Protein AF-0000000075700951 (afdb_homodimer)

Organism: Trichomonas vaginalis (strain ATCC PRA-98 / G3) (NCBI:txid412133)

Foldseek 3Di:
DDLVVLLLPCDDLVVNVVVLVVCVVPDDLVVSLVSVVVLLVQFQHDLVVLLVNCVVPNDPVSLVSNCLLQVLDPSSLVVCLVPDPCNQVSLVSNCVQHLQADPVSLVVNCVVPVVCNVVSVLVSVLHHHLPPDPPCPVPDPNPNDRDPLSVVVCVVSVVDVQDLLDVVSLLVCCVVPPDPNSLSVSCVNVVLDLSSLLSNCVVVVQDPSSLVSSCNSDLQALSSVLSVCVHPVPDDLVSNQSHADLVSLLSNLVSNCVVPVPCLVVSLVSNCPHPNLVPDCNVVSSLVSVLVSCVVVVPLVVNLVSLVVCCVVPVQDVVSLVVNLVSCVVVPPDVVVSVVSLVVSLVSHDPDCVVSLVVVVVSCVVVVDPVVVVVVSVVVVVVVVVVVVVVVVVVPDFQLQKKKKFWDQLVPDDQVLVCVVLCVLAAWPDWADDRGMIMTGHPDSNSLVSCQVVLQQDQRPNIGMHIGRPQVQPFQKKKKFADLVDDPVVVVVVLCVQLVQPDKDWAQPDPVPDDPPVPCSRSPRMTIITGRHPSSLVSSCVQAQPDDPNIGMHIGGDDDDDPPDPPPDDDDDDDDDDDDDDDPDDDDDPDDPPDDDDD/DDLVVLLLPCDDLVVNVVVLVVCVVPDDLVVSLVSVVVLLVQFQHDLVVLLVNCVVPNDPVSLVSNCLLQVLDPSSLVVCCVPDPCNQVSLVVNCVQHLQADPVSLVVNCVVPVVCNVVSVLVSVLHHHLPDDPPCVVPDPNPNDRDPLSVVVCVVSVVDVQDLLDVVSLLVVCVVRPDPNSLSVSCVNVVLDLSSLLSNCVVVVQDPSSLVSSCNSDLQALSSVLSVCVHPVPDDLVSNQSHADLVSLLSNLVSNCVVPVPCLVVSLVSNCPHPNLVPDCNVVSSLVSVLVSCVVVVPLVVNLVSLVVVCVVPVQDVVSLVVNLVSCVVVPPDVVVSVVSLVVSLVSHDPDCVVSLVVVVVSCVVVVDPVVVVVVSVVVVVVVVVVVVVVVVVVPDFQLQKKKKFWDQLVVDDQVLVCVVLCVLAAWPDWADDRGMIMTGHPDSNSLVSCQVVLQQDQRPNIGMHIGRPQVQPFQKKKKFADLVDDPVVVVVVLCVQLVQPDKDWAQPDPVPDDPPVPCSRSPRMTIITGRHPSSLVSSCVQAQPDDPNIGMHIGGDDDDDPDDPPPDDDDDDDPDPDDDDDDDDDDDPDDPDPDVPD

Solvent-accessible surface area (backbone atoms only — not comparable to full-atom values): 67232 Å² total; per-residue (Å²): 135,55,69,66,58,52,58,65,65,57,82,44,70,65,52,53,53,49,52,52,52,51,42,60,74,72,45,60,72,66,59,51,49,52,49,50,52,55,46,51,74,69,30,56,67,52,67,68,57,53,52,54,46,40,72,75,53,75,44,70,68,57,50,53,52,47,40,68,70,39,71,67,39,65,70,59,50,51,51,47,43,72,74,41,87,60,41,68,61,52,48,54,55,45,42,74,64,33,43,40,65,36,70,66,58,54,56,52,45,32,70,77,38,59,91,49,33,67,63,50,50,54,52,52,71,42,38,64,48,71,81,48,70,79,65,74,61,78,78,59,86,66,84,60,75,59,52,70,70,48,45,53,48,43,58,47,47,74,68,41,85,77,56,56,85,35,64,69,48,33,47,52,46,36,68,77,49,71,43,71,65,48,48,52,54,43,34,69,67,43,62,64,44,61,68,54,47,51,53,48,40,68,75,46,61,85,40,62,67,60,52,54,44,46,41,27,43,34,51,46,37,23,56,58,53,39,58,42,43,76,72,48,76,78,83,57,75,78,65,52,54,57,27,69,44,41,69,26,47,40,45,28,54,27,45,57,21,24,76,40,52,90,49,33,67,61,53,43,63,59,51,54,71,29,58,31,32,68,74,35,73,30,37,54,31,50,50,45,32,49,43,53,49,24,62,77,66,70,37,63,69,64,38,54,50,53,38,52,50,47,34,68,75,41,53,64,41,54,70,48,46,49,51,37,48,55,53,37,65,73,70,43,86,55,61,67,59,51,51,48,50,53,52,52,49,59,72,62,31,82,56,68,56,62,63,54,49,30,51,50,39,29,50,33,17,67,68,46,71,56,61,62,57,53,50,53,52,50,50,50,50,49,51,50,50,49,50,52,49,50,49,58,55,56,60,62,65,63,54,58,15,28,27,28,37,33,48,48,56,49,90,78,51,48,72,66,59,51,49,59,60,54,43,73,43,32,62,68,69,45,76,47,74,54,68,60,39,32,42,38,28,31,72,40,46,66,27,28,50,43,32,36,67,68,35,54,65,39,74,49,97,88,24,51,26,42,38,38,72,32,61,70,50,54,57,30,41,25,26,35,34,43,48,38,82,54,56,65,68,60,49,51,50,48,46,25,68,72,46,65,37,77,71,69,44,82,41,76,70,75,63,84,75,71,72,79,70,88,73,74,80,70,57,74,19,49,33,32,38,37,16,60,30,58,67,46,31,50,37,46,42,65,44,37,60,39,72,51,93,91,22,58,23,41,36,40,77,47,73,77,71,80,70,73,74,76,70,71,76,78,80,77,79,81,81,78,84,78,82,82,82,83,82,84,85,84,81,76,99,81,75,78,85,71,68,73,83,72,126,135,55,70,66,60,52,60,64,64,57,80,45,68,65,52,52,52,48,52,52,52,51,42,61,73,71,46,61,73,66,57,51,49,52,50,51,53,55,46,50,74,68,30,56,67,53,66,67,56,52,53,53,47,39,72,75,52,76,44,70,69,58,51,53,52,47,40,67,69,39,71,68,38,64,69,60,50,52,51,47,43,71,74,42,87,60,41,67,60,50,48,54,53,46,42,75,64,34,45,38,66,35,71,66,59,55,55,53,44,33,68,76,38,57,90,48,33,67,62,51,51,56,52,54,70,42,39,64,49,71,80,49,72,79,64,72,59,78,76,57,85,68,83,58,74,58,52,70,68,50,46,54,49,43,59,47,47,74,70,41,87,76,55,56,87,36,64,69,48,34,47,52,48,36,69,77,49,71,44,72,63,47,47,51,53,44,34,71,67,43,62,64,44,60,68,54,45,50,52,49,39,69,76,46,61,84,39,63,67,60,51,54,45,44,40,27,43,36,53,46,37,23,56,57,53,38,56,42,44,76,72,46,78,78,83,57,74,78,66,52,55,56,27,69,45,40,69,25,49,40,44,29,52,28,45,57,22,23,77,40,52,90,50,33,66,62,54,43,64,58,52,54,72,28,57,30,32,68,75,35,72,30,36,53,30,49,50,46,34,48,41,52,50,23,62,76,66,70,37,62,69,65,37,52,51,53,37,51,50,48,33,67,76,41,53,64,41,56,68,47,46,51,53,38,46,57,54,37,64,73,69,44,85,55,63,65,60,50,50,48,49,54,51,52,49,58,71,61,32,84,56,69,56,63,63,55,50,30,53,49,38,30,52,32,17,68,67,46,70,58,62,64,58,52,49,52,53,48,51,50,48,50,51,50,49,50,51,53,50,49,49,59,56,56,59,63,64,64,53,59,14,27,27,27,37,33,48,47,57,50,89,79,50,47,71,67,58,52,49,59,60,53,44,73,42,31,62,68,70,43,77,48,75,53,70,61,40,30,41,37,27,30,73,40,47,68,26,28,50,43,32,34,66,68,34,54,66,40,73,48,96,88,23,53,27,40,39,38,69,30,60,68,49,54,57,29,38,24,28,34,34,44,50,38,83,55,56,66,66,61,49,50,50,48,47,25,69,72,46,64,37,77,70,70,43,81,42,78,69,74,63,83,79,68,72,78,68,86,72,74,78,69,56,72,21,49,32,31,37,36,16,63,30,56,66,46,32,52,37,47,43,66,44,37,60,40,71,50,94,91,22,59,23,41,37,40,77,47,74,79,72,84,71,75,75,80,74,73,76,78,80,76,76,78,76,79,81,78,77,81,82,86,83,85,86,85,82,75,97,76,76,89,72,70,68,77,70,75,117

Secondary structure (DSSP, 8-state):
--HHHHHHT---HHHHHHHHHHHHHHS-HHHHHHHHHHHHHHSPPPHHHHHHHHHHS--HHHHHHHHHH-TT-HHHHHHHHHH-S-HHHHHHHHHHHHTTT-HHHHHHHHHH-GGGHHHHHHHHHHS--TTS----TTS--------HHHHHHHHHHHHS---TTSHHHHHHHHHHS--HHHHHHHHHH-TT-HHHHHHHHHHSTT-HHHHHHHHHHSTT-HHHHHHHTTT-----GGGGTT---HHHHHHHHHHHHHH-GGGHHHHHHHHTTSHHHHHSTHHHHHHHHHHHHHHHTT-HHHHHHHHHHHHHH-TT-HHHHHHHHHHHHHH---HHHHHHHHHHHHHH--S-HHHHHHHHHHHHHHH-S-HHHHHHHHHHHHHHHHHHHHHHHHHHHTGGGEEEEE---TTT--HHHHHHHHTTSS-EEEEEE-SSEEEEEESSHHHHHHHHHHSTTEEETTEEEEEEE------EEEEEE--TTS-HHHHHHHHHHHH----EEEEE---SSS---SS-----SEEEEEESSHHHHHHHHTTTT-EETTEE-EEEE------SS---------------------------TT-SS--/--HHHHHHT--SHHHHHHHHHHHHHHS-HHHHHHHHHHHHHHSPPPHHHHHHHHHHS--HHHHHHHHHH-TT-HHHHHHHHHH-S-HHHHHHHHHHHHTTT-HHHHHHHHHH-GGGHHHHHHHHHHS--TTS----TTS--------HHHHHHHHHHHHS---TTSHHHHHHHHHHS--HHHHHHHHHH-TT-HHHHHHHHHHSTT-HHHHHHHHHHSTT-HHHHHHHTTT-----GGGGTT---HHHHHHHHHHHHHH-GGGHHHHHHHHTTSHHHHHSTHHHHHHHHHHHHHHHTT-HHHHHHHHHHHHHH-TT-HHHHHHHHHHHHHH---HHHHHHHHHHHHHH--S-HHHHHHHHHHHHHHH-S-HHHHHHHHHHHHHHHHHHHHHHHHHHHTGGGEEEEE---TTT--HHHHHHHHTTSS-EEEEEE-SSEEEEEESSHHHHHHHHHHSTTEEETTEEEEEEE------EEEEEE--TTS-HHHHHHHHHHHH----EEEEE---SSS---SS-----SEEEEEESSHHHHHHHHTTTT-EETTEE-EEEE------SS--------------------------TTSTTS--

Structure (mmCIF, N/CA/C/O backbone):
data_AF-0000000075700951-model_v1
#
loop_
_entity.id
_entity.type
_entity.pdbx_description
1 polymer 'RRM domain-containing protein'
#
loop_
_atom_site.group_PDB
_atom_site.id
_atom_site.type_symbol
_atom_site.label_atom_id
_atom_site.label_alt_id
_atom_site.label_comp_id
_atom_site.label_asym_id
_atom_site.label_entity_id
_atom_site.label_seq_id
_atom_site.pdbx_PDB_ins_code
_atom_site.Cartn_x
_atom_site.Cartn_y
_atom_site.Cartn_z
_atom_site.occupancy
_atom_site.B_iso_or_equiv
_atom_site.auth_seq_id
_atom_site.auth_comp_id
_atom_site.auth_asym_id
_atom_site.auth_atom_id
_atom_site.pdbx_PDB_model_num
ATOM 1 N N . MET A 1 1 ? -10.148 -22.719 -36.938 1 57.81 1 MET A N 1
ATOM 2 C CA . MET A 1 1 ? -9.508 -22.484 -35.656 1 57.81 1 MET A CA 1
ATOM 3 C C . MET A 1 1 ? -8.109 -23.078 -35.625 1 57.81 1 MET A C 1
ATOM 5 O O . MET A 1 1 ? -7.902 -24.219 -36.031 1 57.81 1 MET A O 1
ATOM 9 N N . ASN A 1 2 ? -7.031 -22.281 -35.594 1 68.88 2 ASN A N 1
ATOM 10 C CA . ASN A 1 2 ? -5.641 -22.719 -35.531 1 68.88 2 ASN A CA 1
ATOM 11 C C . ASN A 1 2 ? -5.242 -23.203 -34.156 1 68.88 2 ASN A C 1
ATOM 13 O O . ASN A 1 2 ? -5.898 -22.859 -33.156 1 68.88 2 ASN A O 1
ATOM 17 N N . ILE A 1 3 ? -4.328 -24.156 -34.188 1 76.38 3 ILE A N 1
ATOM 18 C CA . ILE A 1 3 ? -3.91 -24.828 -32.938 1 76.38 3 ILE A CA 1
ATOM 19 C C . ILE A 1 3 ? -3.432 -23.812 -31.922 1 76.38 3 ILE A C 1
ATOM 21 O O . ILE A 1 3 ? -3.688 -23.938 -30.734 1 76.38 3 ILE A O 1
ATOM 25 N N . ASN A 1 4 ? -2.861 -22.797 -32.438 1 75.31 4 ASN A N 1
ATOM 26 C CA . ASN A 1 4 ? -2.324 -21.797 -31.531 1 75.31 4 ASN A CA 1
ATOM 27 C C . ASN A 1 4 ? -3.439 -21.016 -30.828 1 75.31 4 ASN A C 1
ATOM 29 O O . ASN A 1 4 ? -3.324 -20.703 -29.656 1 75.31 4 ASN A O 1
ATOM 33 N N . ASP A 1 5 ? -4.438 -20.797 -31.484 1 73.69 5 ASP A N 1
ATOM 34 C CA . ASP A 1 5 ? -5.59 -20.109 -30.906 1 73.69 5 ASP A CA 1
ATOM 35 C C . ASP A 1 5 ? -6.281 -20.984 -29.859 1 73.69 5 ASP A C 1
ATOM 37 O O . ASP A 1 5 ? -6.719 -20.484 -28.828 1 73.69 5 ASP A O 1
ATOM 41 N N . LEU A 1 6 ? -6.25 -22.203 -30.266 1 73.81 6 LEU A N 1
ATOM 42 C CA . LEU A 1 6 ? -6.883 -23.156 -29.344 1 73.81 6 LEU A CA 1
ATOM 43 C C . LEU A 1 6 ? -6.133 -23.219 -28.016 1 73.81 6 LEU A C 1
ATOM 45 O O . LEU A 1 6 ? -6.75 -23.172 -26.953 1 73.81 6 LEU A O 1
ATOM 49 N N . LEU A 1 7 ? -4.855 -23.219 -28.141 1 77.81 7 LEU A N 1
ATOM 50 C CA . LEU A 1 7 ? -4.02 -23.375 -26.953 1 77.81 7 LEU A CA 1
ATOM 51 C C . LEU A 1 7 ? -4.02 -22.094 -26.125 1 77.81 7 LEU A C 1
ATOM 53 O O . LEU A 1 7 ? -3.982 -22.156 -24.891 1 77.81 7 LEU A O 1
ATOM 57 N N . SER A 1 8 ? -4.109 -21.016 -26.781 1 75.06 8 SER A N 1
ATOM 58 C CA . SER A 1 8 ? -4.098 -19.75 -26.062 1 75.06 8 SER A CA 1
ATOM 59 C C . SER A 1 8 ? -5.379 -19.547 -25.266 1 75.06 8 SER A C 1
ATOM 61 O O . SER A 1 8 ? -5.359 -18.938 -24.188 1 75.06 8 SER A O 1
ATOM 63 N N . HIS A 1 9 ? -6.402 -20.094 -25.703 1 69.81 9 HIS A N 1
ATOM 64 C CA . HIS A 1 9 ? -7.688 -19.875 -25.062 1 69.81 9 HIS A CA 1
ATOM 65 C C . HIS A 1 9 ? -8.031 -21.031 -24.109 1 69.81 9 HIS A C 1
ATOM 67 O O . HIS A 1 9 ? -9.094 -21.031 -23.484 1 69.81 9 HIS A O 1
ATOM 73 N N . PHE A 1 10 ? -7.004 -21.859 -24.109 1 72.44 10 PHE A N 1
ATOM 74 C CA . PHE A 1 10 ? -7.234 -23.016 -23.266 1 72.44 10 PHE A CA 1
ATOM 75 C C . PHE A 1 10 ? -7.234 -22.609 -21.781 1 72.44 10 PHE A C 1
ATOM 77 O O . PHE A 1 10 ? -6.234 -22.094 -21.281 1 72.44 10 PHE A O 1
ATOM 84 N N . LYS A 1 11 ? -8.438 -22.625 -21.109 1 66.38 11 LYS A N 1
ATOM 85 C CA . LYS A 1 11 ? -8.516 -22.312 -19.688 1 66.38 11 LYS A CA 1
ATOM 86 C C . LYS A 1 11 ? -8.703 -23.562 -18.844 1 66.38 11 LYS A C 1
ATOM 88 O O . LYS A 1 11 ? -8.039 -23.734 -17.812 1 66.38 11 LYS A O 1
ATOM 93 N N . ASP A 1 12 ? -9.688 -24.344 -19.375 1 68.88 12 ASP A N 1
ATOM 94 C CA . ASP A 1 12 ? -9.969 -25.562 -18.625 1 68.88 12 ASP A CA 1
ATOM 95 C C . ASP A 1 12 ? -10.25 -26.734 -19.578 1 68.88 12 ASP A C 1
ATOM 97 O O . ASP A 1 12 ? -10.594 -26.516 -20.75 1 68.88 12 ASP A O 1
ATOM 101 N N . PRO A 1 13 ? -9.852 -27.938 -19.141 1 68.25 13 PRO A N 1
ATOM 102 C CA . PRO A 1 13 ? -10.039 -29.109 -19.984 1 68.25 13 PRO A CA 1
ATOM 103 C C . PRO A 1 13 ? -11.453 -29.219 -20.547 1 68.25 13 PRO A C 1
ATOM 105 O O . PRO A 1 13 ? -11.648 -29.688 -21.672 1 68.25 13 PRO A O 1
ATOM 108 N N . ASP A 1 14 ? -12.352 -28.688 -19.844 1 66.25 14 ASP A N 1
ATOM 109 C CA . ASP A 1 14 ? -13.734 -28.766 -20.297 1 66.25 14 ASP A CA 1
ATOM 110 C C . ASP A 1 14 ? -13.977 -27.828 -21.484 1 66.25 14 ASP A C 1
ATOM 112 O O . ASP A 1 14 ? -14.727 -28.172 -22.406 1 66.25 14 ASP A O 1
ATOM 116 N N . GLU A 1 15 ? -13.219 -26.844 -21.406 1 71.5 15 GLU A N 1
ATOM 117 C CA . GLU A 1 15 ? -13.359 -25.906 -22.516 1 71.5 15 GLU A CA 1
ATOM 118 C C . GLU A 1 15 ? -12.852 -26.5 -23.828 1 71.5 15 GLU A C 1
ATOM 120 O O . GLU A 1 15 ? -13.453 -26.297 -24.875 1 71.5 15 GLU A O 1
ATOM 125 N N . LEU A 1 16 ? -11.812 -27.234 -23.688 1 72.31 16 LEU A N 1
ATOM 126 C CA . LEU A 1 16 ? -11.281 -27.891 -24.875 1 72.31 16 LEU A CA 1
ATOM 127 C C . LEU A 1 16 ? -12.297 -28.891 -25.438 1 72.31 16 LEU A C 1
ATOM 129 O O . LEU A 1 16 ? -12.469 -28.969 -26.656 1 72.31 16 LEU A O 1
ATOM 133 N N . GLY A 1 17 ? -12.898 -29.531 -24.578 1 68.25 17 GLY A N 1
ATOM 134 C CA . GLY A 1 17 ? -13.938 -30.469 -25 1 68.25 17 GLY A CA 1
ATOM 135 C C . GLY A 1 17 ? -15.07 -29.781 -25.75 1 68.25 17 GLY A C 1
ATOM 136 O O . GLY A 1 17 ? -15.547 -30.297 -26.781 1 68.25 17 GLY A O 1
ATOM 137 N N . LYS A 1 18 ? -15.328 -28.625 -25.234 1 71.56 18 LYS A N 1
ATOM 138 C CA . LYS A 1 18 ? -16.422 -27.875 -25.859 1 71.56 18 LYS A CA 1
ATOM 139 C C . LYS A 1 18 ? -16.016 -27.406 -27.25 1 71.56 18 LYS A C 1
ATOM 141 O O . LYS A 1 18 ? -16.828 -27.453 -28.188 1 71.56 18 LYS A O 1
ATOM 146 N N . ILE A 1 19 ? -14.844 -26.984 -27.359 1 70.88 19 ILE A N 1
ATOM 147 C CA . ILE A 1 19 ? -14.367 -26.484 -28.641 1 70.88 19 ILE A CA 1
ATOM 148 C C . ILE A 1 19 ? -14.367 -27.625 -29.672 1 70.88 19 ILE A C 1
ATOM 150 O O . ILE A 1 19 ? -14.789 -27.438 -30.812 1 70.88 19 ILE A O 1
ATOM 154 N N . ILE A 1 20 ? -13.984 -28.812 -29.219 1 71.94 20 ILE A N 1
ATOM 155 C CA . ILE A 1 20 ? -13.914 -29.969 -30.109 1 71.94 20 ILE A CA 1
ATOM 156 C C . ILE A 1 20 ? -15.32 -30.391 -30.516 1 71.94 20 ILE A C 1
ATOM 158 O O . ILE A 1 20 ? -15.57 -30.734 -31.672 1 71.94 20 ILE A O 1
ATOM 162 N N . ASP A 1 21 ? -16.203 -30.203 -29.547 1 69.88 21 ASP A N 1
ATOM 163 C CA . ASP A 1 21 ? -17.594 -30.547 -29.844 1 69.88 21 ASP A CA 1
ATOM 164 C C . ASP A 1 21 ? -18.188 -29.578 -30.875 1 69.88 21 ASP A C 1
ATOM 166 O O . ASP A 1 21 ? -18.938 -30 -31.75 1 69.88 21 ASP A O 1
ATOM 170 N N . ASP A 1 22 ? -17.828 -28.422 -30.719 1 70.25 22 ASP A N 1
ATOM 171 C CA . ASP A 1 22 ? -18.312 -27.406 -31.641 1 70.25 22 ASP A CA 1
ATOM 172 C C . ASP A 1 22 ? -17.75 -27.625 -33.062 1 70.25 22 ASP A C 1
ATOM 174 O O . ASP A 1 22 ? -18.453 -27.453 -34.031 1 70.25 22 ASP A O 1
ATOM 178 N N . VAL A 1 23 ? -16.531 -27.969 -33.062 1 69.12 23 VAL A N 1
ATOM 179 C CA . VAL A 1 23 ? -15.891 -28.203 -34.375 1 69.12 23 VAL A CA 1
ATOM 180 C C . VAL A 1 23 ? -16.5 -29.438 -35.031 1 69.12 23 VAL A C 1
ATOM 182 O O . VAL A 1 23 ? -16.688 -29.484 -36.25 1 69.12 23 VAL A O 1
ATOM 185 N N . LYS A 1 24 ? -16.812 -30.438 -34.188 1 69.31 24 LYS A N 1
ATOM 186 C CA . LYS A 1 24 ? -17.453 -31.656 -34.688 1 69.31 24 LYS A CA 1
ATOM 187 C C . LYS A 1 24 ? -18.75 -31.328 -35.438 1 69.31 24 LYS A C 1
ATOM 189 O O . LYS A 1 24 ? -19.062 -31.953 -36.438 1 69.31 24 LYS A O 1
ATOM 194 N N . SER A 1 25 ? -19.438 -30.297 -34.906 1 65.62 25 SER A N 1
ATOM 195 C CA . SER A 1 25 ? -20.703 -29.938 -35.531 1 65.62 25 SER A CA 1
ATOM 196 C C . SER A 1 25 ? -20.5 -29.188 -36.844 1 65.62 25 SER A C 1
ATOM 198 O O . SER A 1 25 ? -21.359 -29.219 -37.719 1 65.62 25 SER A O 1
ATOM 200 N N . SER A 1 26 ? -19.406 -28.469 -36.906 1 61.69 26 SER A N 1
ATOM 201 C CA . SER A 1 26 ? -19.281 -27.562 -38.062 1 61.69 26 SER A CA 1
ATOM 202 C C . SER A 1 26 ? -18.438 -28.188 -39.156 1 61.69 26 SER A C 1
ATOM 204 O O . SER A 1 26 ? -18.562 -27.812 -40.344 1 61.69 26 SER A O 1
ATOM 206 N N . GLN A 1 27 ? -17.328 -28.797 -38.812 1 61.56 27 GLN A N 1
ATOM 207 C CA . GLN A 1 27 ? -16.312 -29.125 -39.812 1 61.56 27 GLN A CA 1
ATOM 208 C C . GLN A 1 27 ? -16.359 -30.609 -40.188 1 61.56 27 GLN A C 1
ATOM 210 O O . GLN A 1 27 ? -16.969 -31.406 -39.469 1 61.56 27 GLN A O 1
ATOM 215 N N . ASP A 1 28 ? -15.727 -30.828 -41.344 1 66.25 28 ASP A N 1
ATOM 216 C CA . ASP A 1 28 ? -15.445 -32.156 -41.906 1 66.25 28 ASP A CA 1
ATOM 217 C C . ASP A 1 28 ? -14.68 -33.031 -40.875 1 66.25 28 ASP A C 1
ATOM 219 O O . ASP A 1 28 ? -13.773 -32.531 -40.219 1 66.25 28 ASP A O 1
ATOM 223 N N . LYS A 1 29 ? -15.125 -34.219 -40.562 1 69.81 29 LYS A N 1
ATOM 224 C CA . LYS A 1 29 ? -14.617 -35.219 -39.625 1 69.81 29 LYS A CA 1
ATOM 225 C C . LYS A 1 29 ? -13.102 -35.375 -39.75 1 69.81 29 LYS A C 1
ATOM 227 O O . LYS A 1 29 ? -12.406 -35.5 -38.719 1 69.81 29 LYS A O 1
ATOM 232 N N . ASN A 1 30 ? -12.602 -35.156 -40.938 1 74.12 30 ASN A N 1
ATOM 233 C CA . ASN A 1 30 ? -11.172 -35.344 -41.125 1 74.12 30 ASN A CA 1
ATOM 234 C C . ASN A 1 30 ? -10.375 -34.156 -40.625 1 74.12 30 ASN A C 1
ATOM 236 O O . ASN A 1 30 ? -9.289 -34.312 -40.062 1 74.12 30 ASN A O 1
ATOM 240 N N . ASP A 1 31 ? -10.977 -33.062 -40.719 1 78 31 ASP A N 1
ATOM 241 C CA . ASP A 1 31 ? -10.312 -31.844 -40.25 1 78 31 ASP A CA 1
ATOM 242 C C . ASP A 1 31 ? -10.25 -31.812 -38.719 1 78 31 ASP A C 1
ATOM 244 O O . ASP A 1 31 ? -9.25 -31.406 -38.156 1 78 31 ASP A O 1
ATOM 248 N N . LEU A 1 32 ? -11.289 -32.375 -38.219 1 79.5 32 LEU A N 1
ATOM 249 C CA . LEU A 1 32 ? -11.336 -32.406 -36.75 1 79.5 32 LEU A CA 1
ATOM 250 C C . LEU A 1 32 ? -10.289 -33.375 -36.219 1 79.5 32 LEU A C 1
ATOM 252 O O . LEU A 1 32 ? -9.625 -33.094 -35.219 1 79.5 32 LEU A O 1
ATOM 256 N N . PHE A 1 33 ? -10.148 -34.5 -36.906 1 84.19 33 PHE A N 1
ATOM 257 C CA . PHE A 1 33 ? -9.156 -35.469 -36.469 1 84.19 33 PHE A CA 1
ATOM 258 C C . PHE A 1 33 ? -7.746 -34.875 -36.562 1 84.19 33 PHE A C 1
ATOM 260 O O . PHE A 1 33 ? -6.945 -35.062 -35.625 1 84.19 33 PHE A O 1
ATOM 267 N N . ASN A 1 34 ? -7.547 -34.219 -37.594 1 83.62 34 ASN A N 1
ATOM 268 C CA . ASN A 1 34 ? -6.227 -33.625 -37.781 1 83.62 34 ASN A CA 1
ATOM 269 C C . ASN A 1 34 ? -5.934 -32.594 -36.719 1 83.62 34 ASN A C 1
ATOM 271 O O . ASN A 1 34 ? -4.805 -32.469 -36.219 1 83.62 34 ASN A O 1
ATOM 275 N N . LEU A 1 35 ? -6.895 -31.891 -36.375 1 81.75 35 LEU A N 1
ATOM 276 C CA . LEU A 1 35 ? -6.734 -30.891 -35.312 1 81.75 35 LEU A CA 1
ATOM 277 C C . LEU A 1 35 ? -6.434 -31.531 -33.969 1 81.75 35 LEU A C 1
ATOM 279 O O . LEU A 1 35 ? -5.547 -31.094 -33.25 1 81.75 35 LEU A O 1
ATOM 283 N N . ILE A 1 36 ? -7.156 -32.531 -33.719 1 84.38 36 ILE A N 1
ATOM 284 C CA . ILE A 1 36 ? -6.98 -33.25 -32.469 1 84.38 36 ILE A CA 1
ATOM 285 C C . ILE A 1 36 ? -5.609 -33.906 -32.438 1 84.38 36 ILE A C 1
ATOM 287 O O . ILE A 1 36 ? -4.918 -33.875 -31.406 1 84.38 36 ILE A O 1
ATOM 291 N N . PHE A 1 37 ? -5.242 -34.438 -33.5 1 88.75 37 PHE A N 1
ATOM 292 C CA . PHE A 1 37 ? -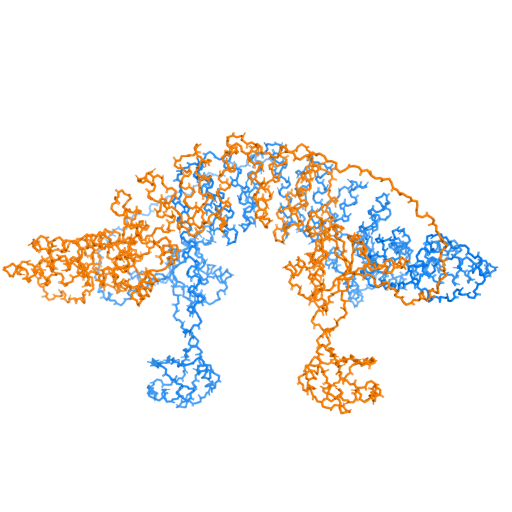3.947 -35.094 -33.594 1 88.75 37 PHE A CA 1
ATOM 293 C C . PHE A 1 37 ? -2.814 -34.094 -33.406 1 88.75 37 PHE A C 1
ATOM 295 O O . PHE A 1 37 ? -1.882 -34.344 -32.625 1 88.75 37 PHE A O 1
ATOM 302 N N . GLN A 1 38 ? -2.906 -32.969 -33.969 1 86.88 38 GLN A N 1
ATOM 303 C CA . GLN A 1 38 ? -1.897 -31.922 -33.812 1 86.88 38 GLN A CA 1
ATOM 304 C C . GLN A 1 38 ? -1.864 -31.406 -32.375 1 86.88 38 GLN A C 1
ATOM 306 O O . GLN A 1 38 ? -0.79 -31.172 -31.812 1 86.88 38 GLN A O 1
ATOM 311 N N . ALA A 1 39 ? -3.025 -31.203 -31.828 1 85.88 39 ALA A N 1
ATOM 312 C CA . ALA A 1 39 ? -3.107 -30.734 -30.438 1 85.88 39 ALA A CA 1
ATOM 313 C C . ALA A 1 39 ? -2.492 -31.766 -29.484 1 85.88 39 ALA A C 1
ATOM 315 O O . ALA A 1 39 ? -1.812 -31.391 -28.531 1 85.88 39 ALA A O 1
ATOM 316 N N . SER A 1 40 ? -2.719 -33.031 -29.797 1 90.19 40 SER A N 1
ATOM 317 C CA . SER A 1 40 ? -2.229 -34.094 -28.938 1 90.19 40 SER A CA 1
ATOM 318 C C . SER A 1 40 ? -0.707 -34.156 -28.953 1 90.19 40 SER A C 1
ATOM 320 O O . SER A 1 40 ? -0.09 -34.656 -28 1 90.19 40 SER A O 1
ATOM 322 N N . GLU A 1 41 ? -0.093 -33.688 -29.953 1 89.75 41 GLU A N 1
ATOM 323 C CA . GLU A 1 41 ? 1.364 -33.688 -30.047 1 89.75 41 GLU A CA 1
ATOM 324 C C . GLU A 1 41 ? 1.965 -32.562 -29.172 1 89.75 41 GLU A C 1
ATOM 326 O O . GLU A 1 41 ? 3.098 -32.688 -28.703 1 89.75 41 GLU A O 1
ATOM 331 N N . LYS A 1 42 ? 1.197 -31.641 -28.812 1 87.25 42 LYS A N 1
ATOM 332 C CA . LYS A 1 42 ? 1.722 -30.5 -28.078 1 87.25 42 LYS A CA 1
ATOM 333 C C . LYS A 1 42 ? 1.314 -30.562 -26.609 1 87.25 42 LYS A C 1
ATOM 335 O O . LYS A 1 42 ? 2.115 -30.25 -25.719 1 87.25 42 LYS A O 1
ATOM 340 N N . ILE A 1 43 ? 0.008 -30.953 -26.469 1 90.31 43 ILE A N 1
ATOM 341 C CA . ILE A 1 43 ? -0.482 -30.969 -25.094 1 90.31 43 ILE A CA 1
ATOM 342 C C . ILE A 1 43 ? -1.236 -32.25 -24.828 1 90.31 43 ILE A C 1
ATOM 344 O O . ILE A 1 43 ? -1.529 -33.031 -25.766 1 90.31 43 ILE A O 1
ATOM 348 N N . ALA A 1 44 ? -1.479 -32.5 -23.562 1 92.12 44 ALA A N 1
ATOM 349 C CA . ALA A 1 44 ? -2.32 -33.625 -23.188 1 92.12 44 ALA A CA 1
ATOM 350 C C . ALA A 1 44 ? -3.799 -33.25 -23.234 1 92.12 44 ALA A C 1
ATOM 352 O O . ALA A 1 44 ? -4.227 -32.312 -22.562 1 92.12 44 ALA A O 1
ATOM 353 N N . LEU A 1 45 ? -4.473 -34 -24.031 1 89.38 45 LEU A N 1
ATOM 354 C CA . LEU A 1 45 ? -5.902 -33.75 -24.156 1 89.38 45 LEU A CA 1
ATOM 355 C C . LEU A 1 45 ? -6.691 -34.531 -23.109 1 89.38 45 LEU A C 1
ATOM 357 O O . LEU A 1 45 ? -6.18 -35.469 -22.516 1 89.38 45 LEU A O 1
ATOM 361 N N . PRO A 1 46 ? -7.91 -34 -22.875 1 88.06 46 PRO A N 1
ATOM 362 C CA . PRO A 1 46 ? -8.75 -34.75 -21.953 1 88.06 46 PRO A CA 1
ATOM 363 C C . PRO A 1 46 ? -8.969 -36.188 -22.406 1 88.06 46 PRO A C 1
ATOM 365 O O . PRO A 1 46 ? -9.125 -36.438 -23.609 1 88.06 46 PRO A O 1
ATOM 368 N N . GLU A 1 47 ? -9.016 -37.031 -21.453 1 90 47 GLU A N 1
ATOM 369 C CA . GLU A 1 47 ? -9.133 -38.469 -21.734 1 90 47 GLU A CA 1
ATOM 370 C C . GLU A 1 47 ? -10.344 -38.75 -22.625 1 90 47 GLU A C 1
ATOM 372 O O . GLU A 1 47 ? -10.266 -39.562 -23.547 1 90 47 GLU A O 1
ATOM 377 N N . ARG A 1 48 ? -11.453 -38.094 -22.328 1 86.5 48 ARG A N 1
ATOM 378 C CA . ARG A 1 48 ? -12.695 -38.312 -23.062 1 86.5 48 ARG A CA 1
ATOM 379 C C . ARG A 1 48 ? -12.5 -38 -24.562 1 86.5 48 ARG A C 1
ATOM 381 O O . ARG A 1 48 ? -13.086 -38.688 -25.406 1 86.5 48 ARG A O 1
ATOM 388 N N . ILE A 1 49 ? -11.664 -37.062 -24.844 1 87.44 49 ILE A N 1
ATOM 389 C CA . ILE A 1 49 ? -11.445 -36.656 -26.234 1 87.44 49 ILE A CA 1
ATOM 390 C C . ILE A 1 49 ? -10.617 -37.719 -26.953 1 87.44 49 ILE A C 1
ATOM 392 O O . ILE A 1 49 ? -10.898 -38.062 -28.094 1 87.44 49 ILE A O 1
ATOM 396 N N . TYR A 1 50 ? -9.609 -38.219 -26.281 1 91.44 50 TYR A N 1
ATOM 397 C CA . TYR A 1 50 ? -8.828 -39.312 -26.828 1 91.44 50 TYR A CA 1
ATOM 398 C C . TYR A 1 50 ? -9.727 -40.531 -27.156 1 91.44 50 TYR A C 1
ATOM 400 O O . TYR A 1 50 ? -9.688 -41.031 -28.266 1 91.44 50 TYR A O 1
ATOM 408 N N . ILE A 1 51 ? -10.555 -40.906 -26.172 1 91 51 ILE A N 1
ATOM 409 C CA . ILE A 1 51 ? -11.383 -42.094 -26.281 1 91 51 ILE A CA 1
ATOM 410 C C . ILE A 1 51 ? -12.383 -41.906 -27.422 1 91 51 ILE A C 1
ATOM 412 O O . ILE A 1 51 ? -12.508 -42.781 -28.281 1 91 51 ILE A O 1
ATOM 416 N N . GLN A 1 52 ? -13.047 -40.781 -27.406 1 86.38 52 GLN A N 1
ATOM 417 C CA . GLN A 1 52 ? -14.047 -40.531 -28.438 1 86.38 52 GLN A CA 1
ATOM 418 C C . GLN A 1 52 ? -13.414 -40.5 -29.828 1 86.38 52 GLN A C 1
ATOM 420 O O . GLN A 1 52 ? -13.969 -41.062 -30.766 1 86.38 52 GLN A O 1
ATOM 425 N N . THR A 1 53 ? -12.289 -39.906 -30 1 88.12 53 THR A N 1
ATOM 426 C CA . THR A 1 53 ? -11.617 -39.812 -31.281 1 88.12 53 THR A CA 1
ATOM 427 C C . THR A 1 53 ? -11.141 -41.188 -31.766 1 88.12 53 THR A C 1
ATOM 429 O O . THR A 1 53 ? -11.281 -41.5 -32.938 1 88.12 53 THR A O 1
ATOM 432 N N . LEU A 1 54 ? -10.648 -42 -30.859 1 92.12 54 LEU A N 1
ATOM 433 C CA . LEU A 1 54 ? -10.125 -43.312 -31.203 1 92.12 54 LEU A CA 1
ATOM 434 C C . LEU A 1 54 ? -11.266 -44.281 -31.516 1 92.12 54 LEU A C 1
ATOM 436 O O . LEU A 1 54 ? -11.094 -45.188 -32.312 1 92.12 54 LEU A O 1
ATOM 440 N N . GLN A 1 55 ? -12.398 -44.062 -30.859 1 88.5 55 GLN A N 1
ATOM 441 C CA . GLN A 1 55 ? -13.57 -44.875 -31.172 1 88.5 55 GLN A CA 1
ATOM 442 C C . GLN A 1 55 ? -14.094 -44.562 -32.562 1 88.5 55 GLN A C 1
ATOM 444 O O . GLN A 1 55 ? -14.539 -45.469 -33.281 1 88.5 55 GLN A O 1
ATOM 449 N N . ASP A 1 56 ? -13.992 -43.344 -32.969 1 84 56 ASP A N 1
ATOM 450 C CA . ASP A 1 56 ? -14.469 -42.938 -34.281 1 84 56 ASP A CA 1
ATOM 451 C C . ASP A 1 56 ? -13.469 -43.312 -35.375 1 84 56 ASP A C 1
ATOM 453 O O . ASP A 1 56 ? -13.859 -43.75 -36.438 1 84 56 ASP A O 1
ATOM 457 N N . ASN A 1 57 ? -12.234 -43.062 -35.125 1 87.12 57 ASN A N 1
ATOM 458 C CA . ASN A 1 57 ? -11.148 -43.344 -36.062 1 87.12 57 ASN A CA 1
ATOM 459 C C . ASN A 1 57 ? -9.906 -43.844 -35.344 1 87.12 57 ASN A C 1
ATOM 461 O O . ASN A 1 57 ? -9.039 -43.062 -34.938 1 87.12 57 ASN A O 1
ATOM 465 N N . PHE A 1 58 ? -9.766 -45.156 -35.375 1 90.81 58 PHE A N 1
ATOM 466 C CA . PHE A 1 58 ? -8.656 -45.75 -34.656 1 90.81 58 PHE A CA 1
ATOM 467 C C . PHE A 1 58 ? -7.324 -45.406 -35.281 1 90.81 58 PHE A C 1
ATOM 469 O O . PHE A 1 58 ? -7.176 -45.5 -36.531 1 90.81 58 PHE A O 1
ATOM 476 N N . ASN A 1 59 ? -6.473 -44.906 -34.594 1 93.12 59 ASN A N 1
ATOM 477 C CA . ASN A 1 59 ? -5.113 -44.594 -35 1 93.12 59 ASN A CA 1
ATOM 478 C C . ASN A 1 59 ? -4.09 -45.031 -33.938 1 93.12 59 ASN A C 1
ATOM 480 O O . ASN A 1 59 ? -4.125 -44.562 -32.812 1 93.12 59 ASN A O 1
ATOM 484 N N . GLU A 1 60 ? -3.197 -45.844 -34.312 1 93.44 60 GLU A N 1
ATOM 485 C CA . GLU A 1 60 ? -2.252 -46.469 -33.375 1 93.44 60 GLU A CA 1
ATOM 486 C C . GLU A 1 60 ? -1.34 -45.406 -32.75 1 93.44 60 GLU A C 1
ATOM 488 O O . GLU A 1 60 ? -1.004 -45.5 -31.562 1 93.44 60 GLU A O 1
ATOM 493 N N . LYS A 1 61 ? -0.925 -44.469 -33.531 1 94.44 61 LYS A N 1
ATOM 494 C CA . LYS A 1 61 ? -0.048 -43.438 -33.031 1 94.44 61 LYS A CA 1
ATOM 495 C C . LYS A 1 61 ? -0.758 -42.594 -31.984 1 94.44 61 LYS A C 1
ATOM 497 O O . LYS A 1 61 ? -0.162 -42.219 -30.969 1 94.44 61 LYS A O 1
ATOM 502 N N . LEU A 1 62 ? -1.989 -42.281 -32.25 1 95.12 62 LEU A N 1
ATOM 503 C CA . LEU A 1 62 ? -2.771 -41.5 -31.312 1 95.12 62 LEU A CA 1
ATOM 504 C C . LEU A 1 62 ? -3.008 -42.281 -30.016 1 95.12 62 LEU A C 1
ATOM 506 O O . LEU A 1 62 ? -3.006 -41.719 -28.938 1 95.12 62 LEU A O 1
ATOM 510 N N . LEU A 1 63 ? -3.236 -43.594 -30.172 1 95.31 63 LEU A N 1
ATOM 511 C CA . LEU A 1 63 ? -3.426 -44.438 -29 1 95.31 63 LEU A CA 1
ATOM 512 C C . LEU A 1 63 ? -2.158 -44.469 -28.156 1 95.31 63 LEU A C 1
ATOM 514 O O . LEU A 1 63 ? -2.227 -44.406 -26.922 1 95.31 63 LEU A O 1
ATOM 518 N N . GLN A 1 64 ? -1.052 -44.625 -28.828 1 94.5 64 GLN A N 1
ATOM 519 C CA . GLN A 1 64 ? 0.218 -44.625 -28.109 1 94.5 64 GLN A CA 1
ATOM 520 C C . GLN A 1 64 ? 0.417 -43.312 -27.344 1 94.5 64 GLN A C 1
ATOM 522 O O . GLN A 1 64 ? 0.849 -43.344 -26.188 1 94.5 64 GLN A O 1
ATOM 527 N N . ARG A 1 65 ? 0.102 -42.219 -27.969 1 95.31 65 ARG A N 1
ATOM 528 C CA . ARG A 1 65 ? 0.206 -40.906 -27.328 1 95.31 65 ARG A CA 1
ATOM 529 C C . ARG A 1 65 ? -0.742 -40.781 -26.125 1 95.31 65 ARG A C 1
ATOM 531 O O . ARG A 1 65 ? -0.359 -40.312 -25.062 1 95.31 65 ARG A O 1
ATOM 538 N N . ALA A 1 66 ? -1.893 -41.219 -26.312 1 95.12 66 ALA A N 1
ATOM 539 C CA . ALA A 1 66 ? -2.895 -41.188 -25.25 1 95.12 66 ALA A CA 1
ATOM 540 C C . ALA A 1 66 ? -2.445 -42 -24.047 1 95.12 66 ALA A C 1
ATOM 542 O O . ALA A 1 66 ? -2.637 -41.594 -22.906 1 95.12 66 ALA A O 1
ATOM 543 N N . LEU A 1 67 ? -1.791 -43.125 -24.312 1 93.19 67 LEU A N 1
ATOM 544 C CA . LEU A 1 67 ? -1.359 -44.031 -23.234 1 93.19 67 LEU A CA 1
ATOM 545 C C . LEU A 1 67 ? -0.145 -43.469 -22.516 1 93.19 67 LEU A C 1
ATOM 547 O O . LEU A 1 67 ? 0.055 -43.719 -21.328 1 93.19 67 LEU A O 1
ATOM 551 N N . LEU A 1 68 ? 0.604 -42.688 -23.234 1 92.94 68 LEU A N 1
ATOM 552 C CA . LEU A 1 68 ? 1.713 -42 -22.594 1 92.94 68 LEU A CA 1
ATOM 553 C C . LEU A 1 68 ? 1.201 -40.906 -21.641 1 92.94 68 LEU A C 1
ATOM 555 O O . LEU A 1 68 ? 1.782 -40.688 -20.578 1 92.94 68 LEU A O 1
ATOM 559 N N . ASP A 1 69 ? 0.142 -40.25 -21.984 1 94.44 69 ASP A N 1
ATOM 560 C CA . ASP A 1 69 ? -0.454 -39.188 -21.156 1 94.44 69 ASP A CA 1
ATOM 561 C C . ASP A 1 69 ? -1.259 -39.812 -20.016 1 94.44 69 ASP A C 1
ATOM 563 O O . ASP A 1 69 ? -1.213 -39.312 -18.875 1 94.44 69 ASP A O 1
ATOM 567 N N . TYR A 1 70 ? -1.974 -40.844 -20.359 1 93.5 70 TYR A N 1
ATOM 568 C CA . TYR A 1 70 ? -2.811 -41.5 -19.375 1 93.5 70 TYR A CA 1
ATOM 569 C C . TYR A 1 70 ? -2.416 -42.969 -19.25 1 93.5 70 TYR A C 1
ATOM 571 O O . TYR A 1 70 ? -3.176 -43.875 -19.641 1 93.5 70 TYR A O 1
ATOM 579 N N . PRO A 1 71 ? -1.352 -43.219 -18.578 1 89.31 71 PRO A N 1
ATOM 580 C CA . PRO A 1 71 ? -0.892 -44.625 -18.484 1 89.31 71 PRO A CA 1
ATOM 581 C C . PRO A 1 71 ? -1.829 -45.5 -17.656 1 89.31 71 PRO A C 1
ATOM 583 O O . PRO A 1 71 ? -1.848 -46.719 -17.844 1 89.31 71 PRO A O 1
ATOM 586 N N . SER A 1 72 ? -2.611 -44.906 -16.812 1 85.25 72 SER A N 1
ATOM 587 C CA . SER A 1 72 ? -3.457 -45.688 -15.914 1 85.25 72 SER A CA 1
ATOM 588 C C . SER A 1 72 ? -4.918 -45.656 -16.344 1 85.25 72 SER A C 1
ATOM 590 O O . SER A 1 72 ? -5.816 -45.938 -15.555 1 85.25 72 SER A O 1
ATOM 592 N N . SER A 1 73 ? -5.117 -45.219 -17.547 1 89.06 73 SER A N 1
ATOM 593 C CA . SER A 1 73 ? -6.488 -45.188 -18.047 1 89.06 73 SER A CA 1
ATOM 594 C C . SER A 1 73 ? -6.965 -46.594 -18.438 1 89.06 73 SER A C 1
ATOM 596 O O . SER A 1 73 ? -6.422 -47.188 -19.359 1 89.06 73 SER A O 1
ATOM 598 N N . LEU A 1 74 ? -7.992 -47.094 -17.828 1 86.94 74 LEU A N 1
ATOM 599 C CA . LEU A 1 74 ? -8.539 -48.406 -18.109 1 86.94 74 LEU A CA 1
ATOM 600 C C . LEU A 1 74 ? -9.086 -48.5 -19.531 1 86.94 74 LEU A C 1
ATOM 602 O O . LEU A 1 74 ? -8.828 -49.469 -20.25 1 86.94 74 LEU A O 1
ATOM 606 N N . ASN A 1 75 ? -9.805 -47.5 -19.922 1 89.56 75 ASN A N 1
ATOM 607 C CA . ASN A 1 75 ? -10.43 -47.469 -21.25 1 89.56 75 ASN A CA 1
ATOM 608 C C . ASN A 1 75 ? -9.391 -47.562 -22.359 1 89.56 75 ASN A C 1
ATOM 610 O O . ASN A 1 75 ? -9.562 -48.281 -23.328 1 89.56 75 ASN A O 1
ATOM 614 N N . LEU A 1 76 ? -8.352 -46.844 -22.234 1 93.56 76 LEU A N 1
ATOM 615 C CA . LEU A 1 76 ? -7.316 -46.812 -23.266 1 93.56 76 LEU A CA 1
ATOM 616 C C . LEU A 1 76 ? -6.539 -48.125 -23.281 1 93.56 76 LEU A C 1
ATOM 618 O O . LEU A 1 76 ? -6.156 -48.594 -24.359 1 93.56 76 LEU A O 1
ATOM 622 N N . ILE A 1 77 ? -6.328 -48.688 -22.125 1 92.06 77 ILE A N 1
ATOM 623 C CA . ILE A 1 77 ? -5.637 -49.969 -22.031 1 92.06 77 ILE A CA 1
ATOM 624 C C . ILE A 1 77 ? -6.473 -51.031 -22.703 1 92.06 77 ILE A C 1
ATOM 626 O O . ILE A 1 77 ? -5.938 -51.875 -23.422 1 92.06 77 ILE A O 1
ATOM 630 N N . LEU A 1 78 ? -7.75 -50.969 -22.438 1 90.62 78 LEU A N 1
ATOM 631 C CA . LEU A 1 78 ? -8.641 -51.938 -23.047 1 90.62 78 LEU A CA 1
ATOM 632 C C . LEU A 1 78 ? -8.648 -51.812 -24.562 1 90.62 78 LEU A C 1
ATOM 634 O O . LEU A 1 78 ? -8.719 -52.812 -25.281 1 90.62 78 LEU A O 1
ATOM 638 N N . MET A 1 79 ? -8.555 -50.625 -25.047 1 93.25 79 MET A N 1
ATOM 639 C CA . MET A 1 79 ? -8.469 -50.406 -26.484 1 93.25 79 MET A CA 1
ATOM 640 C C . MET A 1 79 ? -7.176 -51 -27.062 1 93.25 79 MET A C 1
ATOM 642 O O . MET A 1 79 ? -7.176 -51.594 -28.141 1 93.25 79 MET A O 1
ATOM 646 N N . LYS A 1 80 ? -6.121 -50.781 -26.328 1 94 80 LYS A N 1
ATOM 647 C CA . LYS A 1 80 ? -4.852 -51.375 -26.75 1 94 80 LYS A CA 1
ATOM 648 C C . LYS A 1 80 ? -4.934 -52.906 -26.781 1 94 80 LYS A C 1
ATOM 650 O O . LYS A 1 80 ? -4.41 -53.531 -27.688 1 94 80 LYS A O 1
ATOM 655 N N . LEU A 1 81 ? -5.57 -53.438 -25.781 1 92.12 81 LEU A N 1
ATOM 656 C CA . LEU A 1 81 ? -5.738 -54.875 -25.672 1 92.12 81 LEU A CA 1
ATOM 657 C C . LEU A 1 81 ? -6.531 -55.438 -26.859 1 92.12 81 LEU A C 1
ATOM 659 O O . LEU A 1 81 ? -6.219 -56.5 -27.375 1 92.12 81 LEU A O 1
ATOM 663 N N . GLU A 1 82 ? -7.508 -54.688 -27.297 1 90.5 82 GLU A N 1
ATOM 664 C CA . GLU A 1 82 ? -8.375 -55.094 -28.391 1 90.5 82 GLU A CA 1
ATOM 665 C C . GLU A 1 82 ? -7.617 -55.125 -29.719 1 90.5 82 GLU A C 1
ATOM 667 O O . GLU A 1 82 ? -7.871 -55.969 -30.578 1 90.5 82 GLU A O 1
ATOM 672 N N . HIS A 1 83 ? -6.613 -54.25 -29.859 1 90.69 83 HIS A N 1
ATOM 673 C CA . HIS A 1 83 ? -5.977 -54.094 -31.156 1 90.69 83 HIS A CA 1
ATOM 674 C C . HIS A 1 83 ? -4.566 -54.688 -31.156 1 90.69 83 HIS A C 1
ATOM 676 O O . HIS A 1 83 ? -3.877 -54.656 -32.188 1 90.69 83 HIS A O 1
ATOM 682 N N . SER A 1 84 ? -4.184 -55.219 -30.016 1 91.12 84 SER A N 1
ATOM 683 C CA . SER A 1 84 ? -2.834 -55.781 -29.922 1 91.12 84 SER A CA 1
ATOM 684 C C . SER A 1 84 ? -2.816 -57.25 -30.297 1 91.12 84 SER A C 1
ATOM 686 O O . SER A 1 84 ? -3.791 -57.969 -30.078 1 91.12 84 SER A O 1
ATOM 688 N N . GLU A 1 85 ? -1.627 -57.594 -30.828 1 88.94 85 GLU A N 1
ATOM 689 C CA . GLU A 1 85 ? -1.423 -59 -31.141 1 88.94 85 GLU A CA 1
ATOM 690 C C . GLU A 1 85 ? -1.016 -59.781 -29.906 1 88.94 85 GLU A C 1
ATOM 692 O O . GLU A 1 85 ? -1.474 -60.906 -29.703 1 88.94 85 GLU A O 1
ATOM 697 N N . ASP A 1 86 ? -0.198 -59.219 -29.125 1 91.88 86 ASP A N 1
ATOM 698 C CA . ASP A 1 86 ? 0.259 -59.844 -27.891 1 91.88 86 ASP A CA 1
ATOM 699 C C . ASP A 1 86 ? -0.579 -59.375 -26.703 1 91.88 86 ASP A C 1
ATOM 701 O O . ASP A 1 86 ? -0.125 -58.562 -25.891 1 91.88 86 ASP A O 1
ATOM 705 N N . LYS A 1 87 ? -1.71 -59.969 -26.547 1 91.75 87 LYS A N 1
ATOM 706 C CA . LYS A 1 87 ? -2.672 -59.562 -25.531 1 91.75 87 LYS A CA 1
ATOM 707 C C . LYS A 1 87 ? -2.168 -59.906 -24.125 1 91.75 87 LYS A C 1
ATOM 709 O O . LYS A 1 87 ? -2.428 -59.156 -23.172 1 91.75 87 LYS A O 1
ATOM 714 N N . LEU A 1 88 ? -1.414 -60.938 -23.984 1 90.88 88 LEU A N 1
ATOM 715 C CA . LEU A 1 88 ? -0.922 -61.375 -22.672 1 90.88 88 LEU A CA 1
ATOM 716 C C . LEU A 1 88 ? 0.096 -60.375 -22.125 1 90.88 88 LEU A C 1
ATOM 718 O O . LEU A 1 88 ? 0.071 -60.062 -20.938 1 90.88 88 LEU A O 1
ATOM 722 N N . LYS A 1 89 ? 0.896 -59.969 -22.969 1 92.31 89 LYS A N 1
ATOM 723 C CA . LYS A 1 89 ? 1.885 -59 -22.531 1 92.31 89 LYS A CA 1
ATOM 724 C C . LYS A 1 89 ? 1.215 -57.688 -22.109 1 92.31 89 LYS A C 1
ATOM 726 O O . LYS A 1 89 ? 1.565 -57.125 -21.078 1 92.31 89 LYS A O 1
ATOM 731 N N . VAL A 1 90 ? 0.266 -57.219 -22.906 1 92.69 90 VAL A N 1
ATOM 732 C CA . VAL A 1 90 ? -0.423 -55.969 -22.641 1 92.69 90 VAL A CA 1
ATOM 733 C C . VAL A 1 90 ? -1.151 -56.062 -21.297 1 92.69 90 VAL A C 1
ATOM 735 O O . VAL A 1 90 ? -1.096 -55.094 -20.5 1 92.69 90 VAL A O 1
ATOM 738 N N . ILE A 1 91 ? -1.807 -57.156 -21.031 1 91.44 91 ILE A N 1
ATOM 739 C CA . ILE A 1 91 ? -2.621 -57.281 -19.828 1 91.44 91 ILE A CA 1
ATOM 740 C C . ILE A 1 91 ? -1.717 -57.406 -18.609 1 91.44 91 ILE A C 1
ATOM 742 O O . ILE A 1 91 ? -2.043 -56.875 -17.531 1 91.44 91 ILE A O 1
ATOM 746 N N . LYS A 1 92 ? -0.58 -58.031 -18.688 1 89.44 92 LYS A N 1
ATOM 747 C CA . LYS A 1 92 ? 0.354 -58.156 -17.578 1 89.44 92 LYS A CA 1
ATOM 748 C C . LYS A 1 92 ? 0.925 -56.781 -17.203 1 89.44 92 LYS A C 1
ATOM 750 O O . LYS A 1 92 ? 1.049 -56.469 -16.016 1 89.44 92 LYS A O 1
ATOM 755 N N . ASP A 1 93 ? 1.224 -56.062 -18.234 1 89.31 93 ASP A N 1
ATOM 756 C CA . ASP A 1 93 ? 1.7 -54.688 -18 1 89.31 93 ASP A CA 1
ATOM 757 C C . ASP A 1 93 ? 0.624 -53.844 -17.328 1 89.31 93 ASP A C 1
ATOM 759 O O . ASP A 1 93 ? 0.923 -53.062 -16.453 1 89.31 93 ASP A O 1
ATOM 763 N N . ALA A 1 94 ? -0.573 -54.031 -17.75 1 89.38 94 ALA A N 1
ATOM 764 C CA . ALA A 1 94 ? -1.696 -53.281 -17.219 1 89.38 94 ALA A CA 1
ATOM 765 C C . ALA A 1 94 ? -1.931 -53.594 -15.742 1 89.38 94 ALA A C 1
ATOM 767 O O . ALA A 1 94 ? -2.246 -52.688 -14.953 1 89.38 94 ALA A O 1
ATOM 768 N N . ILE A 1 95 ? -1.75 -54.812 -15.391 1 85.12 95 ILE A N 1
ATOM 769 C CA . ILE A 1 95 ? -1.965 -55.25 -14.008 1 85.12 95 ILE A CA 1
ATOM 770 C C . ILE A 1 95 ? -0.92 -54.625 -13.102 1 85.12 95 ILE A C 1
ATOM 772 O O . ILE A 1 95 ? -1.24 -54.156 -12 1 85.12 95 ILE A O 1
ATOM 776 N N . THR A 1 96 ? 0.234 -54.469 -13.555 1 80 96 THR A N 1
ATOM 777 C CA . THR A 1 96 ? 1.31 -53.844 -12.789 1 80 96 THR A CA 1
ATOM 778 C C . THR A 1 96 ? 1.032 -52.375 -12.57 1 80 96 THR A C 1
ATOM 780 O O . THR A 1 96 ? 1.382 -51.812 -11.531 1 80 96 THR A O 1
ATOM 783 N N . GLN A 1 97 ? 0.356 -51.812 -13.5 1 78.56 97 GLN A N 1
ATOM 784 C CA . GLN A 1 97 ? 0.152 -50.375 -13.477 1 78.56 97 GLN A CA 1
ATOM 785 C C . GLN A 1 97 ? -1.103 -50 -12.688 1 78.56 97 GLN A C 1
ATOM 787 O O . GLN A 1 97 ? -1.095 -49.062 -11.898 1 78.56 97 GLN A O 1
ATOM 792 N N . ILE A 1 98 ? -2.217 -50.719 -12.945 1 78.44 98 ILE A N 1
ATOM 793 C CA . ILE A 1 98 ? -3.48 -50.25 -12.383 1 78.44 98 ILE A CA 1
ATOM 794 C C . ILE A 1 98 ? -4.133 -51.375 -11.578 1 78.44 98 ILE A C 1
ATOM 796 O O . ILE A 1 98 ? -5.262 -51.219 -11.094 1 78.44 98 ILE A O 1
ATOM 800 N N . GLY A 1 99 ? -3.49 -52.469 -11.445 1 73.56 99 GLY A N 1
ATOM 801 C CA . GLY A 1 99 ? -4.078 -53.625 -10.805 1 73.56 99 GLY A CA 1
ATOM 802 C C . GLY A 1 99 ? -4.586 -53.344 -9.398 1 73.56 99 GLY A C 1
ATOM 803 O O . GLY A 1 99 ? -5.582 -53.906 -8.961 1 73.56 99 GLY A O 1
ATOM 804 N N . THR A 1 100 ? -4.02 -52.344 -8.812 1 69.31 100 THR A N 1
ATOM 805 C CA . THR A 1 100 ? -4.375 -52.031 -7.434 1 69.31 100 THR A CA 1
ATOM 806 C C . THR A 1 100 ? -5.68 -51.219 -7.387 1 69.31 100 THR A C 1
ATOM 808 O O . THR A 1 100 ? -6.375 -51.219 -6.363 1 69.31 100 THR A O 1
ATOM 811 N N . PHE A 1 101 ? -6.043 -50.656 -8.508 1 69.19 101 PHE A N 1
ATOM 812 C CA . PHE A 1 101 ? -7.137 -49.719 -8.414 1 69.19 101 PHE A CA 1
ATOM 813 C C . PHE A 1 101 ? -8.312 -50.125 -9.289 1 69.19 101 PHE A C 1
ATOM 815 O O . PHE A 1 101 ? -9.438 -49.656 -9.102 1 69.19 101 PHE A O 1
ATOM 822 N N . SER A 1 102 ? -8.016 -51.062 -10.18 1 72.62 102 SER A N 1
ATOM 823 C CA . SER A 1 102 ? -9.078 -51.406 -11.125 1 72.62 102 SER A CA 1
ATOM 824 C C . SER A 1 102 ? -9.406 -52.875 -11.078 1 72.62 102 SER A C 1
ATOM 826 O O . SER A 1 102 ? -8.664 -53.719 -11.625 1 72.62 102 SER A O 1
ATOM 828 N N . PRO A 1 103 ? -10.516 -53.25 -10.523 1 72.69 103 PRO A N 1
ATOM 829 C CA . PRO A 1 103 ? -10.914 -54.656 -10.531 1 72.69 103 PRO A CA 1
ATOM 830 C C . PRO A 1 103 ? -11.219 -55.156 -11.93 1 72.69 103 PRO A C 1
ATOM 832 O O . PRO A 1 103 ? -11.031 -56.344 -12.211 1 72.69 103 PRO A O 1
ATOM 835 N N . GLU A 1 104 ? -11.617 -54.344 -12.781 1 79.81 104 GLU A N 1
ATOM 836 C CA . GLU A 1 104 ? -12.031 -54.719 -14.125 1 79.81 104 GLU A CA 1
ATOM 837 C C . GLU A 1 104 ? -10.875 -55.312 -14.914 1 79.81 104 GLU A C 1
ATOM 839 O O . GLU A 1 104 ? -11.07 -56.188 -15.758 1 79.81 104 GLU A O 1
ATOM 844 N N . ILE A 1 105 ? -9.719 -54.906 -14.633 1 85.38 105 ILE A N 1
ATOM 845 C CA . ILE A 1 105 ? -8.562 -55.375 -15.383 1 85.38 105 ILE A CA 1
ATOM 846 C C . ILE A 1 105 ? -8.289 -56.844 -15.039 1 85.38 105 ILE A C 1
ATOM 848 O O . ILE A 1 105 ? -7.805 -57.594 -15.883 1 85.38 105 ILE A O 1
ATOM 852 N N . TRP A 1 106 ? -8.602 -57.188 -13.852 1 80.56 106 TRP A N 1
ATOM 853 C CA . TRP A 1 106 ? -8.398 -58.594 -13.438 1 80.56 106 TRP A CA 1
ATOM 854 C C . TRP A 1 106 ? -9.398 -59.5 -14.125 1 80.56 106 TRP A C 1
ATOM 856 O O . TRP A 1 106 ? -9.047 -60.625 -14.516 1 80.56 106 TRP A O 1
ATOM 866 N N . ASP A 1 107 ? -10.602 -58.969 -14.258 1 82.5 107 ASP A N 1
ATOM 867 C CA . ASP A 1 107 ? -11.609 -59.75 -15 1 82.5 107 ASP A CA 1
ATOM 868 C C . ASP A 1 107 ? -11.148 -60 -16.438 1 82.5 107 ASP A C 1
ATOM 870 O O . ASP A 1 107 ? -11.312 -61.125 -16.953 1 82.5 107 ASP A O 1
ATOM 874 N N . LYS A 1 108 ? -10.57 -59.031 -17 1 87.69 108 LYS A N 1
ATOM 875 C CA . LYS A 1 108 ? -10.094 -59.188 -18.375 1 87.69 108 LYS A CA 1
ATOM 876 C C . LYS A 1 108 ? -8.906 -60.125 -18.469 1 87.69 108 LYS A C 1
ATOM 878 O O . LYS A 1 108 ? -8.766 -60.875 -19.438 1 87.69 108 LYS A O 1
ATOM 883 N N . TYR A 1 109 ? -8.102 -60.156 -17.422 1 89.5 109 TYR A N 1
ATOM 884 C CA . TYR A 1 109 ? -6.965 -61.062 -17.375 1 89.5 109 TYR A CA 1
ATOM 885 C C . TYR A 1 109 ? -7.438 -62.5 -17.312 1 89.5 109 TYR A C 1
ATOM 887 O O . TYR A 1 109 ? -6.902 -63.375 -18.016 1 89.5 109 TYR A O 1
ATOM 895 N N . ARG A 1 110 ? -8.445 -62.75 -16.609 1 86.38 110 ARG A N 1
ATOM 896 C CA . ARG A 1 110 ? -9 -64.062 -16.484 1 86.38 110 ARG A CA 1
ATOM 897 C C . ARG A 1 110 ? -9.641 -64.562 -17.797 1 86.38 110 ARG A C 1
ATOM 899 O O . ARG A 1 110 ? -9.602 -65.688 -18.156 1 86.38 110 ARG A O 1
ATOM 906 N N . GLU A 1 111 ? -10.148 -63.594 -18.5 1 88 111 GLU A N 1
ATOM 907 C CA . GLU A 1 111 ? -10.75 -63.906 -19.797 1 88 111 GLU A CA 1
ATOM 908 C C . GLU A 1 111 ? -9.688 -64.312 -20.828 1 88 111 GLU A C 1
ATOM 910 O O . GLU A 1 111 ? -9.922 -65.188 -21.672 1 88 111 GLU A O 1
ATOM 915 N N . ILE A 1 112 ? -8.508 -63.719 -20.75 1 89.75 112 ILE A N 1
ATOM 916 C CA . ILE A 1 112 ? -7.43 -63.906 -21.719 1 89.75 112 ILE A CA 1
ATOM 917 C C . ILE A 1 112 ? -6.672 -65.188 -21.359 1 89.75 112 ILE A C 1
ATOM 919 O O . ILE A 1 112 ? -6.188 -65.875 -22.25 1 89.75 112 ILE A O 1
ATOM 923 N N . SER A 1 113 ? -6.59 -65.438 -20 1 88 113 SER A N 1
ATOM 924 C CA . SER A 1 113 ? -5.906 -66.625 -19.531 1 88 113 SER A CA 1
ATOM 925 C C . SER A 1 113 ? -6.789 -67.438 -18.594 1 88 113 SER A C 1
ATOM 927 O O . SER A 1 113 ? -6.488 -67.562 -17.406 1 88 113 SER A O 1
ATOM 929 N N . PRO A 1 114 ? -7.754 -68.062 -19.156 1 84 114 PRO A N 1
ATOM 930 C CA . PRO A 1 114 ? -8.703 -68.812 -18.312 1 84 114 PRO A CA 1
ATOM 931 C C . PRO A 1 114 ? -8.062 -69.938 -17.562 1 84 114 PRO A C 1
ATOM 933 O O . PRO A 1 114 ? -8.484 -70.312 -16.453 1 84 114 PRO A O 1
ATOM 936 N N . ASP A 1 115 ? -7.031 -70.562 -18.125 1 86.38 115 ASP A N 1
ATOM 937 C CA . ASP A 1 115 ? -6.379 -71.688 -17.516 1 86.38 115 ASP A CA 1
ATOM 938 C C . ASP A 1 115 ? -5.672 -71.312 -16.219 1 86.38 115 ASP A C 1
ATOM 940 O O . ASP A 1 115 ? -5.445 -72.125 -15.344 1 86.38 115 ASP A O 1
ATOM 944 N N . ASN A 1 116 ? -5.246 -70.125 -16.109 1 85.31 116 ASN A N 1
ATOM 945 C CA . ASN A 1 116 ? -4.527 -69.625 -14.93 1 85.31 116 ASN A CA 1
ATOM 946 C C . ASN A 1 116 ? -5.426 -68.812 -14.031 1 85.31 116 ASN A C 1
ATOM 948 O O . ASN A 1 116 ? -4.941 -68 -13.258 1 85.31 116 ASN A O 1
ATOM 952 N N . SER A 1 117 ? -6.719 -68.938 -14.188 1 80.31 117 SER A N 1
ATOM 953 C CA . SER A 1 117 ? -7.703 -68.062 -13.516 1 80.31 117 SER A CA 1
ATOM 954 C C . SER A 1 117 ? -7.543 -68.125 -12 1 80.31 117 SER A C 1
ATOM 956 O O . SER A 1 117 ? -7.637 -67.125 -11.32 1 80.31 117 SER A O 1
ATOM 958 N N . ASP A 1 118 ? -7.246 -69.25 -11.484 1 72.56 118 ASP A N 1
ATOM 959 C CA . ASP A 1 118 ? -7.109 -69.438 -10.039 1 72.56 118 ASP A CA 1
ATOM 960 C C . ASP A 1 118 ? -5.883 -68.688 -9.523 1 72.56 118 ASP A C 1
ATOM 962 O O . ASP A 1 118 ? -5.945 -68 -8.477 1 72.56 118 ASP A O 1
ATOM 966 N N . GLU A 1 119 ? -4.879 -68.875 -10.234 1 78.56 119 GLU A N 1
ATOM 967 C CA . GLU A 1 119 ? -3.654 -68.188 -9.859 1 78.56 119 GLU A CA 1
ATOM 968 C C . GLU A 1 119 ? -3.83 -66.625 -9.945 1 78.56 119 GLU A C 1
ATOM 970 O O . GLU A 1 119 ? -3.324 -65.938 -9.094 1 78.56 119 GLU A O 1
ATOM 975 N N . ILE A 1 120 ? -4.574 -66.188 -10.961 1 81.12 120 ILE A N 1
ATOM 976 C CA . ILE A 1 120 ? -4.824 -64.75 -11.164 1 81.12 120 ILE A CA 1
ATOM 977 C C . ILE A 1 120 ? -5.688 -64.188 -10.023 1 81.12 120 ILE A C 1
ATOM 979 O O . ILE A 1 120 ? -5.445 -63.125 -9.523 1 81.12 120 ILE A O 1
ATOM 983 N N . PHE A 1 121 ? -6.598 -65 -9.609 1 74.56 121 PHE A N 1
ATOM 984 C CA . PHE A 1 121 ? -7.477 -64.562 -8.516 1 74.56 121 PHE A CA 1
ATOM 985 C C . PHE A 1 121 ? -6.703 -64.5 -7.211 1 74.56 121 PHE A C 1
ATOM 987 O O . PHE A 1 121 ? -6.934 -63.562 -6.426 1 74.56 121 PHE A O 1
ATOM 994 N N . LYS A 1 122 ? -5.785 -65.312 -7.031 1 69.62 122 LYS A N 1
ATOM 995 C CA . LYS A 1 122 ? -4.93 -65.25 -5.852 1 69.62 122 LYS A CA 1
ATOM 996 C C . LYS A 1 122 ? -4.078 -64 -5.855 1 69.62 122 LYS A C 1
ATOM 998 O O . LYS A 1 122 ? -3.902 -63.375 -4.816 1 69.62 122 LYS A O 1
ATOM 1003 N N . GLN A 1 123 ? -3.668 -63.656 -6.992 1 75.81 123 GLN A N 1
ATOM 1004 C CA . GLN A 1 123 ? -2.871 -62.438 -7.137 1 75.81 123 GLN A CA 1
ATOM 1005 C C . GLN A 1 123 ? -3.709 -61.188 -6.863 1 75.81 123 GLN A C 1
ATOM 1007 O O . GLN A 1 123 ? -3.242 -60.25 -6.215 1 75.81 123 GLN A O 1
ATOM 1012 N N . GLU A 1 124 ? -4.906 -61.188 -7.375 1 73.69 124 GLU A N 1
ATOM 1013 C CA . GLU A 1 124 ? -5.82 -60.062 -7.195 1 73.69 124 GLU A CA 1
ATOM 1014 C C . GLU A 1 124 ? -6.105 -59.812 -5.715 1 73.69 124 GLU A C 1
ATOM 1016 O O . GLU A 1 124 ? -6.141 -58.656 -5.266 1 73.69 124 GLU A O 1
ATOM 1021 N N . LEU A 1 125 ? -6.273 -60.875 -5.02 1 62.5 125 LEU A N 1
ATOM 1022 C CA . LEU A 1 125 ? -6.594 -60.781 -3.598 1 62.5 125 LEU A CA 1
ATOM 1023 C C . LEU A 1 125 ? -5.406 -60.25 -2.803 1 62.5 125 LEU A C 1
ATOM 1025 O O . LEU A 1 125 ? -5.582 -59.656 -1.736 1 62.5 125 LEU A O 1
ATOM 1029 N N . SER A 1 126 ? -4.352 -60.375 -3.426 1 61.72 126 SER A N 1
ATOM 1030 C CA . SER A 1 126 ? -3.148 -59.938 -2.738 1 61.72 126 SER A CA 1
ATOM 1031 C C . SER A 1 126 ? -2.932 -58.438 -2.939 1 61.72 126 SER A C 1
ATOM 1033 O O . SER A 1 126 ? -2.184 -57.812 -2.191 1 61.72 126 SER A O 1
ATOM 1035 N N . CYS A 1 127 ? -3.666 -57.844 -3.932 1 61.19 127 CYS A N 1
ATOM 1036 C CA . CYS A 1 127 ? -3.527 -56.438 -4.238 1 61.19 127 CYS A CA 1
ATOM 1037 C C . CYS A 1 127 ? -4.578 -55.594 -3.5 1 61.19 127 CYS A C 1
ATOM 1039 O O . CYS A 1 127 ? -5.707 -56.062 -3.307 1 61.19 127 CYS A O 1
ATOM 1041 N N . LEU A 1 128 ? -4.316 -54.594 -2.717 1 53.72 128 LEU A N 1
ATOM 1042 C CA . LEU A 1 128 ? -5.262 -53.688 -2.072 1 53.72 128 LEU A CA 1
ATOM 1043 C C . LEU A 1 128 ? -6.043 -52.906 -3.109 1 53.72 128 LEU A C 1
ATOM 1045 O O . LEU A 1 128 ? -5.457 -52.156 -3.889 1 53.72 128 LEU A O 1
ATOM 1049 N N . ILE A 1 129 ? -7.27 -53.281 -3.377 1 54.38 129 ILE A N 1
ATOM 1050 C CA . ILE A 1 129 ? -8.078 -52.531 -4.336 1 54.38 129 ILE A CA 1
ATOM 1051 C C . ILE A 1 129 ? -8.844 -51.406 -3.611 1 54.38 129 ILE A C 1
ATOM 1053 O O . ILE A 1 129 ? -9.664 -51.688 -2.732 1 54.38 129 ILE A O 1
ATOM 1057 N N . ILE A 1 130 ? -8.453 -50.219 -3.566 1 52.09 130 ILE A N 1
ATOM 1058 C CA . ILE A 1 130 ? -8.969 -49.062 -2.85 1 52.09 130 ILE A CA 1
ATOM 1059 C C . ILE A 1 130 ? -10.477 -48.938 -3.096 1 52.09 130 ILE A C 1
ATOM 1061 O O . ILE A 1 130 ? -11.242 -48.688 -2.164 1 52.09 130 ILE A O 1
ATOM 1065 N N . ASP A 1 131 ? -11.047 -48.656 -4.176 1 47.31 131 ASP A N 1
ATOM 1066 C CA . ASP A 1 131 ? -12.445 -48.344 -4.426 1 47.31 131 ASP A CA 1
ATOM 1067 C C . ASP A 1 131 ? -13.312 -49.625 -4.344 1 47.31 131 ASP A C 1
ATOM 1069 O O . ASP A 1 131 ? -14.461 -49.625 -4.789 1 47.31 131 ASP A O 1
ATOM 1073 N N . ARG A 1 132 ? -12.711 -50.688 -4.082 1 41.88 132 ARG A N 1
ATOM 1074 C CA . ARG A 1 132 ? -13.633 -51.812 -3.947 1 41.88 132 ARG A CA 1
ATOM 1075 C C . ARG A 1 132 ? -14.367 -51.75 -2.611 1 41.88 132 ARG A C 1
ATOM 1077 O O . ARG A 1 132 ? -13.797 -51.344 -1.601 1 41.88 132 ARG A O 1
ATOM 1084 N N . ASP A 1 133 ? -15.641 -51.594 -2.561 1 37.5 133 ASP A N 1
ATOM 1085 C CA . ASP A 1 133 ? -16.406 -51.938 -1.362 1 37.5 133 ASP A CA 1
ATOM 1086 C C . ASP A 1 133 ? -15.625 -52.875 -0.451 1 37.5 133 ASP A C 1
ATOM 1088 O O . ASP A 1 133 ? -14.883 -53.719 -0.929 1 37.5 133 ASP A O 1
ATOM 1092 N N . VAL A 1 134 ? -15.219 -52.375 0.72 1 36.81 134 VAL A N 1
ATOM 1093 C CA . VAL A 1 134 ? -14.633 -53.219 1.75 1 36.81 134 VAL A CA 1
ATOM 1094 C C . VAL A 1 134 ? -15.008 -54.688 1.493 1 36.81 134 VAL A C 1
ATOM 1096 O O . VAL A 1 134 ? -16.188 -55.062 1.603 1 36.81 134 VAL A O 1
ATOM 1099 N N . ILE A 1 135 ? -14.734 -55.219 0.504 1 35.34 135 ILE A N 1
ATOM 1100 C CA . ILE A 1 135 ? -14.969 -56.656 0.531 1 35.34 135 ILE A CA 1
ATOM 1101 C C . ILE A 1 135 ? -14.656 -57.219 1.922 1 35.34 135 ILE A C 1
ATOM 1103 O O . ILE A 1 135 ? -13.602 -56.938 2.486 1 35.34 135 ILE A O 1
ATOM 1107 N N . GLU A 1 136 ? -15.633 -57.438 2.693 1 35.62 136 GLU A N 1
ATOM 1108 C CA . GLU A 1 136 ? -15.633 -58.219 3.918 1 35.62 136 GLU A CA 1
ATOM 1109 C C . GLU A 1 136 ? -14.469 -59.219 3.924 1 35.62 136 GLU A C 1
ATOM 1111 O O . GLU A 1 136 ? -14.523 -60.25 3.234 1 35.62 136 GLU A O 1
ATOM 1116 N N . MET A 1 137 ? -13.312 -58.812 3.789 1 35.31 137 MET A N 1
ATOM 1117 C CA . MET A 1 137 ? -12.188 -59.688 4.031 1 35.31 137 MET A CA 1
ATOM 1118 C C . MET A 1 137 ? -12.445 -60.562 5.258 1 35.31 137 MET A C 1
ATOM 1120 O O . MET A 1 137 ? -11.547 -61.281 5.707 1 35.31 137 MET A O 1
ATOM 1124 N N . GLU A 1 138 ? -13.391 -60.25 6.027 1 35.69 138 GLU A N 1
ATOM 1125 C CA . GLU A 1 138 ? -13.523 -61.156 7.18 1 35.69 138 GLU A CA 1
ATOM 1126 C C . GLU A 1 138 ? -13.297 -62.594 6.789 1 35.69 138 GLU A C 1
ATOM 1128 O O . GLU A 1 138 ? -12.68 -63.375 7.539 1 35.69 138 GLU A O 1
ATOM 1133 N N . ASN A 1 139 ? -14.156 -63.156 5.855 1 34.22 139 ASN A N 1
ATOM 1134 C CA . ASN A 1 139 ? -14.305 -64.625 5.762 1 34.22 139 ASN A CA 1
ATOM 1135 C C . ASN A 1 139 ? -13.195 -65.25 4.906 1 34.22 139 ASN A C 1
ATOM 1137 O O . ASN A 1 139 ? -13.25 -66.438 4.57 1 34.22 139 ASN A O 1
ATOM 1141 N N . MET A 1 140 ? -12.477 -64.438 4.086 1 34.41 140 MET A N 1
ATOM 1142 C CA . MET A 1 140 ? -11.633 -65.312 3.271 1 34.41 140 MET A CA 1
ATOM 1143 C C . MET A 1 140 ? -10.336 -65.625 4.008 1 34.41 140 MET A C 1
ATOM 1145 O O . MET A 1 140 ? -9.688 -64.75 4.566 1 34.41 140 MET A O 1
ATOM 1149 N N . ASP A 1 141 ? -10.117 -66.688 4.551 1 36.44 141 ASP A N 1
ATOM 1150 C CA . ASP A 1 141 ? -8.953 -67.438 5.035 1 36.44 141 ASP A CA 1
ATOM 1151 C C . ASP A 1 141 ? -7.707 -67.125 4.215 1 36.44 141 ASP A C 1
ATOM 1153 O O . ASP A 1 141 ? -6.93 -68 3.869 1 36.44 141 ASP A O 1
ATOM 1157 N N . LEU A 1 142 ? -7.68 -66.062 3.354 1 37.78 142 LEU A N 1
ATOM 1158 C CA . LEU A 1 142 ? -6.531 -66 2.457 1 37.78 142 LEU A CA 1
ATOM 1159 C C . LEU A 1 142 ? -5.293 -65.5 3.205 1 37.78 142 LEU A C 1
ATOM 1161 O O . LEU A 1 142 ? -5.355 -64.5 3.932 1 37.78 142 LEU A O 1
ATOM 1165 N N . ASP A 1 143 ? -4.336 -66.312 3.482 1 39.81 143 ASP A N 1
ATOM 1166 C CA . ASP A 1 143 ? -2.949 -66.125 3.918 1 39.81 143 ASP A CA 1
ATOM 1167 C C . ASP A 1 143 ? -2.209 -65.125 3.084 1 39.81 143 ASP A C 1
ATOM 1169 O O . ASP A 1 143 ? -1.057 -65.312 2.699 1 39.81 143 ASP A O 1
ATOM 1173 N N . VAL A 1 144 ? -2.914 -64.375 2.312 1 41.88 144 VAL A N 1
ATOM 1174 C CA . VAL A 1 144 ? -2.064 -63.5 1.47 1 41.88 144 VAL A CA 1
ATOM 1175 C C . VAL A 1 144 ? -1.492 -62.344 2.295 1 41.88 144 VAL A C 1
ATOM 1177 O O . VAL A 1 144 ? -2.23 -61.656 3.002 1 41.88 144 VAL A O 1
ATOM 1180 N N . GLU A 1 145 ? -0.256 -62.375 2.656 1 44 145 GLU A N 1
ATOM 1181 C CA . GLU A 1 145 ? 0.562 -61.344 3.285 1 44 145 GLU A CA 1
ATOM 1182 C C . GLU A 1 145 ? 0.491 -60.031 2.508 1 44 145 GLU A C 1
ATOM 1184 O O . GLU A 1 145 ? 0.796 -60 1.314 1 44 145 GLU A O 1
ATOM 1189 N N . LEU A 1 146 ? -0.32 -59.156 2.869 1 46.94 146 LEU A N 1
ATOM 1190 C CA . LEU A 1 146 ? -0.399 -57.844 2.277 1 46.94 146 LEU A CA 1
ATOM 1191 C C . LEU A 1 146 ? 0.925 -57.094 2.43 1 46.94 146 LEU A C 1
ATOM 1193 O O . LEU A 1 146 ? 1.626 -57.281 3.43 1 46.94 146 LEU A O 1
ATOM 1197 N N . ASN A 1 147 ? 1.459 -56.688 1.383 1 46.12 147 ASN A N 1
ATOM 1198 C CA . ASN A 1 147 ? 2.65 -55.844 1.471 1 46.12 147 ASN A CA 1
ATOM 1199 C C . ASN A 1 147 ? 2.449 -54.688 2.438 1 46.12 147 ASN A C 1
ATOM 1201 O O . ASN A 1 147 ? 1.32 -54.25 2.656 1 46.12 147 ASN A O 1
ATOM 1205 N N . GLU A 1 148 ? 3.436 -54.312 3.203 1 48.69 148 GLU A N 1
ATOM 1206 C CA . GLU A 1 148 ? 3.443 -53.344 4.285 1 48.69 148 GLU A CA 1
ATOM 1207 C C . GLU A 1 148 ? 2.779 -52.031 3.854 1 48.69 148 GLU A C 1
ATOM 1209 O O . GLU A 1 148 ? 2.008 -51.438 4.613 1 48.69 148 GLU A O 1
ATOM 1214 N N . ASP A 1 149 ? 3.092 -51.656 2.75 1 49.91 149 ASP A N 1
ATOM 1215 C CA . ASP A 1 149 ? 2.584 -50.344 2.342 1 49.91 149 ASP A CA 1
ATOM 1216 C C . ASP A 1 149 ? 1.073 -50.375 2.123 1 49.91 149 ASP A C 1
ATOM 1218 O O . ASP A 1 149 ? 0.362 -49.438 2.48 1 49.91 149 ASP A O 1
ATOM 1222 N N . SER A 1 150 ? 0.617 -51.5 1.622 1 48.09 150 SER A N 1
ATOM 1223 C CA . SER A 1 150 ? -0.805 -51.688 1.371 1 48.09 150 SER A CA 1
ATOM 1224 C C . SER A 1 150 ? -1.595 -51.75 2.674 1 48.09 150 SER A C 1
ATOM 1226 O O . SER A 1 150 ? -2.699 -51.219 2.758 1 48.09 150 SER A O 1
ATOM 1228 N N . GLN A 1 151 ? -0.886 -52.312 3.605 1 49.19 151 GLN A N 1
ATOM 1229 C CA . GLN A 1 151 ? -1.604 -52.406 4.871 1 49.19 151 GLN A CA 1
ATOM 1230 C C . GLN A 1 151 ? -1.871 -51.031 5.457 1 49.19 151 GLN A C 1
ATOM 1232 O O . GLN A 1 151 ? -2.959 -50.781 5.973 1 49.19 151 GLN A O 1
ATOM 1237 N N . LYS A 1 152 ? -0.88 -50.25 5.281 1 52.88 152 LYS A N 1
ATOM 1238 C CA . LYS A 1 152 ? -1.037 -48.906 5.84 1 52.88 152 LYS A CA 1
ATOM 1239 C C . LYS A 1 152 ? -2.166 -48.156 5.148 1 52.88 152 LYS A C 1
ATOM 1241 O O . LYS A 1 152 ? -2.957 -47.469 5.801 1 52.88 152 LYS A O 1
ATOM 1246 N N . ILE A 1 153 ? -2.242 -48.281 3.898 1 52.53 153 ILE A N 1
ATOM 1247 C CA . ILE A 1 153 ? -3.256 -47.594 3.123 1 52.53 153 ILE A CA 1
ATOM 1248 C C . ILE A 1 153 ? -4.637 -48.156 3.428 1 52.53 153 ILE A C 1
ATOM 1250 O O . ILE A 1 153 ? -5.609 -47.438 3.574 1 52.53 153 ILE A O 1
ATOM 1254 N N . ILE A 1 154 ? -4.617 -49.469 3.617 1 50.53 154 ILE A N 1
ATOM 1255 C CA . ILE A 1 154 ? -5.867 -50.156 3.939 1 50.53 154 ILE A CA 1
ATOM 1256 C C . ILE A 1 154 ? -6.402 -49.656 5.277 1 50.53 154 ILE A C 1
ATOM 1258 O O . ILE A 1 154 ? -7.594 -49.375 5.406 1 50.53 154 ILE A O 1
ATOM 1262 N N . ASP A 1 155 ? -5.402 -49.656 6.09 1 48.53 155 ASP A N 1
ATOM 1263 C CA . ASP A 1 155 ? -5.828 -49.219 7.41 1 48.53 155 ASP A CA 1
ATOM 1264 C C . ASP A 1 155 ? -6.395 -47.812 7.348 1 48.53 155 ASP A C 1
ATOM 1266 O O . ASP A 1 155 ? -7.379 -47.5 8.023 1 48.53 155 ASP A O 1
ATOM 1270 N N . LEU A 1 156 ? -5.836 -47.062 6.488 1 51 156 LEU A N 1
ATOM 1271 C CA . LEU A 1 156 ? -6.246 -45.656 6.359 1 51 156 LEU A CA 1
ATOM 1272 C C . LEU A 1 156 ? -7.562 -45.562 5.594 1 51 156 LEU A C 1
ATOM 1274 O O . LEU A 1 156 ? -8.43 -44.75 5.957 1 51 156 LEU A O 1
ATOM 1278 N N . LEU A 1 157 ? -7.637 -46.344 4.48 1 51.12 157 LEU A N 1
ATOM 1279 C CA . LEU A 1 157 ? -8.82 -46.25 3.633 1 51.12 157 LEU A CA 1
ATOM 1280 C C . LEU A 1 157 ? -10.023 -46.906 4.32 1 51.12 157 LEU A C 1
ATOM 1282 O O . LEU A 1 157 ? -11.164 -46.531 4.051 1 51.12 157 LEU A O 1
ATOM 1286 N N . GLN A 1 158 ? -9.711 -47.969 4.961 1 44.28 158 GLN A N 1
ATOM 1287 C CA . GLN A 1 158 ? -10.797 -48.594 5.727 1 44.28 158 GLN A CA 1
ATOM 1288 C C . GLN A 1 158 ? -11.422 -47.594 6.688 1 44.28 158 GLN A C 1
ATOM 1290 O O . GLN A 1 158 ? -12.625 -47.625 6.961 1 44.28 158 GLN A O 1
ATOM 1295 N N . ILE A 1 159 ? -10.5 -46.719 7.098 1 41.75 159 ILE A N 1
ATOM 1296 C CA . ILE A 1 159 ? -10.984 -45.781 8.117 1 41.75 159 ILE A CA 1
ATOM 1297 C C . ILE A 1 159 ? -11.617 -44.562 7.453 1 41.75 159 ILE A C 1
ATOM 1299 O O . ILE A 1 159 ? -12.641 -44.062 7.918 1 41.75 159 ILE A O 1
ATOM 1303 N N . HIS A 1 160 ? -10.984 -44.125 6.332 1 44.19 160 HIS A N 1
ATOM 1304 C CA . HIS A 1 160 ? -11.453 -42.844 5.824 1 44.19 160 HIS A CA 1
ATOM 1305 C C . HIS A 1 160 ? -11.945 -42.969 4.383 1 44.19 160 HIS A C 1
ATOM 1307 O O . HIS A 1 160 ? -11.281 -43.594 3.549 1 44.19 160 HIS A O 1
ATOM 1313 N N . HIS A 1 161 ? -13.203 -42.969 4.109 1 50.69 161 HIS A N 1
ATOM 1314 C CA . HIS A 1 161 ? -13.75 -42.875 2.764 1 50.69 161 HIS A CA 1
ATOM 1315 C C . HIS A 1 161 ? -13.141 -41.688 2.025 1 50.69 161 HIS A C 1
ATOM 1317 O O . HIS A 1 161 ? -13.32 -40.531 2.436 1 50.69 161 HIS A O 1
ATOM 1323 N N . PHE A 1 162 ? -12.141 -42.062 1.145 1 58.41 162 PHE A N 1
ATOM 1324 C CA . PHE A 1 162 ? -11.539 -40.969 0.367 1 58.41 162 PHE A CA 1
ATOM 1325 C C . PHE A 1 162 ? -12.336 -40.719 -0.906 1 58.41 162 PHE A C 1
ATOM 1327 O O . PHE A 1 162 ? -12.586 -41.656 -1.684 1 58.41 162 PHE A O 1
ATOM 1334 N N . ASP A 1 163 ? -12.93 -39.656 -1.004 1 70.12 163 ASP A N 1
ATOM 1335 C CA . ASP A 1 163 ? -13.555 -39.219 -2.246 1 70.12 163 ASP A CA 1
ATOM 1336 C C . ASP A 1 163 ? -12.547 -38.5 -3.135 1 70.12 163 ASP A C 1
ATOM 1338 O O . ASP A 1 163 ? -12.367 -37.281 -3.014 1 70.12 163 ASP A O 1
ATOM 1342 N N . PHE A 1 164 ? -11.961 -39.281 -4.043 1 76.62 164 PHE A N 1
ATOM 1343 C CA . PHE A 1 164 ? -10.875 -38.75 -4.855 1 76.62 164 PHE A CA 1
ATOM 1344 C C . PHE A 1 164 ? -11.414 -37.844 -5.957 1 76.62 164 PHE A C 1
ATOM 1346 O O . PHE A 1 164 ? -10.641 -37.219 -6.695 1 76.62 164 PHE A O 1
ATOM 1353 N N . THR A 1 165 ? -12.688 -37.781 -6.023 1 79 165 THR A N 1
ATOM 1354 C CA . THR A 1 165 ? -13.266 -36.812 -6.949 1 79 165 THR A CA 1
ATOM 1355 C C . THR A 1 165 ? -13.055 -35.375 -6.445 1 79 165 THR A C 1
ATOM 1357 O O . THR A 1 165 ? -13.117 -34.438 -7.223 1 79 165 THR A O 1
ATOM 1360 N N . LYS A 1 166 ? -12.828 -35.406 -5.223 1 77.38 166 LYS A N 1
ATOM 1361 C CA . LYS A 1 166 ? -12.508 -34.125 -4.617 1 77.38 166 LYS A CA 1
ATOM 1362 C C . LYS A 1 166 ? -11.008 -33.844 -4.695 1 77.38 166 LYS A C 1
ATOM 1364 O O . LYS A 1 166 ? -10.195 -34.625 -4.219 1 77.38 166 LYS A O 1
ATOM 1369 N N . ILE A 1 167 ? -10.703 -32.75 -5.227 1 82.56 167 ILE A N 1
ATOM 1370 C CA . ILE A 1 167 ? -9.312 -32.375 -5.453 1 82.56 167 ILE A CA 1
ATOM 1371 C C . ILE A 1 167 ? -8.578 -32.281 -4.117 1 82.56 167 ILE A C 1
ATOM 1373 O O . ILE A 1 167 ? -7.426 -32.719 -4.004 1 82.56 167 ILE A O 1
ATOM 1377 N N . SER A 1 168 ? -9.266 -31.75 -3.105 1 76.19 168 SER A N 1
ATOM 1378 C CA . SER A 1 168 ? -8.625 -31.578 -1.803 1 76.19 168 SER A CA 1
ATOM 1379 C C . SER A 1 168 ? -8.203 -32.906 -1.204 1 76.19 168 SER A C 1
ATOM 1381 O O . SER A 1 168 ? -7.129 -33.031 -0.615 1 76.19 168 SER A O 1
ATOM 1383 N N . THR A 1 169 ? -9.031 -33.844 -1.42 1 74.5 169 THR A N 1
ATOM 1384 C CA . THR A 1 169 ? -8.742 -35.188 -0.905 1 74.5 169 THR A CA 1
ATOM 1385 C C . THR A 1 169 ? -7.559 -35.812 -1.643 1 74.5 169 THR A C 1
ATOM 1387 O O . THR A 1 169 ? -6.688 -36.406 -1.024 1 74.5 169 THR A O 1
ATOM 1390 N N . ALA A 1 170 ? -7.527 -35.656 -2.898 1 82.06 170 ALA A N 1
ATOM 1391 C CA . ALA A 1 170 ? -6.445 -36.188 -3.715 1 82.06 170 ALA A CA 1
ATOM 1392 C C . ALA A 1 170 ? -5.105 -35.562 -3.328 1 82.06 170 ALA A C 1
ATOM 1394 O O . ALA A 1 170 ? -4.105 -36.281 -3.18 1 82.06 170 ALA A O 1
ATOM 1395 N N . ILE A 1 171 ? -5.148 -34.281 -3.125 1 84.25 171 ILE A N 1
ATOM 1396 C CA . ILE A 1 171 ? -3.93 -33.594 -2.764 1 84.25 171 ILE A CA 1
ATOM 1397 C C . ILE A 1 171 ? -3.436 -34.062 -1.401 1 84.25 171 ILE A C 1
ATOM 1399 O O . ILE A 1 171 ? -2.248 -34.344 -1.233 1 84.25 171 ILE A O 1
ATOM 1403 N N . ALA A 1 172 ? -4.344 -34.188 -0.489 1 74.5 172 ALA A N 1
ATOM 1404 C CA . ALA A 1 172 ? -3.982 -34.625 0.854 1 74.5 172 ALA A CA 1
ATOM 1405 C C . ALA A 1 172 ? -3.447 -36.062 0.83 1 74.5 172 ALA A C 1
ATOM 1407 O O . ALA A 1 172 ? -2.494 -36.375 1.541 1 74.5 172 ALA A O 1
ATOM 1408 N N . PHE A 1 173 ? -4.051 -36.875 0.032 1 77.81 173 PHE A N 1
ATOM 1409 C CA . PHE A 1 173 ? -3.691 -38.281 -0.064 1 77.81 173 PHE A CA 1
ATOM 1410 C C . PHE A 1 173 ? -2.26 -38.438 -0.563 1 77.81 173 PHE A C 1
ATOM 1412 O O . PHE A 1 173 ? -1.475 -39.188 0.02 1 77.81 173 PHE A O 1
ATOM 1419 N N . VAL A 1 174 ? -1.85 -37.719 -1.543 1 84.81 174 VAL A N 1
ATOM 1420 C CA . VAL A 1 174 ? -0.519 -37.875 -2.119 1 84.81 174 VAL A CA 1
ATOM 1421 C C . VAL A 1 174 ? 0.514 -37.156 -1.236 1 84.81 174 VAL A C 1
ATOM 1423 O O . VAL A 1 174 ? 1.689 -37.531 -1.233 1 84.81 174 VAL A O 1
ATOM 1426 N N . ARG A 1 175 ? 0.048 -36.188 -0.6 1 80.5 175 ARG A N 1
ATOM 1427 C CA . ARG A 1 175 ? 0.944 -35.531 0.353 1 80.5 175 ARG A CA 1
ATOM 1428 C C . ARG A 1 175 ? 1.352 -36.5 1.462 1 80.5 175 ARG A C 1
ATOM 1430 O O . ARG A 1 175 ? 2.529 -36.562 1.816 1 80.5 175 ARG A O 1
ATOM 1437 N N . ASP A 1 176 ? 0.45 -37.219 1.974 1 73.12 176 ASP A N 1
ATOM 1438 C CA . ASP A 1 176 ? 0.67 -38.094 3.127 1 73.12 176 ASP A CA 1
ATOM 1439 C C . ASP A 1 176 ? 1.245 -39.438 2.699 1 73.12 176 ASP A C 1
ATOM 1441 O O . ASP A 1 176 ? 1.985 -40.062 3.453 1 73.12 176 ASP A O 1
ATOM 1445 N N . PHE A 1 177 ? 0.86 -39.844 1.506 1 76.94 177 PHE A N 1
ATOM 1446 C CA . PHE A 1 177 ? 1.295 -41.156 1.021 1 76.94 177 PHE A CA 1
ATOM 1447 C C . PHE A 1 177 ? 1.861 -41.031 -0.389 1 76.94 177 PHE A C 1
ATOM 1449 O O . PHE A 1 177 ? 1.307 -41.625 -1.332 1 76.94 177 PHE A O 1
ATOM 1456 N N . PRO A 1 178 ? 3.027 -40.469 -0.435 1 85.75 178 PRO A N 1
ATOM 1457 C CA . PRO A 1 178 ? 3.588 -40.25 -1.772 1 85.75 178 PRO A CA 1
ATOM 1458 C C . PRO A 1 178 ? 4.18 -41.531 -2.369 1 85.75 178 PRO A C 1
ATOM 1460 O O . PRO A 1 178 ? 5.031 -42.156 -1.747 1 85.75 178 PRO A O 1
ATOM 1463 N N . SER A 1 179 ? 3.684 -42 -3.418 1 83 179 SER A N 1
ATOM 1464 C CA . SER A 1 179 ? 4.191 -43.094 -4.25 1 83 179 SER A CA 1
ATOM 1465 C C . SER A 1 179 ? 3.801 -42.906 -5.711 1 83 179 SER A C 1
ATOM 1467 O O . SER A 1 179 ? 2.869 -42.156 -6.016 1 83 179 SER A O 1
ATOM 1469 N N . ILE A 1 180 ? 4.508 -43.5 -6.598 1 86.31 180 ILE A N 1
ATOM 1470 C CA . ILE A 1 180 ? 4.219 -43.375 -8.023 1 86.31 180 ILE A CA 1
ATOM 1471 C C . ILE A 1 180 ? 2.791 -43.844 -8.305 1 86.31 180 ILE A C 1
ATOM 1473 O O . ILE A 1 180 ? 2.033 -43.156 -9 1 86.31 180 ILE A O 1
ATOM 1477 N N . THR A 1 181 ? 2.439 -44.906 -7.727 1 80.44 181 THR A N 1
ATOM 1478 C CA . THR A 1 181 ? 1.118 -45.5 -7.922 1 80.44 181 THR A CA 1
ATOM 1479 C C . THR A 1 181 ? 0.027 -44.562 -7.438 1 80.44 181 THR A C 1
ATOM 1481 O O . THR A 1 181 ? -0.988 -44.375 -8.117 1 80.44 181 THR A O 1
ATOM 1484 N N . ASN A 1 182 ? 0.266 -44 -6.301 1 82 182 ASN A N 1
ATOM 1485 C CA . ASN A 1 182 ? -0.74 -43.125 -5.723 1 82 182 ASN A CA 1
ATOM 1486 C C . ASN A 1 182 ? -0.861 -41.812 -6.508 1 82 182 ASN A C 1
ATOM 1488 O O . ASN A 1 182 ? -1.96 -41.281 -6.664 1 82 182 ASN A O 1
ATOM 1492 N N . PHE A 1 183 ? 0.247 -41.281 -6.961 1 90.19 183 PHE A N 1
ATOM 1493 C CA . PHE A 1 183 ? 0.196 -40.094 -7.801 1 90.19 183 PHE A CA 1
ATOM 1494 C C . PHE A 1 183 ? -0.588 -40.375 -9.078 1 90.19 183 PHE A C 1
ATOM 1496 O O . PHE A 1 183 ? -1.454 -39.594 -9.461 1 90.19 183 PHE A O 1
ATOM 1503 N N . GLU A 1 184 ? -0.305 -41.5 -9.68 1 88.62 184 GLU A N 1
ATOM 1504 C CA . GLU A 1 184 ? -0.98 -41.844 -10.93 1 88.62 184 GLU A CA 1
ATOM 1505 C C . GLU A 1 184 ? -2.479 -42.031 -10.703 1 88.62 184 GLU A C 1
ATOM 1507 O O . GLU A 1 184 ? -3.289 -41.656 -11.562 1 88.62 184 GLU A O 1
ATOM 1512 N N . TRP A 1 185 ? -2.732 -42.562 -9.664 1 81.69 185 TRP A N 1
ATOM 1513 C CA . TRP A 1 185 ? -4.137 -42.75 -9.328 1 81.69 185 TRP A CA 1
ATOM 1514 C C . TRP A 1 185 ? -4.859 -41.406 -9.188 1 81.69 185 TRP A C 1
ATOM 1516 O O . TRP A 1 185 ? -5.938 -41.219 -9.758 1 81.69 185 TRP A O 1
ATOM 1526 N N . CYS A 1 186 ? -4.305 -40.594 -8.438 1 86.88 186 CYS A N 1
ATOM 1527 C CA . CYS A 1 186 ? -4.926 -39.281 -8.219 1 86.88 186 CYS A CA 1
ATOM 1528 C C . CYS A 1 186 ? -4.996 -38.5 -9.516 1 86.88 186 CYS A C 1
ATOM 1530 O O . CYS A 1 186 ? -5.969 -37.781 -9.75 1 86.88 186 CYS A O 1
ATOM 1532 N N . LEU A 1 187 ? -4.008 -38.656 -10.367 1 92.44 187 LEU A N 1
ATOM 1533 C CA . LEU A 1 187 ? -3.957 -37.906 -11.617 1 92.44 187 LEU A CA 1
ATOM 1534 C C . LEU A 1 187 ? -4.961 -38.469 -12.617 1 92.44 187 LEU A C 1
ATOM 1536 O O . LEU A 1 187 ? -5.312 -37.781 -13.594 1 92.44 187 LEU A O 1
ATOM 1540 N N . ASN A 1 188 ? -5.398 -39.625 -12.359 1 84.81 188 ASN A N 1
ATOM 1541 C CA . ASN A 1 188 ? -6.484 -40.125 -13.188 1 84.81 188 ASN A CA 1
ATOM 1542 C C . ASN A 1 188 ? -7.777 -39.344 -12.969 1 84.81 188 ASN A C 1
ATOM 1544 O O . ASN A 1 188 ? -8.586 -39.219 -13.891 1 84.81 188 ASN A O 1
ATOM 1548 N N . TYR A 1 189 ? -7.875 -38.844 -11.789 1 83.75 189 TYR A N 1
ATOM 1549 C CA . TYR A 1 189 ? -9.062 -38.062 -11.461 1 83.75 189 TYR A CA 1
ATOM 1550 C C . TYR A 1 189 ? -8.859 -36.594 -11.82 1 83.75 189 TYR A C 1
ATOM 1552 O O . TYR A 1 189 ? -9.789 -35.938 -12.281 1 83.75 189 TYR A O 1
ATOM 1560 N N . HIS A 1 190 ? -7.613 -36.188 -11.57 1 89.38 190 HIS A N 1
ATOM 1561 C CA . HIS A 1 190 ? -7.324 -34.781 -11.766 1 89.38 190 HIS A CA 1
ATOM 1562 C C . HIS A 1 190 ? -6.047 -34.562 -12.562 1 89.38 190 HIS A C 1
ATOM 1564 O O . HIS A 1 190 ? -5.059 -34.031 -12.047 1 89.38 190 HIS A O 1
ATOM 1570 N N . PRO A 1 191 ? -6.098 -34.844 -13.797 1 91.88 191 PRO A N 1
ATOM 1571 C CA . PRO A 1 191 ? -4.871 -34.812 -14.594 1 91.88 191 PRO A CA 1
ATOM 1572 C C . PRO A 1 191 ? -4.301 -33.406 -14.789 1 91.88 191 PRO A C 1
ATOM 1574 O O . PRO A 1 191 ? -3.102 -33.25 -15.023 1 91.88 191 PRO A O 1
ATOM 1577 N N . TYR A 1 192 ? -5.086 -32.406 -14.633 1 90.56 192 TYR A N 1
ATOM 1578 C CA . TYR A 1 192 ? -4.637 -31.062 -14.953 1 90.56 192 TYR A CA 1
ATOM 1579 C C . TYR A 1 192 ? -4.32 -30.281 -13.688 1 90.56 192 TYR A C 1
ATOM 1581 O O . TYR A 1 192 ? -4.066 -29.078 -13.742 1 90.56 192 TYR A O 1
ATOM 1589 N N . ASN A 1 193 ? -4.34 -30.953 -12.555 1 88.88 193 ASN A N 1
ATOM 1590 C CA . ASN A 1 193 ? -4.082 -30.234 -11.312 1 88.88 193 ASN A CA 1
ATOM 1591 C C . ASN A 1 193 ? -2.592 -29.969 -11.117 1 88.88 193 ASN A C 1
ATOM 1593 O O . ASN A 1 193 ? -1.799 -30.906 -11.008 1 88.88 193 ASN A O 1
ATOM 1597 N N . GLN A 1 194 ? -2.316 -28.812 -10.977 1 87.44 194 GLN A N 1
ATOM 1598 C CA . GLN A 1 194 ? -0.921 -28.391 -10.914 1 87.44 194 GLN A CA 1
ATOM 1599 C C . GLN A 1 194 ? -0.286 -28.781 -9.586 1 87.44 194 GLN A C 1
ATOM 1601 O O . GLN A 1 194 ? 0.897 -29.125 -9.531 1 87.44 194 GLN A O 1
ATOM 1606 N N . THR A 1 195 ? -1.057 -28.766 -8.531 1 84.06 195 THR A N 1
ATOM 1607 C CA . THR A 1 195 ? -0.526 -29.031 -7.203 1 84.06 195 THR A CA 1
ATOM 1608 C C . THR A 1 195 ? -0.062 -30.484 -7.098 1 84.06 195 THR A C 1
ATOM 1610 O O . THR A 1 195 ? 0.987 -30.766 -6.516 1 84.06 195 THR A O 1
ATOM 1613 N N . ILE A 1 196 ? -0.802 -31.297 -7.652 1 90.12 196 ILE A N 1
ATOM 1614 C CA . ILE A 1 196 ? -0.46 -32.719 -7.617 1 90.12 196 ILE A CA 1
ATOM 1615 C C . ILE A 1 196 ? 0.797 -32.969 -8.453 1 90.12 196 ILE A C 1
ATOM 1617 O O . ILE A 1 196 ? 1.708 -33.656 -8.016 1 90.12 196 ILE A O 1
ATOM 1621 N N . TRP A 1 197 ? 0.864 -32.375 -9.578 1 92.12 197 TRP A N 1
ATOM 1622 C CA . TRP A 1 197 ? 2.037 -32.531 -10.43 1 92.12 197 TRP A CA 1
ATOM 1623 C C . TRP A 1 197 ? 3.281 -31.969 -9.75 1 92.12 197 TRP A C 1
ATOM 1625 O O . TRP A 1 197 ? 4.359 -32.562 -9.828 1 92.12 197 TRP A O 1
ATOM 1635 N N . GLN A 1 198 ? 3.139 -30.859 -9.156 1 87.38 198 GLN A N 1
ATOM 1636 C CA . GLN A 1 198 ? 4.266 -30.266 -8.445 1 87.38 198 GLN A CA 1
ATOM 1637 C C . GLN A 1 198 ? 4.789 -31.188 -7.359 1 87.38 198 GLN A C 1
ATOM 1639 O O . GLN A 1 198 ? 6 -31.375 -7.215 1 87.38 198 GLN A O 1
ATOM 1644 N N . SER A 1 199 ? 3.867 -31.734 -6.598 1 86.81 199 SER A N 1
ATOM 1645 C CA . SER A 1 199 ? 4.254 -32.688 -5.559 1 86.81 199 SER A CA 1
ATOM 1646 C C . SER A 1 199 ? 4.938 -33.906 -6.16 1 86.81 199 SER A C 1
ATOM 1648 O O . SER A 1 199 ? 5.926 -34.406 -5.613 1 86.81 199 SER A O 1
ATOM 1650 N N . TYR A 1 200 ? 4.383 -34.312 -7.219 1 91.94 200 TYR A N 1
ATOM 1651 C CA . TYR A 1 200 ? 4.926 -35.469 -7.938 1 91.94 200 TYR A CA 1
ATOM 1652 C C . TYR A 1 200 ? 6.363 -35.188 -8.375 1 91.94 200 TYR A C 1
ATOM 1654 O O . TYR A 1 200 ? 7.25 -36.031 -8.125 1 91.94 200 TYR A O 1
ATOM 1662 N N . LEU A 1 201 ? 6.633 -34.062 -8.883 1 89.44 201 LEU A N 1
ATOM 1663 C CA . LEU A 1 201 ? 7.945 -33.688 -9.398 1 89.44 201 LEU A CA 1
ATOM 1664 C C . LEU A 1 201 ? 8.93 -33.438 -8.266 1 89.44 201 LEU A C 1
ATOM 1666 O O . LEU A 1 201 ? 10.133 -33.656 -8.414 1 89.44 201 LEU A O 1
ATOM 1670 N N . THR A 1 202 ? 8.352 -33 -7.172 1 84.69 202 THR A N 1
ATOM 1671 C CA . THR A 1 202 ? 9.203 -32.75 -6.016 1 84.69 202 THR A CA 1
ATOM 1672 C C . THR A 1 202 ? 9.766 -34.031 -5.457 1 84.69 202 THR A C 1
ATOM 1674 O O . THR A 1 202 ? 10.922 -34.094 -5.051 1 84.69 202 THR A O 1
ATOM 1677 N N . ILE A 1 203 ? 8.969 -35.062 -5.5 1 87.19 203 ILE A N 1
ATOM 1678 C CA . ILE A 1 203 ? 9.352 -36.344 -4.922 1 87.19 203 ILE A CA 1
ATOM 1679 C C . ILE A 1 203 ? 10.195 -37.125 -5.93 1 87.19 203 ILE A C 1
ATOM 1681 O O . ILE A 1 203 ? 11.148 -37.812 -5.551 1 87.19 203 ILE A O 1
ATOM 1685 N N . TYR A 1 204 ? 9.836 -36.969 -7.172 1 88.12 204 TYR A N 1
ATOM 1686 C CA . TYR A 1 204 ? 10.562 -37.656 -8.234 1 88.12 204 TYR A CA 1
ATOM 1687 C C . TYR A 1 204 ? 11.094 -36.656 -9.266 1 88.12 204 TYR A C 1
ATOM 1689 O O . TYR A 1 204 ? 10.656 -36.656 -10.414 1 88.12 204 TYR A O 1
ATOM 1697 N N . PRO A 1 205 ? 12.148 -35.906 -8.922 1 80.88 205 PRO A N 1
ATOM 1698 C CA . PRO A 1 205 ? 12.609 -34.812 -9.766 1 80.88 205 PRO A CA 1
ATOM 1699 C C . PRO A 1 205 ? 13.375 -35.281 -11 1 80.88 205 PRO A C 1
ATOM 1701 O O . PRO A 1 205 ? 13.445 -34.562 -12 1 80.88 205 PRO A O 1
ATOM 1704 N N . ASN A 1 206 ? 13.922 -36.469 -11.031 1 81.44 206 ASN A N 1
ATOM 1705 C CA . ASN A 1 206 ? 14.82 -36.875 -12.102 1 81.44 206 ASN A CA 1
ATOM 1706 C C . ASN A 1 206 ? 14.141 -37.844 -13.062 1 81.44 206 ASN A C 1
ATOM 1708 O O . ASN A 1 206 ? 14.805 -38.5 -13.875 1 81.44 206 ASN A O 1
ATOM 1712 N N . ASP A 1 207 ? 12.844 -37.875 -12.984 1 86.06 207 ASP A N 1
ATOM 1713 C CA . ASP A 1 207 ? 12.133 -38.75 -13.922 1 86.06 207 ASP A CA 1
ATOM 1714 C C . ASP A 1 207 ? 11.664 -37.969 -15.148 1 86.06 207 ASP A C 1
ATOM 1716 O O . ASP A 1 207 ? 10.766 -37.156 -15.055 1 86.06 207 ASP A O 1
ATOM 1720 N N . LYS A 1 208 ? 12.242 -38.25 -16.234 1 86.81 208 LYS A N 1
ATOM 1721 C CA . LYS A 1 208 ? 11.977 -37.531 -17.469 1 86.81 208 LYS A CA 1
ATOM 1722 C C . LYS A 1 208 ? 10.531 -37.719 -17.922 1 86.81 208 LYS A C 1
ATOM 1724 O O . LYS A 1 208 ? 9.891 -36.781 -18.406 1 86.81 208 LYS A O 1
ATOM 1729 N N . ASN A 1 209 ? 10.102 -38.875 -17.812 1 87.88 209 ASN A N 1
ATOM 1730 C CA . ASN A 1 209 ? 8.742 -39.188 -18.25 1 87.88 209 ASN A CA 1
ATOM 1731 C C . ASN A 1 209 ? 7.711 -38.406 -17.469 1 87.88 209 ASN A C 1
ATOM 1733 O O . ASN A 1 209 ? 6.766 -37.844 -18.031 1 87.88 209 ASN A O 1
ATOM 1737 N N . ILE A 1 210 ? 7.941 -38.344 -16.188 1 91.81 210 ILE A N 1
ATOM 1738 C CA . ILE A 1 210 ? 7.02 -37.625 -15.32 1 91.81 210 ILE A CA 1
ATOM 1739 C C . ILE A 1 210 ? 7.09 -36.125 -15.633 1 91.81 210 ILE A C 1
ATOM 1741 O O . ILE A 1 210 ? 6.062 -35.469 -15.727 1 91.81 210 ILE A O 1
ATOM 1745 N N . SER A 1 211 ? 8.25 -35.688 -15.836 1 91.06 211 SER A N 1
ATOM 1746 C CA . SER A 1 211 ? 8.453 -34.281 -16.156 1 91.06 211 SER A CA 1
ATOM 1747 C C . SER A 1 211 ? 7.816 -33.906 -17.484 1 91.06 211 SER A C 1
ATOM 1749 O O . SER A 1 211 ? 7.137 -32.875 -17.594 1 91.06 211 SER A O 1
ATOM 1751 N N . ASP A 1 212 ? 8.008 -34.75 -18.453 1 91.75 212 ASP A N 1
ATOM 1752 C CA . ASP A 1 212 ? 7.43 -34.5 -19.766 1 91.75 212 ASP A CA 1
ATOM 1753 C C . ASP A 1 212 ? 5.906 -34.5 -19.719 1 91.75 212 ASP A C 1
ATOM 1755 O O . ASP A 1 212 ? 5.266 -33.625 -20.312 1 91.75 212 ASP A O 1
ATOM 1759 N N . ARG A 1 213 ? 5.434 -35.344 -19.031 1 94 213 ARG A N 1
ATOM 1760 C CA . ARG A 1 213 ? 3.982 -35.438 -18.906 1 94 213 ARG A CA 1
ATOM 1761 C C . ARG A 1 213 ? 3.416 -34.219 -18.172 1 94 213 ARG A C 1
ATOM 1763 O O . ARG A 1 213 ? 2.361 -33.719 -18.547 1 94 213 ARG A O 1
ATOM 1770 N N . SER A 1 214 ? 4.113 -33.875 -17.125 1 94.44 214 SER A N 1
ATOM 1771 C CA . SER A 1 214 ? 3.637 -32.719 -16.344 1 94.44 214 SER A CA 1
ATOM 1772 C C . SER A 1 214 ? 3.52 -31.484 -17.203 1 94.44 214 SER A C 1
ATOM 1774 O O . SER A 1 214 ? 2.564 -30.719 -17.062 1 94.44 214 SER A O 1
ATOM 1776 N N . ILE A 1 215 ? 4.406 -31.25 -18.109 1 93.38 215 ILE A N 1
ATOM 1777 C CA . ILE A 1 215 ? 4.402 -30.078 -18.984 1 93.38 215 ILE A CA 1
ATOM 1778 C C . ILE A 1 215 ? 3.238 -30.172 -19.969 1 93.38 215 ILE A C 1
ATOM 1780 O O . ILE A 1 215 ? 2.598 -29.172 -20.281 1 93.38 215 ILE A O 1
ATOM 1784 N N . ARG A 1 216 ? 2.975 -31.328 -20.391 1 93.25 216 ARG A N 1
ATOM 1785 C CA . ARG A 1 216 ? 1.903 -31.5 -21.375 1 93.25 216 ARG A CA 1
ATOM 1786 C C . ARG A 1 216 ? 0.544 -31.188 -20.75 1 93.25 216 ARG A C 1
ATOM 1788 O O . ARG A 1 216 ? -0.331 -30.625 -21.422 1 93.25 216 ARG A O 1
ATOM 1795 N N . PHE A 1 217 ? 0.403 -31.531 -19.516 1 93.5 217 PHE A N 1
ATOM 1796 C CA . PHE A 1 217 ? -0.867 -31.281 -18.844 1 93.5 217 PHE A CA 1
ATOM 1797 C C . PHE A 1 217 ? -0.94 -29.844 -18.344 1 93.5 217 PHE A C 1
ATOM 1799 O O . PHE A 1 217 ? -2.014 -29.234 -18.328 1 93.5 217 PHE A O 1
ATOM 1806 N N . CYS A 1 218 ? 0.22 -29.359 -17.891 1 92.19 218 CYS A N 1
ATOM 1807 C CA . CYS A 1 218 ? 0.264 -28.047 -17.266 1 92.19 218 CYS A CA 1
ATOM 1808 C C . CYS A 1 218 ? 1.186 -27.109 -18.031 1 92.19 218 CYS A C 1
ATOM 1810 O O . CYS A 1 218 ? 2.062 -26.469 -17.453 1 92.19 218 CYS A O 1
ATOM 1812 N N . PHE A 1 219 ? 1.006 -27 -19.344 1 90.69 219 PHE A N 1
ATOM 1813 C CA . PHE A 1 219 ? 1.919 -26.266 -20.203 1 90.69 219 PHE A CA 1
ATOM 1814 C C . PHE A 1 219 ? 1.83 -24.766 -19.953 1 90.69 219 PHE A C 1
ATOM 1816 O O . PHE A 1 219 ? 2.715 -24 -20.359 1 90.69 219 PHE A O 1
ATOM 1823 N N . LYS A 1 220 ? 0.849 -24.344 -19.219 1 90.25 220 LYS A N 1
ATOM 1824 C CA . LYS A 1 220 ? 0.689 -22.922 -18.922 1 90.25 220 LYS A CA 1
ATOM 1825 C C . LYS A 1 220 ? 1.28 -22.578 -17.547 1 90.25 220 LYS A C 1
ATOM 1827 O O . LYS A 1 220 ? 1.249 -21.422 -17.125 1 90.25 220 LYS A O 1
ATOM 1832 N N . SER A 1 221 ? 1.821 -23.562 -16.891 1 90.19 221 SER A N 1
ATOM 1833 C CA . SER A 1 221 ? 2.336 -23.344 -15.547 1 90.19 221 SER A CA 1
ATOM 1834 C C . SER A 1 221 ? 3.816 -22.984 -15.57 1 90.19 221 SER A C 1
ATOM 1836 O O . SER A 1 221 ? 4.66 -23.812 -15.914 1 90.19 221 SER A O 1
ATOM 1838 N N . GLY A 1 222 ? 4.082 -21.797 -15.188 1 89.88 222 GLY A N 1
ATOM 1839 C CA . GLY A 1 222 ? 5.473 -21.391 -15.062 1 89.88 222 GLY A CA 1
ATOM 1840 C C . GLY A 1 222 ? 6.227 -22.141 -13.984 1 89.88 222 GLY A C 1
ATOM 1841 O O . GLY A 1 222 ? 7.438 -22.344 -14.094 1 89.88 222 GLY A O 1
ATOM 1842 N N . ARG A 1 223 ? 5.527 -22.609 -13.008 1 86.38 223 ARG A N 1
ATOM 1843 C CA . ARG A 1 223 ? 6.125 -23.375 -11.922 1 86.38 223 ARG A CA 1
ATOM 1844 C C . ARG A 1 223 ? 6.648 -24.719 -12.414 1 86.38 223 ARG A C 1
ATOM 1846 O O . ARG A 1 223 ? 7.758 -25.125 -12.062 1 86.38 223 ARG A O 1
ATOM 1853 N N . ILE A 1 224 ? 5.82 -25.359 -13.18 1 91.12 224 ILE A N 1
ATOM 1854 C CA . ILE A 1 224 ? 6.203 -26.656 -13.703 1 91.12 224 ILE A CA 1
ATOM 1855 C C . ILE A 1 224 ? 7.379 -26.5 -14.664 1 91.12 224 ILE A C 1
ATOM 1857 O O . ILE A 1 224 ? 8.312 -27.312 -14.648 1 91.12 224 ILE A O 1
ATOM 1861 N N . TRP A 1 225 ? 7.383 -25.484 -15.445 1 91.31 225 TRP A N 1
ATOM 1862 C CA . TRP A 1 225 ? 8.5 -25.219 -16.344 1 91.31 225 TRP A CA 1
ATOM 1863 C C . TRP A 1 225 ? 9.781 -24.953 -15.562 1 91.31 225 TRP A C 1
ATOM 1865 O O . TRP A 1 225 ? 10.859 -25.406 -15.953 1 91.31 225 TRP A O 1
ATOM 1875 N N . ALA A 1 226 ? 9.617 -24.203 -14.508 1 88 226 ALA A N 1
ATOM 1876 C CA . ALA A 1 226 ? 10.773 -23.906 -13.664 1 88 226 ALA A CA 1
ATOM 1877 C C . ALA A 1 226 ? 11.359 -25.188 -13.078 1 88 226 ALA A C 1
ATOM 1879 O O . ALA A 1 226 ? 12.578 -25.344 -12.984 1 88 226 ALA A O 1
ATOM 1880 N N . MET A 1 227 ? 10.508 -26.078 -12.68 1 86.44 227 MET A N 1
ATOM 1881 C CA . MET A 1 227 ? 10.969 -27.359 -12.125 1 86.44 227 MET A CA 1
ATOM 1882 C C . MET A 1 227 ? 11.648 -28.203 -13.203 1 86.44 227 MET A C 1
ATOM 1884 O O . MET A 1 227 ? 12.625 -28.906 -12.914 1 86.44 227 MET A O 1
ATOM 1888 N N . ARG A 1 228 ? 11.125 -28.094 -14.422 1 87.75 228 ARG A N 1
ATOM 1889 C CA . ARG A 1 228 ? 11.727 -28.828 -15.547 1 87.75 228 ARG A CA 1
ATOM 1890 C C . ARG A 1 228 ? 13.156 -28.359 -15.797 1 87.75 228 ARG A C 1
ATOM 1892 O O . ARG A 1 228 ? 14.008 -29.156 -16.188 1 87.75 228 ARG A O 1
ATOM 1899 N N . LEU A 1 229 ? 13.43 -27.141 -15.516 1 85.5 229 LEU A N 1
ATOM 1900 C CA . LEU A 1 229 ? 14.742 -26.547 -15.773 1 85.5 229 LEU A CA 1
ATOM 1901 C C . LEU A 1 229 ? 15.797 -27.125 -14.836 1 85.5 229 LEU A C 1
ATOM 1903 O O . LEU A 1 229 ? 16.984 -27.062 -15.125 1 85.5 229 LEU A O 1
ATOM 1907 N N . LEU A 1 230 ? 15.383 -27.703 -13.781 1 76.62 230 LEU A N 1
ATOM 1908 C CA . LEU A 1 230 ? 16.328 -28.328 -12.859 1 76.62 230 LEU A CA 1
ATOM 1909 C C . LEU A 1 230 ? 16.922 -29.578 -13.477 1 76.62 230 LEU A C 1
ATOM 1911 O O . LEU A 1 230 ? 18.062 -29.938 -13.164 1 76.62 230 LEU A O 1
ATOM 1915 N N . PHE A 1 231 ? 16.203 -30.219 -14.352 1 77.38 231 PHE A N 1
ATOM 1916 C CA . PHE A 1 231 ? 16.594 -31.469 -14.969 1 77.38 231 PHE A CA 1
ATOM 1917 C C . PHE A 1 231 ? 17.125 -31.25 -16.375 1 77.38 231 PHE A C 1
ATOM 1919 O O . PHE A 1 231 ? 18.125 -31.844 -16.766 1 77.38 231 PHE A O 1
ATOM 1926 N N . ASP A 1 232 ? 16.344 -30.453 -17.094 1 81.81 232 ASP A N 1
ATOM 1927 C CA . ASP A 1 232 ? 16.641 -30.188 -18.5 1 81.81 232 ASP A CA 1
ATOM 1928 C C . ASP A 1 232 ? 16.766 -28.688 -18.75 1 81.81 232 ASP A C 1
ATOM 1930 O O . ASP A 1 232 ? 15.766 -27.969 -18.797 1 81.81 232 ASP A O 1
ATOM 1934 N N . GLN A 1 233 ? 18 -28.25 -19 1 82.12 233 GLN A N 1
ATOM 1935 C CA . GLN A 1 233 ? 18.266 -26.828 -19.125 1 82.12 233 GLN A CA 1
ATOM 1936 C C . GLN A 1 233 ? 18.188 -26.375 -20.578 1 82.12 233 GLN A C 1
ATOM 1938 O O . GLN A 1 233 ? 18.844 -25.406 -20.969 1 82.12 233 GLN A O 1
ATOM 1943 N N . ASN A 1 234 ? 17.422 -27.234 -21.344 1 84.56 234 ASN A N 1
ATOM 1944 C CA . ASN A 1 234 ? 17.156 -26.797 -22.703 1 84.56 234 ASN A CA 1
ATOM 1945 C C . ASN A 1 234 ? 16.062 -25.719 -22.734 1 84.56 234 ASN A C 1
ATOM 1947 O O . ASN A 1 234 ? 14.883 -26.031 -22.625 1 84.56 234 ASN A O 1
ATOM 1951 N N . ILE A 1 235 ? 16.594 -24.516 -22.953 1 90.12 235 ILE A N 1
ATOM 1952 C CA . ILE A 1 235 ? 15.688 -23.375 -22.828 1 90.12 235 ILE A CA 1
ATOM 1953 C C . ILE A 1 235 ? 15.203 -22.953 -24.219 1 90.12 235 ILE A C 1
ATOM 1955 O O . ILE A 1 235 ? 16.016 -22.656 -25.094 1 90.12 235 ILE A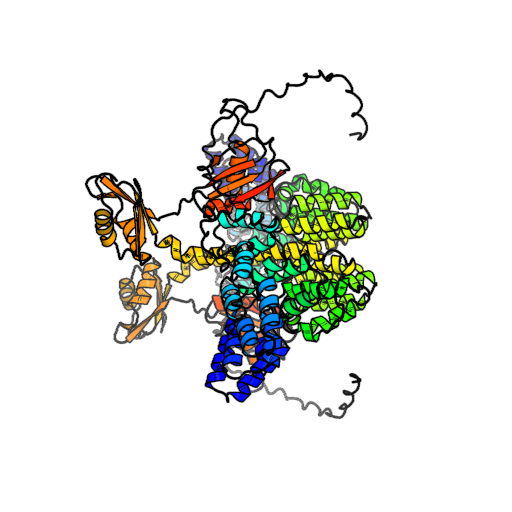 O 1
ATOM 1959 N N . ASP A 1 236 ? 13.93 -23.062 -24.422 1 91.31 236 ASP A N 1
ATOM 1960 C CA . ASP A 1 236 ? 13.219 -22.516 -25.578 1 91.31 236 ASP A CA 1
ATOM 1961 C C . ASP A 1 236 ? 12.094 -21.578 -25.125 1 91.31 236 ASP A C 1
ATOM 1963 O O . ASP A 1 236 ? 11.07 -22.047 -24.609 1 91.31 236 ASP A O 1
ATOM 1967 N N . PHE A 1 237 ? 12.242 -20.328 -25.422 1 93.62 237 PHE A N 1
ATOM 1968 C CA . PHE A 1 237 ? 11.32 -19.312 -24.906 1 93.62 237 PHE A CA 1
ATOM 1969 C C . PHE A 1 237 ? 9.945 -19.453 -25.562 1 93.62 237 PHE A C 1
ATOM 1971 O O . PHE A 1 237 ? 8.953 -18.969 -25.031 1 93.62 237 PHE A O 1
ATOM 1978 N N . ASN A 1 238 ? 9.836 -20.109 -26.672 1 89.56 238 ASN A N 1
ATOM 1979 C CA . ASN A 1 238 ? 8.555 -20.344 -27.344 1 89.56 238 ASN A CA 1
ATOM 1980 C C . ASN A 1 238 ? 7.656 -21.266 -26.531 1 89.56 238 ASN A C 1
ATOM 1982 O O . ASN A 1 238 ? 6.434 -21.234 -26.688 1 89.56 238 ASN A O 1
ATOM 1986 N N . ASN A 1 239 ? 8.289 -21.984 -25.75 1 89.5 239 ASN A N 1
ATOM 1987 C CA . ASN A 1 239 ? 7.539 -22.922 -24.922 1 89.5 239 ASN A CA 1
ATOM 1988 C C . ASN A 1 239 ? 6.777 -22.188 -23.812 1 89.5 239 ASN A C 1
ATOM 1990 O O . ASN A 1 239 ? 5.836 -22.734 -23.234 1 89.5 239 ASN A O 1
ATOM 1994 N N . TYR A 1 240 ? 7.184 -20.922 -23.578 1 93.19 240 TYR A N 1
ATOM 1995 C CA . TYR A 1 240 ? 6.641 -20.219 -22.422 1 93.19 240 TYR A CA 1
ATOM 1996 C C . TYR A 1 240 ? 5.551 -19.234 -22.844 1 93.19 240 TYR A C 1
ATOM 1998 O O . TYR A 1 240 ? 5.02 -18.484 -22.016 1 93.19 240 TYR A O 1
ATOM 2006 N N . LYS A 1 241 ? 5.152 -19.188 -24.062 1 91 241 LYS A N 1
ATOM 2007 C CA . LYS A 1 241 ? 4.281 -18.172 -24.625 1 91 241 LYS A CA 1
ATOM 2008 C C . LYS A 1 241 ? 2.861 -18.281 -24.078 1 91 241 LYS A C 1
ATOM 2010 O O . LYS A 1 241 ? 2.09 -17.328 -24.125 1 91 241 LYS A O 1
ATOM 2015 N N . TYR A 1 242 ? 2.58 -19.391 -23.516 1 89.69 242 TYR A N 1
ATOM 2016 C CA . TYR A 1 242 ? 1.195 -19.609 -23.109 1 89.69 242 TYR A CA 1
ATOM 2017 C C . TYR A 1 242 ? 1.007 -19.328 -21.625 1 89.69 242 TYR A C 1
ATOM 2019 O O . TYR A 1 242 ? -0.115 -19.391 -21.109 1 89.69 242 TYR A O 1
ATOM 2027 N N . ILE A 1 243 ? 2.053 -19.031 -20.953 1 91.5 243 ILE A N 1
ATOM 2028 C CA . ILE A 1 243 ? 1.947 -18.703 -19.531 1 91.5 243 ILE A CA 1
ATOM 2029 C C . ILE A 1 243 ? 1.148 -17.406 -19.375 1 91.5 243 ILE A C 1
ATOM 2031 O O . ILE A 1 243 ? 1.436 -16.406 -20.031 1 91.5 243 ILE A O 1
ATOM 2035 N N . ASP A 1 244 ? 0.116 -17.422 -18.531 1 87.19 244 ASP A N 1
ATOM 2036 C CA . ASP A 1 244 ? -0.746 -16.25 -18.469 1 87.19 244 ASP A CA 1
ATOM 2037 C C . ASP A 1 244 ? -0.935 -15.789 -17.016 1 87.19 244 ASP A C 1
ATOM 2039 O O . ASP A 1 244 ? -1.679 -14.844 -16.766 1 87.19 244 ASP A O 1
ATOM 2043 N N . ASN A 1 245 ? -0.342 -16.484 -16.109 1 87.12 245 ASN A N 1
ATOM 2044 C CA . ASN A 1 245 ? -0.406 -16.125 -14.703 1 87.12 245 ASN A CA 1
ATOM 2045 C C . ASN A 1 245 ? 0.847 -15.375 -14.258 1 87.12 245 ASN A C 1
ATOM 2047 O O . ASN A 1 245 ? 1.967 -15.797 -14.547 1 87.12 245 ASN A O 1
ATOM 2051 N N . ALA A 1 246 ? 0.653 -14.266 -13.578 1 88.25 246 ALA A N 1
ATOM 2052 C CA . ALA A 1 246 ? 1.767 -13.414 -13.156 1 88.25 246 ALA A CA 1
ATOM 2053 C C . ALA A 1 246 ? 2.699 -14.164 -12.211 1 88.25 246 ALA A C 1
ATOM 2055 O O . ALA A 1 246 ? 3.922 -14.016 -12.289 1 88.25 246 ALA A O 1
ATOM 2056 N N . LEU A 1 247 ? 2.053 -14.883 -11.352 1 84.19 247 LEU A N 1
ATOM 2057 C CA . LEU A 1 247 ? 2.857 -15.625 -10.383 1 84.19 247 LEU A CA 1
ATOM 2058 C C . LEU A 1 247 ? 3.764 -16.625 -11.086 1 84.19 247 LEU A C 1
ATOM 2060 O O . LEU A 1 247 ? 4.934 -16.766 -10.727 1 84.19 247 LEU A O 1
ATOM 2064 N N . ASP A 1 248 ? 3.238 -17.266 -12.047 1 88.69 248 ASP A N 1
ATOM 2065 C CA . ASP A 1 248 ? 4.004 -18.234 -12.828 1 88.69 248 ASP A CA 1
ATOM 2066 C C . ASP A 1 248 ? 5.117 -17.547 -13.617 1 88.69 248 ASP A C 1
ATOM 2068 O O . ASP A 1 248 ? 6.219 -18.078 -13.742 1 88.69 248 ASP A O 1
ATOM 2072 N N . GLY A 1 249 ? 4.793 -16.422 -14.078 1 91.06 249 GLY A N 1
ATOM 2073 C CA . GLY A 1 249 ? 5.812 -15.656 -14.781 1 91.06 249 GLY A CA 1
ATOM 2074 C C . GLY A 1 249 ? 6.98 -15.266 -13.891 1 91.06 249 GLY A C 1
ATOM 2075 O O . GLY A 1 249 ? 8.141 -15.375 -14.297 1 91.06 249 GLY A O 1
ATOM 2076 N N . ARG A 1 250 ? 6.691 -14.898 -12.719 1 90 250 ARG A N 1
ATOM 2077 C CA . ARG A 1 250 ? 7.711 -14.5 -11.75 1 90 250 ARG A CA 1
ATOM 2078 C C . ARG A 1 250 ? 8.641 -15.664 -11.422 1 90 250 ARG A C 1
ATOM 2080 O O . ARG A 1 250 ? 9.859 -15.5 -11.398 1 90 250 ARG A O 1
ATOM 2087 N N . ILE A 1 251 ? 8.016 -16.75 -11.258 1 86.69 251 ILE A N 1
ATOM 2088 C CA . ILE A 1 251 ? 8.781 -17.922 -10.875 1 86.69 251 ILE A CA 1
ATOM 2089 C C . ILE A 1 251 ? 9.68 -18.359 -12.031 1 86.69 251 ILE A C 1
ATOM 2091 O O . ILE A 1 251 ? 10.852 -18.688 -11.828 1 86.69 251 ILE A O 1
ATOM 2095 N N . LEU A 1 252 ? 9.164 -18.297 -13.148 1 91.19 252 LEU A N 1
ATOM 2096 C CA . LEU A 1 252 ? 9.914 -18.734 -14.32 1 91.19 252 LEU A CA 1
ATOM 2097 C C . LEU A 1 252 ? 11.141 -17.844 -14.531 1 91.19 252 LEU A C 1
ATOM 2099 O O . LEU A 1 252 ? 12.258 -18.359 -14.688 1 91.19 252 LEU A O 1
ATOM 2103 N N . ILE A 1 253 ? 10.984 -16.547 -14.492 1 93.19 253 ILE A N 1
ATOM 2104 C CA . ILE A 1 253 ? 12.102 -15.656 -14.75 1 93.19 253 ILE A CA 1
ATOM 2105 C C . ILE A 1 253 ? 13.125 -15.766 -13.625 1 93.19 253 ILE A C 1
ATOM 2107 O O . ILE A 1 253 ? 14.336 -15.711 -13.867 1 93.19 253 ILE A O 1
ATOM 2111 N N . GLY A 1 254 ? 12.578 -15.859 -12.438 1 89.81 254 GLY A N 1
ATOM 2112 C CA . GLY A 1 254 ? 13.508 -16.062 -11.336 1 89.81 254 GLY A CA 1
ATOM 2113 C C . GLY A 1 254 ? 14.383 -17.281 -11.508 1 89.81 254 GLY A C 1
ATOM 2114 O O . GLY A 1 254 ? 15.602 -17.219 -11.297 1 89.81 254 GLY A O 1
ATOM 2115 N N . LYS A 1 255 ? 13.812 -18.344 -11.906 1 88.75 255 LYS A N 1
ATOM 2116 C CA . LYS A 1 255 ? 14.547 -19.594 -12.07 1 88.75 255 LYS A CA 1
ATOM 2117 C C . LYS A 1 255 ? 15.523 -19.516 -13.234 1 88.75 255 LYS A C 1
ATOM 2119 O O . LYS A 1 255 ? 16.656 -19.969 -13.133 1 88.75 255 LYS A O 1
ATOM 2124 N N . LEU A 1 256 ? 15.094 -18.953 -14.289 1 90.75 256 LEU A N 1
ATOM 2125 C CA . LEU A 1 256 ? 15.953 -18.812 -15.461 1 90.75 256 LEU A CA 1
ATOM 2126 C C . LEU A 1 256 ? 17.219 -18.031 -15.109 1 90.75 256 LEU A C 1
ATOM 2128 O O . LEU A 1 256 ? 18.328 -18.453 -15.453 1 90.75 256 LEU A O 1
ATOM 2132 N N . CYS A 1 257 ? 17.078 -16.969 -14.383 1 91.38 257 CYS A N 1
ATOM 2133 C CA . CYS A 1 257 ? 18.203 -16.125 -14.047 1 91.38 257 CYS A CA 1
ATOM 2134 C C . CYS A 1 257 ? 19.094 -16.781 -13 1 91.38 257 CYS A C 1
ATOM 2136 O O . CYS A 1 257 ? 20.312 -16.562 -12.984 1 91.38 257 CYS A O 1
ATOM 2138 N N . SER A 1 258 ? 18.469 -17.594 -12.188 1 87.56 258 SER A N 1
ATOM 2139 C CA . SER A 1 258 ? 19.25 -18.281 -11.172 1 87.56 258 SER A CA 1
ATOM 2140 C C . SER A 1 258 ? 20.172 -19.328 -11.789 1 87.56 258 SER A C 1
ATOM 2142 O O . SER A 1 258 ? 21.219 -19.641 -11.227 1 87.56 258 SER A O 1
ATOM 2144 N N . LEU A 1 259 ? 19.828 -19.875 -12.891 1 85.44 259 LEU A N 1
ATOM 2145 C CA . LEU A 1 259 ? 20.609 -20.906 -13.57 1 85.44 259 LEU A CA 1
ATOM 2146 C C . LEU A 1 259 ? 21.891 -20.312 -14.156 1 85.44 259 LEU A C 1
ATOM 2148 O O . LEU A 1 259 ? 22.938 -20.969 -14.164 1 85.44 259 LEU A O 1
ATOM 2152 N N . ASP A 1 260 ? 21.797 -19.125 -14.625 1 88.38 260 ASP A N 1
ATOM 2153 C CA . ASP A 1 260 ? 22.938 -18.422 -15.211 1 88.38 260 ASP A CA 1
ATOM 2154 C C . ASP A 1 260 ? 22.875 -16.938 -14.891 1 88.38 260 ASP A C 1
ATOM 2156 O O . ASP A 1 260 ? 22.516 -16.125 -15.758 1 88.38 260 ASP A O 1
ATOM 2160 N N . PRO A 1 261 ? 23.328 -16.578 -13.711 1 87.88 261 PRO A N 1
ATOM 2161 C CA . PRO A 1 261 ? 23.234 -15.188 -13.266 1 87.88 261 PRO A CA 1
ATOM 2162 C C . PRO A 1 261 ? 24.031 -14.227 -14.141 1 87.88 261 PRO A C 1
ATOM 2164 O O . PRO A 1 261 ? 23.719 -13.031 -14.203 1 87.88 261 PRO A O 1
ATOM 2167 N N . GLU A 1 262 ? 25.047 -14.664 -14.789 1 89.94 262 GLU A N 1
ATOM 2168 C CA . GLU A 1 262 ? 25.891 -13.805 -15.617 1 89.94 262 GLU A CA 1
ATOM 2169 C C . GLU A 1 262 ? 25.172 -13.383 -16.891 1 89.94 262 GLU A C 1
ATOM 2171 O O . GLU A 1 262 ? 25.516 -12.367 -17.5 1 89.94 262 GLU A O 1
ATOM 2176 N N . ASN A 1 263 ? 24.188 -14.188 -17.297 1 92.44 263 ASN A N 1
ATOM 2177 C CA . ASN A 1 263 ? 23.453 -13.891 -18.531 1 92.44 263 ASN A CA 1
ATOM 2178 C C . ASN A 1 263 ? 22.031 -13.414 -18.234 1 92.44 263 ASN A C 1
ATOM 2180 O O . ASN A 1 263 ? 21.109 -13.742 -18.969 1 92.44 263 ASN A O 1
ATOM 2184 N N . THR A 1 264 ? 21.859 -12.727 -17.141 1 94.19 264 THR A N 1
ATOM 2185 C CA . THR A 1 264 ? 20.562 -12.242 -16.688 1 94.19 264 THR A CA 1
ATOM 2186 C C . THR A 1 264 ? 19.922 -11.336 -17.734 1 94.19 264 THR A C 1
ATOM 2188 O O . THR A 1 264 ? 18.719 -11.43 -18 1 94.19 264 THR A O 1
ATOM 2191 N N . GLU A 1 265 ? 20.688 -10.484 -18.375 1 95.12 265 GLU A N 1
ATOM 2192 C CA . GLU A 1 265 ? 20.172 -9.555 -19.375 1 95.12 265 GLU A CA 1
ATOM 2193 C C . GLU A 1 265 ? 19.531 -10.289 -20.547 1 95.12 265 GLU A C 1
ATOM 2195 O O . GLU A 1 265 ? 18.469 -9.883 -21.047 1 95.12 265 GLU A O 1
ATOM 2200 N N . PHE A 1 266 ? 20.203 -11.352 -20.953 1 95.75 266 PHE A N 1
ATOM 2201 C CA . PHE A 1 266 ? 19.703 -12.164 -22.062 1 95.75 266 PHE A CA 1
ATOM 2202 C C . PHE A 1 266 ? 18.344 -12.766 -21.719 1 95.75 266 PHE A C 1
ATOM 2204 O O . PHE A 1 266 ? 17.406 -12.672 -22.516 1 95.75 266 PHE A O 1
ATOM 2211 N N . TYR A 1 267 ? 18.188 -13.336 -20.562 1 94.38 267 TYR A N 1
ATOM 2212 C CA . TYR A 1 267 ? 16.953 -14 -20.156 1 94.38 267 TYR A CA 1
ATOM 2213 C C . TYR A 1 267 ? 15.812 -12.992 -20.016 1 94.38 267 TYR A C 1
ATOM 2215 O O . TYR A 1 267 ? 14.703 -13.219 -20.5 1 94.38 267 TYR A O 1
ATOM 2223 N N . VAL A 1 268 ? 16.109 -11.883 -19.328 1 95.81 268 VAL A N 1
ATOM 2224 C CA . VAL A 1 268 ? 15.086 -10.875 -19.062 1 95.81 268 VAL A CA 1
ATOM 2225 C C . VAL A 1 268 ? 14.609 -10.266 -20.391 1 95.81 268 VAL A C 1
ATOM 2227 O O . VAL A 1 268 ? 13.406 -10.109 -20.609 1 95.81 268 VAL A O 1
ATOM 2230 N N . ASN A 1 269 ? 15.5 -9.977 -21.297 1 95.06 269 ASN A N 1
ATOM 2231 C CA . ASN A 1 269 ? 15.141 -9.367 -22.578 1 95.06 269 ASN A CA 1
ATOM 2232 C C . ASN A 1 269 ? 14.258 -10.289 -23.406 1 95.06 269 ASN A C 1
ATOM 2234 O O . ASN A 1 269 ? 13.359 -9.828 -24.109 1 95.06 269 ASN A O 1
ATOM 2238 N N . ASN A 1 270 ? 14.5 -11.547 -23.312 1 95.31 270 ASN A N 1
ATOM 2239 C CA . ASN A 1 270 ? 13.711 -12.508 -24.078 1 95.31 270 ASN A CA 1
ATOM 2240 C C . ASN A 1 270 ? 12.359 -12.781 -23.422 1 95.31 270 ASN A C 1
ATOM 2242 O O . ASN A 1 270 ? 11.352 -12.938 -24.109 1 95.31 270 ASN A O 1
ATOM 2246 N N . ILE A 1 271 ? 12.312 -12.828 -22.125 1 95 271 ILE A N 1
ATOM 2247 C CA . ILE A 1 271 ? 11.086 -13.195 -21.438 1 95 271 ILE A CA 1
ATOM 2248 C C . ILE A 1 271 ? 10.102 -12.023 -21.484 1 95 271 ILE A C 1
ATOM 2250 O O . ILE A 1 271 ? 8.883 -12.219 -21.469 1 95 271 ILE A O 1
ATOM 2254 N N . LEU A 1 272 ? 10.625 -10.781 -21.5 1 94.62 272 LEU A N 1
ATOM 2255 C CA . LEU A 1 272 ? 9.781 -9.586 -21.484 1 94.62 272 LEU A CA 1
ATOM 2256 C C . LEU A 1 272 ? 8.922 -9.523 -22.75 1 94.62 272 LEU A C 1
ATOM 2258 O O . LEU A 1 272 ? 7.938 -8.789 -22.781 1 94.62 272 LEU A O 1
ATOM 2262 N N . LYS A 1 273 ? 9.242 -10.32 -23.781 1 93.44 273 LYS A N 1
ATOM 2263 C CA . LYS A 1 273 ? 8.484 -10.344 -25.031 1 93.44 273 LYS A CA 1
ATOM 2264 C C . LYS A 1 273 ? 7.23 -11.203 -24.891 1 93.44 273 LYS A C 1
ATOM 2266 O O . LYS A 1 273 ? 6.324 -11.125 -25.719 1 93.44 273 LYS A O 1
ATOM 2271 N N . LEU A 1 274 ? 7.168 -11.93 -23.875 1 94.31 274 LEU A N 1
ATOM 2272 C CA . LEU A 1 274 ? 6.031 -12.82 -23.672 1 94.31 274 LEU A CA 1
ATOM 2273 C C . LEU A 1 274 ? 4.809 -12.039 -23.203 1 94.31 274 LEU A C 1
ATOM 2275 O O . LEU A 1 274 ? 4.934 -11.039 -22.5 1 94.31 274 LEU A O 1
ATOM 2279 N N . LYS A 1 275 ? 3.676 -12.555 -23.516 1 90.94 275 LYS A N 1
ATOM 2280 C CA . LYS A 1 275 ? 2.406 -11.883 -23.266 1 90.94 275 LYS A CA 1
ATOM 2281 C C . LYS A 1 275 ? 2.188 -11.664 -21.781 1 90.94 275 LYS A C 1
ATOM 2283 O O . LYS A 1 275 ? 1.729 -10.594 -21.359 1 90.94 275 LYS A O 1
ATOM 2288 N N . VAL A 1 276 ? 2.51 -12.586 -20.969 1 93.12 276 VAL A N 1
ATOM 2289 C CA . VAL A 1 276 ? 2.246 -12.516 -19.531 1 93.12 276 VAL A CA 1
ATOM 2290 C C . VAL A 1 276 ? 3.012 -11.336 -18.938 1 93.12 276 VAL A C 1
ATOM 2292 O O . VAL A 1 276 ? 2.506 -10.656 -18.047 1 93.12 276 VAL A O 1
ATOM 2295 N N . PHE A 1 277 ? 4.16 -10.992 -19.422 1 94 277 PHE A N 1
ATOM 2296 C CA . PHE A 1 277 ? 4.992 -9.922 -18.875 1 94 277 PHE A CA 1
ATOM 2297 C C . PHE A 1 277 ? 4.574 -8.57 -19.438 1 94 277 PHE A C 1
ATOM 2299 O O . PHE A 1 277 ? 4.871 -7.527 -18.859 1 94 277 PHE A O 1
ATOM 2306 N N . GLN A 1 278 ? 3.875 -8.656 -20.484 1 90.88 278 GLN A N 1
ATOM 2307 C CA . GLN A 1 278 ? 3.385 -7.422 -21.094 1 90.88 278 GLN A CA 1
ATOM 2308 C C . GLN A 1 278 ? 2.066 -6.984 -20.453 1 90.88 278 GLN A C 1
ATOM 2310 O O . GLN A 1 278 ? 1.764 -5.789 -20.406 1 90.88 278 GLN A O 1
ATOM 2315 N N . GLU A 1 279 ? 1.411 -7.988 -19.984 1 90.62 279 GLU A N 1
ATOM 2316 C CA . GLU A 1 279 ? 0.041 -7.695 -19.578 1 90.62 279 GLU A CA 1
ATOM 2317 C C . GLU A 1 279 ? -0.092 -7.707 -18.047 1 90.62 279 GLU A C 1
ATOM 2319 O O . GLU A 1 279 ? -1.104 -7.258 -17.516 1 90.62 279 GLU A O 1
ATOM 2324 N N . THR A 1 280 ? 0.896 -8.203 -17.406 1 90.44 280 THR A N 1
ATOM 2325 C CA . THR A 1 280 ? 0.768 -8.328 -15.953 1 90.44 280 THR A CA 1
ATOM 2326 C C . THR A 1 280 ? 1.928 -7.633 -15.25 1 90.44 280 THR A C 1
ATOM 2328 O O . THR A 1 280 ? 2.844 -7.125 -15.898 1 90.44 280 THR A O 1
ATOM 2331 N N . ASP A 1 281 ? 1.873 -7.641 -13.898 1 89.12 281 ASP A N 1
ATOM 2332 C CA . ASP A 1 281 ? 2.846 -6.895 -13.109 1 89.12 281 ASP A CA 1
ATOM 2333 C C . ASP A 1 281 ? 4.121 -7.707 -12.898 1 89.12 281 ASP A C 1
ATOM 2335 O O . ASP A 1 281 ? 5.082 -7.223 -12.297 1 89.12 281 ASP A O 1
ATOM 2339 N N . CYS A 1 282 ? 4.094 -8.906 -13.461 1 93.31 282 CYS A N 1
ATOM 2340 C CA . CYS A 1 282 ? 5.348 -9.641 -13.352 1 93.31 282 CYS A CA 1
ATOM 2341 C C . CYS A 1 282 ? 6.445 -8.977 -14.18 1 93.31 282 CYS A C 1
ATOM 2343 O O . CYS A 1 282 ? 7.625 -9.312 -14.031 1 93.31 282 CYS A O 1
ATOM 2345 N N . PHE A 1 283 ? 6 -8.062 -14.992 1 95.06 283 PHE A N 1
ATOM 2346 C CA . PHE A 1 283 ? 6.941 -7.188 -15.68 1 95.06 283 PHE A CA 1
ATOM 2347 C C . PHE A 1 283 ? 7.895 -6.531 -14.688 1 95.06 283 PHE A C 1
ATOM 2349 O O . PHE A 1 283 ? 9.094 -6.422 -14.945 1 95.06 283 PHE A O 1
ATOM 2356 N N . VAL A 1 284 ? 7.414 -6.133 -13.594 1 95.19 284 VAL A N 1
ATOM 2357 C CA . VAL A 1 284 ? 8.172 -5.43 -12.57 1 95.19 284 VAL A CA 1
ATOM 2358 C C . VAL A 1 284 ? 9.242 -6.352 -11.992 1 95.19 284 VAL A C 1
ATOM 2360 O O . VAL A 1 284 ? 10.391 -5.941 -11.797 1 95.19 284 VAL A O 1
ATOM 2363 N N . THR A 1 285 ? 8.898 -7.59 -11.766 1 93.94 285 THR A N 1
ATOM 2364 C CA . THR A 1 285 ? 9.844 -8.555 -11.219 1 93.94 285 THR A CA 1
ATOM 2365 C C . THR A 1 285 ? 11.047 -8.719 -12.141 1 93.94 285 THR A C 1
ATOM 2367 O O . THR A 1 285 ? 12.188 -8.719 -11.68 1 93.94 285 THR A O 1
ATOM 2370 N N . ALA A 1 286 ? 10.781 -8.883 -13.383 1 96 286 ALA A N 1
ATOM 2371 C CA . ALA A 1 286 ? 11.859 -9.039 -14.359 1 96 286 ALA A CA 1
ATOM 2372 C C . ALA A 1 286 ? 12.781 -7.824 -14.359 1 96 286 ALA A C 1
ATOM 2374 O O . ALA A 1 286 ? 14.008 -7.969 -14.391 1 96 286 ALA A O 1
ATOM 2375 N N . CYS A 1 287 ? 12.211 -6.652 -14.25 1 95.94 287 CYS A N 1
ATOM 2376 C CA . CYS A 1 287 ? 12.992 -5.422 -14.281 1 95.94 287 CYS A CA 1
ATOM 2377 C C . CYS A 1 287 ? 13.789 -5.242 -12.992 1 95.94 287 CYS A C 1
ATOM 2379 O O . CYS A 1 287 ? 14.898 -4.711 -13.008 1 95.94 287 CYS A O 1
ATOM 2381 N N . ILE A 1 288 ? 13.18 -5.652 -11.875 1 95.5 288 ILE A N 1
ATOM 2382 C CA . ILE A 1 288 ? 13.891 -5.551 -10.609 1 95.5 288 ILE A CA 1
ATOM 2383 C C . ILE A 1 288 ? 15.102 -6.484 -10.609 1 95.5 288 ILE A C 1
ATOM 2385 O O . ILE A 1 288 ? 16.172 -6.129 -10.117 1 95.5 288 ILE A O 1
ATOM 2389 N N . ILE A 1 289 ? 14.961 -7.676 -11.148 1 95.12 289 ILE A N 1
ATOM 2390 C CA . ILE A 1 289 ? 16.078 -8.609 -11.289 1 95.12 289 ILE A CA 1
ATOM 2391 C C . ILE A 1 289 ? 17.172 -7.984 -12.141 1 95.12 289 ILE A C 1
ATOM 2393 O O . ILE A 1 289 ? 18.359 -8.047 -11.789 1 95.12 289 ILE A O 1
ATOM 2397 N N . LEU A 1 290 ? 16.734 -7.414 -13.195 1 95.94 290 LEU A N 1
ATOM 2398 C CA . LEU A 1 290 ? 17.688 -6.758 -14.094 1 95.94 290 LEU A CA 1
ATOM 2399 C C . LEU A 1 290 ? 18.375 -5.59 -13.398 1 95.94 290 LEU A C 1
ATOM 2401 O O . LEU A 1 290 ? 19.578 -5.375 -13.586 1 95.94 290 LEU A O 1
ATOM 2405 N N . ASP A 1 291 ? 17.641 -4.789 -12.648 1 95.69 291 ASP A N 1
ATOM 2406 C CA . ASP A 1 291 ? 18.188 -3.668 -11.891 1 95.69 291 ASP A CA 1
ATOM 2407 C C . ASP A 1 291 ? 19.281 -4.137 -10.938 1 95.69 291 ASP A C 1
ATOM 2409 O O . ASP A 1 291 ? 20.344 -3.516 -10.844 1 95.69 291 ASP A O 1
ATOM 2413 N N . GLU A 1 292 ? 18.969 -5.199 -10.211 1 92.81 292 GLU A N 1
ATOM 2414 C CA . GLU A 1 292 ? 19.953 -5.746 -9.289 1 92.81 292 GLU A CA 1
ATOM 2415 C C . GLU A 1 292 ? 21.203 -6.211 -10.039 1 92.81 292 GLU A C 1
ATOM 2417 O O . GLU A 1 292 ? 22.328 -6.039 -9.547 1 92.81 292 GLU A O 1
ATOM 2422 N N . TYR A 1 293 ? 20.984 -6.82 -11.164 1 94.75 293 TYR A N 1
ATOM 2423 C CA . TYR A 1 293 ? 22.094 -7.23 -12.008 1 94.75 293 TYR A CA 1
ATOM 2424 C C . TYR A 1 293 ? 22.953 -6.027 -12.406 1 94.75 293 TYR A C 1
ATOM 2426 O O . TYR A 1 293 ? 24.188 -6.098 -12.391 1 94.75 293 TYR A O 1
ATOM 2434 N N . TYR A 1 294 ? 22.328 -4.93 -12.734 1 95.31 294 TYR A N 1
ATOM 2435 C CA . TYR A 1 294 ? 23.031 -3.721 -13.133 1 95.31 294 TYR A CA 1
ATOM 2436 C C . TYR A 1 294 ? 23.797 -3.115 -11.961 1 95.31 294 TYR A C 1
ATOM 2438 O O . TYR A 1 294 ? 24.875 -2.543 -12.133 1 95.31 294 TYR A O 1
ATOM 2446 N N . ILE A 1 295 ? 23.203 -3.148 -10.758 1 92.81 295 ILE A N 1
ATOM 2447 C CA . ILE A 1 295 ? 23.891 -2.674 -9.562 1 92.81 295 ILE A CA 1
ATOM 2448 C C . ILE A 1 295 ? 25.172 -3.475 -9.359 1 92.81 295 ILE A C 1
ATOM 2450 O O . ILE A 1 295 ? 26.25 -2.9 -9.164 1 92.81 295 ILE A O 1
ATOM 2454 N N . ALA A 1 296 ? 25.062 -4.797 -9.508 1 89.94 296 ALA A N 1
ATOM 2455 C CA . ALA A 1 296 ? 26.188 -5.691 -9.273 1 89.94 296 ALA A CA 1
ATOM 2456 C C . ALA A 1 296 ? 27.281 -5.48 -10.32 1 89.94 296 ALA A C 1
ATOM 2458 O O . ALA A 1 296 ? 28.469 -5.641 -10.031 1 89.94 296 ALA A O 1
ATOM 2459 N N . ASN A 1 297 ? 26.922 -5.078 -11.516 1 93.88 297 ASN A N 1
ATOM 2460 C CA . ASN A 1 297 ? 27.875 -4.934 -12.602 1 93.88 297 ASN A CA 1
ATOM 2461 C C . ASN A 1 297 ? 28.188 -3.469 -12.883 1 93.88 297 ASN A C 1
ATOM 2463 O O . ASN A 1 297 ? 28.812 -3.148 -13.898 1 93.88 297 ASN A O 1
ATOM 2467 N N . ASN A 1 298 ? 27.734 -2.533 -12.047 1 93.81 298 ASN A N 1
ATOM 2468 C CA . ASN A 1 298 ? 28 -1.101 -12.086 1 93.81 298 ASN A CA 1
ATOM 2469 C C . ASN A 1 298 ? 27.625 -0.499 -13.438 1 93.81 298 ASN A C 1
ATOM 2471 O O . ASN A 1 298 ? 28.422 0.208 -14.055 1 93.81 298 ASN A O 1
ATOM 2475 N N . LYS A 1 299 ? 26.5 -0.959 -13.969 1 95.44 299 LYS A N 1
ATOM 2476 C CA . LYS A 1 299 ? 25.938 -0.408 -15.203 1 95.44 299 LYS A CA 1
ATOM 2477 C C . LYS A 1 299 ? 24.953 0.721 -14.906 1 95.44 299 LYS A C 1
ATOM 2479 O O . LYS A 1 299 ? 23.75 0.5 -14.867 1 95.44 299 LYS A O 1
ATOM 2484 N N . LYS A 1 300 ? 25.344 1.978 -14.93 1 95.38 300 LYS A N 1
ATOM 2485 C CA . LYS A 1 300 ? 24.578 3.119 -14.438 1 95.38 300 LYS A CA 1
ATOM 2486 C C . LYS A 1 300 ? 23.578 3.611 -15.492 1 95.38 300 LYS A C 1
ATOM 2488 O O . LYS A 1 300 ? 22.438 3.912 -15.18 1 95.38 300 LYS A O 1
ATOM 2493 N N . SER A 1 301 ? 24.016 3.686 -16.688 1 95.69 301 SER A N 1
ATOM 2494 C CA . SER A 1 301 ? 23.156 4.195 -17.75 1 95.69 301 SER A CA 1
ATOM 2495 C C . SER A 1 301 ? 21.953 3.281 -17.984 1 95.69 301 SER A C 1
ATOM 2497 O O . SER A 1 301 ? 20.828 3.754 -18.125 1 95.69 301 SER A O 1
ATOM 2499 N N . GLU A 1 302 ? 22.234 1.992 -18.078 1 95.62 302 GLU A N 1
ATOM 2500 C CA . GLU A 1 302 ? 21.156 1.017 -18.266 1 95.62 302 GLU A CA 1
ATOM 2501 C C . GLU A 1 302 ? 20.203 1.023 -17.078 1 95.62 302 GLU A C 1
ATOM 2503 O O . GLU A 1 302 ? 18.984 0.926 -17.266 1 95.62 302 GLU A O 1
ATOM 2508 N N . ARG A 1 303 ? 20.766 1.182 -15.906 1 96.06 303 ARG A N 1
ATOM 2509 C CA . ARG A 1 303 ? 19.953 1.231 -14.695 1 96.06 303 ARG A CA 1
ATOM 2510 C C . ARG A 1 303 ? 19.016 2.434 -14.719 1 96.06 303 ARG A C 1
ATOM 2512 O O . ARG A 1 303 ? 17.828 2.312 -14.391 1 96.06 303 ARG A O 1
ATOM 2519 N N . ARG A 1 304 ? 19.547 3.598 -15.086 1 95.75 304 ARG A N 1
ATOM 2520 C CA . ARG A 1 304 ? 18.734 4.805 -15.18 1 95.75 304 ARG A CA 1
ATOM 2521 C C . ARG A 1 304 ? 17.562 4.594 -16.125 1 95.75 304 ARG A C 1
ATOM 2523 O O . ARG A 1 304 ? 16.422 4.988 -15.828 1 95.75 304 ARG A O 1
ATOM 2530 N N . ASN A 1 305 ? 17.844 3.953 -17.188 1 95.75 305 ASN A N 1
ATOM 2531 C CA . ASN A 1 305 ? 16.812 3.729 -18.203 1 95.75 305 ASN A CA 1
ATOM 2532 C C . ASN A 1 305 ? 15.719 2.797 -17.703 1 95.75 305 ASN A C 1
ATOM 2534 O O . ASN A 1 305 ? 14.531 3.055 -17.906 1 95.75 305 ASN A O 1
ATOM 2538 N N . ILE A 1 306 ? 16.078 1.764 -17.062 1 96.19 306 ILE A N 1
ATOM 2539 C CA . ILE A 1 306 ? 15.094 0.79 -16.609 1 96.19 306 ILE A CA 1
ATOM 2540 C C . ILE A 1 306 ? 14.234 1.401 -15.516 1 96.19 306 ILE A C 1
ATOM 2542 O O . ILE A 1 306 ? 13.023 1.157 -15.453 1 96.19 306 ILE A O 1
ATOM 2546 N N . LEU A 1 307 ? 14.836 2.164 -14.609 1 96.69 307 LEU A N 1
ATOM 2547 C CA . LEU A 1 307 ? 14.094 2.785 -13.516 1 96.69 307 LEU A CA 1
ATOM 2548 C C . LEU A 1 307 ? 13.133 3.842 -14.039 1 96.69 307 LEU A C 1
ATOM 2550 O O . LEU A 1 307 ? 12.008 3.967 -13.547 1 96.69 307 LEU A O 1
ATOM 2554 N N . PHE A 1 308 ? 13.586 4.531 -15.047 1 96.19 308 PHE A N 1
ATOM 2555 C CA . PHE A 1 308 ? 12.719 5.516 -15.68 1 96.19 308 PHE A CA 1
ATOM 2556 C C . PHE A 1 308 ? 11.516 4.84 -16.328 1 96.19 308 PHE A C 1
ATOM 2558 O O . PHE A 1 308 ? 10.375 5.262 -16.125 1 96.19 308 PHE A O 1
ATOM 2565 N N . ASN A 1 309 ? 11.773 3.793 -17.031 1 93.75 309 ASN A N 1
ATOM 2566 C CA . ASN A 1 309 ? 10.711 3.061 -17.703 1 93.75 309 ASN A CA 1
ATOM 2567 C C . ASN A 1 309 ? 9.727 2.457 -16.719 1 93.75 309 ASN A C 1
ATOM 2569 O O . ASN A 1 309 ? 8.516 2.426 -16.969 1 93.75 309 ASN A O 1
ATOM 2573 N N . LEU A 1 310 ? 10.219 2.006 -15.625 1 95.38 310 LEU A N 1
ATOM 2574 C CA . LEU A 1 310 ? 9.375 1.395 -14.602 1 95.38 310 LEU A CA 1
ATOM 2575 C C . LEU A 1 310 ? 8.406 2.414 -14.016 1 95.38 310 LEU A C 1
ATOM 2577 O O . LEU A 1 310 ? 7.227 2.113 -13.812 1 95.38 310 LEU A O 1
ATOM 2581 N N . THR A 1 311 ? 8.906 3.621 -13.719 1 95.38 311 THR A N 1
ATOM 2582 C CA . THR A 1 311 ? 8.055 4.648 -13.125 1 95.38 311 THR A CA 1
ATOM 2583 C C . THR A 1 311 ? 7.031 5.156 -14.133 1 95.38 311 THR A C 1
ATOM 2585 O O . THR A 1 311 ? 5.938 5.578 -13.758 1 95.38 311 THR A O 1
ATOM 2588 N N . GLU A 1 312 ? 7.332 5.047 -15.391 1 93 312 GLU A N 1
ATOM 2589 C CA . GLU A 1 312 ? 6.398 5.449 -16.438 1 93 312 GLU A CA 1
ATOM 2590 C C . GLU A 1 312 ? 5.293 4.414 -16.625 1 93 312 GLU A C 1
ATOM 2592 O O . GLU A 1 312 ? 4.125 4.766 -16.797 1 93 312 GLU A O 1
ATOM 2597 N N . LYS A 1 313 ? 5.668 3.201 -16.594 1 92.19 313 LYS A N 1
ATOM 2598 C CA . LYS A 1 313 ? 4.711 2.125 -16.844 1 92.19 313 LYS A CA 1
ATOM 2599 C C . LYS A 1 313 ? 3.826 1.885 -15.625 1 92.19 313 LYS A C 1
ATOM 2601 O O . LYS A 1 313 ? 2.65 1.542 -15.766 1 92.19 313 LYS A O 1
ATOM 2606 N N . PHE A 1 314 ? 4.441 2.033 -14.508 1 93 314 PHE A N 1
ATOM 2607 C CA . PHE A 1 314 ? 3.701 1.806 -13.273 1 93 314 PHE A CA 1
ATOM 2608 C C . PHE A 1 314 ? 3.803 3.014 -12.344 1 93 314 PHE A C 1
ATOM 2610 O O . PHE A 1 314 ? 4.352 2.916 -11.25 1 93 314 PHE A O 1
ATOM 2617 N N . PRO A 1 315 ? 3.178 4.066 -12.617 1 92.44 315 PRO A N 1
ATOM 2618 C CA . PRO A 1 315 ? 3.354 5.324 -11.891 1 92.44 315 PRO A CA 1
ATOM 2619 C C . PRO A 1 315 ? 2.709 5.301 -10.508 1 92.44 315 PRO A C 1
ATOM 2621 O O . PRO A 1 315 ? 3.033 6.137 -9.656 1 92.44 315 PRO A O 1
ATOM 2624 N N . GLN A 1 316 ? 1.845 4.367 -10.227 1 91.31 316 GLN A N 1
ATOM 2625 C CA . GLN A 1 316 ? 1.14 4.355 -8.945 1 91.31 316 GLN A CA 1
ATOM 2626 C C . GLN A 1 316 ? 1.912 3.562 -7.898 1 91.31 316 GLN A C 1
ATOM 2628 O O . GLN A 1 316 ? 1.505 3.498 -6.734 1 91.31 316 GLN A O 1
ATOM 2633 N N . ARG A 1 317 ? 3.025 3.041 -8.336 1 90.94 317 ARG A N 1
ATOM 2634 C CA . ARG A 1 317 ? 3.842 2.258 -7.414 1 90.94 317 ARG A CA 1
ATOM 2635 C C . ARG A 1 317 ? 4.91 3.125 -6.758 1 90.94 317 ARG A C 1
ATOM 2637 O O . ARG A 1 317 ? 5.891 3.508 -7.406 1 90.94 317 ARG A O 1
ATOM 2644 N N . SER A 1 318 ? 4.73 3.35 -5.484 1 91.88 318 SER A N 1
ATOM 2645 C CA . SER A 1 318 ? 5.621 4.262 -4.773 1 91.88 318 SER A CA 1
ATOM 2646 C C . SER A 1 318 ? 7.016 3.664 -4.617 1 91.88 318 SER A C 1
ATOM 2648 O O . SER A 1 318 ? 8.008 4.395 -4.59 1 91.88 318 SER A O 1
ATOM 2650 N N . ASP A 1 319 ? 7.121 2.307 -4.523 1 90.56 319 ASP A N 1
ATOM 2651 C CA . ASP A 1 319 ? 8.414 1.65 -4.34 1 90.56 319 ASP A CA 1
ATOM 2652 C C . ASP A 1 319 ? 9.312 1.867 -5.551 1 90.56 319 ASP A C 1
ATOM 2654 O O . ASP A 1 319 ? 10.531 1.993 -5.41 1 90.56 319 ASP A O 1
ATOM 2658 N N . LEU A 1 320 ? 8.734 1.928 -6.715 1 94.19 320 LEU A N 1
ATOM 2659 C CA . LEU A 1 320 ? 9.516 2.129 -7.934 1 94.19 320 LEU A CA 1
ATOM 2660 C C . LEU A 1 320 ? 10.039 3.559 -8.016 1 94.19 320 LEU A C 1
ATOM 2662 O O . LEU A 1 320 ? 11.172 3.783 -8.445 1 94.19 320 LEU A O 1
ATOM 2666 N N . TRP A 1 321 ? 9.234 4.52 -7.594 1 94.88 321 TRP A N 1
ATOM 2667 C CA . TRP A 1 321 ? 9.68 5.906 -7.508 1 94.88 321 TRP A CA 1
ATOM 2668 C C . TRP A 1 321 ? 10.852 6.039 -6.535 1 94.88 321 TRP A C 1
ATOM 2670 O O . TRP A 1 321 ? 11.844 6.711 -6.836 1 94.88 321 TRP A O 1
ATOM 2680 N N . LEU A 1 322 ? 10.656 5.406 -5.43 1 94.25 322 LEU A N 1
ATOM 2681 C CA . LEU A 1 322 ? 11.68 5.508 -4.398 1 94.25 322 LEU A CA 1
ATOM 2682 C C . LEU A 1 322 ? 12.992 4.891 -4.875 1 94.25 322 LEU A C 1
ATOM 2684 O O . LEU A 1 322 ? 14.07 5.398 -4.562 1 94.25 322 LEU A O 1
ATOM 2688 N N . ARG A 1 323 ? 12.922 3.832 -5.625 1 94.19 323 ARG A N 1
ATOM 2689 C CA . ARG A 1 323 ? 14.117 3.225 -6.203 1 94.19 323 ARG A CA 1
ATOM 2690 C C . ARG A 1 323 ? 14.797 4.176 -7.18 1 94.19 323 ARG A C 1
ATOM 2692 O O . ARG A 1 323 ? 16.031 4.301 -7.184 1 94.19 323 ARG A O 1
ATOM 2699 N N . ARG A 1 324 ? 14 4.758 -8.016 1 96.38 324 ARG A N 1
ATOM 2700 C CA . ARG A 1 324 ? 14.539 5.723 -8.969 1 96.38 324 ARG A CA 1
ATOM 2701 C C . ARG A 1 324 ? 15.18 6.906 -8.258 1 96.38 324 ARG A C 1
ATOM 2703 O O . ARG A 1 324 ? 16.281 7.332 -8.617 1 96.38 324 ARG A O 1
ATOM 2710 N N . ILE A 1 325 ? 14.531 7.445 -7.219 1 95.75 325 ILE A N 1
ATOM 2711 C CA . ILE A 1 325 ? 15.016 8.594 -6.457 1 95.75 325 ILE A CA 1
ATOM 2712 C C . ILE A 1 325 ? 16.328 8.234 -5.773 1 95.75 325 ILE A C 1
ATOM 2714 O O . ILE A 1 325 ? 17.281 9.031 -5.766 1 95.75 325 ILE A O 1
ATOM 2718 N N . GLU A 1 326 ? 16.359 7.043 -5.223 1 92.19 326 GLU A N 1
ATOM 2719 C CA . GLU A 1 326 ? 17.594 6.594 -4.582 1 92.19 326 GLU A CA 1
ATOM 2720 C C . GLU A 1 326 ? 18.75 6.578 -5.566 1 92.19 326 GLU A C 1
ATOM 2722 O O . GLU A 1 326 ? 19.875 6.977 -5.223 1 92.19 326 GLU A O 1
ATOM 2727 N N . PHE A 1 327 ? 18.547 6.113 -6.805 1 95.38 327 PHE A N 1
ATOM 2728 C CA . PHE A 1 327 ? 19.578 6.109 -7.84 1 95.38 327 PHE A CA 1
ATOM 2729 C C . PHE A 1 327 ? 20 7.531 -8.18 1 95.38 327 PHE A C 1
ATOM 2731 O O . PHE A 1 327 ? 21.203 7.832 -8.219 1 95.38 327 PHE A O 1
ATOM 2738 N N . GLU A 1 328 ? 18.984 8.398 -8.367 1 93.69 328 GLU A N 1
ATOM 2739 C CA . GLU A 1 328 ? 19.281 9.766 -8.797 1 93.69 328 GLU A CA 1
ATOM 2740 C C . GLU A 1 328 ? 19.953 10.555 -7.684 1 93.69 328 GLU A C 1
ATOM 2742 O O . GLU A 1 328 ? 20.797 11.422 -7.953 1 93.69 328 GLU A O 1
ATOM 2747 N N . ARG A 1 329 ? 19.578 10.32 -6.496 1 91.69 329 ARG A N 1
ATOM 2748 C CA . ARG A 1 329 ? 20.203 10.984 -5.355 1 91.69 329 ARG A CA 1
ATOM 2749 C C . ARG A 1 329 ? 21.703 10.727 -5.32 1 91.69 329 ARG A C 1
ATOM 2751 O O . ARG A 1 329 ? 22.469 11.594 -4.906 1 91.69 329 ARG A O 1
ATOM 2758 N N . ASN A 1 330 ? 22.062 9.562 -5.758 1 89 330 ASN A N 1
ATOM 2759 C CA . ASN A 1 330 ? 23.453 9.156 -5.672 1 89 330 ASN A CA 1
ATOM 2760 C C . ASN A 1 330 ? 24.25 9.602 -6.895 1 89 330 ASN A C 1
ATOM 2762 O O . ASN A 1 330 ? 25.453 9.852 -6.805 1 89 330 ASN A O 1
ATOM 2766 N N . PHE A 1 331 ? 23.594 9.766 -8.016 1 91.12 331 PHE A N 1
ATOM 2767 C CA . PHE A 1 331 ? 24.375 9.945 -9.227 1 91.12 331 PHE A CA 1
ATOM 2768 C C . PHE A 1 331 ? 23.984 11.234 -9.945 1 91.12 331 PHE A C 1
ATOM 2770 O O . PHE A 1 331 ? 24.641 11.648 -10.898 1 91.12 331 PHE A O 1
ATOM 2777 N N . GLU A 1 332 ? 22.859 11.805 -9.523 1 85.62 332 GLU A N 1
ATOM 2778 C CA . GLU A 1 332 ? 22.469 13.094 -10.078 1 85.62 332 GLU A CA 1
ATOM 2779 C C . GLU A 1 332 ? 23.125 14.25 -9.328 1 85.62 332 GLU A C 1
ATOM 2781 O O . GLU A 1 332 ? 22.859 14.453 -8.148 1 85.62 332 GLU A O 1
ATOM 2786 N N . PRO A 1 333 ? 23.938 14.969 -10.008 1 83 333 PRO A N 1
ATOM 2787 C CA . PRO A 1 333 ? 24.641 16.062 -9.336 1 83 333 PRO A CA 1
ATOM 2788 C C . PRO A 1 333 ? 23.719 17.234 -8.984 1 83 333 PRO A C 1
ATOM 2790 O O . PRO A 1 333 ? 23.969 17.938 -7.996 1 83 333 PRO A O 1
ATOM 2793 N N . ASN A 1 334 ? 22.719 17.5 -9.812 1 90.25 334 ASN A N 1
ATOM 2794 C CA . ASN A 1 334 ? 21.797 18.609 -9.57 1 90.25 334 ASN A CA 1
ATOM 2795 C C . ASN A 1 334 ? 20.688 18.219 -8.594 1 90.25 334 ASN A C 1
ATOM 2797 O O . ASN A 1 334 ? 19.75 17.516 -8.977 1 90.25 334 ASN A O 1
ATOM 2801 N N . ILE A 1 335 ? 20.703 18.781 -7.453 1 88.81 335 ILE A N 1
ATOM 2802 C CA . ILE A 1 335 ? 19.781 18.453 -6.371 1 88.81 335 ILE A CA 1
ATOM 2803 C C . ILE A 1 335 ? 18.359 18.875 -6.766 1 88.81 335 ILE A C 1
ATOM 2805 O O . ILE A 1 335 ? 17.391 18.219 -6.383 1 88.81 335 ILE A O 1
ATOM 2809 N N . GLU A 1 336 ? 18.297 19.875 -7.531 1 90.31 336 GLU A N 1
ATOM 2810 C CA . GLU A 1 336 ? 16.984 20.375 -7.945 1 90.31 336 GLU A CA 1
ATOM 2811 C C . GLU A 1 336 ? 16.266 19.344 -8.812 1 90.31 336 GLU A C 1
ATOM 2813 O O . GLU A 1 336 ? 15.039 19.25 -8.773 1 90.31 336 GLU A O 1
ATOM 2818 N N . ASN A 1 337 ? 17.016 18.656 -9.594 1 92.44 337 ASN A N 1
ATOM 2819 C CA . ASN A 1 337 ? 16.406 17.609 -10.414 1 92.44 337 ASN A CA 1
ATOM 2820 C C . ASN A 1 337 ? 15.805 16.5 -9.562 1 92.44 337 ASN A C 1
ATOM 2822 O O . ASN A 1 337 ? 14.758 15.953 -9.898 1 92.44 337 ASN A O 1
ATOM 2826 N N . VAL A 1 338 ? 16.453 16.172 -8.469 1 93.06 338 VAL A N 1
ATOM 2827 C CA . VAL A 1 338 ? 15.961 15.148 -7.562 1 93.06 338 VAL A CA 1
ATOM 2828 C C . VAL A 1 338 ? 14.68 15.625 -6.887 1 93.06 338 VAL A C 1
ATOM 2830 O O . VAL A 1 338 ? 13.711 14.867 -6.766 1 93.06 338 VAL A O 1
ATOM 2833 N N . ARG A 1 339 ? 14.672 16.906 -6.508 1 91.75 339 ARG A N 1
ATOM 2834 C CA . ARG A 1 339 ? 13.492 17.5 -5.895 1 91.75 339 ARG A CA 1
ATOM 2835 C C . ARG A 1 339 ? 12.297 17.453 -6.844 1 91.75 339 ARG A C 1
ATOM 2837 O O . ARG A 1 339 ? 11.172 17.188 -6.426 1 91.75 339 ARG A O 1
ATOM 2844 N N . LYS A 1 340 ? 12.641 17.688 -8.047 1 91.5 340 LYS A N 1
ATOM 2845 C CA . LYS A 1 340 ? 11.586 17.656 -9.055 1 91.5 340 LYS A CA 1
ATOM 2846 C C . LYS A 1 340 ? 10.992 16.25 -9.18 1 91.5 340 LYS A C 1
ATOM 2848 O O . LYS A 1 340 ? 9.789 16.094 -9.406 1 91.5 340 LYS A O 1
ATOM 2853 N N . ILE A 1 341 ? 11.812 15.25 -9.078 1 95 341 ILE A N 1
ATOM 2854 C CA . ILE A 1 341 ? 11.328 13.875 -9.156 1 95 341 ILE A CA 1
ATOM 2855 C C . ILE A 1 341 ? 10.422 13.586 -7.965 1 95 341 ILE A C 1
ATOM 2857 O O . ILE A 1 341 ? 9.367 12.961 -8.125 1 95 341 ILE A O 1
ATOM 2861 N N . TYR A 1 342 ? 10.805 14.031 -6.754 1 93.31 342 TYR A N 1
ATOM 2862 C CA . TYR A 1 342 ? 9.961 13.883 -5.578 1 93.31 342 TYR A CA 1
ATOM 2863 C C . TYR A 1 342 ? 8.602 14.539 -5.797 1 93.31 342 TYR A C 1
ATOM 2865 O O . TYR A 1 342 ? 7.562 13.938 -5.512 1 93.31 342 TYR A O 1
ATOM 2873 N N . GLU A 1 343 ? 8.688 15.711 -6.293 1 90.5 343 GLU A N 1
ATOM 2874 C CA . GLU A 1 343 ? 7.465 16.484 -6.508 1 90.5 343 GLU A CA 1
ATOM 2875 C C . GLU A 1 343 ? 6.562 15.797 -7.531 1 90.5 343 GLU A C 1
ATOM 2877 O O . GLU A 1 343 ? 5.348 15.711 -7.336 1 90.5 343 GLU A O 1
ATOM 2882 N N . ASN A 1 344 ? 7.176 15.367 -8.578 1 91.81 344 ASN A N 1
ATOM 2883 C CA . ASN A 1 344 ? 6.43 14.656 -9.609 1 91.81 344 ASN A CA 1
ATOM 2884 C C . ASN A 1 344 ? 5.773 13.391 -9.055 1 91.81 344 ASN A C 1
ATOM 2886 O O . ASN A 1 344 ? 4.605 13.125 -9.328 1 91.81 344 ASN A O 1
ATOM 2890 N N . ALA A 1 345 ? 6.547 12.617 -8.336 1 94.31 345 ALA A N 1
ATOM 2891 C CA . ALA A 1 345 ? 6.023 11.391 -7.73 1 94.31 345 ALA A CA 1
ATOM 2892 C C . ALA A 1 345 ? 4.848 11.695 -6.801 1 94.31 345 ALA A C 1
ATOM 2894 O O . ALA A 1 345 ? 3.842 10.984 -6.812 1 94.31 345 ALA A O 1
ATOM 2895 N N . PHE A 1 346 ? 4.945 12.75 -6.012 1 92.19 346 PHE A N 1
ATOM 2896 C CA . PHE A 1 346 ? 3.908 13.141 -5.062 1 92.19 346 PHE A CA 1
ATOM 2897 C C . PHE A 1 346 ? 2.607 13.461 -5.785 1 92.19 346 PHE A C 1
ATOM 2899 O O . PHE A 1 346 ? 1.523 13.102 -5.32 1 92.19 346 PHE A O 1
ATOM 2906 N N . ARG A 1 347 ? 2.746 14.109 -6.809 1 85.69 347 ARG A N 1
ATOM 2907 C CA . ARG A 1 347 ? 1.573 14.555 -7.555 1 85.69 347 ARG A CA 1
ATOM 2908 C C . ARG A 1 347 ? 0.899 13.383 -8.258 1 85.69 347 ARG A C 1
ATOM 2910 O O . ARG A 1 347 ? -0.325 13.352 -8.398 1 85.69 347 ARG A O 1
ATOM 2917 N N . ILE A 1 348 ? 1.67 12.414 -8.688 1 89.69 348 ILE A N 1
ATOM 2918 C CA . ILE A 1 348 ? 1.156 11.305 -9.484 1 89.69 348 ILE A CA 1
ATOM 2919 C C . ILE A 1 348 ? 0.561 10.242 -8.57 1 89.69 348 ILE A C 1
ATOM 2921 O O . ILE A 1 348 ? -0.491 9.672 -8.867 1 89.69 348 ILE A O 1
ATOM 2925 N N . LEU A 1 349 ? 1.21 10.031 -7.461 1 90.5 349 LEU A N 1
ATOM 2926 C CA . LEU A 1 349 ? 0.792 8.969 -6.559 1 90.5 349 LEU A CA 1
ATOM 2927 C C . LEU A 1 349 ? -0.555 9.297 -5.922 1 90.5 349 LEU A C 1
ATOM 2929 O O . LEU A 1 349 ? -0.76 10.406 -5.422 1 90.5 349 LEU A O 1
ATOM 2933 N N . GLN A 1 350 ? -1.403 8.375 -5.992 1 80.38 350 GLN A N 1
ATOM 2934 C CA . GLN A 1 350 ? -2.725 8.555 -5.402 1 80.38 350 GLN A CA 1
ATOM 2935 C C . GLN A 1 350 ? -2.775 7.977 -3.988 1 80.38 350 GLN A C 1
ATOM 2937 O O . GLN A 1 350 ? -3.354 8.586 -3.086 1 80.38 350 GLN A O 1
ATOM 2942 N N . ASN A 1 351 ? -2.127 6.809 -3.996 1 77.25 351 ASN A N 1
ATOM 2943 C CA . ASN A 1 351 ? -2.109 6.125 -2.707 1 77.25 351 ASN A CA 1
ATOM 2944 C C . ASN A 1 351 ? -0.686 5.945 -2.186 1 77.25 351 ASN A C 1
ATOM 2946 O O . ASN A 1 351 ? 0.279 6.246 -2.891 1 77.25 351 ASN A O 1
ATOM 2950 N N . ASP A 1 352 ? -0.422 5.734 -0.99 1 78.5 352 ASP A N 1
ATOM 2951 C CA . ASP A 1 352 ? 0.853 5.375 -0.376 1 78.5 352 ASP A CA 1
ATOM 2952 C C . ASP A 1 352 ? 1.832 6.547 -0.417 1 78.5 352 ASP A C 1
ATOM 2954 O O . ASP A 1 352 ? 3.004 6.371 -0.752 1 78.5 352 ASP A O 1
ATOM 2958 N N . LYS A 1 353 ? 1.388 7.73 -0.23 1 86.81 353 LYS A N 1
ATOM 2959 C CA . LYS A 1 353 ? 2.23 8.922 -0.27 1 86.81 353 LYS A CA 1
ATOM 2960 C C . LYS A 1 353 ? 3.123 9.008 0.964 1 86.81 353 LYS A C 1
ATOM 2962 O O . LYS A 1 353 ? 4.133 9.711 0.959 1 86.81 353 LYS A O 1
ATOM 2967 N N . SER A 1 354 ? 2.705 8.266 1.932 1 83.38 354 SER A N 1
ATOM 2968 C CA . SER A 1 354 ? 3.404 8.367 3.207 1 83.38 354 SER A CA 1
ATOM 2969 C C . SER A 1 354 ? 4.867 7.961 3.07 1 83.38 354 SER A C 1
ATOM 2971 O O . SER A 1 354 ? 5.754 8.625 3.615 1 83.38 354 SER A O 1
ATOM 2973 N N . ARG A 1 355 ? 5.152 6.98 2.299 1 88.69 355 ARG A N 1
ATOM 2974 C CA . ARG A 1 355 ? 6.512 6.488 2.098 1 88.69 355 ARG A CA 1
ATOM 2975 C C . ARG A 1 355 ? 7.363 7.52 1.371 1 88.69 355 ARG A C 1
ATOM 2977 O O . ARG A 1 355 ? 8.531 7.719 1.712 1 88.69 355 ARG A O 1
ATOM 2984 N N . LEU A 1 356 ? 6.723 8.078 0.433 1 91.69 356 LEU A N 1
ATOM 2985 C CA . LEU A 1 356 ? 7.41 9.102 -0.344 1 91.69 356 LEU A CA 1
ATOM 2986 C C . LEU A 1 356 ? 7.746 10.312 0.527 1 91.69 356 LEU A C 1
ATOM 2988 O O . LEU A 1 356 ? 8.844 10.867 0.426 1 91.69 356 LEU A O 1
ATOM 2992 N N . ILE A 1 357 ? 6.82 10.695 1.354 1 88.88 357 ILE A N 1
ATOM 2993 C CA . ILE A 1 357 ? 6.984 11.859 2.223 1 88.88 357 ILE A CA 1
ATOM 2994 C C . ILE A 1 357 ? 8.117 11.602 3.217 1 88.88 357 ILE A C 1
ATOM 2996 O O . ILE A 1 357 ? 8.953 12.477 3.455 1 88.88 357 ILE A O 1
ATOM 3000 N N . ASP A 1 358 ? 8.172 10.43 3.74 1 89.69 358 ASP A N 1
ATOM 3001 C CA . ASP A 1 358 ? 9.242 10.078 4.676 1 89.69 358 ASP A CA 1
ATOM 3002 C C . ASP A 1 358 ? 10.609 10.203 4.02 1 89.69 358 ASP A C 1
ATOM 3004 O O . ASP A 1 358 ? 11.531 10.781 4.602 1 89.69 358 ASP A O 1
ATOM 3008 N N . SER A 1 359 ? 10.672 9.68 2.854 1 91.81 359 SER A N 1
ATOM 3009 C CA . SER A 1 359 ? 11.93 9.742 2.119 1 91.81 359 SER A CA 1
ATOM 3010 C C . SER A 1 359 ? 12.297 11.18 1.759 1 91.81 359 SER A C 1
ATOM 3012 O O . SER A 1 359 ? 13.461 11.57 1.842 1 91.81 359 SER A O 1
ATOM 3014 N N . TRP A 1 360 ? 11.32 11.883 1.325 1 90.94 360 TRP A N 1
ATOM 3015 C CA . TRP A 1 360 ? 11.516 13.273 0.93 1 90.94 360 TRP A CA 1
ATOM 3016 C C . TRP A 1 360 ? 11.992 14.117 2.111 1 90.94 360 TRP A C 1
ATOM 3018 O O . TRP A 1 360 ? 12.922 14.914 1.978 1 90.94 360 TRP A O 1
ATOM 3028 N N . MET A 1 361 ? 11.398 13.898 3.221 1 89.56 361 MET A N 1
ATOM 3029 C CA . MET A 1 361 ? 11.789 14.609 4.434 1 89.56 361 MET A CA 1
ATOM 3030 C C . MET A 1 361 ? 13.234 14.297 4.805 1 89.56 361 MET A C 1
ATOM 3032 O O . MET A 1 361 ? 13.992 15.195 5.188 1 89.56 361 MET A O 1
ATOM 3036 N N . ALA A 1 362 ? 13.555 13.086 4.699 1 89.88 362 ALA A N 1
ATOM 3037 C CA . ALA A 1 362 ? 14.922 12.68 5.012 1 89.88 362 ALA A CA 1
ATOM 3038 C C . ALA A 1 362 ? 15.914 13.312 4.047 1 89.88 362 ALA A C 1
ATOM 3040 O O . ALA A 1 362 ? 17.016 13.719 4.449 1 89.88 362 ALA A O 1
ATOM 3041 N N . PHE A 1 363 ? 15.586 13.414 2.846 1 91.44 363 PHE A N 1
ATOM 3042 C CA . PHE A 1 363 ? 16.422 14.023 1.824 1 91.44 363 PHE A CA 1
ATOM 3043 C C . PHE A 1 363 ? 16.688 15.492 2.139 1 91.44 363 PHE A C 1
ATOM 3045 O O . PHE A 1 363 ? 17.828 15.953 2.074 1 91.44 363 PHE A O 1
ATOM 3052 N N . GLU A 1 364 ? 15.617 16.156 2.445 1 88.38 364 GLU A N 1
ATOM 3053 C CA . GLU A 1 364 ? 15.734 17.578 2.742 1 88.38 364 GLU A CA 1
ATOM 3054 C C . GLU A 1 364 ? 16.438 17.812 4.074 1 88.38 364 GLU A C 1
ATOM 3056 O O . GLU A 1 364 ? 17.125 18.812 4.254 1 88.38 364 GLU A O 1
ATOM 3061 N N . ALA A 1 365 ? 16.172 16.922 5.027 1 86.38 365 ALA A N 1
ATOM 3062 C CA . ALA A 1 365 ? 16.828 17.031 6.324 1 86.38 365 ALA A CA 1
ATOM 3063 C C . ALA A 1 365 ? 18.344 16.969 6.164 1 86.38 365 ALA A C 1
ATOM 3065 O O . ALA A 1 365 ? 19.078 17.625 6.902 1 86.38 365 ALA A O 1
ATOM 3066 N N . GLU A 1 366 ? 18.719 16.25 5.242 1 82.81 366 GLU A N 1
ATOM 3067 C CA . GLU A 1 366 ? 20.156 16.094 4.984 1 82.81 366 GLU A CA 1
ATOM 3068 C C . GLU A 1 366 ? 20.703 17.266 4.18 1 82.81 366 GLU A C 1
ATOM 3070 O O . GLU A 1 366 ? 21.828 17.719 4.422 1 82.81 366 GLU A O 1
ATOM 3075 N N . ARG A 1 367 ? 19.875 17.719 3.297 1 77.81 367 ARG A N 1
ATOM 3076 C CA . ARG A 1 367 ? 20.406 18.672 2.34 1 77.81 367 ARG A CA 1
ATOM 3077 C C . ARG A 1 367 ? 19.953 20.094 2.662 1 77.81 367 ARG A C 1
ATOM 3079 O O . ARG A 1 367 ? 20.516 21.062 2.164 1 77.81 367 ARG A O 1
ATOM 3086 N N . GLY A 1 368 ? 19.047 20.422 3.773 1 63.97 368 GLY A N 1
ATOM 3087 C CA . GLY A 1 368 ? 18.766 21.656 4.504 1 63.97 368 GLY A CA 1
ATOM 3088 C C . GLY A 1 368 ? 17.859 22.609 3.75 1 63.97 368 GLY A C 1
ATOM 3089 O O . GLY A 1 368 ? 17.844 23.812 4.031 1 63.97 368 GLY A O 1
ATOM 3090 N N . ASN A 1 369 ? 17.141 22.312 2.463 1 63.91 369 ASN A N 1
ATOM 3091 C CA . ASN A 1 369 ? 16.891 23.641 1.898 1 63.91 369 ASN A CA 1
ATOM 3092 C C . ASN A 1 369 ? 15.43 23.828 1.534 1 63.91 369 ASN A C 1
ATOM 3094 O O . ASN A 1 369 ? 14.922 24.953 1.543 1 63.91 369 ASN A O 1
ATOM 3098 N N . ASP A 1 370 ? 14.773 22.75 1.305 1 68.56 370 ASP A N 1
ATOM 3099 C CA . ASP A 1 370 ? 13.539 23.156 0.626 1 68.56 370 ASP A CA 1
ATOM 3100 C C . ASP A 1 370 ? 12.328 22.453 1.241 1 68.56 370 ASP A C 1
ATOM 3102 O O . ASP A 1 370 ? 11.57 21.781 0.541 1 68.56 370 ASP A O 1
ATOM 3106 N N . PHE A 1 371 ? 12.188 22.719 2.547 1 73.06 371 PHE A N 1
ATOM 3107 C CA . PHE A 1 371 ? 11.023 22.125 3.207 1 73.06 371 PHE A CA 1
ATOM 3108 C C . PHE A 1 371 ? 9.75 22.844 2.803 1 73.06 371 PHE A C 1
ATOM 3110 O O . PHE A 1 371 ? 8.656 22.281 2.904 1 73.06 371 PHE A O 1
ATOM 3117 N N . ASP A 1 372 ? 9.953 24.016 2.314 1 70.75 372 ASP A N 1
ATOM 3118 C CA . ASP A 1 372 ? 8.797 24.797 1.886 1 70.75 372 ASP A CA 1
ATOM 3119 C C . ASP A 1 372 ? 8.047 24.094 0.76 1 70.75 372 ASP A C 1
ATOM 3121 O O . ASP A 1 372 ? 6.812 24.141 0.708 1 70.75 372 ASP A O 1
ATOM 3125 N N . ARG A 1 373 ? 8.828 23.531 0.052 1 75.88 373 ARG A N 1
ATOM 3126 C CA . ARG A 1 373 ? 8.219 22.812 -1.062 1 75.88 373 ARG A CA 1
ATOM 3127 C C . ARG A 1 373 ? 7.336 21.672 -0.56 1 75.88 373 ARG A C 1
ATOM 3129 O O . ARG A 1 373 ? 6.238 21.469 -1.071 1 75.88 373 ARG A O 1
ATOM 3136 N N . ILE A 1 374 ? 7.789 20.969 0.389 1 79.94 374 ILE A N 1
ATOM 3137 C CA . ILE A 1 374 ? 7.047 19.844 0.955 1 79.94 374 ILE A CA 1
ATOM 3138 C C . ILE A 1 374 ? 5.785 20.359 1.648 1 79.94 374 ILE A C 1
ATOM 3140 O O . ILE A 1 374 ? 4.711 19.781 1.512 1 79.94 374 ILE A O 1
ATOM 3144 N N . LEU A 1 375 ? 6.031 21.469 2.318 1 72.31 375 LEU A N 1
ATOM 3145 C CA . LEU A 1 375 ? 4.914 22.078 3.035 1 72.31 375 LEU A CA 1
ATOM 3146 C C . LEU A 1 375 ? 3.801 22.484 2.072 1 72.31 375 LEU A C 1
ATOM 3148 O O . LEU A 1 375 ? 2.621 22.281 2.365 1 72.31 375 LEU A O 1
ATOM 3152 N N . LEU A 1 376 ? 4.23 23 1.074 1 70.62 376 LEU A N 1
ATOM 3153 C CA . LEU A 1 376 ? 3.252 23.406 0.07 1 70.62 376 LEU A CA 1
ATOM 3154 C C . LEU A 1 376 ? 2.475 22.203 -0.45 1 70.62 376 LEU A C 1
ATOM 3156 O O . LEU A 1 376 ? 1.249 22.25 -0.576 1 70.62 376 LEU A O 1
ATOM 3160 N N . CYS A 1 377 ? 3.203 21.156 -0.685 1 74.94 377 CYS A N 1
ATOM 3161 C CA . CYS A 1 377 ? 2.574 19.938 -1.202 1 74.94 377 CYS A CA 1
ATOM 3162 C C . CYS A 1 377 ? 1.62 19.344 -0.176 1 74.94 377 CYS A C 1
ATOM 3164 O O . CYS A 1 377 ? 0.527 18.891 -0.525 1 74.94 377 CYS A O 1
ATOM 3166 N N . LEU A 1 378 ? 2.023 19.391 1.014 1 73.31 378 LEU A N 1
ATOM 3167 C CA . LEU A 1 378 ? 1.216 18.797 2.078 1 73.31 378 LEU A CA 1
ATOM 3168 C C . LEU A 1 378 ? -0.034 19.641 2.334 1 73.31 378 LEU A C 1
ATOM 3170 O O . LEU A 1 378 ? -1.102 19.094 2.623 1 73.31 378 LEU A O 1
ATOM 3174 N N . THR A 1 379 ? 0.111 20.891 2.291 1 65.62 379 THR A N 1
ATOM 3175 C CA . THR A 1 379 ? -1.034 21.781 2.455 1 65.62 379 THR A CA 1
ATOM 3176 C C . THR A 1 379 ? -2.062 21.547 1.353 1 65.62 379 THR A C 1
ATOM 3178 O O . THR A 1 379 ? -3.268 21.562 1.607 1 65.62 379 THR A O 1
ATOM 3181 N N . GLU A 1 380 ? -1.51 21.312 0.256 1 64.38 380 GLU A N 1
ATOM 3182 C CA . GLU A 1 380 ? -2.385 21 -0.871 1 64.38 380 GLU A CA 1
ATOM 3183 C C . GLU A 1 380 ? -3.145 19.703 -0.644 1 64.38 380 GLU A C 1
ATOM 3185 O O . GLU A 1 380 ? -4.328 19.594 -0.971 1 64.38 380 GLU A O 1
ATOM 3190 N N . LEU A 1 381 ? -2.445 18.844 -0.087 1 67.94 381 LEU A N 1
ATOM 3191 C CA . LEU A 1 381 ? -3.045 17.531 0.191 1 67.94 381 LEU A CA 1
ATOM 3192 C C . LEU A 1 381 ? -4.148 17.656 1.237 1 67.94 381 LEU A C 1
ATOM 3194 O O . LEU A 1 381 ? -5.199 17.031 1.112 1 67.94 381 LEU A O 1
ATOM 3198 N N . GLU A 1 382 ? -3.871 18.391 2.279 1 64.25 382 GLU A N 1
ATOM 3199 C CA . GLU A 1 382 ? -4.859 18.609 3.334 1 64.25 382 GLU A CA 1
ATOM 3200 C C . GLU A 1 382 ? -6.086 19.344 2.801 1 64.25 382 GLU A C 1
ATOM 3202 O O . GLU A 1 382 ? -7.219 19 3.152 1 64.25 382 GLU A O 1
ATOM 3207 N N . ALA A 1 383 ? -5.793 20.281 2.084 1 55.84 383 ALA A N 1
ATOM 3208 C CA . ALA A 1 383 ? -6.891 21.047 1.495 1 55.84 383 ALA A CA 1
ATOM 3209 C C . ALA A 1 383 ? -7.781 20.141 0.638 1 55.84 383 ALA A C 1
ATOM 3211 O O . ALA A 1 383 ? -9.008 20.25 0.678 1 55.84 383 ALA A O 1
ATOM 3212 N N . GLU A 1 384 ? -7.121 19.234 -0.062 1 57.91 384 GLU A N 1
ATOM 3213 C CA . GLU A 1 384 ? -7.84 18.297 -0.919 1 57.91 384 GLU A CA 1
ATOM 3214 C C . GLU A 1 384 ? -8.695 17.344 -0.095 1 57.91 384 GLU A C 1
ATOM 3216 O O . GLU A 1 384 ? -9.828 17.031 -0.469 1 57.91 384 GLU A O 1
ATOM 3221 N N . LYS A 1 385 ? -8.125 16.953 0.984 1 61.5 385 LYS A N 1
ATOM 3222 C CA . LYS A 1 385 ? -8.844 16.031 1.86 1 61.5 385 LYS A CA 1
ATOM 3223 C C . LYS A 1 385 ? -10.062 16.703 2.486 1 61.5 385 LYS A C 1
ATOM 3225 O O . LYS A 1 385 ? -11.125 16.094 2.613 1 61.5 385 LYS A O 1
ATOM 3230 N N . GLU A 1 386 ? -9.852 17.953 2.982 1 56.22 386 GLU A N 1
ATOM 3231 C CA . GLU A 1 386 ? -10.945 18.719 3.574 1 56.22 386 GLU A CA 1
ATOM 3232 C C . GLU A 1 386 ? -12.062 18.969 2.564 1 56.22 386 GLU A C 1
ATOM 3234 O O . GLU A 1 386 ? -13.242 18.859 2.902 1 56.22 386 GLU A O 1
ATOM 3239 N N . LEU A 1 387 ? -11.578 19.281 1.489 1 47.72 387 LEU A N 1
ATOM 3240 C CA . LEU A 1 387 ? -12.547 19.531 0.424 1 47.72 387 LEU A CA 1
ATOM 3241 C C . LEU A 1 387 ? -13.32 18.25 0.093 1 47.72 387 LEU A C 1
ATOM 3243 O O . LEU A 1 387 ? -14.539 18.297 -0.115 1 47.72 387 LEU A O 1
ATOM 3247 N N . ASN A 1 388 ? -12.609 17.203 0.111 1 52.88 388 ASN A N 1
ATOM 3248 C CA . ASN A 1 388 ? -13.25 15.914 -0.171 1 52.88 388 ASN A CA 1
ATOM 3249 C C . ASN A 1 388 ? -14.18 15.492 0.966 1 52.88 388 ASN A C 1
ATOM 3251 O O . ASN A 1 388 ? -15.234 14.914 0.725 1 52.88 388 ASN A O 1
ATOM 3255 N N . SER A 1 389 ? -13.773 15.789 2.191 1 51.88 389 SER A N 1
ATOM 3256 C CA . SER A 1 389 ? -14.594 15.492 3.357 1 51.88 389 SER A CA 1
ATOM 3257 C C . SER A 1 389 ? -15.859 16.344 3.371 1 51.88 389 SER A C 1
ATOM 3259 O O . SER A 1 389 ? -16.938 15.867 3.715 1 51.88 389 SER A O 1
ATOM 3261 N N . LYS A 1 390 ? -15.695 17.656 3.297 1 45.16 390 LYS A N 1
ATOM 3262 C CA . LYS A 1 390 ? -16.875 18.516 3.242 1 45.16 390 LYS A CA 1
ATOM 3263 C C . LYS A 1 390 ? -17.812 18.094 2.111 1 45.16 390 LYS A C 1
ATOM 3265 O O . LYS A 1 390 ? -19.031 18.141 2.258 1 45.16 390 LYS A O 1
ATOM 3270 N N . LYS A 1 391 ? -17.25 17.703 1.135 1 44.47 391 LYS A N 1
ATOM 3271 C CA . LYS A 1 391 ? -18.031 17.234 -0.007 1 44.47 391 LYS A CA 1
ATOM 3272 C C . LYS A 1 391 ? -18.891 16.031 0.369 1 44.47 391 LYS A C 1
ATOM 3274 O O . LYS A 1 391 ? -20.047 15.938 -0.055 1 44.47 391 LYS A O 1
ATOM 3279 N N . ASN A 1 392 ? -18.406 15.297 1.217 1 44.25 392 ASN A N 1
ATOM 3280 C CA . ASN A 1 392 ? -19.172 14.148 1.697 1 44.25 392 ASN A CA 1
ATOM 3281 C C . ASN A 1 392 ? -20.25 14.57 2.682 1 44.25 392 ASN A C 1
ATOM 3283 O O . ASN A 1 392 ? -21.328 13.953 2.74 1 44.25 392 ASN A O 1
ATOM 3287 N N . GLU A 1 393 ? -20.047 15.539 3.475 1 40.44 393 GLU A N 1
ATOM 3288 C CA . GLU A 1 393 ? -21.062 16.047 4.391 1 40.44 393 GLU A CA 1
ATOM 3289 C C . GLU A 1 393 ? -22.156 16.797 3.637 1 40.44 393 GLU A C 1
ATOM 3291 O O . GLU A 1 393 ? -23.344 16.672 3.949 1 40.44 393 GLU A O 1
ATOM 3296 N N . ILE A 1 394 ? -21.812 17.844 2.926 1 37.41 394 ILE A N 1
ATOM 3297 C CA . ILE A 1 394 ? -22.797 18.641 2.205 1 37.41 394 ILE A CA 1
ATOM 3298 C C . ILE A 1 394 ? -23.609 17.75 1.276 1 37.41 394 ILE A C 1
ATOM 3300 O O . ILE A 1 394 ? -24.812 17.953 1.102 1 37.41 394 ILE A O 1
ATOM 3304 N N . SER A 1 395 ? -23.047 16.875 0.667 1 37.03 395 SER A N 1
ATOM 3305 C CA . SER A 1 395 ? -23.828 16.078 -0.278 1 37.03 395 SER A CA 1
ATOM 3306 C C . SER A 1 395 ? -24.969 15.344 0.425 1 37.03 395 SER A C 1
ATOM 3308 O O . SER A 1 395 ? -26 15.062 -0.186 1 37.03 395 SER A O 1
ATOM 3310 N N . GLU A 1 396 ? -24.891 15.07 1.676 1 35.44 396 GLU A N 1
ATOM 3311 C CA . GLU A 1 396 ? -26.016 14.297 2.188 1 35.44 396 GLU A CA 1
ATOM 3312 C C . GLU A 1 396 ? -27.25 15.18 2.363 1 35.44 396 GLU A C 1
ATOM 3314 O O . GLU A 1 396 ? -28.375 14.734 2.105 1 35.44 396 GLU A O 1
ATOM 3319 N N . ASP A 1 397 ? -27.172 16.391 2.98 1 36 397 ASP A N 1
ATOM 3320 C CA . ASP A 1 397 ? -28.406 16.969 3.471 1 36 397 ASP A CA 1
ATOM 3321 C C . ASP A 1 397 ? -29.188 17.641 2.338 1 36 397 ASP A C 1
ATOM 3323 O O . ASP A 1 397 ? -30.406 17.531 2.268 1 36 397 ASP A O 1
ATOM 3327 N N . HIS A 1 398 ? -28.688 18.719 1.686 1 40.09 398 HIS A N 1
ATOM 3328 C CA . HIS A 1 398 ? -29.516 19.688 0.964 1 40.09 398 HIS A CA 1
ATOM 3329 C C . HIS A 1 398 ? -30.047 19.109 -0.332 1 40.09 398 HIS A C 1
ATOM 3331 O O . HIS A 1 398 ? -31.203 19.344 -0.698 1 40.09 398 HIS A O 1
ATOM 3337 N N . ASP A 1 399 ? -29.297 18.422 -1.029 1 45.38 399 ASP A N 1
ATOM 3338 C CA . ASP A 1 399 ? -29.672 18.109 -2.408 1 45.38 399 ASP A CA 1
ATOM 3339 C C . ASP A 1 399 ? -30.844 17.141 -2.457 1 45.38 399 ASP A C 1
ATOM 3341 O O . ASP A 1 399 ? -31.719 17.266 -3.316 1 45.38 399 ASP A O 1
ATOM 3345 N N . ASN A 1 400 ? -31.125 16.469 -1.467 1 52.25 400 ASN A N 1
ATOM 3346 C CA . ASN A 1 400 ? -32.125 15.438 -1.654 1 52.25 400 ASN A CA 1
ATOM 3347 C C . ASN A 1 400 ? -33.531 15.93 -1.245 1 52.25 400 ASN A C 1
ATOM 3349 O O . ASN A 1 400 ? -34.5 15.211 -1.394 1 52.25 400 ASN A O 1
ATOM 3353 N N . LYS A 1 401 ? -33.656 17.312 -0.91 1 63.03 401 LYS A N 1
ATOM 3354 C CA . LYS A 1 401 ? -34.969 17.781 -0.467 1 63.03 401 LYS A CA 1
ATOM 3355 C C . LYS A 1 401 ? -35.625 18.703 -1.507 1 63.03 401 LYS A C 1
ATOM 3357 O O . LYS A 1 401 ? -36.781 19.062 -1.386 1 63.03 401 LYS A O 1
ATOM 3362 N N . THR A 1 402 ? -34.812 19.078 -2.512 1 66.12 402 THR A N 1
ATOM 3363 C CA . THR A 1 402 ? -35.312 20.016 -3.5 1 66.12 402 THR A CA 1
ATOM 3364 C C . THR A 1 402 ? -35.688 19.297 -4.797 1 66.12 402 THR A C 1
ATOM 3366 O O . THR A 1 402 ? -34.938 18.453 -5.277 1 66.12 402 THR A O 1
ATOM 3369 N N . VAL A 1 403 ? -36.906 19.594 -5.297 1 74 403 VAL A N 1
ATOM 3370 C CA . VAL A 1 403 ? -37.406 18.969 -6.527 1 74 403 VAL A CA 1
ATOM 3371 C C . VAL A 1 403 ? -37.562 20.047 -7.605 1 74 403 VAL A C 1
ATOM 3373 O O . VAL A 1 403 ? -37.844 21.203 -7.297 1 74 403 VAL A O 1
ATOM 3376 N N . PHE A 1 404 ? -37.188 19.688 -8.797 1 74 404 PHE A N 1
ATOM 3377 C CA . PHE A 1 404 ? -37.312 20.453 -10.016 1 74 404 PHE A CA 1
ATOM 3378 C C . PHE A 1 404 ? -38.656 20.156 -10.695 1 74 404 PHE A C 1
ATOM 3380 O O . PHE A 1 404 ? -38.969 19 -11 1 74 404 PHE A O 1
ATOM 3387 N N . VAL A 1 405 ? -39.406 21.234 -10.867 1 78.12 405 VAL A N 1
ATOM 3388 C CA . VAL A 1 405 ? -40.75 21.078 -11.406 1 78.12 405 VAL A CA 1
ATOM 3389 C C . VAL A 1 405 ? -40.844 21.766 -12.766 1 78.12 405 VAL A C 1
ATOM 3391 O O . VAL A 1 405 ? -40.5 22.938 -12.906 1 78.12 405 VAL A O 1
ATOM 3394 N N . THR A 1 406 ? -41.094 20.922 -13.844 1 76.38 406 THR A N 1
ATOM 3395 C CA . THR A 1 406 ? -41.219 21.453 -15.195 1 76.38 406 THR A CA 1
ATOM 3396 C C . THR A 1 406 ? -42.531 21 -15.82 1 76.38 406 THR A C 1
ATOM 3398 O O . THR A 1 406 ? -43.219 20.125 -15.281 1 76.38 406 THR A O 1
ATOM 3401 N N . GLY A 1 407 ? -42.906 21.703 -16.891 1 74.38 407 GLY A N 1
ATOM 3402 C CA . GLY A 1 407 ? -44 21.25 -17.719 1 74.38 407 GLY A CA 1
ATOM 3403 C C . GLY A 1 407 ? -45.281 22.047 -17.5 1 74.38 407 GLY A C 1
ATOM 3404 O O . GLY A 1 407 ? -46.281 21.828 -18.188 1 74.38 407 GLY A O 1
ATOM 3405 N N . TYR A 1 408 ? -45.188 22.953 -16.594 1 73.94 408 TYR A N 1
ATOM 3406 C CA . TYR A 1 408 ? -46.406 23.734 -16.375 1 73.94 408 TYR A CA 1
ATOM 3407 C C . TYR A 1 408 ? -46.406 25 -17.219 1 73.94 408 TYR A C 1
ATOM 3409 O O . TYR A 1 408 ? -45.344 25.453 -17.672 1 73.94 408 TYR A O 1
ATOM 3417 N N . ASP A 1 409 ? -47.531 25.406 -17.672 1 70.81 409 ASP A N 1
ATOM 3418 C CA . ASP A 1 409 ? -47.656 26.641 -18.438 1 70.81 409 ASP A CA 1
ATOM 3419 C C . ASP A 1 409 ? -47.562 27.875 -17.547 1 70.81 409 ASP A C 1
ATOM 3421 O O . ASP A 1 409 ? -48.406 28.109 -16.703 1 70.81 409 ASP A O 1
ATOM 3425 N N . SER A 1 410 ? -46.344 28.578 -17.625 1 66.31 410 SER A N 1
ATOM 3426 C CA . SER A 1 410 ? -46 29.719 -16.781 1 66.31 410 SER A CA 1
ATOM 3427 C C . SER A 1 410 ? -47 30.844 -16.938 1 66.31 410 SER A C 1
ATOM 3429 O O . SER A 1 410 ? -47.156 31.688 -16.047 1 66.31 410 SER A O 1
ATOM 3431 N N . ASN A 1 411 ? -47.75 30.891 -18.031 1 72.75 411 ASN A N 1
ATOM 3432 C CA . ASN A 1 411 ? -48.719 31.953 -18.281 1 72.75 411 ASN A CA 1
ATOM 3433 C C . ASN A 1 411 ? -50.031 31.734 -17.5 1 72.75 411 ASN A C 1
ATOM 3435 O O . ASN A 1 411 ? -50.75 32.688 -17.172 1 72.75 411 ASN A O 1
ATOM 3439 N N . THR A 1 412 ? -50.281 30.484 -17.203 1 75.25 412 THR A N 1
ATOM 3440 C CA . THR A 1 412 ? -51.562 30.188 -16.578 1 75.25 412 THR A CA 1
ATOM 3441 C C . THR A 1 412 ? -51.406 29.75 -15.133 1 75.25 412 THR A C 1
ATOM 3443 O O . THR A 1 412 ? -52.375 29.703 -14.367 1 75.25 412 THR A O 1
ATOM 3446 N N . THR A 1 413 ? -50.156 29.375 -14.805 1 74.44 413 THR A N 1
ATOM 3447 C CA . THR A 1 413 ? -49.938 28.844 -13.461 1 74.44 413 THR A CA 1
ATOM 3448 C C . THR A 1 413 ? -49.344 29.906 -12.547 1 74.44 413 THR A C 1
ATOM 3450 O O . THR A 1 413 ? -48.344 30.531 -12.891 1 74.44 413 THR A O 1
ATOM 3453 N N . THR A 1 414 ? -50 30.219 -11.531 1 78.44 414 THR A N 1
ATOM 3454 C CA . THR A 1 414 ? -49.531 31.156 -10.531 1 78.44 414 THR A CA 1
ATOM 3455 C C . THR A 1 414 ? -48.719 30.438 -9.453 1 78.44 414 THR A C 1
ATOM 3457 O O . THR A 1 414 ? -48.844 29.219 -9.297 1 78.44 414 THR A O 1
ATOM 3460 N N . ARG A 1 415 ? -47.812 31.172 -8.734 1 78.25 415 ARG A N 1
ATOM 3461 C CA . ARG A 1 415 ? -47 30.625 -7.641 1 78.25 415 ARG A CA 1
ATOM 3462 C C . ARG A 1 415 ? -47.875 29.938 -6.605 1 78.25 415 ARG A C 1
ATOM 3464 O O . ARG A 1 415 ? -47.531 28.875 -6.086 1 78.25 415 ARG A O 1
ATOM 3471 N N . ASP A 1 416 ? -49 30.516 -6.324 1 81.5 416 ASP A N 1
ATOM 3472 C CA . ASP A 1 416 ? -49.906 29.953 -5.332 1 81.5 416 ASP A CA 1
ATOM 3473 C C . ASP A 1 416 ? -50.531 28.641 -5.82 1 81.5 416 ASP A C 1
ATOM 3475 O O . ASP A 1 416 ? -50.688 27.703 -5.035 1 81.5 416 ASP A O 1
ATOM 3479 N N . ASP A 1 417 ? -50.844 28.531 -7.141 1 80.31 417 ASP A N 1
ATOM 3480 C CA . ASP A 1 417 ? -51.375 27.297 -7.719 1 80.31 417 ASP A CA 1
ATOM 3481 C C . ASP A 1 417 ? -50.375 26.156 -7.613 1 80.31 417 ASP A C 1
ATOM 3483 O O . ASP A 1 417 ? -50.719 25.031 -7.266 1 80.31 417 ASP A O 1
ATOM 3487 N N . LEU A 1 418 ? -49.188 26.547 -7.852 1 78.44 418 LEU A N 1
ATOM 3488 C CA . LEU A 1 418 ? -48.125 25.562 -7.812 1 78.44 418 LEU A CA 1
ATOM 3489 C C . LEU A 1 418 ? -47.812 25.141 -6.375 1 78.44 418 LEU A C 1
ATOM 3491 O O . LEU A 1 418 ? -47.594 23.969 -6.098 1 78.44 418 LEU A O 1
ATOM 3495 N N . PHE A 1 419 ? -47.812 26.109 -5.535 1 80.5 419 PHE A N 1
ATOM 3496 C CA . PHE A 1 419 ? -47.594 25.844 -4.117 1 80.5 419 PHE A CA 1
ATOM 3497 C C . PHE A 1 419 ? -48.656 24.891 -3.586 1 80.5 419 PHE A C 1
ATOM 3499 O O . PHE A 1 419 ? -48.344 23.938 -2.867 1 80.5 419 PHE A O 1
ATOM 3506 N N . ASN A 1 420 ? -49.906 25.109 -3.924 1 82.88 420 ASN A N 1
ATOM 3507 C CA . ASN A 1 420 ? -51.031 24.266 -3.475 1 82.88 420 ASN A CA 1
ATOM 3508 C C . ASN A 1 420 ? -50.938 22.859 -4.039 1 82.88 420 ASN A C 1
ATOM 3510 O O . ASN A 1 420 ? -51.219 21.875 -3.34 1 82.88 420 ASN A O 1
ATOM 3514 N N . PHE A 1 421 ? -50.438 22.75 -5.301 1 81.94 421 PHE A N 1
ATOM 3515 C CA . PHE A 1 421 ? -50.281 21.453 -5.953 1 81.94 421 PHE A CA 1
ATOM 3516 C C . PHE A 1 421 ? -49.156 20.656 -5.297 1 81.94 421 PHE A C 1
ATOM 3518 O O . PHE A 1 421 ? -49.344 19.469 -4.984 1 81.94 421 PHE A O 1
ATOM 3525 N N . LEU A 1 422 ? -48.156 21.312 -4.973 1 80.25 422 LEU A N 1
ATOM 3526 C CA . LEU A 1 422 ? -46.969 20.625 -4.473 1 80.25 422 LEU A CA 1
ATOM 3527 C C . LEU A 1 422 ? -47.094 20.359 -2.973 1 80.25 422 LEU A C 1
ATOM 3529 O O . LEU A 1 422 ? -46.438 19.469 -2.439 1 80.25 422 LEU A O 1
ATOM 3533 N N . SER A 1 423 ? -47.844 21.188 -2.336 1 81.88 423 SER A N 1
ATOM 3534 C CA . SER A 1 423 ? -48.062 21.016 -0.903 1 81.88 423 SER A CA 1
ATOM 3535 C C . SER A 1 423 ? -48.812 19.719 -0.608 1 81.88 423 SER A C 1
ATOM 3537 O O . SER A 1 423 ? -48.875 19.281 0.542 1 81.88 423 SER A O 1
ATOM 3539 N N . GLU A 1 424 ? -49.438 19.141 -1.613 1 83.75 424 GLU A N 1
ATOM 3540 C CA . GLU A 1 424 ? -50.125 17.859 -1.47 1 83.75 424 GLU A CA 1
ATOM 3541 C C . GLU A 1 424 ? -49.156 16.734 -1.159 1 83.75 424 GLU A C 1
ATOM 3543 O O . GLU A 1 424 ? -49.531 15.711 -0.582 1 83.75 424 GLU A O 1
ATOM 3548 N N . PHE A 1 425 ? -47.969 16.953 -1.513 1 80.62 425 PHE A N 1
ATOM 3549 C CA . PHE A 1 425 ? -47 15.859 -1.376 1 80.62 425 PHE A CA 1
ATOM 3550 C C . PHE A 1 425 ? -46.188 16.016 -0.103 1 80.62 425 PHE A C 1
ATOM 3552 O O . PHE A 1 425 ? -45.438 15.109 0.28 1 80.62 425 PHE A O 1
ATOM 3559 N N . GLY A 1 426 ? -46.281 17.219 0.476 1 79.94 426 GLY A N 1
ATOM 3560 C CA . GLY A 1 426 ? -45.562 17.438 1.714 1 79.94 426 GLY A CA 1
ATOM 3561 C C . GLY A 1 426 ? -45.438 18.906 2.09 1 79.94 426 GLY A C 1
ATOM 3562 O O . GLY A 1 426 ? -45.969 19.781 1.38 1 79.94 426 GLY A O 1
ATOM 3563 N N . GLU A 1 427 ? -44.844 19.094 3.24 1 81.69 427 GLU A N 1
ATOM 3564 C CA . GLU A 1 427 ? -44.656 20.469 3.719 1 81.69 427 GLU A CA 1
ATOM 3565 C C . GLU A 1 427 ? -43.531 21.172 2.939 1 81.69 427 GLU A C 1
ATOM 3567 O O . GLU A 1 427 ? -42.406 20.672 2.871 1 81.69 427 GLU A O 1
ATOM 3572 N N . ILE A 1 428 ? -43.781 22.297 2.195 1 77.94 428 ILE A N 1
ATOM 3573 C CA . ILE A 1 428 ? -42.875 23.062 1.354 1 77.94 428 ILE A CA 1
ATOM 3574 C C . ILE A 1 428 ? -42.156 24.109 2.201 1 77.94 428 ILE A C 1
ATOM 3576 O O . ILE A 1 428 ? -42.781 24.875 2.934 1 77.94 428 ILE A O 1
ATOM 3580 N N . LYS A 1 429 ? -40.781 24.047 2.188 1 77.19 429 LYS A N 1
ATOM 3581 C CA . LYS A 1 429 ? -39.969 25.047 2.877 1 77.19 429 LYS A CA 1
ATOM 3582 C C . LYS A 1 429 ? -39.781 26.281 2.018 1 77.19 429 LYS A C 1
ATOM 3584 O O . LYS A 1 429 ? -39.875 27.406 2.518 1 77.19 429 LYS A O 1
ATOM 3589 N N . ARG A 1 430 ? -39.469 26.047 0.718 1 75.12 430 ARG A N 1
ATOM 3590 C CA . ARG A 1 430 ? -39.25 27.141 -0.217 1 75.12 430 ARG A CA 1
ATOM 3591 C C . ARG A 1 430 ? -39.688 26.75 -1.628 1 75.12 430 ARG A C 1
ATOM 3593 O O . ARG A 1 430 ? -39.438 25.641 -2.082 1 75.12 430 ARG A O 1
ATOM 3600 N N . LEU A 1 431 ? -40.438 27.656 -2.219 1 77.75 431 LEU A N 1
ATOM 3601 C CA . LEU A 1 431 ? -40.844 27.516 -3.609 1 77.75 431 LEU A CA 1
ATOM 3602 C C . LEU A 1 431 ? -40.375 28.719 -4.438 1 77.75 431 LEU A C 1
ATOM 3604 O O . LEU A 1 431 ? -40.688 29.859 -4.105 1 77.75 431 LEU A O 1
ATOM 3608 N N . THR A 1 432 ? -39.469 28.406 -5.34 1 72.44 432 THR A N 1
ATOM 3609 C CA . THR A 1 432 ? -39 29.422 -6.281 1 72.44 432 THR A CA 1
ATOM 3610 C C . THR A 1 432 ? -39.531 29.141 -7.684 1 72.44 432 THR A C 1
ATOM 3612 O O . THR A 1 432 ? -39.219 28.109 -8.273 1 72.44 432 THR A O 1
ATOM 3615 N N . MET A 1 433 ? -40.344 30 -8.117 1 74 433 MET A N 1
ATOM 3616 C CA . MET A 1 433 ? -40.969 29.859 -9.438 1 74 433 MET A CA 1
ATOM 3617 C C . MET A 1 433 ? -40.281 30.75 -10.453 1 74 433 MET A C 1
ATOM 3619 O O . MET A 1 433 ? -40.094 31.953 -10.203 1 74 433 MET A O 1
ATOM 3623 N N . LYS A 1 434 ? -39.812 30.094 -11.508 1 66.56 434 LYS A N 1
ATOM 3624 C CA . LYS A 1 434 ? -39.312 30.797 -12.688 1 66.56 434 LYS A CA 1
ATOM 3625 C C . LYS A 1 434 ? -40.25 30.625 -13.867 1 66.56 434 LYS A C 1
ATOM 3627 O O . LYS A 1 434 ? -41.312 29.984 -13.75 1 66.56 434 LYS A O 1
ATOM 3632 N N . ASN A 1 435 ? -40 31.125 -15.023 1 66.12 435 ASN A N 1
ATOM 3633 C CA . ASN A 1 435 ? -40.938 31.203 -16.125 1 66.12 435 ASN A CA 1
ATOM 3634 C C . ASN A 1 435 ? -41.375 29.812 -16.578 1 66.12 435 ASN A C 1
ATOM 3636 O O . ASN A 1 435 ? -42.594 29.562 -16.75 1 66.12 435 ASN A O 1
ATOM 3640 N N . LYS A 1 436 ? -40.438 28.891 -16.781 1 69.62 436 LYS A N 1
ATOM 3641 C CA . LYS A 1 436 ? -40.844 27.609 -17.328 1 69.62 436 LYS A CA 1
ATOM 3642 C C . LYS A 1 436 ? -40.5 26.469 -16.359 1 69.62 436 LYS A C 1
ATOM 3644 O O . LYS A 1 436 ? -40.844 25.312 -16.625 1 69.62 436 LYS A O 1
ATOM 3649 N N . PHE A 1 437 ? -39.844 26.875 -15.266 1 75.19 437 PHE A N 1
ATOM 3650 C CA . PHE A 1 437 ? -39.531 25.828 -14.305 1 75.19 437 PHE A CA 1
ATOM 3651 C C . PHE A 1 437 ? -39.562 26.359 -12.883 1 75.19 437 PHE A C 1
ATOM 3653 O O . PHE A 1 437 ? -39.531 27.578 -12.68 1 75.19 437 PHE A O 1
ATOM 3660 N N . SER A 1 438 ? -39.75 25.484 -11.898 1 76.88 438 SER A N 1
ATOM 3661 C CA . SER A 1 438 ? -39.812 25.875 -10.492 1 76.88 438 SER A CA 1
ATOM 3662 C C . SER A 1 438 ? -39 24.906 -9.633 1 76.88 438 SER A C 1
ATOM 3664 O O . SER A 1 438 ? -38.812 23.75 -9.992 1 76.88 438 SER A O 1
ATOM 3666 N N . PHE A 1 439 ? -38.406 25.531 -8.594 1 76.31 439 PHE A N 1
ATOM 3667 C CA . PHE A 1 439 ? -37.719 24.766 -7.559 1 76.31 439 PHE A CA 1
ATOM 3668 C C . PHE A 1 439 ? -38.531 24.75 -6.266 1 76.31 439 PHE A C 1
ATOM 3670 O O . PHE A 1 439 ? -39 25.797 -5.805 1 76.31 439 PHE A O 1
ATOM 3677 N N . CYS A 1 440 ? -38.75 23.484 -5.859 1 79.75 440 CYS A N 1
ATOM 3678 C CA . CYS A 1 440 ? -39.469 23.328 -4.613 1 79.75 440 CYS A CA 1
ATOM 3679 C C . CYS A 1 440 ? -38.656 22.547 -3.59 1 79.75 440 CYS A C 1
ATOM 3681 O O . CYS A 1 440 ? -38.25 21.406 -3.844 1 79.75 440 CYS A O 1
ATOM 3683 N N . GLU A 1 441 ? -38.406 23.188 -2.547 1 75 441 GLU A N 1
ATOM 3684 C CA . GLU A 1 441 ? -37.688 22.594 -1.413 1 75 441 GLU A CA 1
ATOM 3685 C C . GLU A 1 441 ? -38.688 22.141 -0.34 1 75 441 GLU A C 1
ATOM 3687 O O . GLU A 1 441 ? -39.406 22.969 0.228 1 75 441 GLU A O 1
ATOM 3692 N N . TYR A 1 442 ? -38.719 20.859 -0.09 1 79.38 442 TYR A N 1
ATOM 3693 C CA . TYR A 1 442 ? -39.594 20.297 0.923 1 79.38 442 TYR A CA 1
ATOM 3694 C C . TYR A 1 442 ? -38.906 20.25 2.281 1 79.38 442 TYR A C 1
ATOM 3696 O O . TYR A 1 442 ? -37.688 20.266 2.361 1 79.38 442 TYR A O 1
ATOM 3704 N N . ALA A 1 443 ? -39.656 20.266 3.352 1 75.5 443 ALA A N 1
ATOM 3705 C CA . ALA A 1 443 ? -39.156 20.234 4.719 1 75.5 443 ALA A CA 1
ATOM 3706 C C . ALA A 1 443 ? -38.531 18.875 5.039 1 75.5 443 ALA A C 1
ATOM 3708 O O . ALA A 1 443 ? -37.594 18.781 5.844 1 75.5 443 ALA A O 1
ATOM 3709 N N . LYS A 1 444 ? -38.938 17.859 4.375 1 74.5 444 LYS A N 1
ATOM 3710 C CA . LYS A 1 444 ? -38.469 16.5 4.617 1 74.5 444 LYS A CA 1
ATOM 3711 C C . LYS A 1 444 ? -38.094 15.805 3.312 1 74.5 444 LYS A C 1
ATOM 3713 O O . LYS A 1 444 ? -38.75 16.031 2.279 1 74.5 444 LYS A O 1
ATOM 3718 N N . ILE A 1 445 ? -37.125 14.992 3.279 1 68.94 445 ILE A N 1
ATOM 3719 C CA . ILE A 1 445 ? -36.625 14.258 2.123 1 68.94 445 ILE A CA 1
ATOM 3720 C C . ILE A 1 445 ? -37.688 13.297 1.612 1 68.94 445 ILE A C 1
ATOM 3722 O O . ILE A 1 445 ? -37.844 13.117 0.402 1 68.94 445 ILE A O 1
ATOM 3726 N N . GLU A 1 446 ? -38.375 12.789 2.486 1 74.56 446 GLU A N 1
ATOM 3727 C CA . GLU A 1 446 ? -39.438 11.828 2.129 1 74.56 446 GLU A CA 1
ATOM 3728 C C . GLU A 1 446 ? -40.531 12.484 1.286 1 74.56 446 GLU A C 1
ATOM 3730 O O . GLU A 1 446 ? -41.062 11.859 0.378 1 74.56 446 GLU A O 1
ATOM 3735 N N . ASP A 1 447 ? -40.75 13.727 1.558 1 78.06 447 ASP A N 1
ATOM 3736 C CA . ASP A 1 447 ? -41.781 14.453 0.834 1 78.06 447 ASP A CA 1
ATOM 3737 C C . ASP A 1 447 ? -41.344 14.734 -0.604 1 78.06 447 ASP A C 1
ATOM 3739 O O . ASP A 1 447 ? -42.156 14.688 -1.523 1 78.06 447 ASP A O 1
ATOM 3743 N N . ALA A 1 448 ? -40.031 14.953 -0.78 1 73.19 448 ALA A N 1
ATOM 3744 C CA . ALA A 1 448 ? -39.5 15.18 -2.119 1 73.19 448 ALA A CA 1
ATOM 3745 C C . ALA A 1 448 ? -39.562 13.898 -2.951 1 73.19 448 ALA A C 1
ATOM 3747 O O . ALA A 1 448 ? -39.938 13.93 -4.121 1 73.19 448 ALA A O 1
ATOM 3748 N N . ASP A 1 449 ? -39.188 12.906 -2.307 1 71.75 449 ASP A N 1
ATOM 3749 C CA . ASP A 1 449 ? -39.281 11.617 -2.982 1 71.75 449 ASP A CA 1
ATOM 3750 C C . ASP A 1 449 ? -40.719 11.273 -3.348 1 71.75 449 ASP A C 1
ATOM 3752 O O . ASP A 1 449 ? -40.969 10.75 -4.43 1 71.75 449 ASP A O 1
ATOM 3756 N N . ASN A 1 450 ? -41.531 11.555 -2.428 1 78 450 ASN A N 1
ATOM 3757 C CA . ASN A 1 450 ? -42.969 11.328 -2.662 1 78 450 ASN A CA 1
ATOM 3758 C C . ASN A 1 450 ? -43.469 12.164 -3.826 1 78 450 ASN A C 1
ATOM 3760 O O . ASN A 1 450 ? -44.281 11.695 -4.633 1 78 450 ASN A O 1
ATOM 3764 N N . ALA A 1 451 ? -43.031 13.344 -3.93 1 77.44 451 ALA A N 1
ATOM 3765 C CA . ALA A 1 451 ? -43.406 14.227 -5.023 1 77.44 451 ALA A CA 1
ATOM 3766 C C . ALA A 1 451 ? -42.906 13.703 -6.363 1 77.44 451 ALA A C 1
ATOM 3768 O O . ALA A 1 451 ? -43.625 13.734 -7.363 1 77.44 451 ALA A O 1
ATOM 3769 N N . ILE A 1 452 ? -41.719 13.211 -6.359 1 72.88 452 ILE A N 1
ATOM 3770 C CA . ILE A 1 452 ? -41.094 12.703 -7.578 1 72.88 452 ILE A CA 1
ATOM 3771 C C . ILE A 1 452 ? -41.812 11.438 -8.039 1 72.88 452 ILE A C 1
ATOM 3773 O O . ILE A 1 452 ? -42.062 11.266 -9.234 1 72.88 452 ILE A O 1
ATOM 3777 N N . LYS A 1 453 ? -42.125 10.656 -7.117 1 73.38 453 LYS A N 1
ATOM 3778 C CA . LYS A 1 453 ? -42.719 9.367 -7.453 1 73.38 453 LYS A CA 1
ATOM 3779 C C . LYS A 1 453 ? -44.188 9.523 -7.84 1 73.38 453 LYS A C 1
ATOM 3781 O O . LYS A 1 453 ? -44.656 8.891 -8.781 1 73.38 453 LYS A O 1
ATOM 3786 N N . ASN A 1 454 ? -44.875 10.367 -7.086 1 73.56 454 ASN A N 1
ATOM 3787 C CA . ASN A 1 454 ? -46.344 10.352 -7.238 1 73.56 454 ASN A CA 1
ATOM 3788 C C . ASN A 1 454 ? -46.812 11.461 -8.172 1 73.56 454 ASN A C 1
ATOM 3790 O O . ASN A 1 454 ? -47.969 11.484 -8.586 1 73.56 454 ASN A O 1
ATOM 3794 N N . CYS A 1 455 ? -45.969 12.422 -8.422 1 65.44 455 CYS A N 1
ATOM 3795 C CA . CYS A 1 455 ? -46.406 13.523 -9.273 1 65.44 455 CYS A CA 1
ATOM 3796 C C . CYS A 1 455 ? -46.031 13.273 -10.727 1 65.44 455 CYS A C 1
ATOM 3798 O O . CYS A 1 455 ? -46.438 14.031 -11.617 1 65.44 455 CYS A O 1
ATOM 3800 N N . GLN A 1 456 ? -45.406 12.188 -10.93 1 60.28 456 GLN A N 1
ATOM 3801 C CA . GLN A 1 456 ? -45 11.945 -12.305 1 60.28 456 GLN A CA 1
ATOM 3802 C C . GLN A 1 456 ? -46.188 11.82 -13.234 1 60.28 456 GLN A C 1
ATOM 3804 O O . GLN A 1 456 ? -47.062 10.992 -13.008 1 60.28 456 GLN A O 1
ATOM 3809 N N . ASN A 1 457 ? -46.312 12.805 -14.164 1 62.78 457 ASN A N 1
ATOM 3810 C CA . ASN A 1 457 ? -47.281 12.859 -15.25 1 62.78 457 ASN A CA 1
ATOM 3811 C C . ASN A 1 457 ? -48.656 13.234 -14.742 1 62.78 457 ASN A C 1
ATOM 3813 O O . ASN A 1 457 ? -49.656 12.977 -15.414 1 62.78 457 ASN A O 1
ATOM 3817 N N . LYS A 1 458 ? -48.812 13.703 -13.578 1 68.38 458 LYS A N 1
ATOM 3818 C CA . LYS A 1 458 ? -50.125 14.172 -13.18 1 68.38 458 LYS A CA 1
ATOM 3819 C C . LYS A 1 458 ? -50.5 15.477 -13.898 1 68.38 458 LYS A C 1
ATOM 3821 O O . LYS A 1 458 ? -49.594 16.266 -14.227 1 68.38 458 LYS A O 1
ATOM 3826 N N . LEU A 1 459 ? -51.688 15.539 -14.352 1 69 459 LEU A N 1
ATOM 3827 C CA . LEU A 1 459 ? -52.25 16.688 -15.07 1 69 459 LEU A CA 1
ATOM 3828 C C . LEU A 1 459 ? -52.469 17.859 -14.125 1 69 459 LEU A C 1
ATOM 3830 O O . LEU A 1 459 ? -53.062 17.703 -13.062 1 69 459 LEU A O 1
ATOM 3834 N N . PHE A 1 460 ? -51.656 18.922 -14.195 1 69.88 460 PHE A N 1
ATOM 3835 C CA . PHE A 1 460 ? -51.844 20.188 -13.5 1 69.88 460 PHE A CA 1
ATOM 3836 C C . PHE A 1 460 ? -52.25 21.297 -14.469 1 69.88 460 PHE A C 1
ATOM 3838 O O . PHE A 1 460 ? -51.5 21.641 -15.391 1 69.88 460 PHE A O 1
ATOM 3845 N N . ASN A 1 461 ? -53.344 21.922 -14.328 1 69.31 461 ASN A N 1
ATOM 3846 C CA . ASN A 1 461 ? -54 22.906 -15.18 1 69.31 461 ASN A CA 1
ATOM 3847 C C . ASN A 1 461 ? -53.906 22.516 -16.656 1 69.31 461 ASN A C 1
ATOM 3849 O O . ASN A 1 461 ? -53.469 23.328 -17.484 1 69.31 461 ASN A O 1
ATOM 3853 N N . ASP A 1 462 ? -54.062 21.172 -17.047 1 68.81 462 ASP A N 1
ATOM 3854 C CA . ASP A 1 462 ? -54.188 20.594 -18.391 1 68.81 462 ASP A CA 1
ATOM 3855 C C . ASP A 1 462 ? -52.812 20.359 -19 1 68.81 462 ASP A C 1
ATOM 3857 O O . ASP A 1 462 ? -52.688 20.078 -20.188 1 68.81 462 ASP A O 1
ATOM 3861 N N . ALA A 1 463 ? -51.781 20.672 -18.297 1 70.75 463 ALA A N 1
ATOM 3862 C CA . ALA A 1 463 ? -50.438 20.391 -18.766 1 70.75 463 ALA A CA 1
ATOM 3863 C C . ALA A 1 463 ? -49.75 19.328 -17.891 1 70.75 463 ALA A C 1
ATOM 3865 O O . ALA A 1 463 ? -50.094 19.188 -16.703 1 70.75 463 ALA A O 1
ATOM 3866 N N . LYS A 1 464 ? -48.969 18.531 -18.484 1 72.5 464 LYS A N 1
ATOM 3867 C CA . LYS A 1 464 ? -48.25 17.484 -17.766 1 72.5 464 LYS A CA 1
ATOM 3868 C C . LYS A 1 464 ? -47.062 18.047 -17.016 1 72.5 464 LYS A C 1
ATOM 3870 O O . LYS A 1 464 ? -46.156 18.625 -17.609 1 72.5 464 LYS A O 1
ATOM 3875 N N . VAL A 1 465 ? -47.156 17.953 -15.656 1 70.88 465 VAL A N 1
ATOM 3876 C CA . VAL A 1 465 ? -46.094 18.453 -14.797 1 70.88 465 VAL A CA 1
ATOM 3877 C C . VAL A 1 465 ? -45.125 17.328 -14.484 1 70.88 465 VAL A C 1
ATOM 3879 O O . VAL A 1 465 ? -45.531 16.203 -14.188 1 70.88 465 VAL A O 1
ATOM 3882 N N . SER A 1 466 ? -43.875 17.578 -14.758 1 76.56 466 SER A N 1
ATOM 3883 C CA . SER A 1 466 ? -42.812 16.625 -14.461 1 76.56 466 SER A CA 1
ATOM 3884 C C . SER A 1 466 ? -41.969 17.078 -13.273 1 76.56 466 SER A C 1
ATOM 3886 O O . SER A 1 466 ? -41.594 18.25 -13.203 1 76.56 466 SER A O 1
ATOM 3888 N N . ILE A 1 467 ? -42 16.203 -12.297 1 72.38 467 ILE A N 1
ATOM 3889 C CA . ILE A 1 467 ? -41.219 16.484 -11.102 1 72.38 467 ILE A CA 1
ATOM 3890 C C . ILE A 1 467 ? -39.969 15.594 -11.094 1 72.38 467 ILE A C 1
ATOM 3892 O O . ILE A 1 467 ? -40.062 14.375 -11.242 1 72.38 467 ILE A O 1
ATOM 3896 N N . SER A 1 468 ? -38.844 16.234 -11.172 1 69.69 468 SER A N 1
ATOM 3897 C CA . SER A 1 468 ? -37.594 15.531 -11.102 1 69.69 468 SER A CA 1
ATOM 3898 C C . SER A 1 468 ? -36.75 16.016 -9.922 1 69.69 468 SER A C 1
ATOM 3900 O O . SER A 1 468 ? -36.969 17.125 -9.414 1 69.69 468 SER A O 1
ATOM 3902 N N . PRO A 1 469 ? -36.062 15.211 -9.281 1 63.78 469 PRO A N 1
ATOM 3903 C CA . PRO A 1 469 ? -35.188 15.711 -8.227 1 63.78 469 PRO A CA 1
ATOM 3904 C C . PRO A 1 469 ? -34.375 16.938 -8.664 1 63.78 469 PRO A C 1
ATOM 3906 O O . PRO A 1 469 ? -33.969 17.031 -9.828 1 63.78 469 PRO A O 1
ATOM 3909 N N . HIS A 1 470 ? -34.594 18.094 -7.98 1 56.06 470 HIS A N 1
ATOM 3910 C CA . HIS A 1 470 ? -33.75 19.234 -8.289 1 56.06 470 HIS A CA 1
ATOM 3911 C C . HIS A 1 470 ? -32.281 18.844 -8.273 1 56.06 470 HIS A C 1
ATOM 3913 O O . HIS A 1 470 ? -31.766 18.375 -7.258 1 56.06 470 HIS A O 1
ATOM 3919 N N . VAL A 1 471 ? -31.828 18.578 -9.383 1 45.88 471 VAL A N 1
ATOM 3920 C CA . VAL A 1 471 ? -30.375 18.5 -9.539 1 45.88 471 VAL A CA 1
ATOM 3921 C C . VAL A 1 471 ? -29.812 19.906 -9.75 1 45.88 471 VAL A C 1
ATOM 3923 O O . VAL A 1 471 ? -30.25 20.641 -10.641 1 45.88 471 VAL A O 1
ATOM 3926 N N . ASN A 1 472 ? -29.578 20.719 -8.898 1 40.16 472 ASN A N 1
ATOM 3927 C CA . ASN A 1 472 ? -28.922 21.969 -9.227 1 40.16 472 ASN A CA 1
ATOM 3928 C C . ASN A 1 472 ? -28.062 21.844 -10.477 1 40.16 472 ASN A C 1
ATOM 3930 O O . ASN A 1 472 ? -27.047 21.156 -10.469 1 40.16 472 ASN A O 1
ATOM 3934 N N . LYS A 1 473 ? -28.672 21.938 -11.68 1 40.16 473 LYS A N 1
ATOM 3935 C CA . LYS A 1 473 ? -27.953 22.078 -12.945 1 40.16 473 LYS A CA 1
ATOM 3936 C C . LYS A 1 473 ? -27 23.25 -12.914 1 40.16 473 LYS A C 1
ATOM 3938 O O . LYS A 1 473 ? -27.125 24.188 -13.711 1 40.16 473 LYS A O 1
ATOM 3943 N N . GLU A 1 474 ? -26.812 23.984 -11.977 1 41.06 474 GLU A N 1
ATOM 3944 C CA . GLU A 1 474 ? -25.75 24.953 -12.156 1 41.06 474 GLU A CA 1
ATOM 3945 C C . GLU A 1 474 ? -24.625 24.375 -13.008 1 41.06 474 GLU A C 1
ATOM 3947 O O . GLU A 1 474 ? -24.078 23.328 -12.688 1 41.06 474 GLU A O 1
ATOM 3952 N N . LYS A 1 475 ? -24.953 24.703 -14.273 1 47.66 475 LYS A N 1
ATOM 3953 C CA . LYS A 1 475 ? -23.797 24.438 -15.117 1 47.66 475 LYS A CA 1
ATOM 3954 C C . LYS A 1 475 ? -22.5 24.797 -14.383 1 47.66 475 LYS A C 1
ATOM 3956 O O . LYS A 1 475 ? -22.391 25.875 -13.789 1 47.66 475 LYS A O 1
ATOM 3961 N N . HIS A 1 476 ? -21.953 23.844 -13.953 1 57.81 476 HIS A N 1
ATOM 3962 C CA . HIS A 1 476 ? -20.594 24.047 -13.422 1 57.81 476 HIS A CA 1
ATOM 3963 C C . HIS A 1 476 ? -19.594 24.25 -14.539 1 57.81 476 HIS A C 1
ATOM 3965 O O . HIS A 1 476 ? -19.406 23.375 -15.391 1 57.81 476 HIS A O 1
ATOM 3971 N N . THR A 1 477 ? -19.422 25.578 -14.695 1 62.38 477 THR A N 1
ATOM 3972 C CA . THR A 1 477 ? -18.469 25.969 -15.727 1 62.38 477 THR A CA 1
ATOM 3973 C C . THR A 1 477 ? -17.047 25.938 -15.188 1 62.38 477 THR A C 1
ATOM 3975 O O . THR A 1 477 ? -16.766 26.516 -14.133 1 62.38 477 THR A O 1
ATOM 3978 N N . LEU A 1 478 ? -16.328 25.188 -15.867 1 71.25 478 LEU A N 1
ATOM 3979 C CA . LEU A 1 478 ? -14.906 25.094 -15.547 1 71.25 478 LEU A CA 1
ATOM 3980 C C . LEU A 1 478 ? -14.062 25.766 -16.625 1 71.25 478 LEU A C 1
ATOM 3982 O O . LEU A 1 478 ? -14.453 25.797 -17.781 1 71.25 478 LEU A O 1
ATOM 3986 N N . TYR A 1 479 ? -13.188 26.5 -16.078 1 72.56 479 TYR A N 1
ATOM 3987 C CA . TYR A 1 479 ? -12.133 27.016 -16.953 1 72.56 479 TYR A CA 1
ATOM 3988 C C . TYR A 1 479 ? -11.125 25.922 -17.281 1 72.56 479 TYR A C 1
ATOM 3990 O O . TYR A 1 479 ? -10.734 25.141 -16.391 1 72.56 479 TYR A O 1
ATOM 3998 N N . ILE A 1 480 ? -10.867 25.797 -18.594 1 74.75 480 ILE A N 1
ATOM 3999 C CA . ILE A 1 480 ? -9.852 24.812 -18.969 1 74.75 480 ILE A CA 1
ATOM 4000 C C . ILE A 1 480 ? -8.82 25.469 -19.875 1 74.75 480 ILE A C 1
ATOM 4002 O O . ILE A 1 480 ? -9.172 26.234 -20.781 1 74.75 480 ILE A O 1
ATOM 4006 N N . ARG A 1 481 ? -7.57 25.359 -19.5 1 74.75 481 ARG A N 1
ATOM 4007 C CA . ARG A 1 481 ? -6.441 25.703 -20.344 1 74.75 481 ARG A CA 1
ATOM 4008 C C . ARG A 1 481 ? -5.754 24.469 -20.891 1 74.75 481 ARG A C 1
ATOM 4010 O O . ARG A 1 481 ? -5.5 23.516 -20.156 1 74.75 481 ARG A O 1
ATOM 4017 N N . TYR A 1 482 ? -5.562 24.375 -22.172 1 71.94 482 TYR A N 1
ATOM 4018 C CA . TYR A 1 482 ? -4.973 23.25 -22.875 1 71.94 482 TYR A CA 1
ATOM 4019 C C . TYR A 1 482 ? -4.047 23.719 -23.984 1 71.94 482 TYR A C 1
ATOM 4021 O O . TYR A 1 482 ? -3.93 24.922 -24.234 1 71.94 482 TYR A O 1
ATOM 4029 N N . ASP A 1 483 ? -3.244 22.828 -24.516 1 73.25 483 ASP A N 1
ATOM 4030 C CA . ASP A 1 483 ? -2.391 23.141 -25.656 1 73.25 483 ASP A CA 1
ATOM 4031 C C . ASP A 1 483 ? -3.207 23.734 -26.812 1 73.25 483 ASP A C 1
ATOM 4033 O O . ASP A 1 483 ? -4.137 23.094 -27.312 1 73.25 483 ASP A O 1
ATOM 4037 N N . PRO A 1 484 ? -3.012 25.094 -27.125 1 67.38 484 PRO A N 1
ATOM 4038 C CA . PRO A 1 484 ? -3.779 25.766 -28.172 1 67.38 484 PRO A CA 1
ATOM 4039 C C . PRO A 1 484 ? -3.779 24.984 -29.484 1 67.38 484 PRO A C 1
ATOM 4041 O O . PRO A 1 484 ? -4.637 25.219 -30.344 1 67.38 484 PRO A O 1
ATOM 4044 N N . LYS A 1 485 ? -2.902 23.984 -29.594 1 70.62 485 LYS A N 1
ATOM 4045 C CA . LYS A 1 485 ? -2.826 23.219 -30.844 1 70.62 485 LYS A CA 1
ATOM 4046 C C . LYS A 1 485 ? -3.779 22.031 -30.812 1 70.62 485 LYS A C 1
ATOM 4048 O O . LYS A 1 485 ? -4.008 21.391 -31.828 1 70.62 485 LYS A O 1
ATOM 4053 N N . SER A 1 486 ? -4.332 21.797 -29.734 1 72.19 486 SER A N 1
ATOM 4054 C CA . SER A 1 486 ? -5.137 20.594 -29.562 1 72.19 486 SER A CA 1
ATOM 4055 C C . SER A 1 486 ? -6.555 20.797 -30.094 1 72.19 486 SER A C 1
ATOM 4057 O O . SER A 1 486 ? -7.094 21.906 -30.031 1 72.19 486 SER A O 1
ATOM 4059 N N . ASP A 1 487 ? -7.012 19.719 -30.766 1 76.31 487 ASP A N 1
ATOM 4060 C CA . ASP A 1 487 ? -8.391 19.719 -31.25 1 76.31 487 ASP A CA 1
ATOM 4061 C C . ASP A 1 487 ? -9.383 19.625 -30.078 1 76.31 487 ASP A C 1
ATOM 4063 O O . ASP A 1 487 ? -9.188 18.828 -29.172 1 76.31 487 ASP A O 1
ATOM 4067 N N . ILE A 1 488 ? -10.422 20.5 -30.125 1 73.5 488 ILE A N 1
ATOM 4068 C CA . ILE A 1 488 ? -11.383 20.609 -29.031 1 73.5 488 ILE A CA 1
ATOM 4069 C C . ILE A 1 488 ? -12.156 19.297 -28.906 1 73.5 488 ILE A C 1
ATOM 4071 O O . ILE A 1 488 ? -12.438 18.859 -27.781 1 73.5 488 ILE A O 1
ATOM 4075 N N . GLN A 1 489 ? -12.531 18.734 -30 1 76.5 489 GLN A N 1
ATOM 4076 C CA . GLN A 1 489 ? -13.281 17.484 -29.938 1 76.5 489 GLN A CA 1
ATOM 4077 C C . GLN A 1 489 ? -12.445 16.375 -29.297 1 76.5 489 GLN A C 1
ATOM 4079 O O . GLN A 1 489 ? -12.945 15.586 -28.5 1 76.5 489 GLN A O 1
ATOM 4084 N N . THR A 1 490 ? -11.172 16.266 -29.656 1 79.5 490 THR A N 1
ATOM 4085 C CA . THR A 1 490 ? -10.273 15.297 -29.047 1 79.5 490 THR A CA 1
ATOM 4086 C C . THR A 1 490 ? -10.109 15.57 -27.562 1 79.5 490 THR A C 1
ATOM 4088 O O . THR A 1 490 ? -10.039 14.641 -26.75 1 79.5 490 THR A O 1
ATOM 4091 N N . LEU A 1 491 ? -10.031 16.812 -27.172 1 78.88 491 LEU A N 1
ATOM 4092 C CA . LEU A 1 491 ? -9.953 17.188 -25.766 1 78.88 491 LEU A CA 1
ATOM 4093 C C . LEU A 1 491 ? -11.203 16.75 -25.016 1 78.88 491 LEU A C 1
ATOM 4095 O O . LEU A 1 491 ? -11.102 16.141 -23.953 1 78.88 491 LEU A O 1
ATOM 4099 N N . VAL A 1 492 ? -12.336 17.062 -25.578 1 78.94 492 VAL A N 1
ATOM 4100 C CA . VAL A 1 492 ? -13.594 16.734 -24.938 1 78.94 492 VAL A CA 1
ATOM 4101 C C . VAL A 1 492 ? -13.734 15.211 -24.844 1 78.94 492 VAL A C 1
ATOM 4103 O O . VAL A 1 492 ? -14.172 14.688 -23.812 1 78.94 492 VAL A O 1
ATOM 4106 N N . ASN A 1 493 ? -13.375 14.516 -25.875 1 77.75 493 ASN A N 1
ATOM 4107 C CA . ASN A 1 493 ? -13.406 13.062 -25.828 1 77.75 493 ASN A CA 1
ATOM 4108 C C . ASN A 1 493 ? -12.453 12.516 -24.781 1 77.75 493 ASN A C 1
ATOM 4110 O O . ASN A 1 493 ? -12.781 11.555 -24.078 1 77.75 493 ASN A O 1
ATOM 4114 N N . PHE A 1 494 ? -11.305 13.055 -24.656 1 77.94 494 PHE A N 1
ATOM 4115 C CA . PHE A 1 494 ? -10.336 12.703 -23.625 1 77.94 494 PHE A CA 1
ATOM 4116 C C . PHE A 1 494 ? -10.922 12.922 -22.234 1 77.94 494 PHE A C 1
ATOM 4118 O O . PHE A 1 494 ? -10.82 12.062 -21.359 1 77.94 494 PHE A O 1
ATOM 4125 N N . LEU A 1 495 ? -11.523 13.992 -22.047 1 78 495 LEU A N 1
ATOM 4126 C CA . LEU A 1 495 ? -12.125 14.336 -20.766 1 78 495 LEU A CA 1
ATOM 4127 C C . LEU A 1 495 ? -13.273 13.398 -20.438 1 78 495 LEU A C 1
ATOM 4129 O O . LEU A 1 495 ? -13.43 12.977 -19.281 1 78 495 LEU A O 1
ATOM 4133 N N . LYS A 1 496 ? -14.047 13.164 -21.422 1 77.5 496 LYS A N 1
ATOM 4134 C CA . LYS A 1 496 ? -15.148 12.219 -21.234 1 77.5 496 LYS A CA 1
ATOM 4135 C C . LYS A 1 496 ? -14.633 10.844 -20.828 1 77.5 496 LYS A C 1
ATOM 4137 O O . LYS A 1 496 ? -15.164 10.227 -19.906 1 77.5 496 LYS A O 1
ATOM 4142 N N . GLN A 1 497 ? -13.594 10.398 -21.516 1 74.25 497 GLN A N 1
ATOM 4143 C CA . GLN A 1 497 ? -13.039 9.07 -21.281 1 74.25 497 GLN A CA 1
ATOM 4144 C C . GLN A 1 497 ? -12.359 9 -19.906 1 74.25 497 GLN A C 1
ATOM 4146 O O . GLN A 1 497 ? -12.531 8.023 -19.188 1 74.25 497 GLN A O 1
ATOM 4151 N N . LYS A 1 498 ? -11.664 10.023 -19.562 1 72.62 498 LYS A N 1
ATOM 4152 C CA . LYS A 1 498 ? -10.828 9.977 -18.375 1 72.62 498 LYS A CA 1
ATOM 4153 C C . LYS A 1 498 ? -11.625 10.352 -17.125 1 72.62 498 LYS A C 1
ATOM 4155 O O . LYS A 1 498 ? -11.398 9.797 -16.047 1 72.62 498 LYS A O 1
ATOM 4160 N N . SER A 1 499 ? -12.562 11.18 -17.188 1 71.81 499 SER A N 1
ATOM 4161 C CA . SER A 1 499 ? -13.328 11.656 -16.047 1 71.81 499 SER A CA 1
ATOM 4162 C C . SER A 1 499 ? -14.594 10.828 -15.836 1 71.81 499 SER A C 1
ATOM 4164 O O . SER A 1 499 ? -15.164 10.812 -14.75 1 71.81 499 SER A O 1
ATOM 4166 N N . GLY A 1 500 ? -15.062 10.234 -16.953 1 70.56 500 GLY A N 1
ATOM 4167 C CA . GLY A 1 500 ? -16.328 9.508 -16.969 1 70.56 500 GLY A CA 1
ATOM 4168 C C . GLY A 1 500 ? -17.531 10.422 -17.141 1 70.56 500 GLY A C 1
ATOM 4169 O O . GLY A 1 500 ? -18.672 9.969 -17.031 1 70.56 500 GLY A O 1
ATOM 4170 N N . VAL A 1 501 ? -17.266 11.617 -17.359 1 74.94 501 VAL A N 1
ATOM 4171 C CA . VAL A 1 501 ? -18.359 12.555 -17.562 1 74.94 501 VAL A CA 1
ATOM 4172 C C . VAL A 1 501 ? -18.766 12.562 -19.047 1 74.94 501 VAL A C 1
ATOM 4174 O O . VAL A 1 501 ? -17.953 12.914 -19.906 1 74.94 501 VAL A O 1
ATOM 4177 N N . ASN A 1 502 ? -19.844 12.227 -19.297 1 74.19 502 ASN A N 1
ATOM 4178 C CA . ASN A 1 502 ? -20.25 12.047 -20.688 1 74.19 502 ASN A CA 1
ATOM 4179 C C . ASN A 1 502 ? -20.828 13.336 -21.266 1 74.19 502 ASN A C 1
ATOM 4181 O O . ASN A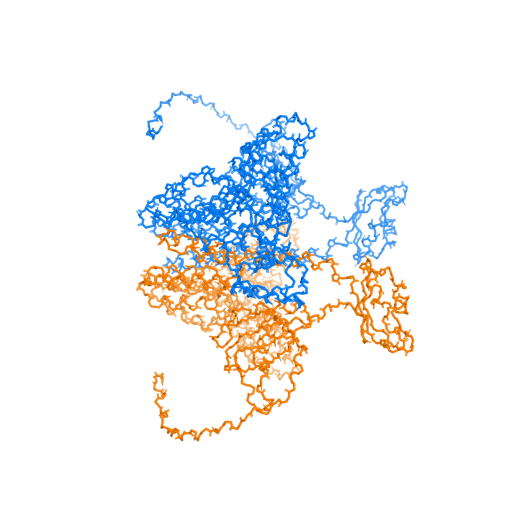 1 502 ? -20.672 13.602 -22.469 1 74.19 502 ASN A O 1
ATOM 4185 N N . ASN A 1 503 ? -21.469 14.039 -20.531 1 71.44 503 ASN A N 1
ATOM 4186 C CA . ASN A 1 503 ? -22.094 15.242 -21.062 1 71.44 503 ASN A CA 1
ATOM 4187 C C . ASN A 1 503 ? -21.266 16.484 -20.781 1 71.44 503 ASN A C 1
ATOM 4189 O O . ASN A 1 503 ? -21.5 17.188 -19.797 1 71.44 503 ASN A O 1
ATOM 4193 N N . ILE A 1 504 ? -20.203 16.75 -21.531 1 76.56 504 ILE A N 1
ATOM 4194 C CA . ILE A 1 504 ? -19.328 17.922 -21.469 1 76.56 504 ILE A CA 1
ATOM 4195 C C . ILE A 1 504 ? -19.578 18.828 -22.656 1 76.56 504 ILE A C 1
ATOM 4197 O O . ILE A 1 504 ? -19.531 18.375 -23.812 1 76.56 504 ILE A O 1
ATOM 4201 N N . THR A 1 505 ? -19.891 20.078 -22.375 1 74.81 505 THR A N 1
ATOM 4202 C CA . THR A 1 505 ? -20 21.078 -23.438 1 74.81 505 THR A CA 1
ATOM 4203 C C . THR A 1 505 ? -18.859 22.078 -23.359 1 74.81 505 THR A C 1
ATOM 4205 O O . THR A 1 505 ? -18.656 22.734 -22.328 1 74.81 505 THR A O 1
ATOM 4208 N N . TYR A 1 506 ? -18 22.094 -24.359 1 76.81 506 TYR A N 1
ATOM 4209 C CA . TYR A 1 506 ? -16.922 23.078 -24.453 1 76.81 506 TYR A CA 1
ATOM 4210 C C . TYR A 1 506 ? -17.422 24.375 -25.062 1 76.81 506 TYR A C 1
ATOM 4212 O O . TYR A 1 506 ? -18.078 24.375 -26.094 1 76.81 506 TYR A O 1
ATOM 4220 N N . ARG A 1 507 ? -17.125 25.594 -24.328 1 68.75 507 ARG A N 1
ATOM 4221 C CA . ARG A 1 507 ? -17.453 26.922 -24.812 1 68.75 507 ARG A CA 1
ATOM 4222 C C . ARG A 1 507 ? -16.188 27.75 -25.047 1 68.75 507 ARG A C 1
ATOM 4224 O O . ARG A 1 507 ? -15.305 27.797 -24.188 1 68.75 507 ARG A O 1
ATOM 4231 N N . PHE A 1 508 ? -15.984 28.359 -26.156 1 63.19 508 PHE A N 1
ATOM 4232 C CA . PHE A 1 508 ? -14.859 29.203 -26.516 1 63.19 508 PHE A CA 1
ATOM 4233 C C . PHE A 1 508 ? -14.914 30.531 -25.781 1 63.19 508 PHE A C 1
ATOM 4235 O O . PHE A 1 508 ? -15.992 31.047 -25.484 1 63.19 508 PHE A O 1
ATOM 4242 N N . ALA A 1 509 ? -13.742 31.109 -25.25 1 52.31 509 ALA A N 1
ATOM 4243 C CA . ALA A 1 509 ? -13.664 32.438 -24.641 1 52.31 509 ALA A CA 1
ATOM 4244 C C . ALA A 1 509 ? -14 33.531 -25.656 1 52.31 509 ALA A C 1
ATOM 4246 O O . ALA A 1 509 ? -13.445 33.562 -26.75 1 52.31 509 ALA A O 1
ATOM 4247 N N . LYS A 1 510 ? -15.18 34.031 -25.609 1 46.88 510 LYS A N 1
ATOM 4248 C CA . LYS A 1 510 ? -15.547 35.125 -26.516 1 46.88 510 LYS A CA 1
ATOM 4249 C C . LYS A 1 510 ? -14.75 36.375 -26.188 1 46.88 510 LYS A C 1
ATOM 4251 O O . LYS A 1 510 ? -14.656 36.781 -25.031 1 46.88 510 LYS A O 1
ATOM 4256 N N . ASN A 1 511 ? -13.664 36.781 -26.953 1 39.25 511 ASN A N 1
ATOM 4257 C CA . ASN A 1 511 ? -13.203 38.156 -26.922 1 39.25 511 ASN A CA 1
ATOM 4258 C C . ASN A 1 511 ? -14.336 39.125 -27.266 1 39.25 511 ASN A C 1
ATOM 4260 O O . ASN A 1 511 ? -15.133 38.844 -28.172 1 39.25 511 ASN A O 1
ATOM 4264 N N . ASN A 1 512 ? -14.789 39.969 -26.391 1 35.25 512 ASN A N 1
ATOM 4265 C CA . ASN A 1 512 ? -15.758 40.969 -26.797 1 35.25 512 ASN A CA 1
ATOM 4266 C C . ASN A 1 512 ? -15.492 41.5 -28.203 1 35.25 512 ASN A C 1
ATOM 4268 O O . ASN A 1 512 ? -16.328 42.188 -28.781 1 35.25 512 ASN A O 1
ATOM 4272 N N . LYS A 1 513 ? -14.211 42.062 -28.516 1 34.44 513 LYS A N 1
ATOM 4273 C CA . LYS A 1 513 ? -14.195 42.969 -29.672 1 34.44 513 LYS A CA 1
ATOM 4274 C C . LYS A 1 513 ? -14.5 42.188 -30.953 1 34.44 513 LYS A C 1
ATOM 4276 O O . LYS A 1 513 ? -14.875 42.781 -31.969 1 34.44 513 LYS A O 1
ATOM 4281 N N . ASP A 1 514 ? -13.555 41.25 -31.328 1 33.22 514 ASP A N 1
ATOM 4282 C CA . ASP A 1 514 ? -13.586 40.906 -32.75 1 33.22 514 ASP A CA 1
ATOM 4283 C C . ASP A 1 514 ? -14.867 40.188 -33.125 1 33.22 514 ASP A C 1
ATOM 4285 O O . ASP A 1 514 ? -15.43 39.438 -32.312 1 33.22 514 ASP A O 1
ATOM 4289 N N . GLU A 1 515 ? -15.641 40.75 -34.031 1 32.34 515 GLU A N 1
ATOM 4290 C CA . GLU A 1 515 ? -16.625 40.25 -34.969 1 32.34 515 GLU A CA 1
ATOM 4291 C C . GLU A 1 515 ? -16.5 38.719 -35.156 1 32.34 515 GLU A C 1
ATOM 4293 O O . GLU A 1 515 ? -15.391 38.188 -35.156 1 32.34 515 GLU A O 1
ATOM 4298 N N . ILE A 1 516 ? -17.562 37.938 -34.938 1 34.75 516 ILE A N 1
ATOM 4299 C CA . ILE A 1 516 ? -17.938 36.562 -35.188 1 34.75 516 ILE A CA 1
ATOM 4300 C C . ILE A 1 516 ? -17.312 36.062 -36.5 1 34.75 516 ILE A C 1
ATOM 4302 O O . ILE A 1 516 ? -17.906 35.312 -37.25 1 34.75 516 ILE A O 1
ATOM 4306 N N . ASN A 1 517 ? -16.328 36.875 -37.156 1 31.84 517 ASN A N 1
ATOM 4307 C CA . ASN A 1 517 ? -16.141 36.156 -38.438 1 31.84 517 ASN A CA 1
ATOM 4308 C C . ASN A 1 517 ? -15.906 34.656 -38.219 1 31.84 517 ASN A C 1
ATOM 4310 O O . ASN A 1 517 ? -15.328 34.25 -37.188 1 31.84 517 ASN A O 1
ATOM 4314 N N . ASP A 1 518 ? -16.797 33.719 -38.812 1 33.94 518 ASP A N 1
ATOM 4315 C CA . ASP A 1 518 ? -17 32.281 -38.969 1 33.94 518 ASP A CA 1
ATOM 4316 C C . ASP A 1 518 ? -15.711 31.516 -38.719 1 33.94 518 ASP A C 1
ATOM 4318 O O . ASP A 1 518 ? -15.734 30.297 -38.5 1 33.94 518 ASP A O 1
ATOM 4322 N N . SER A 1 519 ? -14.594 32.062 -39.312 1 34.91 519 SER A N 1
ATOM 4323 C CA . SER A 1 519 ? -13.422 31.266 -39.656 1 34.91 519 SER A CA 1
ATOM 4324 C C . SER A 1 519 ? -12.688 30.828 -38.375 1 34.91 519 SER A C 1
ATOM 4326 O O . SER A 1 519 ? -12.398 29.641 -38.219 1 34.91 519 SER A O 1
ATOM 4328 N N . GLY A 1 520 ? -11.578 31.562 -37.938 1 34.75 520 GLY A N 1
ATOM 4329 C CA . GLY A 1 520 ? -10.461 31 -37.219 1 34.75 520 GLY A CA 1
ATOM 4330 C C . GLY A 1 520 ? -10.656 31.047 -35.688 1 34.75 520 GLY A C 1
ATOM 4331 O O . GLY A 1 520 ? -10.422 32.062 -35.062 1 34.75 520 GLY A O 1
ATOM 4332 N N . LEU A 1 521 ? -11.758 30.734 -35.094 1 39.44 521 LEU A N 1
ATOM 4333 C CA . LEU A 1 521 ? -11.906 30.422 -33.688 1 39.44 521 LEU A CA 1
ATOM 4334 C C . LEU A 1 521 ? -10.57 30 -33.062 1 39.44 521 LEU A C 1
ATOM 4336 O O . LEU A 1 521 ? -10.039 28.938 -33.438 1 39.44 521 LEU A O 1
ATOM 4340 N N . GLU A 1 522 ? -9.711 31 -33.031 1 42 522 GLU A N 1
ATOM 4341 C CA . GLU A 1 522 ? -8.328 30.719 -32.656 1 42 522 GLU A CA 1
ATOM 4342 C C . GLU A 1 522 ? -8.242 29.969 -31.328 1 42 522 GLU A C 1
ATOM 4344 O O . GLU A 1 522 ? -8.867 30.375 -30.344 1 42 522 GLU A O 1
ATOM 4349 N N . LYS A 1 523 ? -7.965 28.688 -31.25 1 51.25 523 LYS A N 1
ATOM 4350 C CA . LYS A 1 523 ? -7.484 27.766 -30.234 1 51.25 523 LYS A CA 1
ATOM 4351 C C . LYS A 1 523 ? -6.477 28.438 -29.297 1 51.25 523 LYS A C 1
ATOM 4353 O O . LYS A 1 523 ? -5.328 28.656 -29.688 1 51.25 523 LYS A O 1
ATOM 4358 N N . ARG A 1 524 ? -6.988 29.344 -28.484 1 57.16 524 ARG A N 1
ATOM 4359 C CA . ARG A 1 524 ? -6.074 30.062 -27.609 1 57.16 524 ARG A CA 1
ATOM 4360 C C . ARG A 1 524 ? -5.582 29.172 -26.469 1 57.16 524 ARG A C 1
ATOM 4362 O O . ARG A 1 524 ? -4.977 29.656 -25.516 1 57.16 524 ARG A O 1
ATOM 4369 N N . GLY A 1 525 ? -5.836 27.984 -26.453 1 65.19 525 GLY A N 1
ATOM 4370 C CA . GLY A 1 525 ? -5.355 27.031 -25.469 1 65.19 525 GLY A CA 1
ATOM 4371 C C . GLY A 1 525 ? -6.129 27.078 -24.172 1 65.19 525 GLY A C 1
ATOM 4372 O O . GLY A 1 525 ? -5.668 26.562 -23.141 1 65.19 525 GLY A O 1
ATOM 4373 N N . TRP A 1 526 ? -7.273 28.047 -24.203 1 72.06 526 TRP A N 1
ATOM 4374 C CA . TRP A 1 526 ? -8.094 28 -23 1 72.06 526 TRP A CA 1
ATOM 4375 C C . TRP A 1 526 ? -9.57 28.141 -23.344 1 72.06 526 TRP A C 1
ATOM 4377 O O . TRP A 1 526 ? -9.922 28.594 -24.438 1 72.06 526 TRP A O 1
ATOM 4387 N N . GLY A 1 527 ? -10.531 27.625 -22.594 1 72.81 527 GLY A N 1
ATOM 4388 C CA . GLY A 1 527 ? -11.977 27.688 -22.766 1 72.81 527 GLY A CA 1
ATOM 4389 C C . GLY A 1 527 ? -12.742 27.328 -21.5 1 72.81 527 GLY A C 1
ATOM 4390 O O . GLY A 1 527 ? -12.172 27.297 -20.406 1 72.81 527 GLY A O 1
ATOM 4391 N N . PHE A 1 528 ? -14.07 27.109 -21.781 1 72.19 528 PHE A N 1
ATOM 4392 C CA . PHE A 1 528 ? -14.93 26.781 -20.656 1 72.19 528 PHE A CA 1
ATOM 4393 C C . PHE A 1 528 ? -15.625 25.438 -20.875 1 72.19 528 PHE A C 1
ATOM 4395 O O . PHE A 1 528 ? -15.984 25.109 -22 1 72.19 528 PHE A O 1
ATOM 4402 N N . LEU A 1 529 ? -15.633 24.625 -19.875 1 76.38 529 LEU A N 1
ATOM 4403 C CA . LEU A 1 529 ? -16.344 23.344 -19.859 1 76.38 529 LEU A CA 1
ATOM 4404 C C . LEU A 1 529 ? -17.641 23.453 -19.078 1 76.38 529 LEU A C 1
ATOM 4406 O O . LEU A 1 529 ? -17.625 23.828 -17.891 1 76.38 529 LEU A O 1
ATOM 4410 N N . ASP A 1 530 ? -18.688 23.312 -19.688 1 72.12 530 ASP A N 1
ATOM 4411 C CA . ASP A 1 530 ? -19.984 23.344 -19.047 1 72.12 530 ASP A CA 1
ATOM 4412 C C . ASP A 1 530 ? -20.5 21.922 -18.781 1 72.12 530 ASP A C 1
ATOM 4414 O O . ASP A 1 530 ? -20.484 21.078 -19.672 1 72.12 530 ASP A O 1
ATOM 4418 N N . VAL A 1 531 ? -20.688 21.641 -17.516 1 70.62 531 VAL A N 1
ATOM 4419 C CA . VAL A 1 531 ? -21.219 20.328 -17.141 1 70.62 531 VAL A CA 1
ATOM 4420 C C . VAL A 1 531 ? -22.516 20.516 -16.344 1 70.62 531 VAL A C 1
ATOM 4422 O O . VAL A 1 531 ? -22.75 21.562 -15.75 1 70.62 531 VAL A O 1
ATOM 4425 N N . ASN A 1 532 ? -23.406 19.625 -16.422 1 61.53 532 ASN A N 1
ATOM 4426 C CA . ASN A 1 532 ? -24.766 19.766 -15.938 1 61.53 532 ASN A CA 1
ATOM 4427 C C . ASN A 1 532 ? -24.906 19.297 -14.492 1 61.53 532 ASN A C 1
ATOM 4429 O O . ASN A 1 532 ? -26 19.297 -13.938 1 61.53 532 ASN A O 1
ATOM 4433 N N . SER A 1 533 ? -23.875 18.797 -13.977 1 63.12 533 SER A N 1
ATOM 4434 C CA . SER A 1 533 ? -23.953 18.328 -12.594 1 63.12 533 SER A CA 1
ATOM 4435 C C . SER A 1 533 ? -22.703 18.719 -11.812 1 63.12 533 SER A C 1
ATOM 4437 O O . SER A 1 533 ? -21.609 18.828 -12.383 1 63.12 533 SER A O 1
ATOM 4439 N N . GLU A 1 534 ? -22.828 19.031 -10.602 1 60.38 534 GLU A N 1
ATOM 4440 C CA . GLU A 1 534 ? -21.688 19.344 -9.75 1 60.38 534 GLU A CA 1
ATOM 4441 C C . GLU A 1 534 ? -20.75 18.141 -9.625 1 60.38 534 GLU A C 1
ATOM 4443 O O . GLU A 1 534 ? -19.531 18.297 -9.57 1 60.38 534 GLU A O 1
ATOM 4448 N N . THR A 1 535 ? -21.297 17.062 -9.648 1 64.56 535 THR A N 1
ATOM 4449 C CA . THR A 1 535 ? -20.5 15.836 -9.625 1 64.56 535 THR A CA 1
ATOM 4450 C C . THR A 1 535 ? -19.656 15.727 -10.883 1 64.56 535 THR A C 1
ATOM 4452 O O . THR A 1 535 ? -18.469 15.383 -10.812 1 64.56 535 THR A O 1
ATOM 4455 N N . ASP A 1 536 ? -20.266 15.977 -11.93 1 70.31 536 ASP A N 1
ATOM 4456 C CA . ASP A 1 536 ? -19.531 15.945 -13.195 1 70.31 536 ASP A CA 1
ATOM 4457 C C . ASP A 1 536 ? -18.469 17.047 -13.242 1 70.31 536 ASP A C 1
ATOM 4459 O O . ASP A 1 536 ? -17.359 16.844 -13.742 1 70.31 536 ASP A O 1
ATOM 4463 N N . ALA A 1 537 ? -18.781 18.188 -12.664 1 68.56 537 ALA A N 1
ATOM 4464 C CA . ALA A 1 537 ? -17.812 19.266 -12.594 1 68.56 537 ALA A CA 1
ATOM 4465 C C . ALA A 1 537 ? -16.609 18.891 -11.734 1 68.56 537 ALA A C 1
ATOM 4467 O O . ALA A 1 537 ? -15.469 19.156 -12.094 1 68.56 537 ALA A O 1
ATOM 4468 N N . ASN A 1 538 ? -16.953 18.281 -10.742 1 67.25 538 ASN A N 1
ATOM 4469 C CA . ASN A 1 538 ? -15.898 17.844 -9.852 1 67.25 538 ASN A CA 1
ATOM 4470 C C . ASN A 1 538 ? -15.031 16.766 -10.5 1 67.25 538 ASN A C 1
ATOM 4472 O O . ASN A 1 538 ? -13.812 16.766 -10.344 1 67.25 538 ASN A O 1
ATOM 4476 N N . LYS A 1 539 ? -15.625 15.883 -11.211 1 73.25 539 LYS A N 1
ATOM 4477 C CA . LYS A 1 539 ? -14.867 14.883 -11.953 1 73.25 539 LYS A CA 1
ATOM 4478 C C . LYS A 1 539 ? -13.938 15.547 -12.977 1 73.25 539 LYS A C 1
ATOM 4480 O O . LYS A 1 539 ? -12.797 15.117 -13.148 1 73.25 539 LYS A O 1
ATOM 4485 N N . LEU A 1 540 ? -14.375 16.594 -13.5 1 75.94 540 LEU A N 1
ATOM 4486 C CA . LEU A 1 540 ? -13.586 17.297 -14.508 1 75.94 540 LEU A CA 1
ATOM 4487 C C . LEU A 1 540 ? -12.5 18.141 -13.852 1 75.94 540 LEU A C 1
ATOM 4489 O O . LEU A 1 540 ? -11.43 18.359 -14.43 1 75.94 540 LEU A O 1
ATOM 4493 N N . LEU A 1 541 ? -12.852 18.656 -12.711 1 72.38 541 LEU A N 1
ATOM 4494 C CA . LEU A 1 541 ? -11.844 19.422 -11.984 1 72.38 541 LEU A CA 1
ATOM 4495 C C . LEU A 1 541 ? -10.656 18.547 -11.602 1 72.38 541 LEU A C 1
ATOM 4497 O O . LEU A 1 541 ? -9.523 19.031 -11.523 1 72.38 541 LEU A O 1
ATOM 4501 N N . LEU A 1 542 ? -10.898 17.25 -11.547 1 69.19 542 LEU A N 1
ATOM 4502 C CA . LEU A 1 542 ? -9.852 16.281 -11.266 1 69.19 542 LEU A CA 1
ATOM 4503 C C . LEU A 1 542 ? -8.93 16.109 -12.469 1 69.19 542 LEU A C 1
ATOM 4505 O O . LEU A 1 542 ? -7.844 15.547 -12.344 1 69.19 542 LEU A O 1
ATOM 4509 N N . MET A 1 543 ? -9.312 16.625 -13.523 1 73.19 543 MET A N 1
ATOM 4510 C CA . MET A 1 543 ? -8.508 16.547 -14.742 1 73.19 543 MET A CA 1
ATOM 4511 C C . MET A 1 543 ? -7.445 17.641 -14.758 1 73.19 543 MET A C 1
ATOM 4513 O O . MET A 1 543 ? -6.609 17.672 -15.664 1 73.19 543 MET A O 1
ATOM 4517 N N . ASN A 1 544 ? -7.543 18.453 -13.688 1 72.25 544 ASN A N 1
ATOM 4518 C CA . ASN A 1 544 ? -6.543 19.516 -13.602 1 72.25 544 ASN A CA 1
ATOM 4519 C C . ASN A 1 544 ? -5.145 18.938 -13.375 1 72.25 544 ASN A C 1
ATOM 4521 O O . ASN A 1 544 ? -4.945 18.109 -12.492 1 72.25 544 ASN A O 1
ATOM 4525 N N . GLY A 1 545 ? -4.234 19.391 -14.18 1 67.94 545 GLY A N 1
ATOM 4526 C CA . GLY A 1 545 ? -2.857 18.922 -14.125 1 67.94 545 GLY A CA 1
ATOM 4527 C C . GLY A 1 545 ? -2.611 17.672 -14.945 1 67.94 545 GLY A C 1
ATOM 4528 O O . GLY A 1 545 ? -1.465 17.266 -15.133 1 67.94 545 GLY A O 1
ATOM 4529 N N . LYS A 1 546 ? -3.594 17.016 -15.492 1 70 546 LYS A N 1
ATOM 4530 C CA . LYS A 1 546 ? -3.416 15.844 -16.328 1 70 546 LYS A CA 1
ATOM 4531 C C . LYS A 1 546 ? -2.875 16.234 -17.703 1 70 546 LYS A C 1
ATOM 4533 O O . LYS A 1 546 ? -3.217 17.281 -18.234 1 70 546 LYS A O 1
ATOM 4538 N N . LEU A 1 547 ? -1.977 15.383 -18.062 1 68.56 547 LEU A N 1
ATOM 4539 C CA . LEU A 1 547 ? -1.35 15.68 -19.344 1 68.56 547 LEU A CA 1
ATOM 4540 C C . LEU A 1 547 ? -2.26 15.273 -20.5 1 68.56 547 LEU A C 1
ATOM 4542 O O . LEU A 1 547 ? -2.803 14.164 -20.516 1 68.56 547 LEU A O 1
ATOM 4546 N N . PHE A 1 548 ? -2.537 16.266 -21.344 1 74.69 548 PHE A N 1
ATOM 4547 C CA . PHE A 1 548 ? -3.199 16.094 -22.641 1 74.69 548 PHE A CA 1
ATOM 4548 C C . PHE A 1 548 ? -2.357 16.688 -23.766 1 74.69 548 PHE A C 1
ATOM 4550 O O . PHE A 1 548 ? -2.125 17.906 -23.797 1 74.69 548 PHE A O 1
ATOM 4557 N N . ASN A 1 549 ? -1.815 15.766 -24.641 1 66.38 549 ASN A N 1
ATOM 4558 C CA . ASN A 1 549 ? -0.911 16.156 -25.719 1 66.38 549 ASN A CA 1
ATOM 4559 C C . ASN A 1 549 ? 0.303 16.906 -25.188 1 66.38 549 ASN A C 1
ATOM 4561 O O . ASN A 1 549 ? 0.649 17.969 -25.719 1 66.38 549 ASN A O 1
ATOM 4565 N N . ASN A 1 550 ? 0.952 16.391 -24.094 1 61.34 550 ASN A N 1
ATOM 4566 C CA . ASN A 1 550 ? 2.182 16.859 -23.469 1 61.34 550 ASN A CA 1
ATOM 4567 C C . ASN A 1 550 ? 1.991 18.219 -22.812 1 61.34 550 ASN A C 1
ATOM 4569 O O . ASN A 1 550 ? 2.963 18.938 -22.578 1 61.34 550 ASN A O 1
ATOM 4573 N N . PHE A 1 551 ? 0.721 18.594 -22.625 1 68.81 551 PHE A N 1
ATOM 4574 C CA . PHE A 1 551 ? 0.367 19.844 -21.953 1 68.81 551 PHE A CA 1
ATOM 4575 C C . PHE A 1 551 ? -0.485 19.562 -20.719 1 68.81 551 PHE A C 1
ATOM 4577 O O . PHE A 1 551 ? -1.446 18.797 -20.781 1 68.81 551 PHE A O 1
ATOM 4584 N N . ALA A 1 552 ? -0.041 20.047 -19.703 1 71.62 552 ALA A N 1
ATOM 4585 C CA . ALA A 1 552 ? -0.808 19.891 -18.469 1 71.62 552 ALA A CA 1
ATOM 4586 C C . ALA A 1 552 ? -2.098 20.703 -18.516 1 71.62 552 ALA A C 1
ATOM 4588 O O . ALA A 1 552 ? -2.061 21.922 -18.641 1 71.62 552 ALA A O 1
ATOM 4589 N N . LEU A 1 553 ? -3.145 20.016 -18.312 1 75.62 553 LEU A N 1
ATOM 4590 C CA . LEU A 1 553 ? -4.434 20.703 -18.312 1 75.62 553 LEU A CA 1
ATOM 4591 C C . LEU A 1 553 ? -4.613 21.531 -17.047 1 75.62 553 LEU A C 1
ATOM 4593 O O . LEU A 1 553 ? -4.168 21.125 -15.969 1 75.62 553 LEU A O 1
ATOM 4597 N N . ARG A 1 554 ? -5.156 22.688 -17.344 1 75.56 554 ARG A N 1
ATOM 4598 C CA . ARG A 1 554 ? -5.609 23.5 -16.219 1 75.56 554 ARG A CA 1
ATOM 4599 C C . ARG A 1 554 ? -7.133 23.594 -16.203 1 75.56 554 ARG A C 1
ATOM 4601 O O . ARG A 1 554 ? -7.746 24.109 -17.125 1 75.56 554 ARG A O 1
ATOM 4608 N N . VAL A 1 555 ? -7.676 22.922 -15.242 1 74.62 555 VAL A N 1
ATOM 4609 C CA . VAL A 1 555 ? -9.125 22.953 -15.109 1 74.62 555 VAL A CA 1
ATOM 4610 C C . VAL A 1 555 ? -9.508 23.594 -13.773 1 74.62 555 VAL A C 1
ATOM 4612 O O . VAL A 1 555 ? -9.086 23.125 -12.719 1 74.62 555 VAL A O 1
ATOM 4615 N N . GLU A 1 556 ? -10.203 24.75 -13.953 1 72.56 556 GLU A N 1
ATOM 4616 C CA . GLU A 1 556 ? -10.617 25.531 -12.789 1 72.56 556 GLU A CA 1
ATOM 4617 C C . GLU A 1 556 ? -12.094 25.906 -12.867 1 72.56 556 GLU A C 1
ATOM 4619 O O . GLU A 1 556 ? -12.711 25.812 -13.93 1 72.56 556 GLU A O 1
ATOM 4624 N N . ILE A 1 557 ? -12.656 26.234 -11.758 1 69 557 ILE A N 1
ATOM 4625 C CA . ILE A 1 557 ? -14.016 26.766 -11.781 1 69 557 ILE A CA 1
ATOM 4626 C C . ILE A 1 557 ? -14.023 28.141 -12.469 1 69 557 ILE A C 1
ATOM 4628 O O . ILE A 1 557 ? -13.227 29.016 -12.117 1 69 557 ILE A O 1
ATOM 4632 N N . ALA A 1 558 ? -14.734 28.281 -13.547 1 62.19 558 ALA A N 1
ATOM 4633 C CA . ALA A 1 558 ? -14.82 29.531 -14.305 1 62.19 558 ALA A CA 1
ATOM 4634 C C . ALA A 1 558 ? -15.398 30.656 -13.445 1 62.19 558 ALA A C 1
ATOM 4636 O O . ALA A 1 558 ? -16.422 30.469 -12.781 1 62.19 558 ALA A O 1
ATOM 4637 N N . LYS A 1 559 ? -14.688 31.797 -13.25 1 47.47 559 LYS A N 1
ATOM 4638 C CA . LYS A 1 559 ? -15.219 33 -12.633 1 47.47 559 LYS A CA 1
ATOM 4639 C C . LYS A 1 559 ? -16.281 33.656 -13.523 1 47.47 559 LYS A C 1
ATOM 4641 O O . LYS A 1 559 ? -16.109 33.719 -14.742 1 47.47 559 LYS A O 1
ATOM 4646 N N . HIS A 1 560 ? -17.312 33.656 -13.156 1 41.06 560 HIS A N 1
ATOM 4647 C CA . HIS A 1 560 ? -18.375 34.344 -13.875 1 41.06 560 HIS A CA 1
ATOM 4648 C C . HIS A 1 560 ? -17.922 35.719 -14.359 1 41.06 560 HIS A C 1
ATOM 4650 O O . HIS A 1 560 ? -17.469 36.562 -13.562 1 41.06 560 HIS A O 1
ATOM 4656 N N . ASN A 1 561 ? -17.375 35.906 -15.414 1 32.81 561 ASN A N 1
ATOM 4657 C CA . ASN A 1 561 ? -17.484 37.25 -15.977 1 32.81 561 ASN A CA 1
ATOM 4658 C C . ASN A 1 561 ? -18.906 37.812 -15.812 1 32.81 561 ASN A C 1
ATOM 4660 O O . ASN A 1 561 ? -19.875 37.062 -15.852 1 32.81 561 ASN A O 1
ATOM 4664 N N . LYS A 1 562 ? -18.906 39.188 -15.461 1 30.27 562 LYS A N 1
ATOM 4665 C CA . LYS A 1 562 ? -19.828 40.25 -15.828 1 30.27 562 LYS A CA 1
ATOM 4666 C C . LYS A 1 562 ? -20.266 40.156 -17.281 1 30.27 562 LYS A C 1
ATOM 4668 O O . LYS A 1 562 ? -19.5 40.469 -18.188 1 30.27 562 LYS A O 1
ATOM 4673 N N . LYS A 1 563 ? -21.016 39.375 -17.734 1 30.55 563 LYS A N 1
ATOM 4674 C CA . LYS A 1 563 ? -21.609 39.812 -19 1 30.55 563 LYS A CA 1
ATOM 4675 C C . LYS A 1 563 ? -21.969 41.281 -18.953 1 30.55 563 LYS A C 1
ATOM 4677 O O . LYS A 1 563 ? -21.75 42 -19.922 1 30.55 563 LYS A O 1
ATOM 4682 N N . GLU A 1 564 ? -22.969 41.719 -18.297 1 26.81 564 GLU A N 1
ATOM 4683 C CA . GLU A 1 564 ? -23.891 42.688 -18.859 1 26.81 564 GLU A CA 1
ATOM 4684 C C . GLU A 1 564 ? -23.312 44.094 -18.766 1 26.81 564 GLU A C 1
ATOM 4686 O O . GLU A 1 564 ? -23.844 45.031 -19.359 1 26.81 564 GLU A O 1
ATOM 4691 N N . ALA A 1 565 ? -22.438 44.531 -17.875 1 25.06 565 ALA A N 1
ATOM 4692 C CA . ALA A 1 565 ? -22.562 46 -17.812 1 25.06 565 ALA A CA 1
ATOM 4693 C C . ALA A 1 565 ? -21.906 46.656 -19.031 1 25.06 565 ALA A C 1
ATOM 4695 O O . ALA A 1 565 ? -22.141 47.844 -19.297 1 25.06 565 ALA A O 1
ATOM 4696 N N . PHE A 1 566 ? -20.797 46.156 -19.562 1 23.81 566 PHE A N 1
ATOM 4697 C CA . PHE A 1 566 ? -20.203 47.156 -20.453 1 23.81 566 PHE A CA 1
ATOM 4698 C C . PHE A 1 566 ? -20.938 47.156 -21.797 1 23.81 566 PHE A C 1
ATOM 4700 O O . PHE A 1 566 ? -20.781 46.25 -22.609 1 23.81 566 PHE A O 1
ATOM 4707 N N . ASP A 1 567 ? -22.234 47.531 -21.75 1 24.42 567 ASP A N 1
ATOM 4708 C CA . ASP A 1 567 ? -22.797 48.094 -22.969 1 24.42 567 ASP A CA 1
ATOM 4709 C C . ASP A 1 567 ? -21.875 49.188 -23.531 1 24.42 567 ASP A C 1
ATOM 4711 O O . ASP A 1 567 ? -22.281 50.344 -23.641 1 24.42 567 ASP A O 1
ATOM 4715 N N . ILE A 1 568 ? -20.531 49.281 -23.031 1 22.7 568 ILE A N 1
ATOM 4716 C CA . ILE A 1 568 ? -20.016 50.5 -23.688 1 22.7 568 ILE A CA 1
ATOM 4717 C C . ILE A 1 568 ? -20.094 50.312 -25.203 1 22.7 568 ILE A C 1
ATOM 4719 O O . ILE A 1 568 ? -19.781 49.25 -25.734 1 22.7 568 ILE A O 1
ATOM 4723 N N . LYS A 1 569 ? -20.594 51.375 -25.781 1 23.84 569 LYS A N 1
ATOM 4724 C CA . LYS A 1 569 ? -20.625 51.844 -27.172 1 23.84 569 LYS A CA 1
ATOM 4725 C C . LYS A 1 569 ? -19.281 51.594 -27.859 1 23.84 569 LYS A C 1
ATOM 4727 O O . LYS A 1 569 ? -18.234 51.625 -27.219 1 23.84 569 LYS A O 1
ATOM 4732 N N . LYS A 1 570 ? -19.266 51.344 -29.219 1 25.45 570 LYS A N 1
ATOM 4733 C CA . LYS A 1 570 ? -18.469 51.156 -30.422 1 25.45 570 LYS A CA 1
ATOM 4734 C C . LYS A 1 570 ? -17.312 52.125 -30.5 1 25.45 570 LYS A C 1
ATOM 4736 O O . LYS A 1 570 ? -16.688 52.281 -31.547 1 25.45 570 LYS A O 1
ATOM 4741 N N . SER A 1 571 ? -16.828 52.969 -29.578 1 20.45 571 SER A N 1
ATOM 4742 C CA . SER A 1 571 ? -16.078 53.969 -30.359 1 20.45 571 SER A CA 1
ATOM 4743 C C . SER A 1 571 ? -14.859 53.312 -31.016 1 20.45 571 SER A C 1
ATOM 4745 O O . SER A 1 571 ? -14.289 52.375 -30.484 1 20.45 571 SER A O 1
ATOM 4747 N N . LYS A 1 572 ? -14.484 53.688 -32.281 1 23.98 572 LYS A N 1
ATOM 4748 C CA . LYS A 1 572 ? -13.656 53.344 -33.438 1 23.98 572 LYS A CA 1
ATOM 4749 C C . LYS A 1 572 ? -12.18 53.281 -33.062 1 23.98 572 LYS A C 1
ATOM 4751 O O . LYS A 1 572 ? -11.594 54.312 -32.688 1 23.98 572 LYS A O 1
ATOM 4756 N N . PRO A 1 573 ? -11.562 52.438 -32.281 1 23.05 573 PRO A N 1
ATOM 4757 C CA . PRO A 1 573 ? -10.156 52.844 -32.156 1 23.05 573 PRO A CA 1
ATOM 4758 C C . PRO A 1 573 ? -9.43 52.875 -33.5 1 23.05 573 PRO A C 1
ATOM 4760 O O . PRO A 1 573 ? -9.797 52.125 -34.406 1 23.05 573 PRO A O 1
ATOM 4763 N N . PRO A 1 574 ? -8.617 53.844 -33.938 1 21.06 574 PRO A N 1
ATOM 4764 C CA . PRO A 1 574 ? -8.008 54.156 -35.25 1 21.06 574 PRO A CA 1
ATOM 4765 C C . PRO A 1 574 ? -7.094 53.031 -35.75 1 21.06 574 PRO A C 1
ATOM 4767 O O . PRO A 1 574 ? -6.637 52.188 -34.938 1 21.06 574 PRO A O 1
ATOM 4770 N N . LYS A 1 575 ? -6.691 52.938 -36.969 1 21.5 575 LYS A N 1
ATOM 4771 C CA . LYS A 1 575 ? -6.121 52.156 -38.062 1 21.5 575 LYS A CA 1
ATOM 4772 C C . LYS A 1 575 ? -4.676 51.781 -37.75 1 21.5 575 LYS A C 1
ATOM 4774 O O . LYS A 1 575 ? -3.781 52.625 -37.812 1 21.5 575 LYS A O 1
ATOM 4779 N N . ILE A 1 576 ? -4.211 51.25 -36.594 1 22.81 576 ILE A N 1
ATOM 4780 C CA . ILE A 1 576 ? -2.754 51.281 -36.625 1 22.81 576 ILE A CA 1
ATOM 4781 C C . ILE A 1 576 ? -2.26 50.438 -37.812 1 22.81 576 ILE A C 1
ATOM 4783 O O . ILE A 1 576 ? -2.766 49.344 -38.062 1 22.81 576 ILE A O 1
ATOM 4787 N N . PRO A 1 577 ? -1.294 50.812 -38.688 1 20.16 577 PRO A N 1
ATOM 4788 C CA . PRO A 1 577 ? -0.79 50.375 -40 1 20.16 577 PRO A CA 1
ATOM 4789 C C . PRO A 1 577 ? -0.086 49.031 -39.938 1 20.16 577 PRO A C 1
ATOM 4791 O O . PRO A 1 577 ? 0.538 48.688 -38.906 1 20.16 577 PRO A O 1
ATOM 4794 N N . GLN A 1 578 ? -0.525 47.969 -40.625 1 19.89 578 GLN A N 1
ATOM 4795 C CA . GLN A 1 578 ? -0.314 46.531 -40.844 1 19.89 578 GLN A CA 1
ATOM 4796 C C . GLN A 1 578 ? 1.114 46.25 -41.312 1 19.89 578 GLN A C 1
ATOM 4798 O O . GLN A 1 578 ? 1.501 46.625 -42.406 1 19.89 578 GLN A O 1
ATOM 4803 N N . PRO A 1 579 ? 2.279 46.438 -40.406 1 21.52 579 PRO A N 1
ATOM 4804 C CA . PRO A 1 579 ? 3.459 46.375 -41.281 1 21.52 579 PRO A CA 1
ATOM 4805 C C . PRO A 1 579 ? 3.549 45.062 -42.062 1 21.52 579 PRO A C 1
ATOM 4807 O O . PRO A 1 579 ? 2.932 44.062 -41.656 1 21.52 579 PRO A O 1
ATOM 4810 N N . ALA A 1 580 ? 4.473 44.906 -43.094 1 20.48 580 ALA A N 1
ATOM 4811 C CA . ALA A 1 580 ? 4.668 44.156 -44.344 1 20.48 580 ALA A CA 1
ATOM 4812 C C . ALA A 1 580 ? 5.129 42.75 -44.062 1 20.48 580 ALA A C 1
ATOM 4814 O O . ALA A 1 580 ? 5.797 42.469 -43.062 1 20.48 580 ALA A O 1
ATOM 4815 N N . PRO A 1 581 ? 4.738 41.688 -44.781 1 19.84 581 PRO A N 1
ATOM 4816 C CA . PRO A 1 581 ? 4.656 40.219 -44.875 1 19.84 581 PRO A CA 1
ATOM 4817 C C . PRO A 1 581 ? 6.027 39.562 -45 1 19.84 581 PRO A C 1
ATOM 4819 O O . PRO A 1 581 ? 6.113 38.312 -45.062 1 19.84 581 PRO A O 1
ATOM 4822 N N . LYS A 1 582 ? 7.246 39.875 -44.281 1 20.89 582 LYS A N 1
ATOM 4823 C CA . LYS A 1 582 ? 8.406 39.438 -45.062 1 20.89 582 LYS A CA 1
ATOM 4824 C C . LYS A 1 582 ? 8.406 37.938 -45.25 1 20.89 582 LYS A C 1
ATOM 4826 O O . LYS A 1 582 ? 7.941 37.188 -44.406 1 20.89 582 LYS A O 1
ATOM 4831 N N . VAL A 1 583 ? 8.875 37.25 -46.406 1 19.12 583 VAL A N 1
ATOM 4832 C CA . VAL A 1 583 ? 8.953 36.125 -47.344 1 19.12 583 VAL A CA 1
ATOM 4833 C C . VAL A 1 583 ? 9.938 35.062 -46.812 1 19.12 583 VAL A C 1
ATOM 4835 O O . VAL A 1 583 ? 11.133 35.156 -47.062 1 19.12 583 VAL A O 1
ATOM 4838 N N . TYR A 1 584 ? 10.055 34.75 -45.469 1 18.72 584 TYR A N 1
ATOM 4839 C CA . TYR A 1 584 ? 11.289 34.031 -45.188 1 18.72 584 TYR A CA 1
ATOM 4840 C C . TYR A 1 584 ? 11.305 32.656 -45.875 1 18.72 584 TYR A C 1
ATOM 4842 O O . TYR A 1 584 ? 10.289 31.969 -45.938 1 18.72 584 TYR A O 1
ATOM 4850 N N . ASN A 1 585 ? 12.383 32.219 -46.719 1 18 585 ASN A N 1
ATOM 4851 C CA . ASN A 1 585 ? 12.836 31.234 -47.688 1 18 585 ASN A CA 1
ATOM 4852 C C . ASN A 1 585 ? 13 29.859 -47.062 1 18 585 ASN A C 1
ATOM 4854 O O . ASN A 1 585 ? 13.438 29.75 -45.906 1 18 585 ASN A O 1
ATOM 4858 N N . LYS A 1 586 ? 12.375 28.641 -47.594 1 19.27 586 LYS A N 1
ATOM 4859 C CA . LYS A 1 586 ? 12 27.219 -47.531 1 19.27 586 LYS A CA 1
ATOM 4860 C C . LYS A 1 586 ? 13.234 26.328 -47.438 1 19.27 586 LYS A C 1
ATOM 4862 O O . LYS A 1 586 ? 13.117 25.109 -47.344 1 19.27 586 LYS A O 1
ATOM 4867 N N . GLU A 1 587 ? 14.5 26.719 -47.812 1 17.44 587 GLU A N 1
ATOM 4868 C CA . GLU A 1 587 ? 15.227 25.734 -48.625 1 17.44 587 GLU A CA 1
ATOM 4869 C C . GLU A 1 587 ? 15.562 24.484 -47.781 1 17.44 587 GLU A C 1
ATOM 4871 O O . GLU A 1 587 ? 15.242 23.359 -48.188 1 17.44 587 GLU A O 1
ATOM 4876 N N . LYS A 1 588 ? 17 24.062 -47.594 1 18.91 588 LYS A N 1
ATOM 4877 C CA . LYS A 1 588 ? 17.859 23.016 -48.125 1 18.91 588 LYS A CA 1
ATOM 4878 C C . LYS A 1 588 ? 17.953 21.844 -47.156 1 18.91 588 LYS A C 1
ATOM 4880 O O . LYS A 1 588 ? 17.891 20.672 -47.562 1 18.91 588 LYS A O 1
ATOM 4885 N N . ASN A 1 589 ? 18.562 21.922 -45.844 1 18.48 589 ASN A N 1
ATOM 4886 C CA . ASN A 1 589 ? 19.688 21.016 -45.594 1 18.48 589 ASN A CA 1
ATOM 4887 C C . ASN A 1 589 ? 19.203 19.656 -45.094 1 18.48 589 ASN A C 1
ATOM 4889 O O . ASN A 1 589 ? 18.578 19.562 -44.031 1 18.48 589 ASN A O 1
ATOM 4893 N N . ASP A 1 590 ? 18.969 18.562 -46 1 18.8 590 ASP A N 1
ATOM 4894 C CA . ASP A 1 590 ? 18.516 17.188 -46.125 1 18.8 590 ASP A CA 1
ATOM 4895 C C . ASP A 1 590 ? 19.25 16.25 -45.188 1 18.8 590 ASP A C 1
ATOM 4897 O O . ASP A 1 590 ? 18.641 15.359 -44.562 1 18.8 590 ASP A O 1
ATOM 4901 N N . GLU A 1 591 ? 20.672 16.141 -45.281 1 18.56 591 GLU A N 1
ATOM 4902 C CA . GLU A 1 591 ? 21.422 14.898 -45.469 1 18.56 591 GLU A CA 1
ATOM 4903 C C . GLU A 1 591 ? 21.5 14.094 -44.188 1 18.56 591 GLU A C 1
ATOM 4905 O O . GLU A 1 591 ? 21.312 12.875 -44.219 1 18.56 591 GLU A O 1
ATOM 4910 N N . GLU A 1 592 ? 22.328 14.539 -43.188 1 18.27 592 GLU A N 1
ATOM 4911 C CA . GLU A 1 592 ? 23.391 13.766 -42.531 1 18.27 592 GLU A CA 1
ATOM 4912 C C . GLU A 1 592 ? 22.812 12.812 -41.5 1 18.27 592 GLU A C 1
ATOM 4914 O O . GLU A 1 592 ? 23.562 12.07 -40.844 1 18.27 592 GLU A O 1
ATOM 4919 N N . ALA A 1 593 ? 21.516 12.797 -41.281 1 17.44 593 ALA A N 1
ATOM 4920 C CA . ALA A 1 593 ? 21.234 12.203 -40 1 17.44 593 ALA A CA 1
ATOM 4921 C C . ALA A 1 593 ? 21.406 10.688 -40.031 1 17.44 593 ALA A C 1
ATOM 4923 O O . ALA A 1 593 ? 20.859 9.969 -39.188 1 17.44 593 ALA A O 1
ATOM 4924 N N . LYS A 1 594 ? 22.109 10.133 -41.094 1 18.72 594 LYS A N 1
ATOM 4925 C CA . LYS A 1 594 ? 22.156 8.695 -41.344 1 18.72 594 LYS A CA 1
ATOM 4926 C C . LYS A 1 594 ? 22.766 7.945 -40.156 1 18.72 594 LYS A C 1
ATOM 4928 O O . LYS A 1 594 ? 22.266 6.879 -39.781 1 18.72 594 LYS A O 1
ATOM 4933 N N . LYS A 1 595 ? 24.109 8.109 -39.875 1 18 595 LYS A N 1
ATOM 4934 C CA . LYS A 1 595 ? 25.141 7.09 -39.688 1 18 595 LYS A CA 1
ATOM 4935 C C . LYS A 1 595 ? 24.906 6.32 -38.375 1 18 595 LYS A C 1
ATOM 4937 O O . LYS A 1 595 ? 25.234 5.133 -38.312 1 18 595 LYS A O 1
ATOM 4942 N N . LEU A 1 596 ? 24.828 6.977 -37.25 1 17.28 596 LEU A N 1
ATOM 4943 C CA . LEU A 1 596 ? 25.609 6.281 -36.25 1 17.28 596 LEU A CA 1
ATOM 4944 C C . LEU A 1 596 ? 24.984 4.922 -35.906 1 17.28 596 LEU A C 1
ATOM 4946 O O . LEU A 1 596 ? 25.703 3.926 -35.781 1 17.28 596 LEU A O 1
ATOM 4950 N N . PHE A 1 597 ? 23.844 4.859 -35.25 1 19.08 597 PHE A N 1
ATOM 4951 C CA . PHE A 1 597 ? 23.766 3.527 -34.656 1 19.08 597 PHE A CA 1
ATOM 4952 C C . PHE A 1 597 ? 23.438 2.482 -35.719 1 19.08 597 PHE A C 1
ATOM 4954 O O . PHE A 1 597 ? 22.672 2.75 -36.656 1 19.08 597 PHE A O 1
ATOM 4961 N N . GLY A 1 598 ? 24.422 1.602 -36.219 1 18.69 598 GLY A N 1
ATOM 4962 C CA . GLY A 1 598 ? 24.75 0.45 -37.031 1 18.69 598 GLY A CA 1
ATOM 4963 C C . GLY A 1 598 ? 23.641 -0.57 -37.125 1 18.69 598 GLY A C 1
ATOM 4964 O O . GLY A 1 598 ? 23.703 -1.519 -37.906 1 18.69 598 GLY A O 1
ATOM 4965 N N . PHE A 1 599 ? 22.578 -0.799 -36.312 1 18.3 599 PHE A N 1
ATOM 4966 C CA . PHE A 1 599 ? 21.938 -1.906 -37 1 18.3 599 PHE A CA 1
ATOM 4967 C C . PHE A 1 599 ? 21.25 -1.419 -38.281 1 18.3 599 PHE A C 1
ATOM 4969 O O . PHE A 1 599 ? 20.891 -0.244 -38.375 1 18.3 599 PHE A O 1
ATOM 4976 N N . MET B 1 1 ? -8.719 21.375 37.469 1 57.31 1 MET B N 1
ATOM 4977 C CA . MET B 1 1 ? -8.211 21.203 36.094 1 57.31 1 MET B CA 1
ATOM 4978 C C . MET B 1 1 ? -6.91 21.969 35.906 1 57.31 1 MET B C 1
ATOM 4980 O O . MET B 1 1 ? -6.809 23.141 36.281 1 57.31 1 MET B O 1
ATOM 4984 N N . ASN B 1 2 ? -5.762 21.312 35.75 1 68.75 2 ASN B N 1
ATOM 4985 C CA . ASN B 1 2 ? -4.449 21.922 35.531 1 68.75 2 ASN B CA 1
ATOM 4986 C C . ASN B 1 2 ? -4.277 22.438 34.125 1 68.75 2 ASN B C 1
ATOM 4988 O O . ASN B 1 2 ? -5.004 22.031 33.219 1 68.75 2 ASN B O 1
ATOM 4992 N N . ILE B 1 3 ? -3.506 23.516 34.031 1 76.25 3 ILE B N 1
ATOM 4993 C CA . ILE B 1 3 ? -3.32 24.234 32.781 1 76.25 3 ILE B CA 1
ATOM 4994 C C . ILE B 1 3 ? -2.834 23.266 31.703 1 76.25 3 ILE B C 1
ATOM 4996 O O . ILE B 1 3 ? -3.238 23.359 30.547 1 76.25 3 ILE B O 1
ATOM 5000 N N . ASN B 1 4 ? -2.084 22.359 32.156 1 75.12 4 ASN B N 1
ATOM 5001 C CA . ASN B 1 4 ? -1.532 21.422 31.188 1 75.12 4 ASN B CA 1
ATOM 5002 C C . ASN B 1 4 ? -2.613 20.516 30.609 1 75.12 4 ASN B C 1
ATOM 5004 O O . ASN B 1 4 ? -2.592 20.188 29.422 1 75.12 4 ASN B O 1
ATOM 5008 N N . ASP B 1 5 ? -3.498 20.156 31.359 1 73.62 5 ASP B N 1
ATOM 5009 C CA . ASP B 1 5 ? -4.613 19.328 30.906 1 73.62 5 ASP B CA 1
ATOM 5010 C C . ASP B 1 5 ? -5.52 20.109 29.953 1 73.62 5 ASP B C 1
ATOM 5012 O O . ASP B 1 5 ? -6.016 19.547 28.969 1 73.62 5 ASP B O 1
ATOM 5016 N N . LEU B 1 6 ? -5.602 21.328 30.344 1 73.75 6 LEU B N 1
ATOM 5017 C CA . LEU B 1 6 ? -6.445 22.172 29.516 1 73.75 6 LEU B CA 1
ATOM 5018 C C . LEU B 1 6 ? -5.863 22.328 28.125 1 73.75 6 LEU B C 1
ATOM 5020 O O . LEU B 1 6 ? -6.586 22.219 27.125 1 73.75 6 LEU B O 1
ATOM 5024 N N . LEU B 1 7 ? -4.582 22.484 28.109 1 77.69 7 LEU B N 1
ATOM 5025 C CA . LEU B 1 7 ? -3.91 22.734 26.828 1 77.69 7 LEU B CA 1
ATOM 5026 C C . LEU B 1 7 ? -3.846 21.469 26 1 77.69 7 LEU B C 1
ATOM 5028 O O . LEU B 1 7 ? -3.953 21.516 24.766 1 77.69 7 LEU B O 1
ATOM 5032 N N . SER B 1 8 ? -3.732 20.391 26.641 1 75.06 8 SER B N 1
ATOM 5033 C CA . SER B 1 8 ? -3.645 19.125 25.922 1 75.06 8 SER B CA 1
ATOM 5034 C C . SER B 1 8 ? -4.977 18.766 25.281 1 75.06 8 SER B C 1
ATOM 5036 O O . SER B 1 8 ? -5.004 18.156 24.203 1 75.06 8 SER B O 1
ATOM 5038 N N . HIS B 1 9 ? -5.992 19.188 25.844 1 70.12 9 HIS B N 1
ATOM 5039 C CA . HIS B 1 9 ? -7.305 18.812 25.344 1 70.12 9 HIS B CA 1
ATOM 5040 C C . HIS B 1 9 ? -7.887 19.906 24.453 1 70.12 9 HIS B C 1
ATOM 5042 O O . HIS B 1 9 ? -9.008 19.766 23.953 1 70.12 9 HIS B O 1
ATOM 5048 N N . PHE B 1 10 ? -6.988 20.844 24.344 1 72.69 10 PHE B N 1
ATOM 5049 C CA . PHE B 1 10 ? -7.457 21.953 23.516 1 72.69 10 PHE B CA 1
ATOM 5050 C C . PHE B 1 10 ? -7.586 21.547 22.062 1 72.69 10 PHE B C 1
ATOM 5052 O O . PHE B 1 10 ? -6.605 21.125 21.438 1 72.69 10 PHE B O 1
ATOM 5059 N N . LYS B 1 11 ? -8.836 21.406 21.531 1 66.44 11 LYS B N 1
ATOM 5060 C CA . LYS B 1 11 ? -9.047 21.062 20.125 1 66.44 11 LYS B CA 1
ATOM 5061 C C . LYS B 1 11 ? -9.484 22.281 19.312 1 66.44 11 LYS B C 1
ATOM 5063 O O . LYS B 1 11 ? -8.977 22.516 18.219 1 66.44 11 LYS B O 1
ATOM 5068 N N . ASP B 1 12 ? -10.492 22.938 19.938 1 68.75 12 ASP B N 1
ATOM 5069 C CA . ASP B 1 12 ? -11.008 24.125 19.25 1 68.75 12 ASP B CA 1
ATOM 5070 C C . ASP B 1 12 ? -11.328 25.25 20.234 1 68.75 12 ASP B C 1
ATOM 5072 O O . ASP B 1 12 ? -11.5 24.984 21.438 1 68.75 12 ASP B O 1
ATOM 5076 N N . PRO B 1 13 ? -11.125 26.469 19.781 1 68 13 PRO B N 1
ATOM 5077 C CA . PRO B 1 13 ? -11.375 27.625 20.656 1 68 13 PRO B CA 1
ATOM 5078 C C . PRO B 1 13 ? -12.719 27.531 21.375 1 68 13 PRO B C 1
ATOM 5080 O O . PRO B 1 13 ? -12.836 28 22.516 1 68 13 PRO B O 1
ATOM 5083 N N . ASP B 1 14 ? -13.602 26.891 20.766 1 66.62 14 ASP B N 1
ATOM 5084 C CA . ASP B 1 14 ? -14.914 26.797 21.391 1 66.62 14 ASP B CA 1
ATOM 5085 C C . ASP B 1 14 ? -14.898 25.844 22.594 1 66.62 14 ASP B C 1
ATOM 5087 O O . ASP B 1 14 ? -15.578 26.078 23.594 1 66.62 14 ASP B O 1
ATOM 5091 N N . GLU B 1 15 ? -14.023 24.984 22.422 1 71.38 15 GLU B N 1
ATOM 5092 C CA . GLU B 1 15 ? -13.922 24.031 23.531 1 71.38 15 GLU B CA 1
ATOM 5093 C C . GLU B 1 15 ? -13.352 24.703 24.781 1 71.38 15 GLU B C 1
ATOM 5095 O O . GLU B 1 15 ? -13.797 24.422 25.891 1 71.38 15 GLU B O 1
ATOM 5100 N N . LEU B 1 16 ? -12.445 25.578 24.516 1 71.88 16 LEU B N 1
ATOM 5101 C CA . LEU B 1 16 ? -11.883 26.312 25.641 1 71.88 16 LEU B CA 1
ATOM 5102 C C . LEU B 1 16 ? -12.945 27.141 26.344 1 71.88 16 LEU B C 1
ATOM 5104 O O . LEU B 1 16 ? -12.992 27.203 27.562 1 71.88 16 LEU B O 1
ATOM 5108 N N . GLY B 1 17 ? -13.742 27.703 25.547 1 68.19 17 GLY B N 1
ATOM 5109 C CA . GLY B 1 17 ? -14.844 28.469 26.094 1 68.19 17 GLY B CA 1
ATOM 5110 C C . GLY B 1 17 ? -15.781 27.656 26.953 1 68.19 17 GLY B C 1
ATOM 5111 O O . GLY B 1 17 ? -16.203 28.094 28.031 1 68.19 17 GLY B O 1
ATOM 5112 N N . LYS B 1 18 ? -15.922 26.469 26.469 1 71.62 18 LYS B N 1
ATOM 5113 C CA . LYS B 1 18 ? -16.812 25.578 27.203 1 71.62 18 LYS B CA 1
ATOM 5114 C C . LYS B 1 18 ? -16.203 25.172 28.547 1 71.62 18 LYS B C 1
ATOM 5116 O O . LYS B 1 18 ? -16.891 25.109 29.562 1 71.62 18 LYS B O 1
ATOM 5121 N N . ILE B 1 19 ? -14.969 24.938 28.5 1 70.75 19 ILE B N 1
ATOM 5122 C CA . ILE B 1 19 ? -14.289 24.516 29.703 1 70.75 19 ILE B CA 1
ATOM 5123 C C . ILE B 1 19 ? -14.328 25.641 30.734 1 70.75 19 ILE B C 1
ATOM 5125 O O . ILE B 1 19 ? -14.586 25.406 31.922 1 70.75 19 ILE B O 1
ATOM 5129 N N . ILE B 1 20 ? -14.164 26.875 30.266 1 71.56 20 ILE B N 1
ATOM 5130 C CA . ILE B 1 20 ? -14.156 28.031 31.156 1 71.56 20 ILE B CA 1
ATOM 5131 C C . ILE B 1 20 ? -15.562 28.266 31.719 1 71.56 20 ILE B C 1
ATOM 5133 O O . ILE B 1 20 ? -15.719 28.578 32.906 1 71.56 20 ILE B O 1
ATOM 5137 N N . ASP B 1 21 ? -16.516 27.938 30.844 1 69.75 21 ASP B N 1
ATOM 5138 C CA . ASP B 1 21 ? -17.891 28.078 31.297 1 69.75 21 ASP B CA 1
ATOM 5139 C C . ASP B 1 21 ? -18.219 27.047 32.375 1 69.75 21 ASP B C 1
ATOM 5141 O O . ASP B 1 21 ? -18.938 27.359 33.344 1 69.75 21 ASP B O 1
ATOM 5145 N N . ASP B 1 22 ? -17.719 25.953 32.188 1 70.25 22 ASP B N 1
ATOM 5146 C CA . ASP B 1 22 ? -17.953 24.875 33.156 1 70.25 22 ASP B CA 1
ATOM 5147 C C . ASP B 1 22 ? -17.281 25.188 34.469 1 70.25 22 ASP B C 1
ATOM 5149 O O . ASP B 1 22 ? -17.844 24.906 35.531 1 70.25 22 ASP B O 1
ATOM 5153 N N . VAL B 1 23 ? -16.125 25.688 34.375 1 68.94 23 VAL B N 1
ATOM 5154 C CA . VAL B 1 23 ? -15.398 26.016 35.594 1 68.94 23 VAL B CA 1
ATOM 5155 C C . VAL B 1 23 ? -16.094 27.156 36.312 1 68.94 23 VAL B C 1
ATOM 5157 O O . VAL B 1 23 ? -16.141 27.188 37.562 1 68.94 23 VAL B O 1
ATOM 5160 N N . LYS B 1 24 ? -16.625 28.109 35.531 1 69.19 24 LYS B N 1
ATOM 5161 C CA . LYS B 1 24 ? -17.359 29.234 36.125 1 69.19 24 LYS B CA 1
ATOM 5162 C C . LYS B 1 24 ? -18.516 28.734 37 1 69.19 24 LYS B C 1
ATOM 5164 O O . LYS B 1 24 ? -18.797 29.312 38.062 1 69.19 24 LYS B O 1
ATOM 5169 N N . SER B 1 25 ? -19.094 27.625 36.531 1 65.19 25 SER B N 1
ATOM 5170 C CA . SER B 1 25 ? -20.234 27.094 37.312 1 65.19 25 SER B CA 1
ATOM 5171 C C . SER B 1 25 ? -19.766 26.391 38.562 1 65.19 25 SER B C 1
ATOM 5173 O O . SER B 1 25 ? -20.516 26.312 39.562 1 65.19 25 SER B O 1
ATOM 5175 N N . SER B 1 26 ? -18.609 25.828 38.531 1 61.62 26 SER B N 1
ATOM 5176 C CA . SER B 1 26 ? -18.234 24.969 39.656 1 61.62 26 SER B CA 1
ATOM 5177 C C . SER B 1 26 ? -17.359 25.703 40.656 1 61.62 26 SER B C 1
ATOM 5179 O O . SER B 1 26 ? -17.266 25.312 41.812 1 61.62 26 SER B O 1
ATOM 5181 N N . GLN B 1 27 ? -16.406 26.469 40.156 1 61.41 27 GLN B N 1
ATOM 5182 C CA . GLN B 1 27 ? -15.328 26.938 41.031 1 61.41 27 GLN B CA 1
ATOM 5183 C C . GLN B 1 27 ? -15.531 28.391 41.438 1 61.41 27 GLN B C 1
ATOM 5185 O O . GLN B 1 27 ? -16.312 29.109 40.781 1 61.41 27 GLN B O 1
ATOM 5190 N N . ASP B 1 28 ? -14.789 28.703 42.5 1 66.31 28 ASP B N 1
ATOM 5191 C CA . ASP B 1 28 ? -14.633 30.062 43.031 1 66.31 28 ASP B CA 1
ATOM 5192 C C . ASP B 1 28 ? -14.094 31 41.969 1 66.31 28 ASP B C 1
ATOM 5194 O O . ASP B 1 28 ? -13.211 30.641 41.188 1 66.31 28 ASP B O 1
ATOM 5198 N N . LYS B 1 29 ? -14.742 32.125 41.719 1 69.88 29 LYS B N 1
ATOM 5199 C CA . LYS B 1 29 ? -14.477 33.188 40.719 1 69.88 29 LYS B CA 1
ATOM 5200 C C . LYS B 1 29 ? -12.984 33.531 40.688 1 69.88 29 LYS B C 1
ATOM 5202 O O . LYS B 1 29 ? -12.43 33.75 39.594 1 69.88 29 LYS B O 1
ATOM 5207 N N . ASN B 1 30 ? -12.344 33.406 41.781 1 74.56 30 ASN B N 1
ATOM 5208 C CA . ASN B 1 30 ? -10.93 33.75 41.844 1 74.56 30 ASN B CA 1
ATOM 5209 C C . ASN B 1 30 ? -10.055 32.688 41.219 1 74.56 30 ASN B C 1
ATOM 5211 O O . ASN B 1 30 ? -9.062 32.969 40.562 1 74.56 30 ASN B O 1
ATOM 5215 N N . ASP B 1 31 ? -10.477 31.531 41.375 1 77.94 31 ASP B N 1
ATOM 5216 C CA . ASP B 1 31 ? -9.727 30.406 40.812 1 77.94 31 ASP B CA 1
ATOM 5217 C C . ASP B 1 31 ? -9.836 30.391 39.312 1 77.94 31 ASP B C 1
ATOM 5219 O O . ASP B 1 31 ? -8.859 30.094 38.625 1 77.94 31 ASP B O 1
ATOM 5223 N N . LEU B 1 32 ? -10.984 30.797 38.938 1 79.5 32 LEU B N 1
ATOM 5224 C CA . LEU B 1 32 ? -11.203 30.828 37.5 1 79.5 32 LEU B CA 1
ATOM 5225 C C . LEU B 1 32 ? -10.352 31.922 36.844 1 79.5 32 LEU B C 1
ATOM 5227 O O . LEU B 1 32 ? -9.781 31.719 35.781 1 79.5 32 LEU B O 1
ATOM 5231 N N . PHE B 1 33 ? -10.273 33.031 37.531 1 84.25 33 PHE B N 1
ATOM 5232 C CA . PHE B 1 33 ? -9.469 34.125 37 1 84.25 33 PHE B CA 1
ATOM 5233 C C . PHE B 1 33 ? -8 33.719 36.906 1 84.25 33 PHE B C 1
ATOM 5235 O O . PHE B 1 33 ? -7.332 34.031 35.906 1 84.25 33 PHE B O 1
ATOM 5242 N N . ASN B 1 34 ? -7.602 33.125 37.906 1 83.62 34 ASN B N 1
ATOM 5243 C CA . ASN B 1 34 ? -6.203 32.688 37.938 1 83.62 34 ASN B CA 1
ATOM 5244 C C . ASN B 1 34 ? -5.902 31.688 36.844 1 83.62 34 ASN B C 1
ATOM 5246 O O . ASN B 1 34 ? -4.828 31.719 36.25 1 83.62 34 ASN B O 1
ATOM 5250 N N . LEU B 1 35 ? -6.797 30.875 36.594 1 81.62 35 LEU B N 1
ATOM 5251 C CA . LEU B 1 35 ? -6.625 29.891 35.531 1 81.62 35 LEU B CA 1
ATOM 5252 C C . LEU B 1 35 ? -6.562 30.578 34.188 1 81.62 35 LEU B C 1
ATOM 5254 O O . LEU B 1 35 ? -5.715 30.234 33.344 1 81.62 35 LEU B O 1
ATOM 5258 N N . ILE B 1 36 ? -7.43 31.469 34 1 84.38 36 ILE B N 1
ATOM 5259 C CA . ILE B 1 36 ? -7.492 32.188 32.75 1 84.38 36 ILE B CA 1
ATOM 5260 C C . ILE B 1 36 ? -6.23 33.031 32.562 1 84.38 36 ILE B C 1
ATOM 5262 O O . ILE B 1 36 ? -5.66 33.094 31.469 1 84.38 36 ILE B O 1
ATOM 5266 N N . PHE B 1 37 ? -5.805 33.562 33.594 1 88.81 37 PHE B N 1
ATOM 5267 C CA . PHE B 1 37 ? -4.602 34.406 33.562 1 88.81 37 PHE B CA 1
ATOM 5268 C C . PHE B 1 37 ? -3.383 33.562 33.219 1 88.81 37 PHE B C 1
ATOM 5270 O O . PHE B 1 37 ? -2.584 33.938 32.344 1 88.81 37 PHE B O 1
ATOM 5277 N N . GLN B 1 38 ? -3.262 32.438 33.75 1 86.81 38 GLN B N 1
ATOM 5278 C CA . GLN B 1 38 ? -2.152 31.531 33.469 1 86.81 38 GLN B CA 1
ATOM 5279 C C . GLN B 1 38 ? -2.217 31.016 32.031 1 86.81 38 GLN B C 1
ATOM 5281 O O . GLN B 1 38 ? -1.191 30.922 31.375 1 86.81 38 GLN B O 1
ATOM 5286 N N . ALA B 1 39 ? -3.391 30.672 31.641 1 85.81 39 ALA B N 1
ATOM 5287 C CA . ALA B 1 39 ? -3.57 30.188 30.266 1 85.81 39 ALA B CA 1
ATOM 5288 C C . ALA B 1 39 ? -3.203 31.281 29.266 1 85.81 39 ALA B C 1
ATOM 5290 O O . ALA B 1 39 ? -2.6 30.984 28.234 1 85.81 39 ALA B O 1
ATOM 5291 N N . SER B 1 40 ? -3.561 32.5 29.609 1 90.25 40 SER B N 1
ATOM 5292 C CA . SER B 1 40 ? -3.311 33.625 28.703 1 90.25 40 SER B CA 1
ATOM 5293 C C . SER B 1 40 ? -1.817 33.875 28.547 1 90.25 40 SER B C 1
ATOM 5295 O O . SER B 1 40 ? -1.38 34.438 27.547 1 90.25 40 SER B O 1
ATOM 5297 N N . GLU B 1 41 ? -1.046 33.469 29.469 1 89.81 41 GLU B N 1
ATOM 5298 C CA . GLU B 1 41 ? 0.401 33.656 29.391 1 89.81 41 GLU B CA 1
ATOM 5299 C C . GLU B 1 41 ? 1.033 32.656 28.438 1 89.81 41 GLU B C 1
ATOM 5301 O O . GLU B 1 41 ? 2.078 32.906 27.844 1 89.81 41 GLU B O 1
ATOM 5306 N N . LYS B 1 42 ? 0.368 31.641 28.172 1 87.31 42 LYS B N 1
ATOM 5307 C CA . LYS B 1 42 ? 0.947 30.562 27.375 1 87.31 42 LYS B CA 1
ATOM 5308 C C . LYS B 1 42 ? 0.371 30.562 25.953 1 87.31 42 LYS B C 1
ATOM 5310 O O . LYS B 1 42 ? 1.095 30.328 24.984 1 87.31 42 LYS B O 1
ATOM 5315 N N . ILE B 1 43 ? -0.981 30.766 25.969 1 90.31 43 ILE B N 1
ATOM 5316 C CA . ILE B 1 43 ? -1.622 30.719 24.656 1 90.31 43 ILE B CA 1
ATOM 5317 C C . ILE B 1 43 ? -2.562 31.906 24.484 1 90.31 43 ILE B C 1
ATOM 5319 O O . ILE B 1 43 ? -2.848 32.625 25.453 1 90.31 43 ILE B O 1
ATOM 5323 N N . ALA B 1 44 ? -2.977 32.094 23.25 1 92.19 44 ALA B N 1
ATOM 5324 C CA . ALA B 1 44 ? -3.994 33.094 23 1 92.19 44 ALA B CA 1
ATOM 5325 C C . ALA B 1 44 ? -5.398 32.531 23.203 1 92.19 44 ALA B C 1
ATOM 5327 O O . ALA B 1 44 ? -5.77 31.531 22.578 1 92.19 44 ALA B O 1
ATOM 5328 N N . LEU B 1 45 ? -6.055 33.219 24.078 1 89.38 45 LEU B N 1
ATOM 5329 C CA . LEU B 1 45 ? -7.418 32.781 24.359 1 89.38 45 LEU B CA 1
ATOM 5330 C C . LEU B 1 45 ? -8.414 33.438 23.406 1 89.38 45 LEU B C 1
ATOM 5332 O O . LEU B 1 45 ? -8.102 34.438 22.781 1 89.38 45 LEU B O 1
ATOM 5336 N N . PRO B 1 46 ? -9.578 32.75 23.312 1 88.19 46 PRO B N 1
ATOM 5337 C CA . PRO B 1 46 ? -10.602 33.406 22.5 1 88.19 46 PRO B CA 1
ATOM 5338 C C . PRO B 1 46 ? -10.953 34.812 22.984 1 88.19 46 PRO B C 1
ATOM 5340 O O . PRO B 1 46 ? -11.008 35.031 24.203 1 88.19 46 PRO B O 1
ATOM 5343 N N . GLU B 1 47 ? -11.219 35.625 22.047 1 90.06 47 GLU B N 1
ATOM 5344 C CA . GLU B 1 47 ? -11.492 37.031 22.359 1 90.06 47 GLU B CA 1
ATOM 5345 C C . GLU B 1 47 ? -12.617 37.156 23.375 1 90.06 47 GLU B C 1
ATOM 5347 O O . GLU B 1 47 ? -12.539 38 24.281 1 90.06 47 GLU B O 1
ATOM 5352 N N . ARG B 1 48 ? -13.656 36.344 23.203 1 86.56 48 ARG B N 1
ATOM 5353 C CA . ARG B 1 48 ? -14.82 36.406 24.078 1 86.56 48 ARG B CA 1
ATOM 5354 C C . ARG B 1 48 ? -14.43 36.156 25.531 1 86.56 48 ARG B C 1
ATOM 5356 O O . ARG B 1 48 ? -14.992 36.781 26.438 1 86.56 48 ARG B O 1
ATOM 5363 N N . ILE B 1 49 ? -13.461 35.312 25.703 1 87.44 49 ILE B N 1
ATOM 5364 C CA . ILE B 1 49 ? -13.039 34.969 27.062 1 87.44 49 ILE B CA 1
ATOM 5365 C C . ILE B 1 49 ? -12.281 36.125 27.688 1 87.44 49 ILE B C 1
ATOM 5367 O O . ILE B 1 49 ? -12.477 36.438 28.859 1 87.44 49 ILE B O 1
ATOM 5371 N N . TYR B 1 50 ? -11.422 36.75 26.922 1 91.5 50 TYR B N 1
ATOM 5372 C CA . TYR B 1 50 ? -10.727 37.938 27.406 1 91.5 50 TYR B CA 1
ATOM 5373 C C . TYR B 1 50 ? -11.727 39 27.828 1 91.5 50 TYR B C 1
ATOM 5375 O O . TYR B 1 50 ? -11.633 39.531 28.938 1 91.5 50 TYR B O 1
ATOM 5383 N N . ILE B 1 51 ? -12.703 39.281 26.953 1 91 51 ILE B N 1
ATOM 5384 C CA . ILE B 1 51 ? -13.656 40.375 27.172 1 91 51 ILE B CA 1
ATOM 5385 C C . ILE B 1 51 ? -14.492 40.062 28.406 1 91 51 ILE B C 1
ATOM 5387 O O . ILE B 1 51 ? -14.641 40.938 29.281 1 91 51 ILE B O 1
ATOM 5391 N N . GLN B 1 52 ? -14.992 38.875 28.453 1 86.38 52 GLN B N 1
ATOM 5392 C CA . GLN B 1 52 ? -15.828 38.469 29.578 1 86.38 52 GLN B CA 1
ATOM 5393 C C . GLN B 1 52 ? -15.047 38.562 30.891 1 86.38 52 GLN B C 1
ATOM 5395 O O . GLN B 1 52 ? -15.555 39.031 31.906 1 86.38 52 GLN B O 1
ATOM 5400 N N . THR B 1 53 ? -13.859 38.125 30.922 1 88 53 THR B N 1
ATOM 5401 C CA . THR B 1 53 ? -13.031 38.094 32.125 1 88 53 THR B CA 1
ATOM 5402 C C . THR B 1 53 ? -12.688 39.5 32.562 1 88 53 THR B C 1
ATOM 5404 O O . THR B 1 53 ? -12.727 39.812 33.781 1 88 53 THR B O 1
ATOM 5407 N N . LEU B 1 54 ? -12.406 40.375 31.625 1 92.19 54 LEU B N 1
ATOM 5408 C CA . LEU B 1 54 ? -12.016 41.75 31.922 1 92.19 54 LEU B CA 1
ATOM 5409 C C . LEU B 1 54 ? -13.227 42.562 32.375 1 92.19 54 LEU B C 1
ATOM 5411 O O . LEU B 1 54 ? -13.086 43.5 33.156 1 92.19 54 LEU B O 1
ATOM 5415 N N . GLN B 1 55 ? -14.391 42.219 31.844 1 88.69 55 GLN B N 1
ATOM 5416 C CA . GLN B 1 55 ? -15.609 42.875 32.281 1 88.69 55 GLN B CA 1
ATOM 5417 C C . GLN B 1 55 ? -15.93 42.5 33.75 1 88.69 55 GLN B C 1
ATOM 5419 O O . GLN B 1 55 ? -16.406 43.344 34.5 1 88.69 55 GLN B O 1
ATOM 5424 N N . ASP B 1 56 ? -15.633 41.312 34.125 1 84.19 56 ASP B N 1
ATOM 5425 C CA . ASP B 1 56 ? -15.898 40.844 35.469 1 84.19 56 ASP B CA 1
ATOM 5426 C C . ASP B 1 56 ? -14.836 41.375 36.438 1 84.19 56 ASP B C 1
ATOM 5428 O O . ASP B 1 56 ? -15.156 41.781 37.562 1 84.19 56 ASP B O 1
ATOM 5432 N N . ASN B 1 57 ? -13.625 41.25 36.062 1 87.19 57 ASN B N 1
ATOM 5433 C CA . ASN B 1 57 ? -12.484 41.688 36.875 1 87.19 57 ASN B CA 1
ATOM 5434 C C . ASN B 1 57 ? -11.414 42.344 36 1 87.19 57 ASN B C 1
ATOM 5436 O O . ASN B 1 57 ? -10.5 41.688 35.531 1 87.19 57 ASN B O 1
ATOM 5440 N N . PHE B 1 58 ? -11.43 43.656 36.062 1 90.94 58 PHE B N 1
ATOM 5441 C CA . PHE B 1 58 ? -10.5 44.406 35.188 1 90.94 58 PHE B CA 1
ATOM 5442 C C . PHE B 1 58 ? -9.07 44.219 35.688 1 90.94 58 PHE B C 1
ATOM 5444 O O . PHE B 1 58 ? -8.797 44.375 36.875 1 90.94 58 PHE B O 1
ATOM 5451 N N . ASN B 1 59 ? -8.25 43.844 34.875 1 93.25 59 ASN B N 1
ATOM 5452 C CA . ASN B 1 59 ? -6.82 43.688 35.125 1 93.25 59 ASN B CA 1
ATOM 5453 C C . ASN B 1 59 ? -5.988 44.25 33.969 1 93.25 59 ASN B C 1
ATOM 5455 O O . ASN B 1 59 ? -6.09 43.781 32.844 1 93.25 59 ASN B O 1
ATOM 5459 N N . GLU B 1 60 ? -5.168 45.188 34.25 1 93.56 60 GLU B N 1
ATOM 5460 C CA . GLU B 1 60 ? -4.418 45.906 33.219 1 93.56 60 GLU B CA 1
ATOM 5461 C C . GLU B 1 60 ? -3.455 44.969 32.5 1 93.56 60 GLU B C 1
ATOM 5463 O O . GLU B 1 60 ? -3.266 45.094 31.266 1 93.56 60 GLU B O 1
ATOM 5468 N N . LYS B 1 61 ? -2.846 44.125 33.219 1 94.62 61 LYS B N 1
ATOM 5469 C CA . LYS B 1 61 ? -1.902 43.188 32.594 1 94.62 61 LYS B CA 1
ATOM 5470 C C . LYS B 1 61 ? -2.611 42.25 31.625 1 94.62 61 LYS B C 1
ATOM 5472 O O . LYS B 1 61 ? -2.086 41.969 30.562 1 94.62 61 LYS B O 1
ATOM 5477 N N . LEU B 1 62 ? -3.744 41.812 32.031 1 95.19 62 LEU B N 1
ATOM 5478 C CA . LEU B 1 62 ? -4.52 40.906 31.188 1 95.19 62 LEU B CA 1
ATOM 5479 C C . LEU B 1 62 ? -5 41.656 29.938 1 95.19 62 LEU B C 1
ATOM 5481 O O . LEU B 1 62 ? -5.051 41.094 28.844 1 95.19 62 LEU B O 1
ATOM 5485 N N . LEU B 1 63 ? -5.379 42.906 30.125 1 95.44 63 LEU B N 1
ATOM 5486 C CA . LEU B 1 63 ? -5.809 43.719 28.984 1 95.44 63 LEU B CA 1
ATOM 5487 C C . LEU B 1 63 ? -4.66 43.906 28 1 95.44 63 LEU B C 1
ATOM 5489 O O . LEU B 1 63 ? -4.859 43.844 26.781 1 95.44 63 LEU B O 1
ATOM 5493 N N . GLN B 1 64 ? -3.514 44.188 28.547 1 94.56 64 GLN B N 1
ATOM 5494 C CA . GLN B 1 64 ? -2.346 44.375 27.688 1 94.56 64 GLN B CA 1
ATOM 5495 C C . GLN B 1 64 ? -2.066 43.094 26.891 1 94.56 64 GLN B C 1
ATOM 5497 O O . GLN B 1 64 ? -1.77 43.156 25.688 1 94.56 64 GLN B O 1
ATOM 5502 N N . ARG B 1 65 ? -2.168 41.969 27.531 1 95.38 65 ARG B N 1
ATOM 5503 C CA . ARG B 1 65 ? -1.969 40.656 26.875 1 95.38 65 ARG B CA 1
ATOM 5504 C C . ARG B 1 65 ? -3.023 40.438 25.797 1 95.38 65 ARG B C 1
ATOM 5506 O O . ARG B 1 65 ? -2.703 40 24.688 1 95.38 65 ARG B O 1
ATOM 5513 N N . ALA B 1 66 ? -4.188 40.719 26.109 1 95.19 66 ALA B N 1
ATOM 5514 C CA . ALA B 1 66 ? -5.289 40.531 25.172 1 95.19 66 ALA B CA 1
ATOM 5515 C C . ALA B 1 66 ? -5.086 41.406 23.938 1 95.19 66 ALA B C 1
ATOM 5517 O O . ALA B 1 66 ? -5.355 40.969 22.812 1 95.19 66 ALA B O 1
ATOM 5518 N N . LEU B 1 67 ? -4.555 42.625 24.109 1 93.31 67 LEU B N 1
ATOM 5519 C CA . LEU B 1 67 ? -4.363 43.562 23 1 93.31 67 LEU B CA 1
ATOM 5520 C C . LEU B 1 67 ? -3.176 43.125 22.141 1 93.31 67 LEU B C 1
ATOM 5522 O O . LEU B 1 67 ? -3.146 43.406 20.938 1 93.31 67 LEU B O 1
ATOM 5526 N N . LEU B 1 68 ? -2.268 42.469 22.781 1 93 68 LEU B N 1
ATOM 5527 C CA . LEU B 1 68 ? -1.158 41.938 22.016 1 93 68 LEU B CA 1
ATOM 5528 C C . LEU B 1 68 ? -1.628 40.781 21.125 1 93 68 LEU B C 1
ATOM 5530 O O . LEU B 1 68 ? -1.145 40.625 20 1 93 68 LEU B O 1
ATOM 5534 N N . ASP B 1 69 ? -2.539 39.969 21.578 1 94.56 69 ASP B N 1
ATOM 5535 C CA . ASP B 1 69 ? -3.088 38.875 20.812 1 94.56 69 ASP B CA 1
ATOM 5536 C C . ASP B 1 69 ? -4.086 39.344 19.766 1 94.56 69 ASP B C 1
ATOM 5538 O O . ASP B 1 69 ? -4.109 38.844 18.641 1 94.56 69 ASP B O 1
ATOM 5542 N N . TYR B 1 70 ? -4.891 40.281 20.203 1 93.62 70 TYR B N 1
ATOM 5543 C CA . TYR B 1 70 ? -5.91 40.844 19.328 1 93.62 70 TYR B CA 1
ATOM 5544 C C . TYR B 1 70 ? -5.723 42.344 19.172 1 93.62 70 TYR B C 1
ATOM 5546 O O . TYR B 1 70 ? -6.543 43.125 19.656 1 93.62 70 TYR B O 1
ATOM 5554 N N . PRO B 1 71 ? -4.777 42.719 18.375 1 89.44 71 PRO B N 1
ATOM 5555 C CA . PRO B 1 71 ? -4.512 44.156 18.25 1 89.44 71 PRO B CA 1
ATOM 5556 C C . PRO B 1 71 ? -5.641 44.906 17.547 1 89.44 71 PRO B C 1
ATOM 5558 O O . PRO B 1 71 ? -5.793 46.125 17.734 1 89.44 71 PRO B O 1
ATOM 5561 N N . SER B 1 72 ? -6.422 44.219 16.781 1 85.44 72 SER B N 1
ATOM 5562 C CA . SER B 1 72 ? -7.453 44.906 15.992 1 85.44 72 SER B CA 1
ATOM 5563 C C . SER B 1 72 ? -8.844 44.656 16.578 1 85.44 72 SER B C 1
ATOM 5565 O O . SER B 1 72 ? -9.852 44.812 15.891 1 85.44 72 SER B O 1
ATOM 5567 N N . SER B 1 73 ? -8.859 44.25 17.797 1 89.31 73 SER B N 1
ATOM 5568 C CA . SER B 1 73 ? -10.156 44.031 18.438 1 89.31 73 SER B CA 1
ATOM 5569 C C . SER B 1 73 ? -10.758 45.344 18.891 1 89.31 73 SER B C 1
ATOM 5571 O O . SER B 1 73 ? -10.195 46.031 19.75 1 89.31 73 SER B O 1
ATOM 5573 N N . LEU B 1 74 ? -11.898 45.688 18.391 1 87.06 74 LEU B N 1
ATOM 5574 C CA . LEU B 1 74 ? -12.578 46.938 18.75 1 87.06 74 LEU B CA 1
ATOM 5575 C C . LEU B 1 74 ? -12.961 46.969 20.219 1 87.06 74 LEU B C 1
ATOM 5577 O O . LEU B 1 74 ? -12.758 47.938 20.922 1 87.06 74 LEU B O 1
ATOM 5581 N N . ASN B 1 75 ? -13.492 45.875 20.688 1 89.69 75 ASN B N 1
ATOM 5582 C CA . ASN B 1 75 ? -13.961 45.812 22.078 1 89.69 75 ASN B CA 1
ATOM 5583 C C . ASN B 1 75 ? -12.828 46 23.062 1 89.69 75 ASN B C 1
ATOM 5585 O O . ASN B 1 75 ? -12.984 46.719 24.062 1 89.69 75 ASN B O 1
ATOM 5589 N N . LEU B 1 76 ? -11.742 45.438 22.828 1 93.75 76 LEU B N 1
ATOM 5590 C CA . LEU B 1 76 ? -10.602 45.562 23.719 1 93.75 76 LEU B CA 1
ATOM 5591 C C . LEU B 1 76 ? -10 46.969 23.672 1 93.75 76 LEU B C 1
ATOM 5593 O O . LEU B 1 76 ? -9.562 47.5 24.703 1 93.75 76 LEU B O 1
ATOM 5597 N N . ILE B 1 77 ? -9.977 47.5 22.5 1 92.31 77 ILE B N 1
ATOM 5598 C CA . ILE B 1 77 ? -9.469 48.875 22.328 1 92.31 77 ILE B CA 1
ATOM 5599 C C . ILE B 1 77 ? -10.359 49.844 23.094 1 92.31 77 ILE B C 1
ATOM 5601 O O . ILE B 1 77 ? -9.859 50.781 23.766 1 92.31 77 ILE B O 1
ATOM 5605 N N . LEU B 1 78 ? -11.633 49.625 22.969 1 90.88 78 LEU B N 1
ATOM 5606 C CA . LEU B 1 78 ? -12.57 50.469 23.688 1 90.88 78 LEU B CA 1
ATOM 5607 C C . LEU B 1 78 ? -12.383 50.344 25.188 1 90.88 78 LEU B C 1
ATOM 5609 O O . LEU B 1 78 ? -12.508 51.344 25.922 1 90.88 78 LEU B O 1
ATOM 5613 N N . MET B 1 79 ? -12.086 49.188 25.656 1 93.44 79 MET B N 1
ATOM 5614 C CA . MET B 1 79 ? -11.812 49 27.078 1 93.44 79 MET B CA 1
ATOM 5615 C C . MET B 1 79 ? -10.555 49.75 27.5 1 93.44 79 MET B C 1
ATOM 5617 O O . MET B 1 79 ? -10.508 50.344 28.578 1 93.44 79 MET B O 1
ATOM 5621 N N . LYS B 1 80 ? -9.578 49.656 26.672 1 94.06 80 LYS B N 1
ATOM 5622 C CA . LYS B 1 80 ? -8.352 50.406 26.953 1 94.06 80 LYS B CA 1
ATOM 5623 C C . LYS B 1 80 ? -8.625 51.906 27 1 94.06 80 LYS B C 1
ATOM 5625 O O . LYS B 1 80 ? -8.086 52.625 27.844 1 94.06 80 LYS B O 1
ATOM 5630 N N . LEU B 1 81 ? -9.43 52.375 26.078 1 92.31 81 LEU B N 1
ATOM 5631 C CA . LEU B 1 81 ? -9.789 53.781 26 1 92.31 81 LEU B CA 1
ATOM 5632 C C . LEU B 1 81 ? -10.5 54.219 27.266 1 92.31 81 LEU B C 1
ATOM 5634 O O . LEU B 1 81 ? -10.281 55.344 27.75 1 92.31 81 LEU B O 1
ATOM 5638 N N . GLU B 1 82 ? -11.312 53.375 27.812 1 90.81 82 GLU B N 1
ATOM 5639 C CA . GLU B 1 82 ? -12.094 53.688 29 1 90.81 82 GLU B CA 1
ATOM 5640 C C . GLU B 1 82 ? -11.195 53.812 30.234 1 90.81 82 GLU B C 1
ATOM 5642 O O . GLU B 1 82 ? -11.461 54.625 31.125 1 90.81 82 GLU B O 1
ATOM 5647 N N . HIS B 1 83 ? -10.094 53.094 30.25 1 90.75 83 HIS B N 1
ATOM 5648 C CA . HIS B 1 83 ? -9.305 53.031 31.469 1 90.75 83 HIS B CA 1
ATOM 5649 C C . HIS B 1 83 ? -7.984 53.781 31.312 1 90.75 83 HIS B C 1
ATOM 5651 O O . HIS B 1 83 ? -7.188 53.844 32.25 1 90.75 83 HIS B O 1
ATOM 5657 N N . SER B 1 84 ? -7.812 54.344 30.141 1 91.25 84 SER B N 1
ATOM 5658 C CA . SER B 1 84 ? -6.562 55.062 29.891 1 91.25 84 SER B CA 1
ATOM 5659 C C . SER B 1 84 ? -6.688 56.531 30.281 1 91.25 84 SER B C 1
ATOM 5661 O O . SER B 1 84 ? -7.766 57.125 30.172 1 91.25 84 SER B O 1
ATOM 5663 N N . GLU B 1 85 ? -5.496 57.031 30.656 1 89.12 85 GLU B N 1
ATOM 5664 C CA . GLU B 1 85 ? -5.438 58.438 30.953 1 89.12 85 GLU B CA 1
ATOM 5665 C C . GLU B 1 85 ? -5.277 59.281 29.688 1 89.12 85 GLU B C 1
ATOM 5667 O O . GLU B 1 85 ? -5.895 60.344 29.547 1 89.12 85 GLU B O 1
ATOM 5672 N N . ASP B 1 86 ? -4.492 58.812 28.812 1 92 86 ASP B N 1
ATOM 5673 C CA . ASP B 1 86 ? -4.266 59.469 27.547 1 92 86 ASP B CA 1
ATOM 5674 C C . ASP B 1 86 ? -5.168 58.906 26.453 1 92 86 ASP B C 1
ATOM 5676 O O . ASP B 1 86 ? -4.715 58.125 25.609 1 92 86 ASP B O 1
ATOM 5680 N N . LYS B 1 87 ? -6.363 59.344 26.422 1 91.88 87 LYS B N 1
ATOM 5681 C CA . LYS B 1 87 ? -7.375 58.812 25.516 1 91.88 87 LYS B CA 1
ATOM 5682 C C . LYS B 1 87 ? -7.082 59.219 24.078 1 91.88 87 LYS B C 1
ATOM 5684 O O . LYS B 1 87 ? -7.371 58.438 23.156 1 91.88 87 LYS B O 1
ATOM 5689 N N . LEU B 1 88 ? -6.492 60.312 23.844 1 91.12 88 LEU B N 1
ATOM 5690 C CA . LEU B 1 88 ? -6.215 60.812 22.5 1 91.12 88 LEU B CA 1
ATOM 5691 C C . LEU B 1 88 ? -5.148 59.938 21.828 1 91.12 88 LEU B C 1
ATOM 5693 O O . LEU B 1 88 ? -5.266 59.625 20.641 1 91.12 88 LEU B O 1
ATOM 5697 N N . LYS B 1 89 ? -4.223 59.656 22.562 1 92.44 89 LYS B N 1
ATOM 5698 C CA . LYS B 1 89 ? -3.172 58.812 22.016 1 92.44 89 LYS B CA 1
ATOM 5699 C C . LYS B 1 89 ? -3.713 57.406 21.672 1 92.44 89 LYS B C 1
ATOM 5701 O O . LYS B 1 89 ? -3.412 56.875 20.594 1 92.44 89 LYS B O 1
ATOM 5706 N N . VAL B 1 90 ? -4.492 56.844 22.562 1 92.94 90 VAL B N 1
ATOM 5707 C 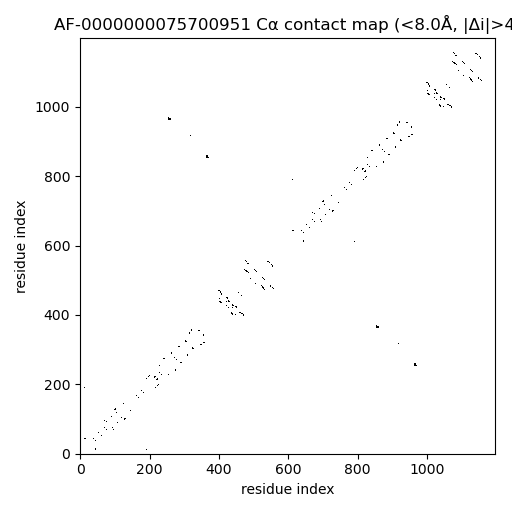CA . VAL B 1 90 ? -5.039 55.531 22.375 1 92.94 90 VAL B CA 1
ATOM 5708 C C . VAL B 1 90 ? -5.922 55.5 21.125 1 92.94 90 VAL B C 1
ATOM 5710 O O . VAL B 1 90 ? -5.844 54.562 20.328 1 92.94 90 VAL B O 1
ATOM 5713 N N . ILE B 1 91 ? -6.742 56.5 20.938 1 91.62 91 ILE B N 1
ATOM 5714 C CA . ILE B 1 91 ? -7.699 56.5 19.844 1 91.62 91 ILE B CA 1
ATOM 5715 C C . ILE B 1 91 ? -6.965 56.719 18.516 1 91.62 91 ILE B C 1
ATOM 5717 O O . ILE B 1 91 ? -7.344 56.156 17.5 1 91.62 91 ILE B O 1
ATOM 5721 N N . LYS B 1 92 ? -5.91 57.5 18.484 1 89.56 92 LYS B N 1
ATOM 5722 C CA . LYS B 1 92 ? -5.133 57.719 17.266 1 89.56 92 LYS B CA 1
ATOM 5723 C C . LYS B 1 92 ? -4.438 56.438 16.812 1 89.56 92 LYS B C 1
ATOM 5725 O O . LYS B 1 92 ? -4.406 56.125 15.625 1 89.56 92 LYS B O 1
ATOM 5730 N N . ASP B 1 93 ? -3.943 55.781 17.812 1 89.38 93 ASP B N 1
ATOM 5731 C CA . ASP B 1 93 ? -3.33 54.5 17.516 1 89.38 93 ASP B CA 1
ATOM 5732 C C . ASP B 1 93 ? -4.359 53.5 16.953 1 89.38 93 ASP B C 1
ATOM 5734 O O . ASP B 1 93 ? -4.062 52.719 16.047 1 89.38 93 ASP B O 1
ATOM 5738 N N . ALA B 1 94 ? -5.5 53.531 17.516 1 89.5 94 ALA B N 1
ATOM 5739 C CA . ALA B 1 94 ? -6.574 52.625 17.109 1 89.5 94 ALA B CA 1
ATOM 5740 C C . ALA B 1 94 ? -7.016 52.906 15.672 1 89.5 94 ALA B C 1
ATOM 5742 O O . ALA B 1 94 ? -7.312 51.969 14.914 1 89.5 94 ALA B O 1
ATOM 5743 N N . ILE B 1 95 ? -7.047 54.156 15.297 1 85.38 95 ILE B N 1
ATOM 5744 C CA . ILE B 1 95 ? -7.469 54.531 13.961 1 85.38 95 ILE B CA 1
ATOM 5745 C C . ILE B 1 95 ? -6.465 54.031 12.93 1 85.38 95 ILE B C 1
ATOM 5747 O O . ILE B 1 95 ? -6.852 53.531 11.867 1 85.38 95 ILE B O 1
ATOM 5751 N N . THR B 1 96 ? -5.258 54.031 13.25 1 79.88 96 THR B N 1
ATOM 5752 C CA . THR B 1 96 ? -4.207 53.562 12.359 1 79.88 96 THR B CA 1
ATOM 5753 C C . THR B 1 96 ? -4.324 52.031 12.164 1 79.88 96 THR B C 1
ATOM 5755 O O . THR B 1 96 ? -4.027 51.531 11.078 1 79.88 96 THR B O 1
ATOM 5758 N N . GLN B 1 97 ? -4.812 51.438 13.156 1 78.69 97 GLN B N 1
ATOM 5759 C CA . GLN B 1 97 ? -4.84 49.969 13.141 1 78.69 97 GLN B CA 1
ATOM 5760 C C . GLN B 1 97 ? -6.125 49.438 12.5 1 78.69 97 GLN B C 1
ATOM 5762 O O . GLN B 1 97 ? -6.09 48.5 11.711 1 78.69 97 GLN B O 1
ATOM 5767 N N . ILE B 1 98 ? -7.277 50 12.891 1 78.69 98 ILE B N 1
ATOM 5768 C CA . ILE B 1 98 ? -8.531 49.375 12.469 1 78.69 98 ILE B CA 1
ATOM 5769 C C . ILE B 1 98 ? -9.406 50.406 11.758 1 78.69 98 ILE B C 1
ATOM 5771 O O . ILE B 1 98 ? -10.555 50.125 11.422 1 78.69 98 ILE B O 1
ATOM 5775 N N . GLY B 1 99 ? -8.914 51.562 11.547 1 73.81 99 GLY B N 1
ATOM 5776 C CA . GLY B 1 99 ? -9.711 52.656 10.984 1 73.81 99 GLY B CA 1
ATOM 5777 C C . GLY B 1 99 ? -10.336 52.281 9.648 1 73.81 99 GLY B C 1
ATOM 5778 O O . GLY B 1 99 ? -11.445 52.75 9.344 1 73.81 99 GLY B O 1
ATOM 5779 N N . THR B 1 100 ? -9.734 51.375 8.984 1 69.25 100 THR B N 1
ATOM 5780 C CA . THR B 1 100 ? -10.211 51 7.656 1 69.25 100 THR B CA 1
ATOM 5781 C C . THR B 1 100 ? -11.391 50.062 7.754 1 69.25 100 THR B C 1
ATOM 5783 O O . THR B 1 100 ? -12.195 49.938 6.824 1 69.25 100 THR B O 1
ATOM 5786 N N . PHE B 1 101 ? -11.523 49.438 8.906 1 69.5 101 PHE B N 1
ATOM 5787 C CA . PHE B 1 101 ? -12.477 48.344 8.93 1 69.5 101 PHE B CA 1
ATOM 5788 C C . PHE B 1 101 ? -13.586 48.625 9.945 1 69.5 101 PHE B C 1
ATOM 5790 O O . PHE B 1 101 ? -14.656 48 9.883 1 69.5 101 PHE B O 1
ATOM 5797 N N . SER B 1 102 ? -13.328 49.562 10.805 1 72.69 102 SER B N 1
ATOM 5798 C CA . SER B 1 102 ? -14.305 49.781 11.867 1 72.69 102 SER B CA 1
ATOM 5799 C C . SER B 1 102 ? -14.828 51.219 11.875 1 72.69 102 SER B C 1
ATOM 5801 O O . SER B 1 102 ? -14.141 52.125 12.328 1 72.69 102 SER B O 1
ATOM 5803 N N . PRO B 1 103 ? -16.031 51.438 11.438 1 72.88 103 PRO B N 1
ATOM 5804 C CA . PRO B 1 103 ? -16.594 52.781 11.508 1 72.88 103 PRO B CA 1
ATOM 5805 C C . PRO B 1 103 ? -16.812 53.25 12.938 1 72.88 103 PRO B C 1
ATOM 5807 O O . PRO B 1 103 ? -16.734 54.469 13.203 1 72.88 103 PRO B O 1
ATOM 5810 N N . GLU B 1 104 ? -16.984 52.375 13.82 1 80.06 104 GLU B N 1
ATOM 5811 C CA . GLU B 1 104 ? -17.297 52.719 15.211 1 80.06 104 GLU B CA 1
ATOM 5812 C C . GLU B 1 104 ? -16.141 53.469 15.867 1 80.06 104 GLU B C 1
ATOM 5814 O O . GLU B 1 104 ? -16.359 54.312 16.734 1 80.06 104 GLU B O 1
ATOM 5819 N N . ILE B 1 105 ? -14.984 53.219 15.445 1 85.69 105 ILE B N 1
ATOM 5820 C CA . ILE B 1 105 ? -13.82 53.844 16.062 1 85.69 105 ILE B CA 1
ATOM 5821 C C . ILE B 1 105 ? -13.773 55.312 15.711 1 85.69 105 ILE B C 1
ATOM 5823 O O . ILE B 1 105 ? -13.305 56.156 16.5 1 85.69 105 ILE B O 1
ATOM 5827 N N . TRP B 1 106 ? -14.266 55.625 14.562 1 80.75 106 TRP B N 1
ATOM 5828 C CA . TRP B 1 106 ? -14.289 57.031 14.141 1 80.75 106 TRP B CA 1
ATOM 5829 C C . TRP B 1 106 ? -15.305 57.844 14.953 1 80.75 106 TRP B C 1
ATOM 5831 O O . TRP B 1 106 ? -15.062 59 15.297 1 80.75 106 TRP B O 1
ATOM 5841 N N . ASP B 1 107 ? -16.406 57.156 15.227 1 82.75 107 ASP B N 1
ATOM 5842 C CA . ASP B 1 107 ? -17.406 57.781 16.078 1 82.75 107 ASP B CA 1
ATOM 5843 C C . ASP B 1 107 ? -16.828 58.125 17.453 1 82.75 107 ASP B C 1
ATOM 5845 O O . ASP B 1 107 ? -17.062 59.188 18 1 82.75 107 ASP B O 1
ATOM 5849 N N . LYS B 1 108 ? -16.078 57.219 17.938 1 87.81 108 LYS B N 1
ATOM 5850 C CA . LYS B 1 108 ? -15.469 57.438 19.25 1 87.81 108 LYS B CA 1
ATOM 5851 C C . LYS B 1 108 ? -14.406 58.531 19.219 1 87.81 108 LYS B C 1
ATOM 5853 O O . LYS B 1 108 ? -14.242 59.281 20.172 1 87.81 108 LYS B O 1
ATOM 5858 N N . TYR B 1 109 ? -13.727 58.625 18.094 1 89.75 109 TYR B N 1
ATOM 5859 C CA . TYR B 1 109 ? -12.734 59.688 17.906 1 89.75 109 TYR B CA 1
ATOM 5860 C C . TYR B 1 109 ? -13.391 61.062 17.922 1 89.75 109 TYR B C 1
ATOM 5862 O O . TYR B 1 109 ? -12.883 62 18.562 1 89.75 109 TYR B O 1
ATOM 5870 N N . ARG B 1 110 ? -14.5 61.156 17.344 1 86.75 110 ARG B N 1
ATOM 5871 C CA . ARG B 1 110 ? -15.227 62.438 17.312 1 86.75 110 ARG B CA 1
ATOM 5872 C C . ARG B 1 110 ? -15.758 62.781 18.688 1 86.75 110 ARG B C 1
ATOM 5874 O O . ARG B 1 110 ? -15.828 63.969 19.047 1 86.75 110 ARG B O 1
ATOM 5881 N N . GLU B 1 111 ? -16.062 61.812 19.422 1 88.12 111 GLU B N 1
ATOM 5882 C CA . GLU B 1 111 ? -16.531 62.062 20.781 1 88.12 111 GLU B CA 1
ATOM 5883 C C . GLU B 1 111 ? -15.414 62.562 21.672 1 88.12 111 GLU B C 1
ATOM 5885 O O . GLU B 1 111 ? -15.648 63.406 22.562 1 88.12 111 GLU B O 1
ATOM 5890 N N . ILE B 1 112 ? -14.219 62.156 21.469 1 90.06 112 ILE B N 1
ATOM 5891 C CA . ILE B 1 112 ? -13.07 62.5 22.297 1 90.06 112 ILE B CA 1
ATOM 5892 C C . ILE B 1 112 ? -12.516 63.844 21.875 1 90.06 112 ILE B C 1
ATOM 5894 O O . ILE B 1 112 ? -12.031 64.625 22.703 1 90.06 112 ILE B O 1
ATOM 5898 N N . SER B 1 113 ? -12.625 64.062 20.5 1 88.19 113 SER B N 1
ATOM 5899 C CA . SER B 1 113 ? -12.156 65.375 19.984 1 88.19 113 SER B CA 1
ATOM 5900 C C . SER B 1 113 ? -13.234 66.062 19.156 1 88.19 113 SER B C 1
ATOM 5902 O O . SER B 1 113 ? -13.094 66.188 17.938 1 88.19 113 SER B O 1
ATOM 5904 N N . PRO B 1 114 ? -14.188 66.562 19.812 1 84.06 114 PRO B N 1
ATOM 5905 C CA . PRO B 1 114 ? -15.312 67.125 19.078 1 84.06 114 PRO B CA 1
ATOM 5906 C C . PRO B 1 114 ? -14.914 68.375 18.281 1 84.06 114 PRO B C 1
ATOM 5908 O O . PRO B 1 114 ? -15.492 68.625 17.234 1 84.06 114 PRO B O 1
ATOM 5911 N N . ASP B 1 115 ? -13.914 69.062 18.734 1 86.62 115 ASP B N 1
ATOM 5912 C CA . ASP B 1 115 ? -13.492 70.312 18.062 1 86.62 115 ASP B CA 1
ATOM 5913 C C . ASP B 1 115 ? -12.883 70 16.688 1 86.62 115 ASP B C 1
ATOM 5915 O O . ASP B 1 115 ? -12.867 70.875 15.805 1 86.62 115 ASP B O 1
ATOM 5919 N N . ASN B 1 116 ? -12.336 68.875 16.547 1 85.44 116 ASN B N 1
ATOM 5920 C CA . ASN B 1 116 ? -11.695 68.5 15.289 1 85.44 116 ASN B CA 1
ATOM 5921 C C . ASN B 1 116 ? -12.578 67.562 14.484 1 85.44 116 ASN B C 1
ATOM 5923 O O . ASN B 1 116 ? -12.078 66.812 13.664 1 85.44 116 ASN B O 1
ATOM 5927 N N . SER B 1 117 ? -13.836 67.5 14.758 1 80.56 117 SER B N 1
ATOM 5928 C CA . SER B 1 117 ? -14.773 66.562 14.188 1 80.56 117 SER B CA 1
ATOM 5929 C C . SER B 1 117 ? -14.789 66.625 12.664 1 80.56 117 SER B C 1
ATOM 5931 O O . SER B 1 117 ? -14.844 65.562 11.992 1 80.56 117 SER B O 1
ATOM 5933 N N . ASP B 1 118 ? -14.703 67.75 12.125 1 73.44 118 ASP B N 1
ATOM 5934 C CA . ASP B 1 118 ? -14.742 67.938 10.672 1 73.44 118 ASP B CA 1
ATOM 5935 C C . ASP B 1 118 ? -13.492 67.375 10.023 1 73.44 118 ASP B C 1
ATOM 5937 O O . ASP B 1 118 ? -13.586 66.688 8.984 1 73.44 118 ASP B O 1
ATOM 5941 N N . GLU B 1 119 ? -12.477 67.625 10.633 1 78.81 119 GLU B N 1
ATOM 5942 C CA . GLU B 1 119 ? -11.219 67.125 10.117 1 78.81 119 GLU B CA 1
ATOM 5943 C C . GLU B 1 119 ? -11.203 65.562 10.211 1 78.81 119 GLU B C 1
ATOM 5945 O O . GLU B 1 119 ? -10.695 64.875 9.312 1 78.81 119 GLU B O 1
ATOM 5950 N N . ILE B 1 120 ? -11.75 65.062 11.289 1 81.12 120 ILE B N 1
ATOM 5951 C CA . ILE B 1 120 ? -11.805 63.594 11.508 1 81.12 120 ILE B CA 1
ATOM 5952 C C . ILE B 1 120 ? -12.703 62.938 10.461 1 81.12 120 ILE B C 1
ATOM 5954 O O . ILE B 1 120 ? -12.391 61.875 9.938 1 81.12 120 ILE B O 1
ATOM 5958 N N . PHE B 1 121 ? -13.742 63.594 10.172 1 74.69 121 PHE B N 1
ATOM 5959 C CA . PHE B 1 121 ? -14.68 63.094 9.172 1 74.69 121 PHE B CA 1
ATOM 5960 C C . PHE B 1 121 ? -14.031 63.062 7.793 1 74.69 121 PHE B C 1
ATOM 5962 O O . PHE B 1 121 ? -14.234 62.125 7.031 1 74.69 121 PHE B O 1
ATOM 5969 N N . LYS B 1 122 ? -13.25 64 7.52 1 69.56 122 LYS B N 1
ATOM 5970 C CA . LYS B 1 122 ? -12.523 64.062 6.254 1 69.56 122 LYS B CA 1
ATOM 5971 C C . LYS B 1 122 ? -11.531 62.906 6.16 1 69.56 122 LYS B C 1
ATOM 5973 O O . LYS B 1 122 ? -11.375 62.281 5.102 1 69.56 122 LYS B O 1
ATOM 5978 N N . GLN B 1 123 ? -10.984 62.594 7.234 1 76.06 123 GLN B N 1
ATOM 5979 C CA . GLN B 1 123 ? -10.031 61.5 7.289 1 76.06 123 GLN B CA 1
ATOM 5980 C C . GLN B 1 123 ? -10.734 60.156 7.094 1 76.06 123 GLN B C 1
ATOM 5982 O O . GLN B 1 123 ? -10.219 59.281 6.402 1 76.06 123 GLN B O 1
ATOM 5987 N N . GLU B 1 124 ? -11.836 60 7.734 1 73.88 124 GLU B N 1
ATOM 5988 C CA . GLU B 1 124 ? -12.617 58.781 7.645 1 73.88 124 GLU B CA 1
ATOM 5989 C C . GLU B 1 124 ? -13.023 58.5 6.203 1 73.88 124 GLU B C 1
ATOM 5991 O O . GLU B 1 124 ? -12.969 57.344 5.75 1 73.88 124 GLU B O 1
ATOM 5996 N N . LEU B 1 125 ? -13.398 59.5 5.535 1 62.56 125 LEU B N 1
ATOM 5997 C CA . LEU B 1 125 ? -13.852 59.375 4.156 1 62.56 125 LEU B CA 1
ATOM 5998 C C . LEU B 1 125 ? -12.695 58.969 3.236 1 62.56 125 LEU B C 1
ATOM 6000 O O . LEU B 1 125 ? -12.906 58.375 2.188 1 62.56 125 LEU B O 1
ATOM 6004 N N . SER B 1 126 ? -11.602 59.281 3.75 1 61.47 126 SER B N 1
ATOM 6005 C CA . SER B 1 126 ? -10.43 58.969 2.936 1 61.47 126 SER B CA 1
ATOM 6006 C C . SER B 1 126 ? -10.016 57.5 3.09 1 61.47 126 SER B C 1
ATOM 6008 O O . SER B 1 126 ? -9.273 56.969 2.262 1 61.47 126 SER B O 1
ATOM 6010 N N . CYS B 1 127 ? -10.578 56.844 4.148 1 61 127 CYS B N 1
ATOM 6011 C CA . CYS B 1 127 ? -10.234 55.438 4.414 1 61 127 CYS B CA 1
ATOM 6012 C C . CYS B 1 127 ? -11.242 54.5 3.771 1 61 127 CYS B C 1
ATOM 6014 O O . CYS B 1 127 ? -12.43 54.812 3.695 1 61 127 CYS B O 1
ATOM 6016 N N . LEU B 1 128 ? -10.938 53.531 2.975 1 53.56 128 LEU B N 1
ATOM 6017 C CA . LEU B 1 128 ? -11.828 52.5 2.424 1 53.56 128 LEU B CA 1
ATOM 6018 C C . LEU B 1 128 ? -12.391 51.625 3.529 1 53.56 128 LEU B C 1
ATOM 6020 O O . LEU B 1 128 ? -11.641 50.938 4.23 1 53.56 128 LEU B O 1
ATOM 6024 N N . ILE B 1 129 ? -13.617 51.844 3.949 1 53.56 129 ILE B N 1
ATOM 6025 C CA . ILE B 1 129 ? -14.219 51 4.98 1 53.56 129 ILE B CA 1
ATOM 6026 C C . ILE B 1 129 ? -14.93 49.844 4.336 1 53.56 129 ILE B C 1
ATOM 6028 O O . ILE B 1 129 ? -15.883 50 3.564 1 53.56 129 ILE B O 1
ATOM 6032 N N . ILE B 1 130 ? -14.414 48.656 4.262 1 51.34 130 ILE B N 1
ATOM 6033 C CA . ILE B 1 130 ? -14.867 47.438 3.607 1 51.34 130 ILE B CA 1
ATOM 6034 C C . ILE B 1 130 ? -16.312 47.156 4.008 1 51.34 130 ILE B C 1
ATOM 6036 O O . ILE B 1 130 ? -17.141 46.812 3.16 1 51.34 130 ILE B O 1
ATOM 6040 N N . ASP B 1 131 ? -16.734 46.844 5.129 1 46.81 131 ASP B N 1
ATOM 6041 C CA . ASP B 1 131 ? -18.062 46.406 5.52 1 46.81 131 ASP B CA 1
ATOM 6042 C C . ASP B 1 131 ? -19.078 47.531 5.504 1 46.81 131 ASP B C 1
ATOM 6044 O O . ASP B 1 131 ? -20.188 47.406 6.027 1 46.81 131 ASP B O 1
ATOM 6048 N N . ARG B 1 132 ? -18.609 48.656 5.211 1 41.5 132 ARG B N 1
ATOM 6049 C CA . ARG B 1 132 ? -19.656 49.688 5.152 1 41.5 132 ARG B CA 1
ATOM 6050 C C . ARG B 1 132 ? -20.469 49.562 3.871 1 41.5 132 ARG B C 1
ATOM 6052 O O . ARG B 1 132 ? -19.938 49.219 2.814 1 41.5 132 ARG B O 1
ATOM 6059 N N . ASP B 1 133 ? -21.734 49.281 3.904 1 37.5 133 ASP B N 1
ATOM 6060 C CA . ASP B 1 133 ? -22.625 49.531 2.773 1 37.5 133 ASP B CA 1
ATOM 6061 C C . ASP B 1 133 ? -22.016 50.531 1.803 1 37.5 133 ASP B C 1
ATOM 6063 O O . ASP B 1 133 ? -21.344 51.5 2.223 1 37.5 133 ASP B O 1
ATOM 6067 N N . VAL B 1 134 ? -21.672 50.094 0.605 1 36.72 134 VAL B N 1
ATOM 6068 C CA . VAL B 1 134 ? -21.266 50.969 -0.473 1 36.72 134 VAL B CA 1
ATOM 6069 C C . VAL B 1 134 ? -21.781 52.406 -0.205 1 36.72 134 VAL B C 1
ATOM 6071 O O . VAL B 1 134 ? -22.984 52.625 -0.217 1 36.72 134 VAL B O 1
ATOM 6074 N N . ILE B 1 135 ? -21.484 53 0.712 1 35.19 135 ILE B N 1
ATOM 6075 C CA . ILE B 1 135 ? -21.875 54.406 0.707 1 35.19 135 ILE B CA 1
ATOM 6076 C C . ILE B 1 135 ? -21.766 54.969 -0.709 1 35.19 135 ILE B C 1
ATOM 6078 O O . ILE B 1 135 ? -20.75 54.781 -1.373 1 35.19 135 ILE B O 1
ATOM 6082 N N . GLU B 1 136 ? -22.828 55.062 -1.381 1 35.97 136 GLU B N 1
ATOM 6083 C CA . GLU B 1 136 ? -23.016 55.812 -2.615 1 35.97 136 GLU B CA 1
ATOM 6084 C C . GLU B 1 136 ? -21.984 56.938 -2.744 1 35.97 136 GLU B C 1
ATOM 6086 O O . GLU B 1 136 ? -22.078 57.938 -2.072 1 35.97 136 GLU B O 1
ATOM 6091 N N . MET B 1 137 ? -20.797 56.625 -2.74 1 35.38 137 MET B N 1
ATOM 6092 C CA . MET B 1 137 ? -19.766 57.625 -3.084 1 35.38 137 MET B CA 1
ATOM 6093 C C . MET B 1 137 ? -20.219 58.469 -4.262 1 35.38 137 MET B C 1
ATOM 6095 O O . MET B 1 137 ? -19.453 59.312 -4.75 1 35.38 137 MET B O 1
ATOM 6099 N N . GLU B 1 138 ? -21.156 58.062 -4.992 1 35.47 138 GLU B N 1
ATOM 6100 C CA . GLU B 1 138 ? -21.484 58.938 -6.109 1 35.47 138 GLU B CA 1
ATOM 6101 C C . GLU B 1 138 ? -21.5 60.406 -5.676 1 35.47 138 GLU B C 1
ATOM 6103 O O . GLU B 1 138 ? -21.078 61.281 -6.434 1 35.47 138 GLU B O 1
ATOM 6108 N N . ASN B 1 139 ? -22.375 60.75 -4.688 1 34 139 ASN B N 1
ATOM 6109 C CA . ASN B 1 139 ? -22.734 62.156 -4.512 1 34 139 ASN B CA 1
ATOM 6110 C C . ASN B 1 139 ? -21.656 62.906 -3.738 1 34 139 ASN B C 1
ATOM 6112 O O . ASN B 1 139 ? -21.844 64.062 -3.369 1 34 139 ASN B O 1
ATOM 6116 N N . MET B 1 140 ? -20.75 62.219 -3.006 1 34.38 140 MET B N 1
ATOM 6117 C CA . MET B 1 140 ? -19.953 63.188 -2.244 1 34.38 140 MET B CA 1
ATOM 6118 C C . MET B 1 140 ? -18.781 63.688 -3.076 1 34.38 140 MET B C 1
ATOM 6120 O O . MET B 1 140 ? -18.078 62.906 -3.713 1 34.38 140 MET B O 1
ATOM 6124 N N . ASP B 1 141 ? -18.75 64.75 -3.615 1 36.16 141 ASP B N 1
ATOM 6125 C CA . ASP B 1 141 ? -17.75 65.625 -4.195 1 36.16 141 ASP B CA 1
ATOM 6126 C C . ASP B 1 141 ? -16.406 65.438 -3.496 1 36.16 141 ASP B C 1
ATOM 6128 O O . ASP B 1 141 ? -15.672 66.438 -3.316 1 36.16 141 ASP B O 1
ATOM 6132 N N . LEU B 1 142 ? -16.156 64.438 -2.639 1 37.78 142 LEU B N 1
ATOM 6133 C CA . LEU B 1 142 ? -14.93 64.5 -1.849 1 37.78 142 LEU B CA 1
ATOM 6134 C C . LEU B 1 142 ? -13.711 64.188 -2.705 1 37.78 142 LEU B C 1
ATOM 6136 O O . LEU B 1 142 ? -13.711 63.219 -3.432 1 37.78 142 LEU B O 1
ATOM 6140 N N . ASP B 1 143 ? -12.891 65.062 -3.027 1 39.47 143 ASP B N 1
ATOM 6141 C CA . ASP B 1 143 ? -11.539 65.125 -3.576 1 39.47 143 ASP B CA 1
ATOM 6142 C C . ASP B 1 143 ? -10.617 64.188 -2.834 1 39.47 143 ASP B C 1
ATOM 6144 O O . ASP B 1 143 ? -9.484 64.5 -2.49 1 39.47 143 ASP B O 1
ATOM 6148 N N . VAL B 1 144 ? -11.148 63.312 -2.037 1 41.56 144 VAL B N 1
ATOM 6149 C CA . VAL B 1 144 ? -10.148 62.562 -1.287 1 41.56 144 VAL B CA 1
ATOM 6150 C C . VAL B 1 144 ? -9.516 61.531 -2.188 1 41.56 144 VAL B C 1
ATOM 6152 O O . VAL B 1 144 ? -10.227 60.75 -2.842 1 41.56 144 VAL B O 1
ATOM 6155 N N . GLU B 1 145 ? -8.344 61.688 -2.648 1 43.69 145 GLU B N 1
ATOM 6156 C CA . GLU B 1 145 ? -7.465 60.781 -3.369 1 43.69 145 GLU B CA 1
ATOM 6157 C C . GLU B 1 145 ? -7.297 59.469 -2.611 1 43.69 145 GLU B C 1
ATOM 6159 O O . GLU B 1 145 ? -6.875 59.469 -1.454 1 43.69 145 GLU B O 1
ATOM 6164 N N . LEU B 1 146 ? -8.039 58.5 -2.889 1 46.31 146 LEU B N 1
ATOM 6165 C CA . LEU B 1 146 ? -7.887 57.188 -2.32 1 46.31 146 LEU B CA 1
ATOM 6166 C C . LEU B 1 146 ? -6.5 56.625 -2.617 1 46.31 146 LEU B C 1
ATOM 6168 O O . LEU B 1 146 ? -5.945 56.844 -3.689 1 46.31 146 LEU B O 1
ATOM 6172 N N . ASN B 1 147 ? -5.809 56.312 -1.637 1 45.44 147 ASN B N 1
ATOM 6173 C CA . ASN B 1 147 ? -4.535 55.625 -1.857 1 45.44 147 ASN B CA 1
ATOM 6174 C C . ASN B 1 147 ? -4.688 54.438 -2.795 1 45.44 147 ASN B C 1
ATOM 6176 O O . ASN B 1 147 ? -5.762 53.844 -2.881 1 45.44 147 ASN B O 1
ATOM 6180 N N . GLU B 1 148 ? -3.762 54.219 -3.664 1 48.03 148 GLU B N 1
ATOM 6181 C CA . GLU B 1 148 ? -3.742 53.219 -4.746 1 48.03 148 GLU B CA 1
ATOM 6182 C C . GLU B 1 148 ? -4.18 51.844 -4.25 1 48.03 148 GLU B C 1
ATOM 6184 O O . GLU B 1 148 ? -4.945 51.156 -4.922 1 48.03 148 GLU B O 1
ATOM 6189 N N . ASP B 1 149 ? -3.691 51.5 -3.195 1 48.91 149 ASP B N 1
ATOM 6190 C CA . ASP B 1 149 ? -3.969 50.156 -2.742 1 48.91 149 ASP B CA 1
ATOM 6191 C C . ASP B 1 149 ? -5.441 50 -2.361 1 48.91 149 ASP B C 1
ATOM 6193 O O . ASP B 1 149 ? -6.051 48.969 -2.648 1 48.91 149 ASP B O 1
ATOM 6197 N N . SER B 1 150 ? -5.984 51.031 -1.805 1 47.03 150 SER B N 1
ATOM 6198 C CA . SER B 1 150 ? -7.387 51.062 -1.4 1 47.03 150 SER B CA 1
ATOM 6199 C C . SER B 1 150 ? -8.312 51 -2.609 1 47.03 150 SER B C 1
ATOM 6201 O O . SER B 1 150 ? -9.344 50.312 -2.58 1 47.03 150 SER B O 1
ATOM 6203 N N . GLN B 1 151 ? -7.781 51.625 -3.615 1 48.5 151 GLN B N 1
ATOM 6204 C CA . GLN B 1 151 ? -8.633 51.625 -4.797 1 48.5 151 GLN B CA 1
ATOM 6205 C C . GLN B 1 151 ? -8.781 50.219 -5.359 1 48.5 151 GLN B C 1
ATOM 6207 O O . GLN B 1 151 ? -9.883 49.812 -5.75 1 48.5 151 GLN B O 1
ATOM 6212 N N . LYS B 1 152 ? -7.684 49.562 -5.293 1 52.59 152 LYS B N 1
ATOM 6213 C CA . LYS B 1 152 ? -7.73 48.219 -5.844 1 52.59 152 LYS B CA 1
ATOM 6214 C C . LYS B 1 152 ? -8.672 47.312 -5.039 1 52.59 152 LYS B C 1
ATOM 6216 O O . LYS B 1 152 ? -9.438 46.531 -5.609 1 52.59 152 LYS B O 1
ATOM 6221 N N . ILE B 1 153 ? -8.648 47.469 -3.789 1 51.72 153 ILE B N 1
ATOM 6222 C CA . ILE B 1 153 ? -9.477 46.625 -2.916 1 51.72 153 ILE B CA 1
ATOM 6223 C C . ILE B 1 153 ? -10.938 47.031 -3.07 1 51.72 153 ILE B C 1
ATOM 6225 O O . ILE B 1 153 ? -11.82 46.188 -3.121 1 51.72 153 ILE B O 1
ATOM 6229 N N . ILE B 1 154 ? -11.094 48.344 -3.258 1 49.97 154 ILE B N 1
ATOM 6230 C CA . ILE B 1 154 ? -12.445 48.875 -3.432 1 49.97 154 ILE B CA 1
ATOM 6231 C C . ILE B 1 154 ? -13.062 48.281 -4.703 1 49.97 154 ILE B C 1
ATOM 6233 O O . ILE B 1 154 ? -14.219 47.844 -4.699 1 49.97 154 ILE B O 1
ATOM 6237 N N . ASP B 1 155 ? -12.18 48.406 -5.613 1 48.22 155 ASP B N 1
ATOM 6238 C CA . ASP B 1 155 ? -12.695 47.906 -6.879 1 48.22 155 ASP B CA 1
ATOM 6239 C C . ASP B 1 155 ? -13.07 46.438 -6.762 1 48.22 155 ASP B C 1
ATOM 6241 O O . ASP B 1 155 ? -14.086 46 -7.324 1 48.22 155 ASP B O 1
ATOM 6245 N N . LEU B 1 156 ? -12.344 45.75 -5.973 1 50.78 156 LEU B N 1
ATOM 6246 C CA . LEU B 1 156 ? -12.562 44.312 -5.816 1 50.78 156 LEU B CA 1
ATOM 6247 C C . LEU B 1 156 ? -13.766 44.062 -4.91 1 50.78 156 LEU B C 1
ATOM 6249 O O . LEU B 1 156 ? -14.562 43.156 -5.184 1 50.78 156 LEU B O 1
ATOM 6253 N N . LEU B 1 157 ? -13.828 44.812 -3.789 1 50.69 157 LEU B N 1
ATOM 6254 C CA . LEU B 1 157 ? -14.891 44.594 -2.814 1 50.69 157 LEU B CA 1
ATOM 6255 C C . LEU B 1 157 ? -16.234 45.094 -3.344 1 50.69 157 LEU B C 1
ATOM 6257 O O . LEU B 1 157 ? -17.281 44.594 -2.949 1 50.69 157 LEU B O 1
ATOM 6261 N N . GLN B 1 158 ? -16.125 46.188 -4.012 1 43.88 158 GLN B N 1
ATOM 6262 C CA . GLN B 1 158 ? -17.344 46.688 -4.629 1 43.88 158 GLN B CA 1
ATOM 6263 C C . GLN B 1 158 ? -17.969 45.594 -5.523 1 43.88 158 GLN B C 1
ATOM 6265 O O . GLN B 1 158 ? -19.188 45.531 -5.648 1 43.88 158 GLN B O 1
ATOM 6270 N N . ILE B 1 159 ? -17.016 44.875 -6.062 1 41.41 159 ILE B N 1
ATOM 6271 C CA . ILE B 1 159 ? -17.516 43.906 -7.035 1 41.41 159 ILE B CA 1
ATOM 6272 C C . ILE B 1 159 ? -17.922 42.594 -6.324 1 41.41 159 ILE B C 1
ATOM 6274 O O . ILE B 1 159 ? -18.922 42 -6.672 1 41.41 159 ILE B O 1
ATOM 6278 N N . HIS B 1 160 ? -17.125 42.25 -5.273 1 44.47 160 HIS B N 1
ATOM 6279 C CA . HIS B 1 160 ? -17.375 40.906 -4.738 1 44.47 160 HIS B CA 1
ATOM 6280 C C . HIS B 1 160 ? -17.719 40.969 -3.256 1 44.47 160 HIS B C 1
ATOM 6282 O O . HIS B 1 160 ? -17.062 41.688 -2.484 1 44.47 160 HIS B O 1
ATOM 6288 N N . HIS B 1 161 ? -18.953 40.844 -2.85 1 50.91 161 HIS B N 1
ATOM 6289 C CA . HIS B 1 161 ? -19.328 40.656 -1.456 1 50.91 161 HIS B CA 1
ATOM 6290 C C . HIS B 1 161 ? -18.5 39.562 -0.8 1 50.91 161 HIS B C 1
ATOM 6292 O O . HIS B 1 161 ? -18.547 38.406 -1.209 1 50.91 161 HIS B O 1
ATOM 6298 N N . PHE B 1 162 ? -17.484 40.094 0.002 1 58.75 162 PHE B N 1
ATOM 6299 C CA . PHE B 1 162 ? -16.656 39.125 0.697 1 58.75 162 PHE B CA 1
ATOM 6300 C C . PHE B 1 162 ? -17.266 38.75 2.053 1 58.75 162 PHE B C 1
ATOM 6302 O O . PHE B 1 162 ? -17.531 39.656 2.863 1 58.75 162 PHE B O 1
ATOM 6309 N N . ASP B 1 163 ? -17.703 37.656 2.227 1 70.31 163 ASP B N 1
ATOM 6310 C CA . ASP B 1 163 ? -18.109 37.125 3.527 1 70.31 163 ASP B CA 1
ATOM 6311 C C . ASP B 1 163 ? -16.922 36.531 4.281 1 70.31 163 ASP B C 1
ATOM 6313 O O . ASP B 1 163 ? -16.625 35.344 4.129 1 70.31 163 ASP B O 1
ATOM 6317 N N . PHE B 1 164 ? -16.359 37.375 5.141 1 76.88 164 PHE B N 1
ATOM 6318 C CA . PHE B 1 164 ? -15.125 37 5.816 1 76.88 164 PHE B CA 1
ATOM 6319 C C . PHE B 1 164 ? -15.414 36.031 6.957 1 76.88 164 PHE B C 1
ATOM 6321 O O . PHE B 1 164 ? -14.492 35.531 7.59 1 76.88 164 PHE B O 1
ATOM 6328 N N . THR B 1 165 ? -16.656 35.812 7.168 1 79.19 165 THR B N 1
ATOM 6329 C CA . THR B 1 165 ? -17 34.781 8.141 1 79.19 165 THR B CA 1
ATOM 6330 C C . THR B 1 165 ? -16.672 33.406 7.594 1 79.19 165 THR B C 1
ATOM 6332 O O . THR B 1 165 ? -16.516 32.438 8.359 1 79.19 165 THR B O 1
ATOM 6335 N N . LYS B 1 166 ? -16.578 33.438 6.359 1 77.94 166 LYS B N 1
ATOM 6336 C CA . LYS B 1 166 ? -16.172 32.219 5.707 1 77.94 166 LYS B CA 1
ATOM 6337 C C . LYS B 1 166 ? -14.648 32.125 5.609 1 77.94 166 LYS B C 1
ATOM 6339 O O . LYS B 1 166 ? -14 33 5.062 1 77.94 166 LYS B O 1
ATOM 6344 N N . ILE B 1 167 ? -14.156 31.094 6.078 1 82.88 167 ILE B N 1
ATOM 6345 C CA . ILE B 1 167 ? -12.711 30.891 6.145 1 82.88 167 ILE B CA 1
ATOM 6346 C C . ILE B 1 167 ? -12.125 30.906 4.734 1 82.88 167 ILE B C 1
ATOM 6348 O O . ILE B 1 167 ? -11.047 31.453 4.504 1 82.88 167 ILE B O 1
ATOM 6352 N N . SER B 1 168 ? -12.836 30.266 3.799 1 76.69 168 SER B N 1
ATOM 6353 C CA . SER B 1 168 ? -12.336 30.172 2.432 1 76.69 168 SER B CA 1
ATOM 6354 C C . SER B 1 168 ? -12.156 31.547 1.809 1 76.69 168 SER B C 1
ATOM 6356 O O . SER B 1 168 ? -11.18 31.797 1.104 1 76.69 168 SER B O 1
ATOM 6358 N N . THR B 1 169 ? -13.086 32.375 2.123 1 74.62 169 THR B N 1
ATOM 6359 C CA . THR B 1 169 ? -13.031 33.75 1.597 1 74.62 169 THR B CA 1
ATOM 6360 C C . THR B 1 169 ? -11.859 34.531 2.203 1 74.62 169 THR B C 1
ATOM 6362 O O . THR B 1 169 ? -11.156 35.25 1.499 1 74.62 169 THR B O 1
ATOM 6365 N N . ALA B 1 170 ? -11.656 34.344 3.443 1 82.25 170 ALA B N 1
ATOM 6366 C CA . ALA B 1 170 ? -10.57 35.031 4.141 1 82.25 170 ALA B CA 1
ATOM 6367 C C . ALA B 1 170 ? -9.211 34.594 3.598 1 82.25 170 ALA B C 1
ATOM 6369 O O . ALA B 1 170 ? -8.336 35.438 3.352 1 82.25 170 ALA B O 1
ATOM 6370 N N . ILE B 1 171 ? -9.117 33.344 3.391 1 84.62 171 ILE B N 1
ATOM 6371 C CA . ILE B 1 171 ? -7.863 32.781 2.887 1 84.62 171 ILE B CA 1
ATOM 6372 C C . ILE B 1 171 ? -7.59 33.312 1.484 1 84.62 171 ILE B C 1
ATOM 6374 O O . ILE B 1 171 ? -6.477 33.75 1.19 1 84.62 171 ILE B O 1
ATOM 6378 N N . ALA B 1 172 ? -8.594 33.312 0.679 1 74.94 172 ALA B N 1
ATOM 6379 C CA . ALA B 1 172 ? -8.445 33.781 -0.69 1 74.94 172 ALA B CA 1
ATOM 6380 C C . ALA B 1 172 ? -8.102 35.281 -0.708 1 74.94 172 ALA B C 1
ATOM 6382 O O . ALA B 1 172 ? -7.289 35.719 -1.521 1 74.94 172 ALA B O 1
ATOM 6383 N N . PHE B 1 173 ? -8.703 36.031 0.164 1 77.56 173 PHE B N 1
ATOM 6384 C CA . PHE B 1 173 ? -8.523 37.469 0.238 1 77.56 173 PHE B CA 1
ATOM 6385 C C . PHE B 1 173 ? -7.074 37.812 0.579 1 77.56 173 PHE B C 1
ATOM 6387 O O . PHE B 1 173 ? -6.465 38.656 -0.075 1 77.56 173 PHE B O 1
ATOM 6394 N N . VAL B 1 174 ? -6.477 37.125 1.484 1 84.94 174 VAL B N 1
ATOM 6395 C CA . VAL B 1 174 ? -5.121 37.469 1.914 1 84.94 174 VAL B CA 1
ATOM 6396 C C . VAL B 1 174 ? -4.109 36.906 0.916 1 84.94 174 VAL B C 1
ATOM 6398 O O . VAL B 1 174 ? -3 37.438 0.788 1 84.94 174 VAL B O 1
ATOM 6401 N N . ARG B 1 175 ? -4.516 35.875 0.333 1 80.75 175 ARG B N 1
ATOM 6402 C CA . ARG B 1 175 ? -3.654 35.344 -0.722 1 80.75 175 ARG B CA 1
ATOM 6403 C C . ARG B 1 175 ? -3.498 36.344 -1.853 1 80.75 175 ARG B C 1
ATOM 6405 O O . ARG B 1 175 ? -2.387 36.594 -2.334 1 80.75 175 ARG B O 1
ATOM 6412 N N . ASP B 1 176 ? -4.531 36.969 -2.271 1 73.69 176 ASP B N 1
ATOM 6413 C CA . ASP B 1 176 ? -4.551 37.844 -3.43 1 73.69 176 ASP B CA 1
ATOM 6414 C C . ASP B 1 176 ? -4.105 39.25 -3.049 1 73.69 176 ASP B C 1
ATOM 6416 O O . ASP B 1 176 ? -3.535 39.969 -3.869 1 73.69 176 ASP B O 1
ATOM 6420 N N . PHE B 1 177 ? -4.402 39.625 -1.812 1 77.12 177 PHE B N 1
ATOM 6421 C CA . PHE B 1 177 ? -4.082 40.969 -1.36 1 77.12 177 PHE B CA 1
ATOM 6422 C C . PHE B 1 177 ? -3.357 40.938 -0.021 1 77.12 177 PHE B C 1
ATOM 6424 O O . PHE B 1 177 ? -3.873 41.438 0.984 1 77.12 177 PHE B O 1
ATOM 6431 N N . PRO B 1 178 ? -2.131 40.5 -0.109 1 86 178 PRO B N 1
ATOM 6432 C CA . PRO B 1 178 ? -1.405 40.375 1.156 1 86 178 PRO B CA 1
ATOM 6433 C C . PRO B 1 178 ? -0.918 41.719 1.701 1 86 178 PRO B C 1
ATOM 6435 O O . PRO B 1 178 ? -0.233 42.438 0.996 1 86 178 PRO B O 1
ATOM 6438 N N . SER B 1 179 ? -1.352 42.125 2.799 1 83 179 SER B N 1
ATOM 6439 C CA . SER B 1 179 ? -0.898 43.281 3.584 1 83 179 SER B CA 1
ATOM 6440 C C . SER B 1 179 ? -1.093 43.031 5.078 1 83 179 SER B C 1
ATOM 6442 O O . SER B 1 179 ? -1.884 42.188 5.477 1 83 179 SER B O 1
ATOM 6444 N N . ILE B 1 180 ? -0.377 43.719 5.887 1 86.31 180 ILE B N 1
ATOM 6445 C CA . ILE B 1 180 ? -0.49 43.562 7.332 1 86.31 180 ILE B CA 1
ATOM 6446 C C . ILE B 1 180 ? -1.924 43.844 7.773 1 86.31 180 ILE B C 1
ATOM 6448 O O . ILE B 1 180 ? -2.508 43.062 8.547 1 86.31 180 ILE B O 1
ATOM 6452 N N . THR B 1 181 ? -2.475 44.875 7.25 1 80.31 181 THR B N 1
ATOM 6453 C CA . THR B 1 181 ? -3.83 45.281 7.598 1 80.31 181 THR B CA 1
ATOM 6454 C C . THR B 1 181 ? -4.836 44.188 7.223 1 80.31 181 THR B C 1
ATOM 6456 O O . THR B 1 181 ? -5.738 43.875 8 1 80.31 181 THR B O 1
ATOM 6459 N N . ASN B 1 182 ? -4.656 43.656 6.062 1 81.88 182 ASN B N 1
ATOM 6460 C CA . ASN B 1 182 ? -5.602 42.656 5.59 1 81.88 182 ASN B CA 1
ATOM 6461 C C . ASN B 1 182 ? -5.469 41.375 6.363 1 81.88 182 ASN B C 1
ATOM 6463 O O . ASN B 1 182 ? -6.465 40.688 6.625 1 81.88 182 ASN B O 1
ATOM 6467 N N . PHE B 1 183 ? -4.266 40.969 6.672 1 90.25 183 PHE B N 1
ATOM 6468 C CA . PHE B 1 183 ? -4.07 39.781 7.5 1 90.25 183 PHE B CA 1
ATOM 6469 C C . PHE B 1 183 ? -4.734 39.969 8.859 1 90.25 183 PHE B C 1
ATOM 6471 O O . PHE B 1 183 ? -5.441 39.062 9.328 1 90.25 183 PHE B O 1
ATOM 6478 N N . GLU B 1 184 ? -4.523 41.125 9.453 1 88.62 184 GLU B N 1
ATOM 6479 C CA . GLU B 1 184 ? -5.094 41.375 10.773 1 88.62 184 GLU B CA 1
ATOM 6480 C C . GLU B 1 184 ? -6.617 41.375 10.727 1 88.62 184 GLU B C 1
ATOM 6482 O O . GLU B 1 184 ? -7.273 40.906 11.656 1 88.62 184 GLU B O 1
ATOM 6487 N N . TRP B 1 185 ? -7.055 41.875 9.711 1 81.62 185 TRP B N 1
ATOM 6488 C CA . TRP B 1 185 ? -8.5 41.875 9.539 1 81.62 185 TRP B CA 1
ATOM 6489 C C . TRP B 1 185 ? -9.062 40.469 9.469 1 81.62 185 TRP B C 1
ATOM 6491 O O . TRP B 1 185 ? -10.031 40.125 10.156 1 81.62 185 TRP B O 1
ATOM 6501 N N . CYS B 1 186 ? -8.492 39.719 8.648 1 87 186 CYS B N 1
ATOM 6502 C CA . CYS B 1 186 ? -8.969 38.344 8.484 1 87 186 CYS B CA 1
ATOM 6503 C C . CYS B 1 186 ? -8.789 37.531 9.766 1 87 186 CYS B C 1
ATOM 6505 O O . CYS B 1 186 ? -9.625 36.688 10.102 1 87 186 CYS B O 1
ATOM 6507 N N . LEU B 1 187 ? -7.742 37.844 10.5 1 92.5 187 LEU B N 1
ATOM 6508 C CA . LEU B 1 187 ? -7.453 37.094 11.727 1 92.5 187 LEU B CA 1
ATOM 6509 C C . LEU B 1 187 ? -8.398 37.531 12.844 1 92.5 187 LEU B C 1
ATOM 6511 O O . LEU B 1 187 ? -8.555 36.781 13.836 1 92.5 187 LEU B O 1
ATOM 6515 N N . ASN B 1 188 ? -9.008 38.594 12.664 1 84.81 188 ASN B N 1
ATOM 6516 C CA . ASN B 1 188 ? -10.047 38.969 13.609 1 84.81 188 ASN B CA 1
ATOM 6517 C C . ASN B 1 188 ? -11.242 38 13.531 1 84.81 188 ASN B C 1
ATOM 6519 O O . ASN B 1 188 ? -11.922 37.781 14.531 1 84.81 188 ASN B O 1
ATOM 6523 N N . TYR B 1 189 ? -11.414 37.531 12.375 1 83.88 189 TYR B N 1
ATOM 6524 C CA . TYR B 1 189 ? -12.516 36.594 12.172 1 83.88 189 TYR B CA 1
ATOM 6525 C C . TYR B 1 189 ? -12.094 35.156 12.484 1 83.88 189 TYR B C 1
ATOM 6527 O O . TYR B 1 189 ? -12.867 34.375 13.039 1 83.88 189 TYR B O 1
ATOM 6535 N N . HIS B 1 190 ? -10.836 34.906 12.086 1 89.5 190 HIS B N 1
ATOM 6536 C CA . HIS B 1 190 ? -10.352 33.531 12.219 1 89.5 190 HIS B CA 1
ATOM 6537 C C . HIS B 1 190 ? -8.977 33.5 12.875 1 89.5 190 HIS B C 1
ATOM 6539 O O . HIS B 1 190 ? -7.992 33.125 12.242 1 89.5 190 HIS B O 1
ATOM 6545 N N . PRO B 1 191 ? -8.922 33.781 14.109 1 91.94 191 PRO B N 1
ATOM 6546 C CA . PRO B 1 191 ? -7.617 33.938 14.766 1 91.94 191 PRO B CA 1
ATOM 6547 C C . PRO B 1 191 ? -6.852 32.594 14.875 1 91.94 191 PRO B C 1
ATOM 6549 O O . PRO B 1 191 ? -5.625 32.594 14.977 1 91.94 191 PRO B O 1
ATOM 6552 N N . TYR B 1 192 ? -7.508 31.5 14.797 1 90.56 192 TYR B N 1
ATOM 6553 C CA . TYR B 1 192 ? -6.855 30.219 15.047 1 90.56 192 TYR B CA 1
ATOM 6554 C C . TYR B 1 192 ? -6.59 29.484 13.734 1 90.56 192 TYR B C 1
ATOM 6556 O O . TYR B 1 192 ? -6.18 28.328 13.75 1 90.56 192 TYR B O 1
ATOM 6564 N N . ASN B 1 193 ? -6.824 30.141 12.633 1 88.94 193 ASN B N 1
ATOM 6565 C CA . ASN B 1 193 ? -6.617 29.469 11.359 1 88.94 193 ASN B CA 1
ATOM 6566 C C . ASN B 1 193 ? -5.137 29.391 10.992 1 88.94 193 ASN B C 1
ATOM 6568 O O . ASN B 1 193 ? -4.488 30.422 10.812 1 88.94 193 ASN B O 1
ATOM 6572 N N . GLN B 1 194 ? -4.734 28.281 10.797 1 87.56 194 GLN B N 1
ATOM 6573 C CA . GLN B 1 194 ? -3.314 28.031 10.57 1 87.56 194 GLN B CA 1
ATOM 6574 C C . GLN B 1 194 ? -2.889 28.516 9.188 1 87.56 194 GLN B C 1
ATOM 6576 O O . GLN B 1 194 ? -1.771 29 9.008 1 87.56 194 GLN B O 1
ATOM 6581 N N . THR B 1 195 ? -3.75 28.391 8.234 1 84.38 195 THR B N 1
ATOM 6582 C CA . THR B 1 195 ? -3.412 28.719 6.859 1 84.38 195 THR B CA 1
ATOM 6583 C C . THR B 1 195 ? -3.156 30.219 6.719 1 84.38 195 THR B C 1
ATOM 6585 O O . THR B 1 195 ? -2.225 30.641 6.023 1 84.38 195 THR B O 1
ATOM 6588 N N . ILE B 1 196 ? -3.936 30.938 7.355 1 90.31 196 ILE B N 1
ATOM 6589 C CA . ILE B 1 196 ? -3.785 32.375 7.305 1 90.31 196 ILE B CA 1
ATOM 6590 C C . ILE B 1 196 ? -2.484 32.781 7.992 1 90.31 196 ILE B C 1
ATOM 6592 O O . ILE B 1 196 ? -1.728 33.625 7.465 1 90.31 196 ILE B O 1
ATOM 6596 N N . TRP B 1 197 ? -2.219 32.219 9.102 1 92.31 197 TRP B N 1
ATOM 6597 C CA . TRP B 1 197 ? -0.984 32.531 9.82 1 92.31 197 TRP B CA 1
ATOM 6598 C C . TRP B 1 197 ? 0.236 32.125 8.992 1 92.31 197 TRP B C 1
ATOM 6600 O O . TRP B 1 197 ? 1.231 32.844 8.953 1 92.31 197 TRP B O 1
ATOM 6610 N N . GLN B 1 198 ? 0.163 31 8.398 1 87.5 198 GLN B N 1
ATOM 6611 C CA . GLN B 1 198 ? 1.271 30.562 7.562 1 87.5 198 GLN B CA 1
ATOM 6612 C C . GLN B 1 198 ? 1.54 31.547 6.434 1 87.5 198 GLN B C 1
ATOM 6614 O O . GLN B 1 198 ? 2.695 31.875 6.148 1 87.5 198 GLN B O 1
ATOM 6619 N N . SER B 1 199 ? 0.486 31.984 5.793 1 87 199 SER B N 1
ATOM 6620 C CA . SER B 1 199 ? 0.627 32.969 4.734 1 87 199 SER B CA 1
ATOM 6621 C C . SER B 1 199 ? 1.212 34.281 5.266 1 87 199 SER B C 1
ATOM 6623 O O . SER B 1 199 ? 2.059 34.906 4.617 1 87 199 SER B O 1
ATOM 6625 N N . TYR B 1 200 ? 0.728 34.594 6.383 1 92.12 200 TYR B N 1
ATOM 6626 C CA . TYR B 1 200 ? 1.196 35.812 7.051 1 92.12 200 TYR B CA 1
ATOM 6627 C C . TYR B 1 200 ? 2.695 35.75 7.316 1 92.12 200 TYR B C 1
ATOM 6629 O O . TYR B 1 200 ? 3.436 36.656 6.98 1 92.12 200 TYR B O 1
ATOM 6637 N N . LEU B 1 201 ? 3.16 34.656 7.777 1 89.69 201 LEU B N 1
ATOM 6638 C CA . LEU B 1 201 ? 4.559 34.469 8.141 1 89.69 201 LEU B CA 1
ATOM 6639 C C . LEU B 1 201 ? 5.434 34.312 6.898 1 89.69 201 LEU B C 1
ATOM 6641 O O . LEU B 1 201 ? 6.609 34.688 6.918 1 89.69 201 LEU B O 1
ATOM 6645 N N . THR B 1 202 ? 4.805 33.812 5.867 1 84.62 202 THR B N 1
ATOM 6646 C CA . THR B 1 202 ? 5.547 33.656 4.621 1 84.62 202 THR B CA 1
ATOM 6647 C C . THR B 1 202 ? 5.867 35.031 4.02 1 84.62 202 THR B C 1
ATOM 6649 O O . THR B 1 202 ? 6.957 35.219 3.48 1 84.62 202 THR B O 1
ATOM 6652 N N . ILE B 1 203 ? 4.949 35.938 4.176 1 87.31 203 ILE B N 1
ATOM 6653 C CA . ILE B 1 203 ? 5.105 37.25 3.578 1 87.31 203 ILE B CA 1
ATOM 6654 C C . ILE B 1 203 ? 5.949 38.125 4.496 1 87.31 203 ILE B C 1
ATOM 6656 O O . ILE B 1 203 ? 6.762 38.938 4.023 1 87.31 203 ILE B O 1
ATOM 6660 N N . TYR B 1 204 ? 5.746 37.906 5.762 1 88.25 204 TYR B N 1
ATOM 6661 C CA . TYR B 1 204 ? 6.496 38.688 6.738 1 88.25 204 TYR B CA 1
ATOM 6662 C C . TYR B 1 204 ? 7.262 37.781 7.691 1 88.25 204 TYR B C 1
ATOM 6664 O O . TYR B 1 204 ? 6.957 37.719 8.891 1 88.25 204 TYR B O 1
ATOM 6672 N N . PRO B 1 205 ? 8.352 37.156 7.223 1 81.06 205 PRO B N 1
ATOM 6673 C CA . PRO B 1 205 ? 9.039 36.125 8 1 81.06 205 PRO B CA 1
ATOM 6674 C C . PRO B 1 205 ? 9.867 36.719 9.148 1 81.06 205 PRO B C 1
ATOM 6676 O O . PRO B 1 205 ? 10.141 36.031 10.133 1 81.06 205 PRO B O 1
ATOM 6679 N N . ASN B 1 206 ? 10.273 37.938 9.141 1 81.5 206 ASN B N 1
ATOM 6680 C CA . ASN B 1 206 ? 11.227 38.469 10.109 1 81.5 206 ASN B CA 1
ATOM 6681 C C . ASN B 1 206 ? 10.539 39.344 11.156 1 81.5 206 ASN B C 1
ATOM 6683 O O . ASN B 1 206 ? 11.203 40.062 11.898 1 81.5 206 ASN B O 1
ATOM 6687 N N . ASP B 1 207 ? 9.25 39.25 11.219 1 86.06 207 ASP B N 1
ATOM 6688 C CA . ASP B 1 207 ? 8.539 40 12.234 1 86.06 207 ASP B CA 1
ATOM 6689 C C . ASP B 1 207 ? 8.32 39.188 13.5 1 86.06 207 ASP B C 1
ATOM 6691 O O . ASP B 1 207 ? 7.527 38.25 13.5 1 86.06 207 ASP B O 1
ATOM 6695 N N . LYS B 1 208 ? 8.977 39.531 14.523 1 86.94 208 LYS B N 1
ATOM 6696 C CA . LYS B 1 208 ? 8.945 38.781 15.773 1 86.94 208 LYS B CA 1
ATOM 6697 C C . LYS B 1 208 ? 7.551 38.781 16.391 1 86.94 208 LYS B C 1
ATOM 6699 O O . LYS B 1 208 ? 7.098 37.75 16.922 1 86.94 208 LYS B O 1
ATOM 6704 N N . ASN B 1 209 ? 6.973 39.875 16.328 1 87.88 209 ASN B N 1
ATOM 6705 C CA . ASN B 1 209 ? 5.648 40 16.922 1 87.88 209 ASN B CA 1
ATOM 6706 C C . ASN B 1 209 ? 4.641 39.094 16.25 1 87.88 209 ASN B C 1
ATOM 6708 O O . ASN B 1 209 ? 3.838 38.438 16.922 1 87.88 209 ASN B O 1
ATOM 6712 N N . ILE B 1 210 ? 4.723 39.094 14.953 1 91.81 210 ILE B N 1
ATOM 6713 C CA . ILE B 1 210 ? 3.809 38.219 14.188 1 91.81 210 ILE B CA 1
ATOM 6714 C C . ILE B 1 210 ? 4.105 36.75 14.477 1 91.81 210 ILE B C 1
ATOM 6716 O O . ILE B 1 210 ? 3.188 35.969 14.664 1 91.81 210 ILE B O 1
ATOM 6720 N N . SER B 1 211 ? 5.316 36.469 14.539 1 91.25 211 SER B N 1
ATOM 6721 C CA . SER B 1 211 ? 5.738 35.094 14.812 1 91.25 211 SER B CA 1
ATOM 6722 C C . SER B 1 211 ? 5.305 34.656 16.203 1 91.25 211 SER B C 1
ATOM 6724 O O . SER B 1 211 ? 4.785 33.562 16.375 1 91.25 211 SER B O 1
ATOM 6726 N N . ASP B 1 212 ? 5.508 35.531 17.156 1 91.94 212 ASP B N 1
ATOM 6727 C CA . ASP B 1 212 ? 5.121 35.219 18.516 1 91.94 212 ASP B CA 1
ATOM 6728 C C . ASP B 1 212 ? 3.615 35 18.625 1 91.94 212 ASP B C 1
ATOM 6730 O O . ASP B 1 212 ? 3.164 34.062 19.281 1 91.94 212 ASP B O 1
ATOM 6734 N N . ARG B 1 213 ? 2.963 35.781 18.016 1 94.06 213 ARG B N 1
ATOM 6735 C CA . ARG B 1 213 ? 1.507 35.688 18.062 1 94.06 213 ARG B CA 1
ATOM 6736 C C . ARG B 1 213 ? 1.023 34.406 17.375 1 94.06 213 ARG B C 1
ATOM 6738 O O . ARG B 1 213 ? 0.093 33.75 17.859 1 94.06 213 ARG B O 1
ATOM 6745 N N . SER B 1 214 ? 1.639 34.125 16.25 1 94.56 214 SER B N 1
ATOM 6746 C CA . SER B 1 214 ? 1.229 32.938 15.508 1 94.56 214 SER B CA 1
ATOM 6747 C C . SER B 1 214 ? 1.368 31.688 16.359 1 94.56 214 SER B C 1
ATOM 6749 O O . SER B 1 214 ? 0.509 30.812 16.328 1 94.56 214 SER B O 1
ATOM 6751 N N . ILE B 1 215 ? 2.365 31.594 17.172 1 93.5 215 ILE B N 1
ATOM 6752 C CA . ILE B 1 215 ? 2.605 30.438 18.016 1 93.5 215 ILE B CA 1
ATOM 6753 C C . ILE B 1 215 ? 1.556 30.391 19.125 1 93.5 215 ILE B C 1
ATOM 6755 O O . ILE B 1 215 ? 1.077 29.312 19.484 1 93.5 215 ILE B O 1
ATOM 6759 N N . ARG B 1 216 ? 1.206 31.484 19.609 1 93.31 216 ARG B N 1
ATOM 6760 C CA . ARG B 1 216 ? 0.235 31.531 20.703 1 93.31 216 ARG B CA 1
ATOM 6761 C C . ARG B 1 216 ? -1.134 31.047 20.234 1 93.31 216 ARG B C 1
ATOM 6763 O O . ARG B 1 216 ? -1.85 30.375 20.984 1 93.31 216 ARG B O 1
ATOM 6770 N N . PHE B 1 217 ? -1.45 31.359 19.031 1 93.5 217 PHE B N 1
ATOM 6771 C CA . PHE B 1 217 ? -2.746 30.953 18.5 1 93.5 217 PHE B CA 1
ATOM 6772 C C . PHE B 1 217 ? -2.695 29.516 17.984 1 93.5 217 PHE B C 1
ATOM 6774 O O . PHE B 1 217 ? -3.68 28.781 18.078 1 93.5 217 PHE B O 1
ATOM 6781 N N . CYS B 1 218 ? -1.539 29.188 17.391 1 92.25 218 CYS B N 1
ATOM 6782 C CA . CYS B 1 218 ? -1.397 27.875 16.766 1 92.25 218 CYS B CA 1
ATOM 6783 C C . CYS B 1 218 ? -0.282 27.078 17.406 1 92.25 218 CYS B C 1
ATOM 6785 O O . CYS B 1 218 ? 0.603 26.562 16.734 1 92.25 218 CYS B O 1
ATOM 6787 N N . PHE B 1 219 ? -0.309 26.938 18.719 1 90.69 219 PHE B N 1
ATOM 6788 C CA . PHE B 1 219 ? 0.782 26.328 19.484 1 90.69 219 PHE B CA 1
ATOM 6789 C C . PHE B 1 219 ? 0.856 24.828 19.219 1 90.69 219 PHE B C 1
ATOM 6791 O O . PHE B 1 219 ? 1.869 24.203 19.516 1 90.69 219 PHE B O 1
ATOM 6798 N N . LYS B 1 220 ? -0.139 24.297 18.594 1 90.25 220 LYS B N 1
ATOM 6799 C CA . LYS B 1 220 ? -0.149 22.859 18.297 1 90.25 220 LYS B CA 1
ATOM 6800 C C . LYS B 1 220 ? 0.32 22.594 16.859 1 90.25 220 LYS B C 1
ATOM 6802 O O . LYS B 1 220 ? 0.392 21.438 16.438 1 90.25 220 LYS B O 1
ATOM 6807 N N . SER B 1 221 ? 0.655 23.625 16.156 1 90.31 221 SER B N 1
ATOM 6808 C CA . SER B 1 221 ? 1.035 23.484 14.758 1 90.31 221 SER B CA 1
ATOM 6809 C C . SER B 1 221 ? 2.543 23.312 14.609 1 90.31 221 SER B C 1
ATOM 6811 O O . SER B 1 221 ? 3.309 24.234 14.875 1 90.31 221 SER B O 1
ATOM 6813 N N . GLY B 1 222 ? 2.91 22.172 14.172 1 89.88 222 GLY B N 1
ATOM 6814 C CA . GLY B 1 222 ? 4.32 21.938 13.891 1 89.88 222 GLY B CA 1
ATOM 6815 C C . GLY B 1 222 ? 4.844 22.781 12.742 1 89.88 222 GLY B C 1
ATOM 6816 O O . GLY B 1 222 ? 6.023 23.141 12.719 1 89.88 222 GLY B O 1
ATOM 6817 N N . ARG B 1 223 ? 3.994 23.156 11.867 1 86.44 223 ARG B N 1
ATOM 6818 C CA . ARG B 1 223 ? 4.363 23.984 10.719 1 86.44 223 ARG B CA 1
ATOM 6819 C C . ARG B 1 223 ? 4.766 25.391 11.172 1 86.44 223 ARG B C 1
ATOM 6821 O O . ARG B 1 223 ? 5.766 25.938 10.703 1 86.44 223 ARG B O 1
ATOM 6828 N N . ILE B 1 224 ? 3.961 25.906 12.031 1 91.19 224 ILE B N 1
ATOM 6829 C CA . ILE B 1 224 ? 4.234 27.25 12.523 1 91.19 224 ILE B CA 1
ATOM 6830 C C . ILE B 1 224 ? 5.52 27.25 13.344 1 91.19 224 ILE B C 1
ATOM 6832 O O . ILE B 1 224 ? 6.336 28.172 13.234 1 91.19 224 ILE B O 1
ATOM 6836 N N . TRP B 1 225 ? 5.73 26.25 14.109 1 91.31 225 TRP B N 1
ATOM 6837 C CA . TRP B 1 225 ? 6.969 26.125 14.875 1 91.31 225 TRP B CA 1
ATOM 6838 C C . TRP B 1 225 ? 8.172 26.016 13.945 1 91.31 225 TRP B C 1
ATOM 6840 O O . TRP B 1 225 ? 9.234 26.578 14.227 1 91.31 225 TRP B O 1
ATOM 6850 N N . ALA B 1 226 ? 7.988 25.234 12.906 1 88 226 ALA B N 1
ATOM 6851 C CA . ALA B 1 226 ? 9.062 25.094 11.93 1 88 226 ALA B CA 1
ATOM 6852 C C . ALA B 1 226 ? 9.414 26.438 11.297 1 88 226 ALA B C 1
ATOM 6854 O O . ALA B 1 226 ? 10.586 26.734 11.062 1 88 226 ALA B O 1
ATOM 6855 N N . MET B 1 227 ? 8.422 27.219 11.023 1 86.5 227 MET B N 1
ATOM 6856 C CA . MET B 1 227 ? 8.656 28.547 10.438 1 86.5 227 MET B CA 1
ATOM 685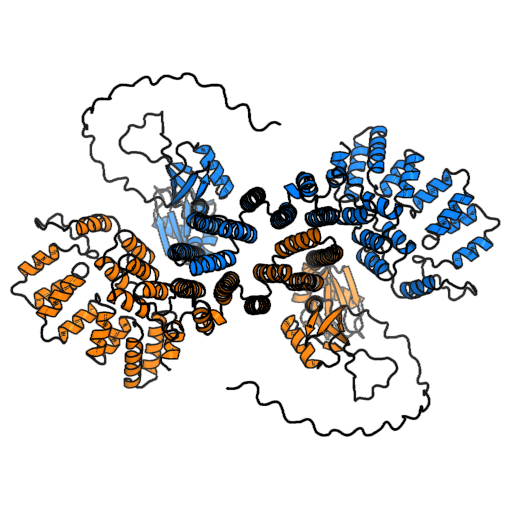7 C C . MET B 1 227 ? 9.344 29.469 11.438 1 86.5 227 MET B C 1
ATOM 6859 O O . MET B 1 227 ? 10.18 30.281 11.055 1 86.5 227 MET B O 1
ATOM 6863 N N . ARG B 1 228 ? 8.984 29.312 12.703 1 87.94 228 ARG B N 1
ATOM 6864 C CA . ARG B 1 228 ? 9.617 30.094 13.766 1 87.94 228 ARG B CA 1
ATOM 6865 C C . ARG B 1 228 ? 11.109 29.812 13.836 1 87.94 228 ARG B C 1
ATOM 6867 O O . ARG B 1 228 ? 11.898 30.719 14.141 1 87.94 228 ARG B O 1
ATOM 6874 N N . LEU B 1 229 ? 11.5 28.641 13.5 1 85.56 229 LEU B N 1
ATOM 6875 C CA . LEU B 1 229 ? 12.891 28.219 13.602 1 85.56 229 LEU B CA 1
ATOM 6876 C C . LEU B 1 229 ? 13.75 28.922 12.555 1 85.56 229 LEU B C 1
ATOM 6878 O O . LEU B 1 229 ? 14.969 29.016 12.695 1 85.56 229 LEU B O 1
ATOM 6882 N N . LEU B 1 230 ? 13.141 29.438 11.555 1 76.69 230 LEU B N 1
ATOM 6883 C CA . LEU B 1 230 ? 13.883 30.188 10.539 1 76.69 230 LEU B CA 1
ATOM 6884 C C . LEU B 1 230 ? 14.398 31.5 11.094 1 76.69 230 LEU B C 1
ATOM 6886 O O . LEU B 1 230 ? 15.438 32 10.664 1 76.69 230 LEU B O 1
ATOM 6890 N N . PHE B 1 231 ? 13.703 32.031 12.078 1 77.69 231 PHE B N 1
ATOM 6891 C CA . PHE B 1 231 ? 13.992 33.344 12.656 1 77.69 231 PHE B CA 1
ATOM 6892 C C . PHE B 1 231 ? 14.711 33.188 14 1 77.69 231 PHE B C 1
ATOM 6894 O O . PHE B 1 231 ? 15.664 33.906 14.281 1 77.69 231 PHE B O 1
ATOM 6901 N N . ASP B 1 232 ? 14.133 32.312 14.773 1 82.12 232 ASP B N 1
ATOM 6902 C CA . ASP B 1 232 ? 14.617 32.062 16.141 1 82.12 232 ASP B CA 1
ATOM 6903 C C . ASP B 1 232 ? 14.961 30.594 16.344 1 82.12 232 ASP B C 1
ATOM 6905 O O . ASP B 1 232 ? 14.07 29.766 16.5 1 82.12 232 ASP B O 1
ATOM 6909 N N . GLN B 1 233 ? 16.25 30.344 16.453 1 82.19 233 GLN B N 1
ATOM 6910 C CA . GLN B 1 233 ? 16.703 28.953 16.531 1 82.19 233 GLN B CA 1
ATOM 6911 C C . GLN B 1 233 ? 16.859 28.5 17.984 1 82.19 233 GLN B C 1
ATOM 6913 O O . GLN B 1 233 ? 17.656 27.609 18.281 1 82.19 233 GLN B O 1
ATOM 6918 N N . ASN B 1 234 ? 16.094 29.266 18.828 1 84.62 234 ASN B N 1
ATOM 6919 C CA . ASN B 1 234 ? 16.031 28.797 20.219 1 84.62 234 ASN B CA 1
ATOM 6920 C C . ASN B 1 234 ? 15.102 27.594 20.359 1 84.62 234 ASN B C 1
ATOM 6922 O O . ASN B 1 234 ? 13.883 27.75 20.406 1 84.62 234 ASN B O 1
ATOM 6926 N N . ILE B 1 235 ? 15.781 26.453 20.516 1 90.12 235 ILE B N 1
ATOM 6927 C CA . ILE B 1 235 ? 15.016 25.219 20.484 1 90.12 235 ILE B CA 1
ATOM 6928 C C . ILE B 1 235 ? 14.742 24.734 21.906 1 90.12 235 ILE B C 1
ATOM 6930 O O . ILE B 1 235 ? 15.68 24.547 22.688 1 90.12 235 ILE B O 1
ATOM 6934 N N . ASP B 1 236 ? 13.516 24.703 22.266 1 91.31 236 ASP B N 1
ATOM 6935 C CA . ASP B 1 236 ? 13.008 24.062 23.484 1 91.31 236 ASP B CA 1
ATOM 6936 C C . ASP B 1 236 ? 11.969 23 23.156 1 91.31 236 ASP B C 1
ATOM 6938 O O . ASP B 1 236 ? 10.844 23.328 22.766 1 91.31 236 ASP B O 1
ATOM 6942 N N . PHE B 1 237 ? 12.305 21.766 23.422 1 93.69 237 PHE B N 1
ATOM 6943 C CA . PHE B 1 237 ? 11.461 20.656 22.984 1 93.69 237 PHE B CA 1
ATOM 6944 C C . PHE B 1 237 ? 10.172 20.609 23.797 1 93.69 237 PHE B C 1
ATOM 6946 O O . PHE B 1 237 ? 9.188 20 23.375 1 93.69 237 PHE B O 1
ATOM 6953 N N . ASN B 1 238 ? 10.117 21.25 24.922 1 89.62 238 ASN B N 1
ATOM 6954 C CA . ASN B 1 238 ? 8.898 21.312 25.734 1 89.62 238 ASN B CA 1
ATOM 6955 C C . ASN B 1 238 ? 7.801 22.109 25.031 1 89.62 238 ASN B C 1
ATOM 6957 O O . ASN B 1 238 ? 6.617 21.922 25.328 1 89.62 238 ASN B O 1
ATOM 6961 N N . ASN B 1 239 ? 8.234 22.906 24.203 1 89.62 239 ASN B N 1
ATOM 6962 C CA . ASN B 1 239 ? 7.277 23.734 23.469 1 89.62 239 ASN B CA 1
ATOM 6963 C C . ASN B 1 239 ? 6.492 22.906 22.453 1 89.62 239 ASN B C 1
ATOM 6965 O O . ASN B 1 239 ? 5.43 23.328 22 1 89.62 239 ASN B O 1
ATOM 6969 N N . TYR B 1 240 ? 7.023 21.703 22.172 1 93.25 240 TYR B N 1
ATOM 6970 C CA . TYR B 1 240 ? 6.445 20.938 21.078 1 93.25 240 TYR B CA 1
ATOM 6971 C C . TYR B 1 240 ? 5.543 19.828 21.609 1 93.25 240 TYR B C 1
ATOM 6973 O O . TYR B 1 240 ? 5.016 19.031 20.844 1 93.25 240 TYR B O 1
ATOM 6981 N N . LYS B 1 241 ? 5.297 19.734 22.859 1 91.06 241 LYS B N 1
ATOM 6982 C CA . LYS B 1 241 ? 4.633 18.609 23.5 1 91.06 241 LYS B CA 1
ATOM 6983 C C . LYS B 1 241 ? 3.154 18.547 23.125 1 91.06 241 LYS B C 1
ATOM 6985 O O . LYS B 1 241 ? 2.521 17.5 23.234 1 91.06 241 LYS B O 1
ATOM 6990 N N . TYR B 1 242 ? 2.674 19.594 22.609 1 89.69 242 TYR B N 1
ATOM 6991 C CA . TYR B 1 242 ? 1.236 19.641 22.375 1 89.69 242 TYR B CA 1
ATOM 6992 C C . TYR B 1 242 ? 0.917 19.344 20.906 1 89.69 242 TYR B C 1
ATOM 6994 O O . TYR B 1 242 ? -0.253 19.234 20.531 1 89.69 242 TYR B O 1
ATOM 7002 N N . ILE B 1 243 ? 1.899 19.188 20.109 1 91.5 243 ILE B N 1
ATOM 7003 C CA . ILE B 1 243 ? 1.678 18.828 18.719 1 91.5 243 ILE B CA 1
ATOM 7004 C C . ILE B 1 243 ? 1.035 17.453 18.625 1 91.5 243 ILE B C 1
ATOM 7006 O O . ILE B 1 243 ? 1.517 16.5 19.25 1 91.5 243 ILE B O 1
ATOM 7010 N N . ASP B 1 244 ? -0.073 17.328 17.906 1 87.19 244 ASP B N 1
ATOM 7011 C CA . ASP B 1 244 ? -0.779 16.047 17.922 1 87.19 244 ASP B CA 1
ATOM 7012 C C . ASP B 1 244 ? -1.068 15.562 16.5 1 87.19 244 ASP B C 1
ATOM 7014 O O . ASP B 1 244 ? -1.701 14.523 16.312 1 87.19 244 ASP B O 1
ATOM 7018 N N . ASN B 1 245 ? -0.684 16.328 15.547 1 87.19 245 ASN B N 1
ATOM 7019 C CA . ASN B 1 245 ? -0.861 15.961 14.148 1 87.19 245 ASN B CA 1
ATOM 7020 C C . ASN B 1 245 ? 0.418 15.375 13.555 1 87.19 245 ASN B C 1
ATOM 7022 O O . ASN B 1 245 ? 1.5 15.938 13.719 1 87.19 245 ASN B O 1
ATOM 7026 N N . ALA B 1 246 ? 0.289 14.25 12.883 1 88.38 246 ALA B N 1
ATOM 7027 C CA . ALA B 1 246 ? 1.446 13.547 12.336 1 88.38 246 ALA B CA 1
ATOM 7028 C C . ALA B 1 246 ? 2.164 14.398 11.289 1 88.38 246 ALA B C 1
ATOM 7030 O O . ALA B 1 246 ? 3.395 14.406 11.227 1 88.38 246 ALA B O 1
ATOM 7031 N N . LEU B 1 247 ? 1.342 15.031 10.523 1 84.31 247 LEU B N 1
ATOM 7032 C CA . LEU B 1 247 ? 1.929 15.867 9.484 1 84.31 247 LEU B CA 1
ATOM 7033 C C . LEU B 1 247 ? 2.777 16.984 10.086 1 84.31 247 LEU B C 1
ATOM 7035 O O . LEU B 1 247 ? 3.871 17.266 9.602 1 84.31 247 LEU B O 1
ATOM 7039 N N . ASP B 1 248 ? 2.287 17.547 11.102 1 88.69 248 ASP B N 1
ATOM 7040 C CA . ASP B 1 248 ? 3.01 18.609 11.805 1 88.69 248 ASP B CA 1
ATOM 7041 C C . ASP B 1 248 ? 4.281 18.062 12.453 1 88.69 248 ASP B C 1
ATOM 7043 O O . ASP B 1 248 ? 5.316 18.734 12.461 1 88.69 248 ASP B O 1
ATOM 7047 N N . GLY B 1 249 ? 4.16 16.922 12.945 1 91 249 GLY B N 1
ATOM 7048 C CA . GLY B 1 249 ? 5.344 16.281 13.508 1 91 249 GLY B CA 1
ATOM 7049 C C . GLY B 1 249 ? 6.438 16.047 12.492 1 91 249 GLY B C 1
ATOM 7050 O O . GLY B 1 249 ? 7.613 16.297 12.766 1 91 249 GLY B O 1
ATOM 7051 N N . ARG B 1 250 ? 6.066 15.648 11.352 1 89.88 250 ARG B N 1
ATOM 7052 C CA . ARG B 1 250 ? 7.012 15.375 10.273 1 89.88 250 ARG B CA 1
ATOM 7053 C C . ARG B 1 250 ? 7.742 16.641 9.844 1 89.88 250 ARG B C 1
ATOM 7055 O O . ARG B 1 250 ? 8.961 16.641 9.688 1 89.88 250 ARG B O 1
ATOM 7062 N N . ILE B 1 251 ? 6.969 17.641 9.773 1 86.31 251 ILE B N 1
ATOM 7063 C CA . ILE B 1 251 ? 7.531 18.906 9.312 1 86.31 251 ILE B CA 1
ATOM 7064 C C . ILE B 1 251 ? 8.5 19.453 10.367 1 86.31 251 ILE B C 1
ATOM 7066 O O . ILE B 1 251 ? 9.578 19.938 10.031 1 86.31 251 ILE B O 1
ATOM 7070 N N . LEU B 1 252 ? 8.125 19.328 11.531 1 91.06 252 LEU B N 1
ATOM 7071 C CA . LEU B 1 252 ? 8.945 19.859 12.609 1 91.06 252 LEU B CA 1
ATOM 7072 C C . LEU B 1 252 ? 10.289 19.141 12.672 1 91.06 252 LEU B C 1
ATOM 7074 O O . LEU B 1 252 ? 11.344 19.781 12.719 1 91.06 252 LEU B O 1
ATOM 7078 N N . ILE B 1 253 ? 10.297 17.828 12.641 1 93 253 ILE B N 1
ATOM 7079 C CA . ILE B 1 253 ? 11.539 17.078 12.766 1 93 253 ILE B CA 1
ATOM 7080 C C . ILE B 1 253 ? 12.406 17.312 11.531 1 93 253 ILE B C 1
ATOM 7082 O O . ILE B 1 253 ? 13.633 17.406 11.633 1 93 253 ILE B O 1
ATOM 7086 N N . GLY B 1 254 ? 11.719 17.328 10.406 1 89.62 254 GLY B N 1
ATOM 7087 C CA . GLY B 1 254 ? 12.484 17.641 9.211 1 89.62 254 GLY B CA 1
ATOM 7088 C C . GLY B 1 254 ? 13.211 18.969 9.289 1 89.62 254 GLY B C 1
ATOM 7089 O O . GLY B 1 254 ? 14.391 19.062 8.945 1 89.62 254 GLY B O 1
ATOM 7090 N N . LYS B 1 255 ? 12.547 19.953 9.766 1 88.56 255 LYS B N 1
ATOM 7091 C CA . LYS B 1 255 ? 13.133 21.297 9.859 1 88.56 255 LYS B CA 1
ATOM 7092 C C . LYS B 1 255 ? 14.242 21.328 10.906 1 88.56 255 LYS B C 1
ATOM 7094 O O . LYS B 1 255 ? 15.289 21.938 10.688 1 88.56 255 LYS B O 1
ATOM 7099 N N . LEU B 1 256 ? 14.016 20.734 11.992 1 90.62 256 LEU B N 1
ATOM 7100 C CA . LEU B 1 256 ? 15.016 20.703 13.055 1 90.62 256 LEU B CA 1
ATOM 7101 C C . LEU B 1 256 ? 16.312 20.094 12.555 1 90.62 256 LEU B C 1
ATOM 7103 O O . LEU B 1 256 ? 17.391 20.641 12.789 1 90.62 256 LEU B O 1
ATOM 7107 N N . CYS B 1 257 ? 16.219 19.016 11.844 1 91.19 257 CYS B N 1
ATOM 7108 C CA . CYS B 1 257 ? 17.406 18.312 11.375 1 91.19 257 CYS B CA 1
ATOM 7109 C C . CYS B 1 257 ? 18.094 19.078 10.242 1 91.19 257 CYS B C 1
ATOM 7111 O O . CYS B 1 257 ? 19.312 19.016 10.086 1 91.19 257 CYS B O 1
ATOM 7113 N N . SER B 1 258 ? 17.266 19.797 9.516 1 87.31 258 SER B N 1
ATOM 7114 C CA . SER B 1 258 ? 17.844 20.562 8.414 1 87.31 258 SER B CA 1
ATOM 7115 C C . SER B 1 258 ? 18.688 21.719 8.938 1 87.31 258 SER B C 1
ATOM 7117 O O . SER B 1 258 ? 19.625 22.172 8.266 1 87.31 258 SER B O 1
ATOM 7119 N N . LEU B 1 259 ? 18.406 22.25 10.078 1 85.31 259 LEU B N 1
ATOM 7120 C CA . LEU B 1 259 ? 19.125 23.359 10.68 1 85.31 259 LEU B CA 1
ATOM 7121 C C . LEU B 1 259 ? 20.531 22.938 11.109 1 85.31 259 LEU B C 1
ATOM 7123 O O . LEU B 1 259 ? 21.484 23.734 11.008 1 85.31 259 LEU B O 1
ATOM 7127 N N . ASP B 1 260 ? 20.641 21.766 11.555 1 88.19 260 ASP B N 1
ATOM 7128 C CA . ASP B 1 260 ? 21.922 21.203 12 1 88.19 260 ASP B CA 1
ATOM 7129 C C . ASP B 1 260 ? 22.016 19.719 11.68 1 88.19 260 ASP B C 1
ATOM 7131 O O . ASP B 1 260 ? 21.859 18.875 12.562 1 88.19 260 ASP B O 1
ATOM 7135 N N . PRO B 1 261 ? 22.375 19.422 10.453 1 87.81 261 PRO B N 1
ATOM 7136 C CA . PRO B 1 261 ? 22.391 18.031 10.008 1 87.81 261 PRO B CA 1
ATOM 7137 C C . PRO B 1 261 ? 23.406 17.188 10.781 1 87.81 261 PRO B C 1
ATOM 7139 O O . PRO B 1 261 ? 23.25 15.961 10.875 1 87.81 261 PRO B O 1
ATOM 7142 N N . GLU B 1 262 ? 24.422 17.75 11.32 1 90 262 GLU B N 1
ATOM 7143 C CA . GLU B 1 262 ? 25.453 17.016 12.039 1 90 262 GLU B CA 1
ATOM 7144 C C . GLU B 1 262 ? 24.953 16.5 13.383 1 90 262 GLU B C 1
ATOM 7146 O O . GLU B 1 262 ? 25.484 15.539 13.938 1 90 262 GLU B O 1
ATOM 7151 N N . ASN B 1 263 ? 23.938 17.172 13.914 1 92.44 263 ASN B N 1
ATOM 7152 C CA . ASN B 1 263 ? 23.391 16.797 15.219 1 92.44 263 ASN B CA 1
ATOM 7153 C C . ASN B 1 263 ? 22.016 16.141 15.086 1 92.44 263 ASN B C 1
ATOM 7155 O O . ASN B 1 263 ? 21.141 16.344 15.93 1 92.44 263 ASN B O 1
ATOM 7159 N N . THR B 1 264 ? 21.797 15.43 14.008 1 94.12 264 THR B N 1
ATOM 7160 C CA . THR B 1 264 ? 20.531 14.789 13.703 1 94.12 264 THR B CA 1
ATOM 7161 C C . THR B 1 264 ? 20.125 13.812 14.812 1 94.12 264 THR B C 1
ATOM 7163 O O . THR B 1 264 ? 18.969 13.75 15.211 1 94.12 264 THR B O 1
ATOM 7166 N N . GLU B 1 265 ? 21.062 13.078 15.352 1 95.19 265 GLU B N 1
ATOM 7167 C CA . GLU B 1 265 ? 20.781 12.086 16.391 1 95.19 265 GLU B CA 1
ATOM 7168 C C . GLU B 1 265 ? 20.188 12.75 17.641 1 95.19 265 GLU B C 1
ATOM 7170 O O . GLU B 1 265 ? 19.266 12.211 18.25 1 95.19 265 GLU B O 1
ATOM 7175 N N . PHE B 1 266 ? 20.766 13.883 17.969 1 95.69 266 PHE B N 1
ATOM 7176 C CA . PHE B 1 266 ? 20.297 14.633 19.125 1 95.69 266 PHE B CA 1
ATOM 7177 C C . PHE B 1 266 ? 18.844 15.047 18.953 1 95.69 266 PHE B C 1
ATOM 7179 O O . PHE B 1 266 ? 18.031 14.852 19.859 1 95.69 266 PHE B O 1
ATOM 7186 N N . TYR B 1 267 ? 18.484 15.578 17.828 1 94.38 267 TYR B N 1
ATOM 7187 C CA . TYR B 1 267 ? 17.141 16.078 17.578 1 94.38 267 TYR B CA 1
ATOM 7188 C C . TYR B 1 267 ? 16.125 14.938 17.547 1 94.38 267 TYR B C 1
ATOM 7190 O O . TYR B 1 267 ? 15.062 15.031 18.156 1 94.38 267 TYR B O 1
ATOM 7198 N N . VAL B 1 268 ? 16.484 13.875 16.828 1 95.75 268 VAL B N 1
ATOM 7199 C CA . VAL B 1 268 ? 15.578 12.75 16.672 1 95.75 268 VAL B CA 1
ATOM 7200 C C . VAL B 1 268 ? 15.336 12.094 18.031 1 95.75 268 VAL B C 1
ATOM 7202 O O . VAL B 1 268 ? 14.188 11.781 18.375 1 95.75 268 VAL B O 1
ATOM 7205 N N . ASN B 1 269 ? 16.344 11.914 18.828 1 95.06 269 ASN B N 1
ATOM 7206 C CA . ASN B 1 269 ? 16.219 11.273 20.141 1 95.06 269 ASN B CA 1
ATOM 7207 C C . ASN B 1 269 ? 15.32 12.078 21.062 1 95.06 269 ASN B C 1
ATOM 7209 O O . ASN B 1 269 ? 14.578 11.508 21.875 1 95.06 269 ASN B O 1
ATOM 7213 N N . ASN B 1 270 ? 15.391 13.359 20.969 1 95.31 270 ASN B N 1
ATOM 7214 C CA . ASN B 1 270 ? 14.586 14.211 21.828 1 95.31 270 ASN B CA 1
ATOM 7215 C C . ASN B 1 270 ? 13.141 14.305 21.328 1 95.31 270 ASN B C 1
ATOM 7217 O O . ASN B 1 270 ? 12.203 14.336 22.125 1 95.31 270 ASN B O 1
ATOM 7221 N N . ILE B 1 271 ? 12.945 14.336 20.047 1 95 271 ILE B N 1
ATOM 7222 C CA . ILE B 1 271 ? 11.602 14.539 19.516 1 95 271 ILE B CA 1
ATOM 7223 C C . ILE B 1 271 ? 10.789 13.258 19.656 1 95 271 ILE B C 1
ATOM 7225 O O . ILE B 1 271 ? 9.562 13.305 19.766 1 95 271 ILE B O 1
ATOM 7229 N N . LEU B 1 272 ? 11.453 12.094 19.594 1 94.62 272 LEU B N 1
ATOM 7230 C CA . LEU B 1 272 ? 10.781 10.805 19.672 1 94.62 272 LEU B CA 1
ATOM 7231 C C . LEU B 1 272 ? 10.086 10.633 21.016 1 94.62 272 LEU B C 1
ATOM 7233 O O . LEU B 1 272 ? 9.211 9.781 21.172 1 94.62 272 LEU B O 1
ATOM 7237 N N . LYS B 1 273 ? 10.414 11.461 22.016 1 93.56 273 LYS B N 1
ATOM 7238 C CA . LYS B 1 273 ? 9.805 11.398 23.344 1 93.56 273 LYS B CA 1
ATOM 7239 C C . LYS B 1 273 ? 8.445 12.086 23.359 1 93.56 273 LYS B C 1
ATOM 7241 O O . LYS B 1 273 ? 7.652 11.891 24.281 1 93.56 273 LYS B O 1
ATOM 7246 N N . LEU B 1 274 ? 8.172 12.797 22.375 1 94.25 274 LEU B N 1
ATOM 7247 C CA . LEU B 1 274 ? 6.91 13.531 22.297 1 94.25 274 LEU B CA 1
ATOM 7248 C C . LEU B 1 274 ? 5.75 12.594 21.969 1 94.25 274 LEU B C 1
ATOM 7250 O O . LEU B 1 274 ? 5.922 11.625 21.234 1 94.25 274 LEU B O 1
ATOM 7254 N N . LYS B 1 275 ? 4.613 12.969 22.422 1 90.94 275 LYS B N 1
ATOM 7255 C CA . LYS B 1 275 ? 3.422 12.133 22.297 1 90.94 275 LYS B CA 1
ATOM 7256 C C . LYS B 1 275 ? 3.064 11.883 20.844 1 90.94 275 LYS B C 1
ATOM 7258 O O . LYS B 1 275 ? 2.697 10.766 20.469 1 90.94 275 LYS B O 1
ATOM 7263 N N . VAL B 1 276 ? 3.18 12.852 20.016 1 93.19 276 VAL B N 1
ATOM 7264 C CA . VAL B 1 276 ? 2.768 12.734 18.625 1 93.19 276 VAL B CA 1
ATOM 7265 C C . VAL B 1 276 ? 3.602 11.664 17.922 1 93.19 276 VAL B C 1
ATOM 7267 O O . VAL B 1 276 ? 3.092 10.922 17.078 1 93.19 276 VAL B O 1
ATOM 7270 N N . PHE B 1 277 ? 4.828 11.469 18.266 1 94.06 277 PHE B N 1
ATOM 7271 C CA . PHE B 1 277 ? 5.723 10.516 17.609 1 94.06 277 PHE B CA 1
ATOM 7272 C C . PHE B 1 277 ? 5.547 9.125 18.219 1 94.06 277 PHE B C 1
ATOM 7274 O O . PHE B 1 277 ? 5.918 8.125 17.594 1 94.06 277 PHE B O 1
ATOM 7281 N N . GLN B 1 278 ? 4.965 9.125 19.328 1 91 278 GLN B N 1
ATOM 7282 C CA . GLN B 1 278 ? 4.707 7.836 19.969 1 91 278 GLN B CA 1
ATOM 7283 C C . GLN B 1 278 ? 3.393 7.234 19.484 1 91 278 GLN B C 1
ATOM 7285 O O . GLN B 1 278 ? 3.236 6.012 19.453 1 91 278 GLN B O 1
ATOM 7290 N N . GLU B 1 279 ? 2.561 8.133 19.109 1 90.69 279 GLU B N 1
ATOM 7291 C CA . GLU B 1 279 ? 1.202 7.672 18.844 1 90.69 279 GLU B CA 1
ATOM 7292 C C . GLU B 1 279 ? 0.897 7.66 17.344 1 90.69 279 GLU B C 1
ATOM 7294 O O . GLU B 1 279 ? -0.102 7.082 16.922 1 90.69 279 GLU B O 1
ATOM 7299 N N . THR B 1 280 ? 1.737 8.289 16.594 1 90.5 280 THR B N 1
ATOM 7300 C CA . THR B 1 280 ? 1.433 8.391 15.18 1 90.5 280 THR B CA 1
ATOM 7301 C C . THR B 1 280 ? 2.582 7.84 14.336 1 90.5 280 THR B C 1
ATOM 7303 O O . THR B 1 280 ? 3.627 7.465 14.875 1 90.5 280 THR B O 1
ATOM 7306 N N . ASP B 1 281 ? 2.375 7.84 13 1 89.12 281 ASP B N 1
ATOM 7307 C CA . ASP B 1 281 ? 3.336 7.219 12.094 1 89.12 281 ASP B CA 1
ATOM 7308 C C . ASP B 1 281 ? 4.469 8.188 11.75 1 89.12 281 ASP B C 1
ATOM 7310 O O . ASP B 1 281 ? 5.406 7.82 11.039 1 89.12 281 ASP B O 1
ATOM 7314 N N . CYS B 1 282 ? 4.352 9.375 12.32 1 93.31 282 CYS B N 1
ATOM 7315 C CA . CYS B 1 282 ? 5.48 10.266 12.078 1 93.31 282 CYS B CA 1
ATOM 7316 C C . CYS B 1 282 ? 6.738 9.75 12.766 1 93.31 282 CYS B C 1
ATOM 7318 O O . CYS B 1 282 ? 7.844 10.219 12.492 1 93.31 282 CYS B O 1
ATOM 7320 N N . PHE B 1 283 ? 6.504 8.789 13.625 1 95.12 283 PHE B N 1
ATOM 7321 C CA . PHE B 1 283 ? 7.621 8.039 14.188 1 95.12 283 PHE B CA 1
ATOM 7322 C C . PHE B 1 283 ? 8.531 7.504 13.086 1 95.12 283 PHE B C 1
ATOM 7324 O O . PHE B 1 283 ? 9.75 7.551 13.211 1 95.12 283 PHE B O 1
ATOM 7331 N N . VAL B 1 284 ? 7.992 7.035 12.055 1 95.19 284 VAL B N 1
ATOM 7332 C CA . VAL B 1 284 ? 8.711 6.426 10.945 1 95.19 284 VAL B CA 1
ATOM 7333 C C . VAL B 1 284 ? 9.586 7.477 10.258 1 95.19 284 VAL B C 1
ATOM 7335 O O . VAL B 1 284 ? 10.75 7.211 9.938 1 95.19 284 VAL B O 1
ATOM 7338 N N . THR B 1 285 ? 9.055 8.664 10.086 1 93.81 285 THR B N 1
ATOM 7339 C CA . THR B 1 285 ? 9.805 9.742 9.445 1 93.81 285 THR B CA 1
ATOM 7340 C C . THR B 1 285 ? 11.078 10.055 10.234 1 93.81 285 THR B C 1
ATOM 7342 O O . THR B 1 285 ? 12.148 10.203 9.648 1 93.81 285 THR B O 1
ATOM 7345 N N . ALA B 1 286 ? 10.938 10.188 11.492 1 96 286 ALA B N 1
ATOM 7346 C CA . ALA B 1 286 ? 12.086 10.477 12.352 1 96 286 ALA B CA 1
ATOM 7347 C C . ALA B 1 286 ? 13.148 9.391 12.227 1 96 286 ALA B C 1
ATOM 7349 O O . ALA B 1 286 ? 14.344 9.688 12.133 1 96 286 ALA B O 1
ATOM 7350 N N . CYS B 1 287 ? 12.727 8.164 12.172 1 95.88 287 CYS B N 1
ATOM 7351 C CA . CYS B 1 287 ? 13.656 7.043 12.109 1 95.88 287 CYS B CA 1
ATOM 7352 C C . CYS B 1 287 ? 14.32 6.961 10.734 1 95.88 287 CYS B C 1
ATOM 7354 O O . CYS B 1 287 ? 15.484 6.574 10.625 1 95.88 287 CYS B O 1
ATOM 7356 N N . ILE B 1 288 ? 13.539 7.273 9.703 1 95.5 288 ILE B N 1
ATOM 7357 C CA . ILE B 1 288 ? 14.109 7.254 8.359 1 95.5 288 ILE B CA 1
ATOM 7358 C C . ILE B 1 288 ? 15.18 8.336 8.234 1 95.5 288 ILE B C 1
ATOM 7360 O O . ILE B 1 288 ? 16.219 8.117 7.621 1 95.5 288 ILE B O 1
ATOM 7364 N N . ILE B 1 289 ? 14.961 9.516 8.797 1 95.06 289 ILE B N 1
ATOM 7365 C CA . ILE B 1 289 ? 15.953 10.578 8.82 1 95.06 289 ILE B CA 1
ATOM 7366 C C . ILE B 1 289 ? 17.203 10.102 9.539 1 95.06 289 ILE B C 1
ATOM 7368 O O . ILE B 1 289 ? 18.328 10.312 9.062 1 95.06 289 ILE B O 1
ATOM 7372 N N . LEU B 1 290 ? 16.969 9.492 10.625 1 95.94 290 LEU B N 1
ATOM 7373 C CA . LEU B 1 290 ? 18.094 8.969 11.406 1 95.94 290 LEU B CA 1
ATOM 7374 C C . LEU B 1 290 ? 18.844 7.895 10.625 1 95.94 290 LEU B C 1
ATOM 7376 O O . LEU B 1 290 ? 20.078 7.828 10.68 1 95.94 290 LEU B O 1
ATOM 7380 N N . ASP B 1 291 ? 18.141 6.996 9.961 1 95.69 291 ASP B N 1
ATOM 7381 C CA . ASP B 1 291 ? 18.75 5.953 9.141 1 95.69 291 ASP B CA 1
ATOM 7382 C C . ASP B 1 291 ? 19.656 6.555 8.07 1 95.69 291 ASP B C 1
ATOM 7384 O O . ASP B 1 291 ? 20.766 6.07 7.855 1 95.69 291 ASP B O 1
ATOM 7388 N N . GLU B 1 292 ? 19.109 7.559 7.387 1 92.69 292 GLU B N 1
ATOM 7389 C CA . GLU B 1 292 ? 19.906 8.227 6.367 1 92.69 292 GLU B CA 1
ATOM 7390 C C . GLU B 1 292 ? 21.172 8.844 6.973 1 92.69 292 GLU B C 1
ATOM 7392 O O . GLU B 1 292 ? 22.234 8.82 6.359 1 92.69 292 GLU B O 1
ATOM 7397 N N . TYR B 1 293 ? 21.016 9.438 8.133 1 94.75 293 TYR B N 1
ATOM 7398 C CA . TYR B 1 293 ? 22.156 9.992 8.852 1 94.75 293 TYR B CA 1
ATOM 7399 C C . TYR B 1 293 ? 23.188 8.914 9.141 1 94.75 293 TYR B C 1
ATOM 7401 O O . TYR B 1 293 ? 24.391 9.141 8.992 1 94.75 293 TYR B O 1
ATOM 7409 N N . TYR B 1 294 ? 22.75 7.746 9.516 1 95.31 294 TYR B N 1
ATOM 7410 C CA . TYR B 1 294 ? 23.656 6.641 9.828 1 95.31 294 TYR B CA 1
ATOM 7411 C C . TYR B 1 294 ? 24.344 6.133 8.57 1 95.31 294 TYR B C 1
ATOM 7413 O O . TYR B 1 294 ? 25.5 5.703 8.617 1 95.31 294 TYR B O 1
ATOM 7421 N N . ILE B 1 295 ? 23.625 6.082 7.441 1 92.69 295 ILE B N 1
ATOM 7422 C CA . ILE B 1 295 ? 24.234 5.695 6.176 1 92.69 295 ILE B CA 1
ATOM 7423 C C . ILE B 1 295 ? 25.375 6.656 5.84 1 92.69 295 ILE B C 1
ATOM 7425 O O . ILE B 1 295 ? 26.484 6.223 5.523 1 92.69 295 ILE B O 1
ATOM 7429 N N . ALA B 1 296 ? 25.094 7.957 5.996 1 89.94 296 ALA B N 1
ATOM 7430 C CA . ALA B 1 296 ? 26.062 8.984 5.645 1 89.94 296 ALA B CA 1
ATOM 7431 C C . ALA B 1 296 ? 27.281 8.922 6.562 1 89.94 296 ALA B C 1
ATOM 7433 O O . ALA B 1 296 ? 28.391 9.227 6.137 1 89.94 296 ALA B O 1
ATOM 7434 N N . ASN B 1 297 ? 27.109 8.484 7.777 1 93.88 297 ASN B N 1
ATOM 7435 C CA . ASN B 1 297 ? 28.188 8.469 8.75 1 93.88 297 ASN B CA 1
ATOM 7436 C C . ASN B 1 297 ? 28.719 7.062 8.984 1 93.88 297 ASN B C 1
ATOM 7438 O O . ASN B 1 297 ? 29.5 6.832 9.914 1 93.88 297 ASN B O 1
ATOM 7442 N N . ASN B 1 298 ? 28.297 6.07 8.195 1 93.75 298 ASN B N 1
ATOM 7443 C CA . ASN B 1 298 ? 28.75 4.684 8.195 1 93.75 298 ASN B CA 1
ATOM 7444 C C . ASN B 1 298 ? 28.609 4.047 9.57 1 93.75 298 ASN B C 1
ATOM 7446 O O . ASN B 1 298 ? 29.562 3.453 10.086 1 93.75 298 ASN B O 1
ATOM 7450 N N . LYS B 1 299 ? 27.5 4.363 10.242 1 95.44 299 LYS B N 1
ATOM 7451 C CA . LYS B 1 299 ? 27.172 3.75 11.523 1 95.44 299 LYS B CA 1
ATOM 7452 C C . LYS B 1 299 ? 26.312 2.506 11.328 1 95.44 299 LYS B C 1
ATOM 7454 O O . LYS B 1 299 ? 25.078 2.572 11.414 1 95.44 299 LYS B O 1
ATOM 7459 N N . LYS B 1 300 ? 26.844 1.31 11.305 1 95.38 300 LYS B N 1
ATOM 7460 C CA . LYS B 1 300 ? 26.188 0.076 10.891 1 95.38 300 LYS B CA 1
ATOM 7461 C C . LYS B 1 300 ? 25.391 -0.532 12.047 1 95.38 300 LYS B C 1
ATOM 7463 O O . LYS B 1 300 ? 24.266 -0.978 11.859 1 95.38 300 LYS B O 1
ATOM 7468 N N . SER B 1 301 ? 25.953 -0.545 13.195 1 95.69 301 SER B N 1
ATOM 7469 C CA . SER B 1 301 ? 25.297 -1.153 14.344 1 95.69 301 SER B CA 1
ATOM 7470 C C . SER B 1 301 ? 24.031 -0.401 14.711 1 95.69 301 SER B C 1
ATOM 7472 O O . SER B 1 301 ? 22.984 -1.015 14.969 1 95.69 301 SER B O 1
ATOM 7474 N N . GLU B 1 302 ? 24.125 0.916 14.781 1 95.62 302 GLU B N 1
ATOM 7475 C CA . GLU B 1 302 ? 22.969 1.746 15.094 1 95.62 302 GLU B CA 1
ATOM 7476 C C . GLU B 1 302 ? 21.891 1.606 14.031 1 95.62 302 GLU B C 1
ATOM 7478 O O . GLU B 1 302 ? 20.703 1.551 14.352 1 95.62 302 GLU B O 1
ATOM 7483 N N . ARG B 1 303 ? 22.344 1.515 12.797 1 96.06 303 ARG B N 1
ATOM 7484 C CA . ARG B 1 303 ? 21.406 1.352 11.688 1 96.06 303 ARG B CA 1
ATOM 7485 C C . ARG B 1 303 ? 20.641 0.038 11.805 1 96.06 303 ARG B C 1
ATOM 7487 O O . ARG B 1 303 ? 19.422 0.004 11.617 1 96.06 303 ARG B O 1
ATOM 7494 N N . ARG B 1 304 ? 21.359 -1.04 12.109 1 95.81 304 ARG B N 1
ATOM 7495 C CA . ARG B 1 304 ? 20.719 -2.34 12.281 1 95.81 304 ARG B CA 1
ATOM 7496 C C . ARG B 1 304 ? 19.641 -2.279 13.359 1 95.81 304 ARG B C 1
ATOM 7498 O O . ARG B 1 304 ? 18.547 -2.816 13.172 1 95.81 304 ARG B O 1
ATOM 7505 N N . ASN B 1 305 ? 19.969 -1.606 14.391 1 95.75 305 ASN B N 1
ATOM 7506 C CA . ASN B 1 305 ? 19.047 -1.509 15.516 1 95.75 305 ASN B CA 1
ATOM 7507 C C . ASN B 1 305 ? 17.781 -0.73 15.141 1 95.75 305 ASN B C 1
ATOM 7509 O O . ASN B 1 305 ? 16.672 -1.135 15.484 1 95.75 305 ASN B O 1
ATOM 7513 N N . ILE B 1 306 ? 17.938 0.341 14.477 1 96.19 306 ILE B N 1
ATOM 7514 C CA . ILE B 1 306 ? 16.781 1.176 14.148 1 96.19 306 ILE B CA 1
ATOM 7515 C C . ILE B 1 306 ? 15.891 0.449 13.141 1 96.19 306 ILE B C 1
ATOM 7517 O O . ILE B 1 306 ? 14.656 0.537 13.219 1 96.19 306 ILE B O 1
ATOM 7521 N N . LEU B 1 307 ? 16.484 -0.23 12.164 1 96.62 307 LEU B N 1
ATOM 7522 C CA . LEU B 1 307 ? 15.711 -0.949 11.156 1 96.62 307 LEU B CA 1
ATOM 7523 C C . LEU B 1 307 ? 14.953 -2.117 11.781 1 96.62 307 LEU B C 1
ATOM 7525 O O . LEU B 1 307 ? 13.805 -2.387 11.414 1 96.62 307 LEU B O 1
ATOM 7529 N N . PHE B 1 308 ? 15.602 -2.74 12.727 1 96.06 308 PHE B N 1
ATOM 7530 C CA . PHE B 1 308 ? 14.945 -3.824 13.445 1 96.06 308 PHE B CA 1
ATOM 7531 C C . PHE B 1 308 ? 13.742 -3.301 14.227 1 96.06 308 PHE B C 1
ATOM 7533 O O . PHE B 1 308 ? 12.648 -3.869 14.148 1 96.06 308 PHE B O 1
ATOM 7540 N N . ASN B 1 309 ? 13.938 -2.23 14.906 1 93.88 309 ASN B N 1
ATOM 7541 C CA . ASN B 1 309 ? 12.867 -1.633 15.703 1 93.88 309 ASN B CA 1
ATOM 7542 C C . ASN B 1 309 ? 11.711 -1.172 14.828 1 93.88 309 ASN B C 1
ATOM 7544 O O . ASN B 1 309 ? 10.547 -1.295 15.219 1 93.88 309 ASN B O 1
ATOM 7548 N N . LEU B 1 310 ? 12.023 -0.659 13.695 1 95.44 310 LEU B N 1
ATOM 7549 C CA . LEU B 1 310 ? 11 -0.17 12.781 1 95.44 310 LEU B CA 1
ATOM 7550 C C . LEU B 1 310 ? 10.109 -1.312 12.305 1 95.44 310 LEU B C 1
ATOM 7552 O O . LEU B 1 310 ? 8.891 -1.165 12.227 1 95.44 310 LEU B O 1
ATOM 7556 N N . THR B 1 311 ? 10.719 -2.445 11.93 1 95.38 311 THR B N 1
ATOM 7557 C CA . THR B 1 311 ? 9.945 -3.576 11.43 1 95.38 311 THR B CA 1
ATOM 7558 C C . THR B 1 311 ? 9.117 -4.203 12.547 1 95.38 311 THR B C 1
ATOM 7560 O O . THR B 1 311 ? 8.047 -4.77 12.289 1 95.38 311 THR B O 1
ATOM 7563 N N . GLU B 1 312 ? 9.539 -4.047 13.766 1 93.06 312 GLU B N 1
ATOM 7564 C CA . GLU B 1 312 ? 8.789 -4.559 14.914 1 93.06 312 GLU B CA 1
ATOM 7565 C C . GLU B 1 312 ? 7.594 -3.67 15.227 1 93.06 312 GLU B C 1
ATOM 7567 O O . GLU B 1 312 ? 6.508 -4.168 15.531 1 93.06 312 GLU B O 1
ATOM 7572 N N . LYS B 1 313 ? 7.801 -2.42 15.172 1 92.38 313 LYS B N 1
ATOM 7573 C CA . LYS B 1 313 ? 6.754 -1.472 15.531 1 92.38 313 LYS B CA 1
ATOM 7574 C C . LYS B 1 313 ? 5.711 -1.355 14.422 1 92.38 313 LYS B C 1
ATOM 7576 O O . LYS B 1 313 ? 4.523 -1.161 14.695 1 92.38 313 LYS B O 1
ATOM 7581 N N . PHE B 1 314 ? 6.211 -1.435 13.234 1 92.94 314 PHE B N 1
ATOM 7582 C CA . PHE B 1 314 ? 5.312 -1.316 12.086 1 92.94 314 PHE B CA 1
ATOM 7583 C C . PHE B 1 314 ? 5.469 -2.51 11.156 1 92.94 314 PHE B C 1
ATOM 7585 O O . PHE B 1 314 ? 5.875 -2.355 10 1 92.94 314 PHE B O 1
ATOM 7592 N N . PRO B 1 315 ? 5.008 -3.635 11.5 1 92.56 315 PRO B N 1
ATOM 7593 C CA . PRO B 1 315 ? 5.266 -4.867 10.75 1 92.56 315 PRO B CA 1
ATOM 7594 C C . PRO B 1 315 ? 4.477 -4.941 9.445 1 92.56 315 PRO B C 1
ATOM 7596 O O . PRO B 1 315 ? 4.809 -5.73 8.562 1 92.56 315 PRO B O 1
ATOM 7599 N N . GLN B 1 316 ? 3.471 -4.125 9.258 1 91.31 316 GLN B N 1
ATOM 7600 C CA . GLN B 1 316 ? 2.633 -4.219 8.07 1 91.31 316 GLN B CA 1
ATOM 7601 C C . GLN B 1 316 ? 3.172 -3.34 6.945 1 91.31 316 GLN B C 1
ATOM 7603 O O . GLN B 1 316 ? 2.633 -3.338 5.836 1 91.31 316 GLN B O 1
ATOM 7608 N N . ARG B 1 317 ? 4.25 -2.664 7.254 1 90.88 317 ARG B N 1
ATOM 7609 C CA . ARG B 1 317 ? 4.852 -1.79 6.25 1 90.88 317 ARG B CA 1
ATOM 7610 C C . ARG B 1 317 ? 5.945 -2.518 5.477 1 90.88 317 ARG B C 1
ATOM 7612 O O . ARG B 1 317 ? 7.031 -2.758 6.008 1 90.88 317 ARG B O 1
ATOM 7619 N N . SER B 1 318 ? 5.652 -2.779 4.223 1 91.94 318 SER B N 1
ATOM 7620 C CA . SER B 1 318 ? 6.57 -3.572 3.412 1 91.94 318 SER B CA 1
ATOM 7621 C C . SER B 1 318 ? 7.852 -2.801 3.109 1 91.94 318 SER B C 1
ATOM 7623 O O . SER B 1 318 ? 8.922 -3.395 2.963 1 91.94 318 SER B O 1
ATOM 7625 N N . ASP B 1 319 ? 7.766 -1.436 3.014 1 90.62 319 ASP B N 1
ATOM 7626 C CA . ASP B 1 319 ? 8.938 -0.62 2.693 1 90.62 319 ASP B CA 1
ATOM 7627 C C . ASP B 1 319 ? 9.984 -0.71 3.797 1 90.62 319 ASP B C 1
ATOM 7629 O O . ASP B 1 319 ? 11.188 -0.677 3.52 1 90.62 319 ASP B O 1
ATOM 7633 N N . LEU B 1 320 ? 9.555 -0.833 5.012 1 94.25 320 LEU B N 1
ATOM 7634 C CA . LEU B 1 320 ? 10.477 -0.922 6.133 1 94.25 320 LEU B CA 1
ATOM 7635 C C . LEU B 1 320 ? 11.188 -2.271 6.145 1 94.25 320 LEU B C 1
ATOM 7637 O O . LEU B 1 320 ? 12.383 -2.346 6.445 1 94.25 320 LEU B O 1
ATOM 7641 N N . TRP B 1 321 ? 10.477 -3.334 5.82 1 94.94 321 TRP B N 1
ATOM 7642 C CA . TRP B 1 321 ? 11.086 -4.652 5.676 1 94.94 321 TRP B CA 1
ATOM 7643 C C . TRP B 1 321 ? 12.148 -4.641 4.582 1 94.94 321 TRP B C 1
ATOM 7645 O O . TRP B 1 321 ? 13.242 -5.176 4.766 1 94.94 321 TRP B O 1
ATOM 7655 N N . LEU B 1 322 ? 11.758 -4.047 3.496 1 94.31 322 LEU B N 1
ATOM 7656 C CA . LEU B 1 322 ? 12.664 -4.023 2.357 1 94.31 322 LEU B CA 1
ATOM 7657 C C . LEU B 1 322 ? 13.93 -3.24 2.689 1 94.31 322 LEU B C 1
ATOM 7659 O O . LEU B 1 322 ? 15.023 -3.605 2.252 1 94.31 322 LEU B O 1
ATOM 7663 N N . ARG B 1 323 ? 13.805 -2.178 3.447 1 94.19 323 ARG B N 1
ATOM 7664 C CA . ARG B 1 323 ? 14.969 -1.418 3.893 1 94.19 323 ARG B CA 1
ATOM 7665 C C . ARG B 1 323 ? 15.867 -2.27 4.781 1 94.19 323 ARG B C 1
ATOM 7667 O O . ARG B 1 323 ? 17.094 -2.23 4.648 1 94.19 323 ARG B O 1
ATOM 7674 N N . ARG B 1 324 ? 15.25 -2.953 5.688 1 96.44 324 ARG B N 1
ATOM 7675 C CA . ARG B 1 324 ? 16.016 -3.834 6.574 1 96.44 324 ARG B CA 1
ATOM 7676 C C . ARG B 1 324 ? 16.719 -4.926 5.781 1 96.44 324 ARG B C 1
ATOM 7678 O O . ARG B 1 324 ? 17.891 -5.207 6.016 1 96.44 324 ARG B O 1
ATOM 7685 N N . ILE B 1 325 ? 16.031 -5.547 4.828 1 95.88 325 ILE B N 1
ATOM 7686 C CA . ILE B 1 325 ? 16.578 -6.629 4.012 1 95.88 325 ILE B CA 1
ATOM 7687 C C . ILE B 1 325 ? 17.75 -6.113 3.189 1 95.88 325 ILE B C 1
ATOM 7689 O O . ILE B 1 325 ? 18.781 -6.781 3.076 1 95.88 325 ILE B O 1
ATOM 7693 N N . GLU B 1 326 ? 17.562 -4.93 2.641 1 92.25 326 GLU B N 1
ATOM 7694 C CA . GLU B 1 326 ? 18.641 -4.328 1.867 1 92.25 326 GLU B CA 1
ATOM 7695 C C . GLU B 1 326 ? 19.891 -4.156 2.717 1 92.25 326 GLU B C 1
ATOM 7697 O O . GLU B 1 326 ? 21.016 -4.406 2.25 1 92.25 326 GLU B O 1
ATOM 7702 N N . PHE B 1 327 ? 19.766 -3.713 3.969 1 95.5 327 PHE B N 1
ATOM 7703 C CA . PHE B 1 327 ? 20.891 -3.566 4.887 1 95.5 327 PHE B CA 1
ATOM 7704 C C . PHE B 1 327 ? 21.547 -4.918 5.168 1 95.5 327 PHE B C 1
ATOM 7706 O O . PHE B 1 327 ? 22.766 -5.055 5.074 1 95.5 327 PHE B O 1
ATOM 7713 N N . GLU B 1 328 ? 20.688 -5.914 5.461 1 93.81 328 GLU B N 1
ATOM 7714 C CA . GLU B 1 328 ? 21.188 -7.227 5.844 1 93.81 328 GLU B CA 1
ATOM 7715 C C . GLU B 1 328 ? 21.844 -7.934 4.656 1 93.81 328 GLU B C 1
ATOM 7717 O O . GLU B 1 328 ? 22.797 -8.688 4.824 1 93.81 328 GLU B O 1
ATOM 7722 N N . ARG B 1 329 ? 21.312 -7.758 3.512 1 91.81 329 ARG B N 1
ATOM 7723 C CA . ARG B 1 329 ? 21.875 -8.344 2.305 1 91.81 329 ARG B CA 1
ATOM 7724 C C . ARG B 1 329 ? 23.328 -7.891 2.107 1 91.81 329 ARG B C 1
ATOM 7726 O O . ARG B 1 329 ? 24.156 -8.648 1.604 1 91.81 329 ARG B O 1
ATOM 7733 N N . ASN B 1 330 ? 23.578 -6.672 2.512 1 89.12 330 ASN B N 1
ATOM 7734 C CA . ASN B 1 330 ? 24.891 -6.09 2.271 1 89.12 330 ASN B CA 1
ATOM 7735 C C . ASN B 1 330 ? 25.875 -6.426 3.398 1 89.12 330 ASN B C 1
ATOM 7737 O O . ASN B 1 330 ? 27.078 -6.512 3.172 1 89.12 330 ASN B O 1
ATOM 7741 N N . PHE B 1 331 ? 25.375 -6.672 4.582 1 91.12 331 PHE B N 1
ATOM 7742 C CA . PHE B 1 331 ? 26.297 -6.738 5.703 1 91.12 331 PHE B CA 1
ATOM 7743 C C . PHE B 1 331 ? 26.156 -8.055 6.453 1 91.12 331 PHE B C 1
ATOM 7745 O O . PHE B 1 331 ? 26.969 -8.375 7.32 1 91.12 331 PHE B O 1
ATOM 7752 N N . GLU B 1 332 ? 25.078 -8.773 6.152 1 85.94 332 GLU B N 1
ATOM 7753 C CA . GLU B 1 332 ? 24.906 -10.102 6.746 1 85.94 332 GLU B CA 1
ATOM 7754 C C . GLU B 1 332 ? 25.609 -11.172 5.922 1 85.94 332 GLU B C 1
ATOM 7756 O O . GLU B 1 332 ? 25.25 -11.414 4.77 1 85.94 332 GLU B O 1
ATOM 7761 N N . PRO B 1 333 ? 26.594 -11.773 6.492 1 83.06 333 PRO B N 1
ATOM 7762 C CA . PRO B 1 333 ? 27.359 -12.773 5.738 1 83.06 333 PRO B CA 1
ATOM 7763 C C . PRO B 1 333 ? 26.562 -14.055 5.488 1 83.06 333 PRO B C 1
ATOM 7765 O O . PRO B 1 333 ? 26.781 -14.734 4.477 1 83.06 333 PRO B O 1
ATOM 7768 N N . ASN B 1 334 ? 25.703 -14.445 6.434 1 90.44 334 ASN B N 1
ATOM 7769 C CA . ASN B 1 334 ? 24.906 -15.664 6.289 1 90.44 334 ASN B CA 1
ATOM 7770 C C . ASN B 1 334 ? 23.656 -15.43 5.445 1 90.44 334 ASN B C 1
ATOM 7772 O O . ASN B 1 334 ? 22.688 -14.859 5.934 1 90.44 334 ASN B O 1
ATOM 7776 N N . ILE B 1 335 ? 23.625 -15.992 4.309 1 89 335 ILE B N 1
ATOM 7777 C CA . ILE B 1 335 ? 22.547 -15.805 3.34 1 89 335 ILE B CA 1
ATOM 7778 C C . ILE B 1 335 ? 21.25 -16.391 3.889 1 89 335 ILE B C 1
ATOM 7780 O O . ILE B 1 335 ? 20.172 -15.875 3.619 1 89 335 ILE B O 1
ATOM 7784 N N . GLU B 1 336 ? 21.406 -17.391 4.66 1 90.56 336 GLU B N 1
ATOM 7785 C CA . GLU B 1 336 ? 20.234 -18.047 5.219 1 90.56 336 GLU B CA 1
ATOM 7786 C C . GLU B 1 336 ? 19.484 -17.109 6.168 1 90.56 336 GLU B C 1
ATOM 7788 O O . GLU B 1 336 ? 18.25 -17.172 6.258 1 90.56 336 GLU B O 1
ATOM 7793 N N . ASN B 1 337 ? 20.219 -16.312 6.855 1 92.62 337 ASN B N 1
ATOM 7794 C CA . ASN B 1 337 ? 19.562 -15.352 7.746 1 92.62 337 ASN B CA 1
ATOM 7795 C C . ASN B 1 337 ? 18.75 -14.336 6.969 1 92.62 337 ASN B C 1
ATOM 7797 O O . ASN B 1 337 ? 17.672 -13.922 7.422 1 92.62 337 ASN B O 1
ATOM 7801 N N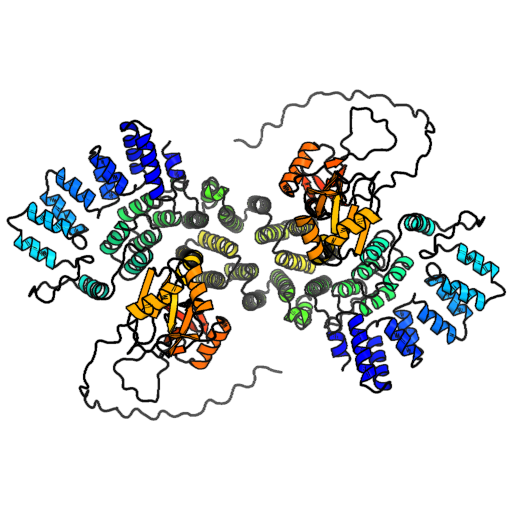 . VAL B 1 338 ? 19.219 -13.938 5.816 1 93.25 338 VAL B N 1
ATOM 7802 C CA . VAL B 1 338 ? 18.484 -12.992 4.973 1 93.25 338 VAL B CA 1
ATOM 7803 C C . VAL B 1 338 ? 17.219 -13.648 4.449 1 93.25 338 VAL B C 1
ATOM 7805 O O . VAL B 1 338 ? 16.141 -13.023 4.438 1 93.25 338 VAL B O 1
ATOM 7808 N N . ARG B 1 339 ? 17.344 -14.914 4.055 1 91.94 339 ARG B N 1
ATOM 7809 C CA . ARG B 1 339 ? 16.188 -15.656 3.57 1 91.94 339 ARG B CA 1
ATOM 7810 C C . ARG B 1 339 ? 15.109 -15.766 4.648 1 91.94 339 ARG B C 1
ATOM 7812 O O . ARG B 1 339 ? 13.914 -15.648 4.359 1 91.94 339 ARG B O 1
ATOM 7819 N N . LYS B 1 340 ? 15.617 -15.93 5.816 1 91.56 340 LYS B N 1
ATOM 7820 C CA . LYS B 1 340 ? 14.68 -16.031 6.934 1 91.56 340 LYS B CA 1
ATOM 7821 C C . LYS B 1 340 ? 13.922 -14.719 7.129 1 91.56 340 LYS B C 1
ATOM 7823 O O . LYS B 1 340 ? 12.742 -14.719 7.488 1 91.56 340 LYS B O 1
ATOM 7828 N N . ILE B 1 341 ? 14.594 -13.625 6.926 1 95.06 341 ILE B N 1
ATOM 7829 C CA . ILE B 1 341 ? 13.945 -12.328 7.062 1 95.06 341 ILE B CA 1
ATOM 7830 C C . ILE B 1 341 ? 12.875 -12.164 5.984 1 95.06 341 ILE B C 1
ATOM 7832 O O . ILE B 1 341 ? 11.773 -11.68 6.262 1 95.06 341 ILE B O 1
ATOM 7836 N N . TYR B 1 342 ? 13.188 -12.562 4.734 1 93.44 342 TYR B N 1
ATOM 7837 C CA . TYR B 1 342 ? 12.203 -12.539 3.662 1 93.44 342 TYR B CA 1
ATOM 7838 C C . TYR B 1 342 ? 10.977 -13.359 4.027 1 93.44 342 TYR B C 1
ATOM 7840 O O . TYR B 1 342 ? 9.844 -12.898 3.861 1 93.44 342 TYR B O 1
ATOM 7848 N N . GLU B 1 343 ? 11.266 -14.5 4.523 1 90.69 343 GLU B N 1
ATOM 7849 C CA . GLU B 1 343 ? 10.18 -15.422 4.867 1 90.69 343 GLU B CA 1
ATOM 7850 C C . GLU B 1 343 ? 9.32 -14.852 5.988 1 90.69 343 GLU B C 1
ATOM 7852 O O . GLU B 1 343 ? 8.086 -14.914 5.926 1 90.69 343 GLU B O 1
ATOM 7857 N N . ASN B 1 344 ? 9.977 -14.344 6.961 1 91.81 344 ASN B N 1
ATOM 7858 C CA . ASN B 1 344 ? 9.266 -13.727 8.07 1 91.81 344 ASN B CA 1
ATOM 7859 C C . ASN B 1 344 ? 8.398 -12.562 7.598 1 91.81 344 ASN B C 1
ATOM 7861 O O . ASN B 1 344 ? 7.234 -12.445 8 1 91.81 344 ASN B O 1
ATOM 7865 N N . ALA B 1 345 ? 8.977 -11.688 6.812 1 94.38 345 ALA B N 1
ATOM 7866 C CA . ALA B 1 345 ? 8.234 -10.555 6.27 1 94.38 345 ALA B CA 1
ATOM 7867 C C . ALA B 1 345 ? 7.016 -11.016 5.48 1 94.38 345 ALA B C 1
ATOM 7869 O O . ALA B 1 345 ? 5.93 -10.445 5.605 1 94.38 345 ALA B O 1
ATOM 7870 N N . PHE B 1 346 ? 7.152 -12.055 4.676 1 92.12 346 PHE B N 1
ATOM 7871 C CA . PHE B 1 346 ? 6.078 -12.586 3.848 1 92.12 346 PHE B CA 1
ATOM 7872 C C . PHE B 1 346 ? 4.918 -13.07 4.711 1 92.12 346 PHE B C 1
ATOM 7874 O O . PHE B 1 346 ? 3.754 -12.852 4.379 1 92.12 346 PHE B O 1
ATOM 7881 N N . ARG B 1 347 ? 5.266 -13.688 5.711 1 85.75 347 ARG B N 1
ATOM 7882 C CA . ARG B 1 347 ? 4.254 -14.273 6.582 1 85.75 347 ARG B CA 1
ATOM 7883 C C . ARG B 1 347 ? 3.512 -13.195 7.363 1 85.75 347 ARG B C 1
ATOM 7885 O O . ARG B 1 347 ? 2.318 -13.336 7.641 1 85.75 347 ARG B O 1
ATOM 7892 N N . ILE B 1 348 ? 4.184 -12.141 7.703 1 89.69 348 ILE B N 1
ATOM 7893 C CA . ILE B 1 348 ? 3.621 -11.102 8.562 1 89.69 348 ILE B CA 1
ATOM 7894 C C . ILE B 1 348 ? 2.795 -10.125 7.719 1 89.69 348 ILE B C 1
ATOM 7896 O O . ILE B 1 348 ? 1.717 -9.695 8.133 1 89.69 348 ILE B O 1
ATOM 7900 N N . LEU B 1 349 ? 3.275 -9.844 6.551 1 90.38 349 LEU B N 1
ATOM 7901 C CA . LEU B 1 349 ? 2.623 -8.852 5.703 1 90.38 349 LEU B CA 1
ATOM 7902 C C . LEU B 1 349 ? 1.269 -9.359 5.219 1 90.38 349 LEU B C 1
ATOM 7904 O O . LEU B 1 349 ? 1.158 -10.492 4.742 1 90.38 349 LEU B O 1
ATOM 7908 N N . GLN B 1 350 ? 0.313 -8.562 5.383 1 80.38 350 GLN B N 1
ATOM 7909 C CA . GLN B 1 350 ? -1.032 -8.914 4.938 1 80.38 350 GLN B CA 1
ATOM 7910 C C . GLN B 1 350 ? -1.312 -8.367 3.543 1 80.38 350 GLN B C 1
ATOM 7912 O O . GLN B 1 350 ? -1.897 -9.055 2.705 1 80.38 350 GLN B O 1
ATOM 7917 N N . ASN B 1 351 ? -0.815 -7.125 3.486 1 77.25 351 ASN B N 1
ATOM 7918 C CA . ASN B 1 351 ? -1.032 -6.461 2.205 1 77.25 351 ASN B CA 1
ATOM 7919 C C . ASN B 1 351 ? 0.288 -6.102 1.529 1 77.25 351 ASN B C 1
ATOM 7921 O O . ASN B 1 351 ? 1.357 -6.273 2.117 1 77.25 351 ASN B O 1
ATOM 7925 N N . ASP B 1 352 ? 0.375 -5.859 0.309 1 78.25 352 ASP B N 1
ATOM 7926 C CA . ASP B 1 352 ? 1.515 -5.344 -0.444 1 78.25 352 ASP B CA 1
ATOM 7927 C C . ASP B 1 352 ? 2.637 -6.375 -0.516 1 78.25 352 ASP B C 1
ATOM 7929 O O . ASP B 1 352 ? 3.807 -6.047 -0.305 1 78.25 352 ASP B O 1
ATOM 7933 N N . LYS B 1 353 ? 2.348 -7.605 -0.662 1 86.94 353 LYS B N 1
ATOM 7934 C CA . LYS B 1 353 ? 3.342 -8.672 -0.716 1 86.94 353 LYS B CA 1
ATOM 7935 C C . LYS B 1 353 ? 4.098 -8.656 -2.041 1 86.94 353 LYS B C 1
ATOM 7937 O O . LYS B 1 353 ? 5.184 -9.227 -2.15 1 86.94 353 LYS B O 1
ATOM 7942 N N . SER B 1 354 ? 3.484 -7.98 -2.955 1 83.38 354 SER B N 1
ATOM 7943 C CA . SER B 1 354 ? 4.047 -8 -4.301 1 83.38 354 SER B CA 1
ATOM 7944 C C . SER B 1 354 ? 5.453 -7.41 -4.32 1 83.38 354 SER B C 1
ATOM 7946 O O . SER B 1 354 ? 6.355 -7.957 -4.961 1 83.38 354 SER B O 1
ATOM 7948 N N . ARG B 1 355 ? 5.691 -6.383 -3.59 1 88.81 355 ARG B N 1
ATOM 7949 C CA . ARG B 1 355 ? 6.988 -5.719 -3.537 1 88.81 355 ARG B CA 1
ATOM 7950 C C . ARG B 1 355 ? 8.039 -6.625 -2.912 1 88.81 355 ARG B C 1
ATOM 7952 O O . ARG B 1 355 ? 9.18 -6.672 -3.381 1 88.81 355 ARG B O 1
ATOM 7959 N N . LEU B 1 356 ? 7.59 -7.258 -1.912 1 91.88 356 LEU B N 1
ATOM 7960 C CA . LEU B 1 356 ? 8.484 -8.18 -1.221 1 91.88 356 LEU B CA 1
ATOM 7961 C C . LEU B 1 356 ? 8.883 -9.344 -2.129 1 91.88 356 LEU B C 1
ATOM 7963 O O . LEU B 1 356 ? 10.039 -9.75 -2.152 1 91.88 356 LEU B O 1
ATOM 7967 N N . ILE B 1 357 ? 7.918 -9.844 -2.848 1 89 357 ILE B N 1
ATOM 7968 C CA . ILE B 1 357 ? 8.133 -10.984 -3.732 1 89 357 ILE B CA 1
ATOM 7969 C C . ILE B 1 357 ? 9.109 -10.594 -4.848 1 89 357 ILE B C 1
ATOM 7971 O O . ILE B 1 357 ? 10.016 -11.352 -5.18 1 89 357 ILE B O 1
ATOM 7975 N N . ASP B 1 358 ? 8.961 -9.438 -5.371 1 90 358 ASP B N 1
ATOM 7976 C CA . ASP B 1 358 ? 9.859 -8.953 -6.418 1 90 358 ASP B CA 1
ATOM 7977 C C . ASP B 1 358 ? 11.305 -8.891 -5.918 1 90 358 ASP B C 1
ATOM 7979 O O . ASP B 1 358 ? 12.219 -9.352 -6.602 1 90 358 ASP B O 1
ATOM 7983 N N . SER B 1 359 ? 11.422 -8.352 -4.762 1 92.12 359 SER B N 1
ATOM 7984 C CA . SER B 1 359 ? 12.758 -8.234 -4.172 1 92.12 359 SER B CA 1
ATOM 7985 C C . SER B 1 359 ? 13.344 -9.609 -3.863 1 92.12 359 SER B C 1
ATOM 7987 O O . SER B 1 359 ? 14.531 -9.852 -4.078 1 92.12 359 SER B O 1
ATOM 7989 N N . TRP B 1 360 ? 12.516 -10.438 -3.324 1 91.25 360 TRP B N 1
ATOM 7990 C CA . TRP B 1 360 ? 12.938 -11.789 -2.961 1 91.25 360 TRP B CA 1
ATOM 7991 C C . TRP B 1 360 ? 13.383 -12.57 -4.191 1 91.25 360 TRP B C 1
ATOM 7993 O O . TRP B 1 360 ? 14.414 -13.242 -4.172 1 91.25 360 TRP B O 1
ATOM 8003 N N . MET B 1 361 ? 12.641 -12.438 -5.234 1 89.88 361 MET B N 1
ATOM 8004 C CA . MET B 1 361 ? 12.977 -13.109 -6.484 1 89.88 361 MET B CA 1
ATOM 8005 C C . MET B 1 361 ? 14.32 -12.617 -7.016 1 89.88 361 MET B C 1
ATOM 8007 O O . MET B 1 361 ? 15.141 -13.414 -7.484 1 89.88 361 MET B O 1
ATOM 8011 N N . ALA B 1 362 ? 14.492 -11.375 -6.938 1 90.25 362 ALA B N 1
ATOM 8012 C CA . ALA B 1 362 ? 15.75 -10.797 -7.402 1 90.25 362 ALA B CA 1
ATOM 8013 C C . ALA B 1 362 ? 16.922 -11.289 -6.559 1 90.25 362 ALA B C 1
ATOM 8015 O O . ALA B 1 362 ? 18 -11.562 -7.082 1 90.25 362 ALA B O 1
ATOM 8016 N N . PHE B 1 363 ? 16.75 -11.414 -5.32 1 91.81 363 PHE B N 1
ATOM 8017 C CA . PHE B 1 363 ? 17.766 -11.898 -4.402 1 91.81 363 PHE B CA 1
ATOM 8018 C C . PHE B 1 363 ? 18.188 -13.328 -4.75 1 91.81 363 PHE B C 1
ATOM 8020 O O . PHE B 1 363 ? 19.375 -13.633 -4.812 1 91.81 363 PHE B O 1
ATOM 8027 N N . GLU B 1 364 ? 17.188 -14.133 -4.949 1 88.62 364 GLU B N 1
ATOM 8028 C CA . GLU B 1 364 ? 17.453 -15.531 -5.262 1 88.62 364 GLU B CA 1
ATOM 8029 C C . GLU B 1 364 ? 18.031 -15.68 -6.668 1 88.62 364 GLU B C 1
ATOM 8031 O O . GLU B 1 364 ? 18.828 -16.594 -6.93 1 88.62 364 GLU B O 1
ATOM 8036 N N . ALA B 1 365 ? 17.531 -14.844 -7.59 1 86.75 365 ALA B N 1
ATOM 8037 C CA . ALA B 1 365 ? 18.047 -14.883 -8.953 1 86.75 365 ALA B CA 1
ATOM 8038 C C . ALA B 1 365 ? 19.562 -14.625 -8.969 1 86.75 365 ALA B C 1
ATOM 8040 O O . ALA B 1 365 ? 20.281 -15.203 -9.789 1 86.75 365 ALA B O 1
ATOM 8041 N N . GLU B 1 366 ? 19.938 -13.859 -8.102 1 83.25 366 GLU B N 1
ATOM 8042 C CA . GLU B 1 366 ? 21.359 -13.508 -8.008 1 83.25 366 GLU B CA 1
ATOM 8043 C C . GLU B 1 366 ? 22.141 -14.609 -7.297 1 83.25 366 GLU B C 1
ATOM 8045 O O . GLU B 1 366 ? 23.281 -14.891 -7.664 1 83.25 366 GLU B O 1
ATOM 8050 N N . ARG B 1 367 ? 21.5 -15.211 -6.328 1 78.19 367 ARG B N 1
ATOM 8051 C CA . ARG B 1 367 ? 22.25 -16.094 -5.461 1 78.19 367 ARG B CA 1
ATOM 8052 C C . ARG B 1 367 ? 21.969 -17.562 -5.785 1 78.19 367 ARG B C 1
ATOM 8054 O O . ARG B 1 367 ? 22.703 -18.453 -5.379 1 78.19 367 ARG B O 1
ATOM 8061 N N . GLY B 1 368 ? 20.953 -17.938 -6.785 1 64.19 368 GLY B N 1
ATOM 8062 C CA . GLY B 1 368 ? 20.719 -19.203 -7.461 1 64.19 368 GLY B CA 1
ATOM 8063 C C . GLY B 1 368 ? 20.156 -20.266 -6.539 1 64.19 368 GLY B C 1
ATOM 8064 O O . GLY B 1 368 ? 20.312 -21.453 -6.809 1 64.19 368 GLY B O 1
ATOM 8065 N N . ASN B 1 369 ? 19.594 -20.016 -5.273 1 64.5 369 ASN B N 1
ATOM 8066 C CA . ASN B 1 369 ? 19.625 -21.234 -4.473 1 64.5 369 ASN B CA 1
ATOM 8067 C C . ASN B 1 369 ? 18.219 -21.688 -4.082 1 64.5 369 ASN B C 1
ATOM 8069 O O . ASN B 1 369 ? 17.906 -22.875 -4.148 1 64.5 369 ASN B O 1
ATOM 8073 N N . ASP B 1 370 ? 17.406 -20.766 -3.705 1 69.5 370 ASP B N 1
ATOM 8074 C CA . ASP B 1 370 ? 16.297 -21.328 -2.93 1 69.5 370 ASP B CA 1
ATOM 8075 C C . ASP B 1 370 ? 14.961 -20.781 -3.422 1 69.5 370 ASP B C 1
ATOM 8077 O O . ASP B 1 370 ? 14.195 -20.219 -2.648 1 69.5 370 ASP B O 1
ATOM 8081 N N . PHE B 1 371 ? 14.695 -21.078 -4.707 1 73.81 371 PHE B N 1
ATOM 8082 C CA . PHE B 1 371 ? 13.406 -20.641 -5.242 1 73.81 371 PHE B CA 1
ATOM 8083 C C . PHE B 1 371 ? 12.281 -21.516 -4.699 1 73.81 371 PHE B C 1
ATOM 8085 O O . PHE B 1 371 ? 11.125 -21.094 -4.684 1 73.81 371 PHE B O 1
ATOM 8092 N N . ASP B 1 372 ? 12.68 -22.641 -4.227 1 71.12 372 ASP B N 1
ATOM 8093 C CA . ASP B 1 372 ? 11.688 -23.562 -3.686 1 71.12 372 ASP B CA 1
ATOM 8094 C C . ASP B 1 372 ? 10.969 -22.953 -2.479 1 71.12 372 ASP B C 1
ATOM 8096 O O . ASP B 1 372 ? 9.766 -23.156 -2.295 1 71.12 372 ASP B O 1
ATOM 8100 N N . ARG B 1 373 ? 11.734 -22.297 -1.853 1 76.25 373 ARG B N 1
ATOM 8101 C CA . ARG B 1 373 ? 11.156 -21.656 -0.675 1 76.25 373 ARG B CA 1
ATOM 8102 C C . ARG B 1 373 ? 10.086 -20.641 -1.071 1 76.25 373 ARG B C 1
ATOM 8104 O O . ARG B 1 373 ? 9.031 -20.578 -0.442 1 76.25 373 ARG B O 1
ATOM 8111 N N . ILE B 1 374 ? 10.344 -19.891 -2.057 1 80.31 374 ILE B N 1
ATOM 8112 C CA . ILE B 1 374 ? 9.398 -18.875 -2.531 1 80.31 374 ILE B CA 1
ATOM 8113 C C . ILE B 1 374 ? 8.148 -19.562 -3.086 1 80.31 374 ILE B C 1
ATOM 8115 O O . ILE B 1 374 ? 7.023 -19.125 -2.828 1 80.31 374 ILE B O 1
ATOM 8119 N N . LEU B 1 375 ? 8.461 -20.625 -3.785 1 72.62 375 LEU B N 1
ATOM 8120 C CA . LEU B 1 375 ? 7.363 -21.391 -4.375 1 72.62 375 LEU B CA 1
ATOM 8121 C C . LEU B 1 375 ? 6.426 -21.922 -3.297 1 72.62 375 LEU B C 1
ATOM 8123 O O . LEU B 1 375 ? 5.203 -21.891 -3.453 1 72.62 375 LEU B O 1
ATOM 8127 N N . LEU B 1 376 ? 7.02 -22.375 -2.348 1 70.88 376 LEU B N 1
ATOM 8128 C CA . LEU B 1 376 ? 6.227 -22.891 -1.242 1 70.88 376 LEU B CA 1
ATOM 8129 C C . LEU B 1 376 ? 5.359 -21.797 -0.632 1 70.88 376 LEU B C 1
ATOM 8131 O O . LEU B 1 376 ? 4.172 -22.016 -0.371 1 70.88 376 LEU B O 1
ATOM 8135 N N . CYS B 1 377 ? 5.953 -20.672 -0.476 1 75.44 377 CYS B N 1
ATOM 8136 C CA . CYS B 1 377 ? 5.23 -19.547 0.116 1 75.44 377 CYS B CA 1
ATOM 8137 C C . CYS B 1 377 ? 4.098 -19.094 -0.793 1 75.44 377 CYS B C 1
ATOM 8139 O O . CYS B 1 377 ? 3.002 -18.781 -0.321 1 75.44 377 CYS B O 1
ATOM 8141 N N . LEU B 1 378 ? 4.375 -19.094 -2.02 1 73.5 378 LEU B N 1
ATOM 8142 C CA . LEU B 1 378 ? 3.383 -18.641 -2.986 1 73.5 378 LEU B CA 1
ATOM 8143 C C . LEU B 1 378 ? 2.234 -19.641 -3.098 1 73.5 378 LEU B C 1
ATOM 8145 O O . LEU B 1 378 ? 1.077 -19.25 -3.256 1 73.5 378 LEU B O 1
ATOM 8149 N N . THR B 1 379 ? 2.557 -20.859 -3.086 1 65.56 379 THR B N 1
ATOM 8150 C CA . THR B 1 379 ? 1.53 -21.891 -3.125 1 65.56 379 THR B CA 1
ATOM 8151 C C . THR B 1 379 ? 0.612 -21.797 -1.911 1 65.56 379 THR B C 1
ATOM 8153 O O . THR B 1 379 ? -0.602 -21.969 -2.027 1 65.56 379 THR B O 1
ATOM 8156 N N . GLU B 1 380 ? 1.251 -21.469 -0.89 1 64.31 380 GLU B N 1
ATOM 8157 C CA . GLU B 1 380 ? 0.479 -21.281 0.334 1 64.31 380 GLU B CA 1
ATOM 8158 C C . GLU B 1 380 ? -0.466 -20.094 0.211 1 64.31 380 GLU B C 1
ATOM 8160 O O . GLU B 1 380 ? -1.607 -20.141 0.672 1 64.31 380 GLU B O 1
ATOM 8165 N N . LEU B 1 381 ? 0.043 -19.141 -0.41 1 67.81 381 LEU B N 1
ATOM 8166 C CA . LEU B 1 381 ? -0.751 -17.938 -0.604 1 67.81 381 LEU B CA 1
ATOM 8167 C C . LEU B 1 381 ? -1.942 -18.203 -1.517 1 67.81 381 LEU B C 1
ATOM 8169 O O . LEU B 1 381 ? -3.047 -17.719 -1.266 1 67.81 381 LEU B O 1
ATOM 8173 N N . GLU B 1 382 ? -1.701 -18.906 -2.586 1 64.25 382 GLU B N 1
ATOM 8174 C CA . GLU B 1 382 ? -2.768 -19.25 -3.521 1 64.25 382 GLU B CA 1
ATOM 8175 C C . GLU B 1 382 ? -3.816 -20.125 -2.861 1 64.25 382 GLU B C 1
ATOM 8177 O O . GLU B 1 382 ? -5.016 -19.953 -3.072 1 64.25 382 GLU B O 1
ATOM 8182 N N . ALA B 1 383 ? -3.311 -21.031 -2.189 1 55.88 383 ALA B N 1
ATOM 8183 C CA . ALA B 1 383 ? -4.223 -21.922 -1.485 1 55.88 383 ALA B CA 1
ATOM 8184 C C . ALA B 1 383 ? -5.117 -21.156 -0.522 1 55.88 383 ALA B C 1
ATOM 8186 O O . ALA B 1 383 ? -6.316 -21.438 -0.423 1 55.88 383 ALA B O 1
ATOM 8187 N N . GLU B 1 384 ? -4.512 -20.172 0.092 1 57.91 384 GLU B N 1
ATOM 8188 C CA . GLU B 1 384 ? -5.242 -19.328 1.034 1 57.91 384 GLU B CA 1
ATOM 8189 C C . GLU B 1 384 ? -6.309 -18.5 0.322 1 57.91 384 GLU B C 1
ATOM 8191 O O . GLU B 1 384 ? -7.422 -18.344 0.826 1 57.91 384 GLU B O 1
ATOM 8196 N N . LYS B 1 385 ? -5.918 -18.062 -0.806 1 61.5 385 LYS B N 1
ATOM 8197 C CA . LYS B 1 385 ? -6.852 -17.25 -1.588 1 61.5 385 LYS B CA 1
ATOM 8198 C C . LYS B 1 385 ? -8.031 -18.094 -2.072 1 61.5 385 LYS B C 1
ATOM 8200 O O . LYS B 1 385 ? -9.172 -17.641 -2.072 1 61.5 385 LYS B O 1
ATOM 8205 N N . GLU B 1 386 ? -7.707 -19.281 -2.611 1 56.38 386 GLU B N 1
ATOM 8206 C CA . GLU B 1 386 ? -8.742 -20.203 -3.08 1 56.38 386 GLU B CA 1
ATOM 8207 C C . GLU B 1 386 ? -9.695 -20.578 -1.95 1 56.38 386 GLU B C 1
ATOM 8209 O O . GLU B 1 386 ? -10.906 -20.641 -2.15 1 56.38 386 GLU B O 1
ATOM 8214 N N . LEU B 1 387 ? -9.062 -20.828 -0.925 1 48.06 387 LEU B N 1
ATOM 8215 C CA . LEU B 1 387 ? -9.859 -21.188 0.241 1 48.06 387 LEU B CA 1
ATOM 8216 C C . LEU B 1 387 ? -10.758 -20.031 0.669 1 48.06 387 LEU B C 1
ATOM 8218 O O . LEU B 1 387 ? -11.922 -20.25 1.02 1 48.06 387 LEU B O 1
ATOM 8222 N N . ASN B 1 388 ? -10.195 -18.891 0.58 1 52.81 388 ASN B N 1
ATOM 8223 C CA . ASN B 1 388 ? -10.969 -17.719 0.944 1 52.81 388 ASN B CA 1
ATOM 8224 C C . ASN B 1 388 ? -12.07 -17.438 -0.074 1 52.81 388 ASN B C 1
ATOM 8226 O O . ASN B 1 388 ? -13.164 -17 0.291 1 52.81 388 ASN B O 1
ATOM 8230 N N . SER B 1 389 ? -11.797 -17.672 -1.344 1 52.12 389 SER B N 1
ATOM 8231 C CA . SER B 1 389 ? -12.781 -17.5 -2.402 1 52.12 389 SER B CA 1
ATOM 8232 C C . SER B 1 389 ? -13.914 -18.516 -2.275 1 52.12 389 SER B C 1
ATOM 8234 O O . SER B 1 389 ? -15.078 -18.188 -2.484 1 52.12 389 SER B O 1
ATOM 8236 N N . LYS B 1 390 ? -13.57 -19.781 -2.219 1 44.75 390 LYS B N 1
ATOM 8237 C CA . LYS B 1 390 ? -14.602 -20.812 -2.051 1 44.75 390 LYS B CA 1
ATOM 8238 C C . LYS B 1 390 ? -15.445 -20.547 -0.807 1 44.75 390 LYS B C 1
ATOM 8240 O O . LYS B 1 390 ? -16.656 -20.781 -0.805 1 44.75 390 LYS B O 1
ATOM 8245 N N . LYS B 1 391 ? -14.805 -20.094 0.122 1 43.22 391 LYS B N 1
ATOM 8246 C CA . LYS B 1 391 ? -15.516 -19.75 1.35 1 43.22 391 LYS B CA 1
ATOM 8247 C C . LYS B 1 391 ? -16.578 -18.672 1.085 1 43.22 391 LYS B C 1
ATOM 8249 O O . LYS B 1 391 ? -17.672 -18.734 1.641 1 43.22 391 LYS B O 1
ATOM 8254 N N . ASN B 1 392 ? -16.312 -17.844 0.204 1 44.16 392 ASN B N 1
ATOM 8255 C CA . ASN B 1 392 ? -17.266 -16.828 -0.178 1 44.16 392 ASN B CA 1
ATOM 8256 C C . ASN B 1 392 ? -18.391 -17.406 -1.036 1 44.16 392 ASN B C 1
ATOM 8258 O O . ASN B 1 392 ? -19.531 -16.938 -0.972 1 44.16 392 ASN B O 1
ATOM 8262 N N . GLU B 1 393 ? -18.156 -18.359 -1.857 1 39.88 393 GLU B N 1
ATOM 8263 C CA . GLU B 1 393 ? -19.188 -19.016 -2.646 1 39.88 393 GLU B CA 1
ATOM 8264 C C . GLU B 1 393 ? -20.062 -19.906 -1.777 1 39.88 393 GLU B C 1
ATOM 8266 O O . GLU B 1 393 ? -21.281 -19.969 -1.949 1 39.88 393 GLU B O 1
ATOM 8271 N N . ILE B 1 394 ? -19.484 -20.875 -1.112 1 37.25 394 ILE B N 1
ATOM 8272 C CA . ILE B 1 394 ? -20.25 -21.828 -0.298 1 37.25 394 ILE B CA 1
ATOM 8273 C C . ILE B 1 394 ? -21.062 -21.062 0.747 1 37.25 394 ILE B C 1
ATOM 8275 O O . ILE B 1 394 ? -22.188 -21.469 1.072 1 37.25 394 ILE B O 1
ATOM 8279 N N . SER B 1 395 ? -20.547 -20.125 1.312 1 36.88 395 SER B N 1
ATOM 8280 C CA . SER B 1 395 ? -21.312 -19.469 2.373 1 36.88 395 SER B CA 1
ATOM 8281 C C . SER B 1 395 ? -22.641 -18.922 1.847 1 36.88 395 SER B C 1
ATOM 8283 O O . SER B 1 395 ? -23.609 -18.828 2.594 1 36.88 395 SER B O 1
ATOM 8285 N N . GLU B 1 396 ? -22.766 -18.625 0.594 1 35.31 396 GLU B N 1
ATOM 8286 C CA . GLU B 1 396 ? -24.062 -18.047 0.255 1 35.31 396 GLU B CA 1
ATOM 8287 C C . GLU B 1 396 ? -25.156 -19.109 0.229 1 35.31 396 GLU B C 1
ATOM 8289 O O . GLU B 1 396 ? -26.297 -18.859 0.646 1 35.31 396 GLU B O 1
ATOM 8294 N N . ASP B 1 397 ? -24.969 -20.297 -0.417 1 35.88 397 ASP B N 1
ATOM 8295 C CA . ASP B 1 397 ? -26.156 -21.078 -0.756 1 35.88 397 ASP B CA 1
ATOM 8296 C C . ASP B 1 397 ? -26.656 -21.875 0.447 1 35.88 397 ASP B C 1
ATOM 8298 O O . ASP B 1 397 ? -27.859 -21.969 0.685 1 35.88 397 ASP B O 1
ATOM 8302 N N . HIS B 1 398 ? -25.906 -22.891 0.998 1 40.16 398 HIS B N 1
ATOM 8303 C CA . HIS B 1 398 ? -26.453 -23.984 1.786 1 40.16 398 HIS B CA 1
ATOM 8304 C C . HIS B 1 398 ? -26.891 -23.5 3.168 1 40.16 398 HIS B C 1
ATOM 8306 O O . HIS B 1 398 ? -27.938 -23.922 3.678 1 40.16 398 HIS B O 1
ATOM 8312 N N . ASP B 1 399 ? -26.141 -22.719 3.783 1 45.56 399 ASP B N 1
ATOM 8313 C CA . ASP B 1 399 ? -26.359 -22.5 5.211 1 45.56 399 ASP B CA 1
ATOM 8314 C C . ASP B 1 399 ? -27.641 -21.719 5.461 1 45.56 399 ASP B C 1
ATOM 8316 O O . ASP B 1 399 ? -28.359 -21.984 6.426 1 45.56 399 ASP B O 1
ATOM 8320 N N . ASN B 1 400 ? -28.156 -21.078 4.551 1 52.22 400 ASN B N 1
ATOM 8321 C CA . ASN B 1 400 ? -29.281 -20.219 4.914 1 52.22 400 ASN B CA 1
ATOM 8322 C C . ASN B 1 400 ? -30.609 -20.922 4.691 1 52.22 400 ASN B C 1
ATOM 8324 O O . ASN B 1 400 ? -31.672 -20.359 5 1 52.22 400 ASN B O 1
ATOM 8328 N N . LYS B 1 401 ? -30.578 -22.312 4.328 1 62.78 401 LYS B N 1
ATOM 8329 C CA . LYS B 1 401 ? -31.859 -22.984 4.062 1 62.78 401 LYS B CA 1
ATOM 8330 C C . LYS B 1 401 ? -32.188 -24 5.148 1 62.78 401 LYS B C 1
ATOM 8332 O O . LYS B 1 401 ? -33.281 -24.531 5.18 1 62.78 401 LYS B O 1
ATOM 8337 N N . THR B 1 402 ? -31.172 -24.266 6.027 1 65.94 402 THR B N 1
ATOM 8338 C CA . THR B 1 402 ? -31.406 -25.297 7.043 1 65.94 402 THR B CA 1
ATOM 8339 C C . THR B 1 402 ? -31.672 -24.656 8.406 1 65.94 402 THR B C 1
ATOM 8341 O O . THR B 1 402 ? -30.969 -23.719 8.805 1 65.94 402 THR B O 1
ATOM 8344 N N . VAL B 1 403 ? -32.75 -25.141 9.062 1 73.81 403 VAL B N 1
ATOM 8345 C CA . VAL B 1 403 ? -33.156 -24.625 10.375 1 73.81 403 VAL B CA 1
ATOM 8346 C C . VAL B 1 403 ? -33 -25.734 11.422 1 73.81 403 VAL B C 1
ATOM 8348 O O . VAL B 1 403 ? -33.125 -26.922 11.109 1 73.81 403 VAL B O 1
ATOM 8351 N N . PHE B 1 404 ? -32.5 -25.359 12.57 1 73.62 404 PHE B N 1
ATOM 8352 C CA . PHE B 1 404 ? -32.344 -26.172 13.773 1 73.62 404 PHE B CA 1
ATOM 8353 C C . PHE B 1 404 ? -33.594 -26.094 14.641 1 73.62 404 PHE B C 1
ATOM 8355 O O . PHE B 1 404 ? -34 -25 15.023 1 73.62 404 PHE B O 1
ATOM 8362 N N . VAL B 1 405 ? -34.156 -27.281 14.852 1 77.94 405 VAL B N 1
ATOM 8363 C CA . VAL B 1 405 ? -35.406 -27.344 15.586 1 77.94 405 VAL B CA 1
ATOM 8364 C C . VAL B 1 405 ? -35.188 -28.062 16.922 1 77.94 405 VAL B C 1
ATOM 8366 O O . VAL B 1 405 ? -34.656 -29.172 16.953 1 77.94 405 VAL B O 1
ATOM 8369 N N . THR B 1 406 ? -35.375 -27.312 18.062 1 76.44 406 THR B N 1
ATOM 8370 C CA . THR B 1 406 ? -35.25 -27.891 19.391 1 76.44 406 THR B CA 1
ATOM 8371 C C . THR B 1 406 ? -36.531 -27.656 20.203 1 76.44 406 THR B C 1
ATOM 8373 O O . THR B 1 406 ? -37.406 -26.891 19.812 1 76.44 406 THR B O 1
ATOM 8376 N N . GLY B 1 407 ? -36.625 -28.438 21.297 1 74 407 GLY B N 1
ATOM 8377 C CA . GLY B 1 407 ? -37.656 -28.188 22.281 1 74 407 GLY B CA 1
ATOM 8378 C C . GLY B 1 407 ? -38.812 -29.172 22.203 1 74 407 GLY B C 1
ATOM 8379 O O . GLY B 1 407 ? -39.719 -29.125 23.031 1 74 407 GLY B O 1
ATOM 8380 N N . TYR B 1 408 ? -38.688 -30.047 21.234 1 73.56 408 TYR B N 1
ATOM 8381 C CA . TYR B 1 408 ? -39.781 -31 21.156 1 73.56 408 TYR B CA 1
ATOM 8382 C C . TYR B 1 408 ? -39.469 -32.25 21.938 1 73.56 408 TYR B C 1
ATOM 8384 O O . TYR B 1 408 ? -38.312 -32.562 22.219 1 73.56 408 TYR B O 1
ATOM 8392 N N . ASP B 1 409 ? -40.469 -32.875 22.531 1 70.69 409 ASP B N 1
ATOM 8393 C CA . ASP B 1 409 ? -40.312 -34.125 23.266 1 70.69 409 ASP B CA 1
ATOM 8394 C C . ASP B 1 409 ? -40.125 -35.312 22.312 1 70.69 409 ASP B C 1
ATOM 8396 O O . ASP B 1 409 ? -41.062 -35.656 21.578 1 70.69 409 ASP B O 1
ATOM 8400 N N . SER B 1 410 ? -38.844 -35.812 22.188 1 66.44 410 SER B N 1
ATOM 8401 C CA . SER B 1 410 ? -38.469 -36.875 21.266 1 66.44 410 SER B CA 1
ATOM 8402 C C . SER B 1 410 ? -39.25 -38.156 21.516 1 66.44 410 SER B C 1
ATOM 8404 O O . SER B 1 410 ? -39.406 -39 20.625 1 66.44 410 SER B O 1
ATOM 8406 N N . ASN B 1 411 ? -39.812 -38.344 22.719 1 72.62 411 ASN B N 1
ATOM 8407 C CA . ASN B 1 411 ? -40.594 -39.531 23.047 1 72.62 411 ASN B CA 1
ATOM 8408 C C . ASN B 1 411 ? -42 -39.469 22.469 1 72.62 411 ASN B C 1
ATOM 8410 O O . ASN B 1 411 ? -42.594 -40.531 22.203 1 72.62 411 ASN B O 1
ATOM 8414 N N . THR B 1 412 ? -42.5 -38.281 22.266 1 75.12 412 THR B N 1
ATOM 8415 C CA . THR B 1 412 ? -43.875 -38.188 21.844 1 75.12 412 THR B CA 1
ATOM 8416 C C . THR B 1 412 ? -43.969 -37.688 20.406 1 75.12 412 THR B C 1
ATOM 8418 O O . THR B 1 412 ? -45.031 -37.75 19.781 1 75.12 412 THR B O 1
ATOM 8421 N N . THR B 1 413 ? -42.875 -37.125 19.922 1 74.31 413 THR B N 1
ATOM 8422 C CA . THR B 1 413 ? -42.906 -36.531 18.594 1 74.31 413 THR B CA 1
ATOM 8423 C C . THR B 1 413 ? -42.312 -37.469 17.547 1 74.31 413 THR B C 1
ATOM 8425 O O . THR B 1 413 ? -41.188 -37.938 17.734 1 74.31 413 THR B O 1
ATOM 8428 N N . THR B 1 414 ? -43.031 -37.875 16.609 1 78.19 414 THR B N 1
ATOM 8429 C CA . THR B 1 414 ? -42.562 -38.68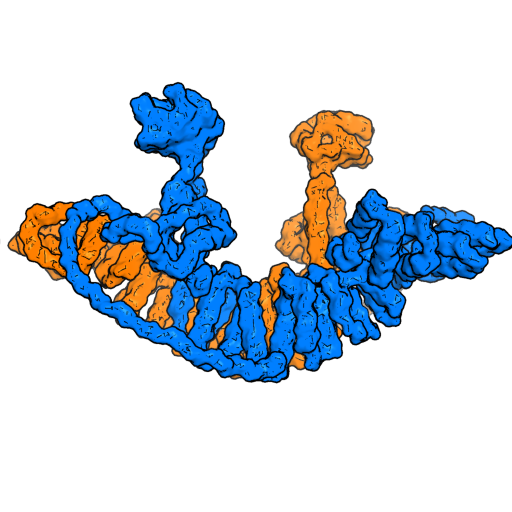8 15.508 1 78.19 414 THR B CA 1
ATOM 8430 C C . THR B 1 414 ? -42.062 -37.844 14.367 1 78.19 414 THR B C 1
ATOM 8432 O O . THR B 1 414 ? -42.375 -36.656 14.281 1 78.19 414 THR B O 1
ATOM 8435 N N . ARG B 1 415 ? -41.156 -38.375 13.508 1 78.12 415 ARG B N 1
ATOM 8436 C CA . ARG B 1 415 ? -40.594 -37.719 12.336 1 78.12 415 ARG B CA 1
ATOM 8437 C C . ARG B 1 415 ? -41.719 -37.125 11.469 1 78.12 415 ARG B C 1
ATOM 8439 O O . ARG B 1 415 ? -41.594 -36.031 10.953 1 78.12 415 ARG B O 1
ATOM 8446 N N . ASP B 1 416 ? -42.781 -37.875 11.32 1 81.5 416 ASP B N 1
ATOM 8447 C CA . ASP B 1 416 ? -43.906 -37.438 10.492 1 81.5 416 ASP B CA 1
ATOM 8448 C C . ASP B 1 416 ? -44.625 -36.25 11.117 1 81.5 416 ASP B C 1
ATOM 8450 O O . ASP B 1 416 ? -45.062 -35.344 10.414 1 81.5 416 ASP B O 1
ATOM 8454 N N . ASP B 1 417 ? -44.75 -36.219 12.477 1 80.25 417 ASP B N 1
ATOM 8455 C CA . ASP B 1 417 ? -45.375 -35.094 13.18 1 80.25 417 ASP B CA 1
ATOM 8456 C C . ASP B 1 417 ? -44.562 -33.812 12.984 1 80.25 417 ASP B C 1
ATOM 8458 O O . ASP B 1 417 ? -45.125 -32.75 12.742 1 80.25 417 ASP B O 1
ATOM 8462 N N . LEU B 1 418 ? -43.281 -34.031 13.023 1 78.31 418 LEU B N 1
ATOM 8463 C CA . LEU B 1 418 ? -42.406 -32.875 12.875 1 78.31 418 LEU B CA 1
ATOM 8464 C C . LEU B 1 418 ? -42.375 -32.406 11.43 1 78.31 418 LEU B C 1
ATOM 8466 O O . LEU B 1 418 ? -42.375 -31.188 11.18 1 78.31 418 LEU B O 1
ATOM 8470 N N . PHE B 1 419 ? -42.375 -33.312 10.555 1 80.62 419 PHE B N 1
ATOM 8471 C CA . PHE B 1 419 ? -42.406 -33 9.133 1 80.62 419 PHE B CA 1
ATOM 8472 C C . PHE B 1 419 ? -43.656 -32.188 8.805 1 80.62 419 PHE B C 1
ATOM 8474 O O . PHE B 1 419 ? -43.594 -31.203 8.086 1 80.62 419 PHE B O 1
ATOM 8481 N N . ASN B 1 420 ? -44.812 -32.625 9.305 1 82.94 420 ASN B N 1
ATOM 8482 C CA . ASN B 1 420 ? -46.094 -31.938 9.055 1 82.94 420 ASN B CA 1
ATOM 8483 C C . ASN B 1 420 ? -46.125 -30.547 9.664 1 82.94 420 ASN B C 1
ATOM 8485 O O . ASN B 1 420 ? -46.656 -29.609 9.055 1 82.94 420 ASN B O 1
ATOM 8489 N N . PHE B 1 421 ? -45.469 -30.391 10.844 1 81.56 421 PHE B N 1
ATOM 8490 C CA . PHE B 1 421 ? -45.406 -29.094 11.523 1 81.56 421 PHE B CA 1
ATOM 8491 C C . PHE B 1 421 ? -44.531 -28.125 10.75 1 81.56 421 PHE B C 1
ATOM 8493 O O . PHE B 1 421 ? -44.906 -26.984 10.523 1 81.56 421 PHE B O 1
ATOM 8500 N N . LEU B 1 422 ? -43.5 -28.625 10.25 1 80.19 422 LEU B N 1
ATOM 8501 C CA . LEU B 1 422 ? -42.531 -27.75 9.617 1 80.19 422 LEU B CA 1
ATOM 8502 C C . LEU B 1 422 ? -42.875 -27.484 8.164 1 80.19 422 LEU B C 1
ATOM 8504 O O . LEU B 1 422 ? -42.469 -26.484 7.586 1 80.19 422 LEU B O 1
ATOM 8508 N N . SER B 1 423 ? -43.594 -28.391 7.605 1 81.81 423 SER B N 1
ATOM 8509 C CA . SER B 1 423 ? -44.062 -28.219 6.23 1 81.81 423 SER B CA 1
ATOM 8510 C C . SER B 1 423 ? -45.031 -27.047 6.102 1 81.81 423 SER B C 1
ATOM 8512 O O . SER B 1 423 ? -45.312 -26.594 4.992 1 81.81 423 SER B O 1
ATOM 8514 N N . GLU B 1 424 ? -45.562 -26.578 7.223 1 83.62 424 GLU B N 1
ATOM 8515 C CA . GLU B 1 424 ? -46.469 -25.422 7.242 1 83.62 424 GLU B CA 1
ATOM 8516 C C . GLU B 1 424 ? -45.719 -24.156 6.848 1 83.62 424 GLU B C 1
ATOM 8518 O O . GLU B 1 424 ? -46.344 -23.188 6.379 1 83.62 424 GLU B O 1
ATOM 8523 N N . PHE B 1 425 ? -44.469 -24.203 7.008 1 80.44 425 PHE B N 1
ATOM 8524 C CA . PHE B 1 425 ? -43.719 -22.969 6.785 1 80.44 425 PHE B CA 1
ATOM 8525 C C . PHE B 1 425 ? -43.062 -22.969 5.402 1 80.44 425 PHE B C 1
ATOM 8527 O O . PHE B 1 425 ? -42.531 -21.953 4.961 1 80.44 425 PHE B O 1
ATOM 8534 N N . GLY B 1 426 ? -43.062 -24.156 4.785 1 79.94 426 GLY B N 1
ATOM 8535 C CA . GLY B 1 426 ? -42.5 -24.234 3.447 1 79.94 426 GLY B CA 1
ATOM 8536 C C . GLY B 1 426 ? -42.25 -25.656 2.994 1 79.94 426 GLY B C 1
ATOM 8537 O O . GLY B 1 426 ? -42.5 -26.609 3.732 1 79.94 426 GLY B O 1
ATOM 8538 N N . GLU B 1 427 ? -41.781 -25.734 1.761 1 81.5 427 GLU B N 1
ATOM 8539 C CA . GLU B 1 427 ? -41.469 -27.047 1.198 1 81.5 427 GLU B CA 1
ATOM 8540 C C . GLU B 1 427 ? -40.156 -27.578 1.784 1 81.5 427 GLU B C 1
ATOM 8542 O O . GLU B 1 427 ? -39.125 -26.922 1.716 1 81.5 427 GLU B O 1
ATOM 8547 N N . ILE B 1 428 ? -40.125 -28.75 2.518 1 77.69 428 ILE B N 1
ATOM 8548 C CA . ILE B 1 428 ? -39 -29.391 3.189 1 77.69 428 ILE B CA 1
ATOM 8549 C C . ILE B 1 428 ? -38.25 -30.281 2.205 1 77.69 428 ILE B C 1
ATOM 8551 O O . ILE B 1 428 ? -38.875 -31.109 1.532 1 77.69 428 ILE B O 1
ATOM 8555 N N . LYS B 1 429 ? -36.938 -30.016 2.027 1 76.81 429 LYS B N 1
ATOM 8556 C CA . LYS B 1 429 ? -36.094 -30.859 1.192 1 76.81 429 LYS B CA 1
ATOM 8557 C C . LYS B 1 429 ? -35.594 -32.062 1.967 1 76.81 429 LYS B C 1
ATOM 8559 O O . LYS B 1 429 ? -35.594 -33.188 1.442 1 76.81 429 LYS B O 1
ATOM 8564 N N . ARG B 1 430 ? -35.125 -31.812 3.221 1 74.44 430 ARG B N 1
ATOM 8565 C CA . ARG B 1 430 ? -34.625 -32.875 4.07 1 74.44 430 ARG B CA 1
ATOM 8566 C C . ARG B 1 430 ? -34.906 -32.594 5.539 1 74.44 430 ARG B C 1
ATOM 8568 O O . ARG B 1 430 ? -34.75 -31.469 6 1 74.44 430 ARG B O 1
ATOM 8575 N N . LEU B 1 431 ? -35.438 -33.625 6.191 1 77.25 431 LEU B N 1
ATOM 8576 C CA . LEU B 1 431 ? -35.656 -33.562 7.629 1 77.25 431 LEU B CA 1
ATOM 8577 C C . LEU B 1 431 ? -34.906 -34.688 8.336 1 77.25 431 LEU B C 1
ATOM 8579 O O . LEU B 1 431 ? -35.094 -35.875 7.996 1 77.25 431 LEU B O 1
ATOM 8583 N N . THR B 1 432 ? -33.906 -34.281 9.125 1 71.88 432 THR B N 1
ATOM 8584 C CA . THR B 1 432 ? -33.188 -35.219 9.945 1 71.88 432 THR B CA 1
ATOM 8585 C C . THR B 1 432 ? -33.531 -35.062 11.422 1 71.88 432 THR B C 1
ATOM 8587 O O . THR B 1 432 ? -33.281 -34 12.008 1 71.88 432 THR B O 1
ATOM 8590 N N . MET B 1 433 ? -34.156 -36.031 11.914 1 73.5 433 MET B N 1
ATOM 8591 C CA . MET B 1 433 ? -34.594 -36.031 13.305 1 73.5 433 MET B CA 1
ATOM 8592 C C . MET B 1 433 ? -33.656 -36.844 14.18 1 73.5 433 MET B C 1
ATOM 8594 O O . MET B 1 433 ? -33.312 -37.969 13.852 1 73.5 433 MET B O 1
ATOM 8598 N N . LYS B 1 434 ? -33.125 -36.125 15.203 1 65.88 434 LYS B N 1
ATOM 8599 C CA . LYS B 1 434 ? -32.344 -36.781 16.266 1 65.88 434 LYS B CA 1
ATOM 8600 C C . LYS B 1 434 ? -33.156 -36.781 17.578 1 65.88 434 LYS B C 1
ATOM 8602 O O . LYS B 1 434 ? -34.281 -36.344 17.609 1 65.88 434 LYS B O 1
ATOM 8607 N N . ASN B 1 435 ? -32.625 -37.25 18.656 1 65.56 435 ASN B N 1
ATOM 8608 C CA . ASN B 1 435 ? -33.375 -37.5 19.875 1 65.56 435 ASN B CA 1
ATOM 8609 C C . ASN B 1 435 ? -33.969 -36.188 20.422 1 65.56 435 ASN B C 1
ATOM 8611 O O . ASN B 1 435 ? -35.156 -36.125 20.766 1 65.56 435 ASN B O 1
ATOM 8615 N N . LYS B 1 436 ? -33.156 -35.125 20.531 1 68.94 436 LYS B N 1
ATOM 8616 C CA . LYS B 1 436 ? -33.656 -33.938 21.188 1 68.94 436 LYS B CA 1
ATOM 8617 C C . LYS B 1 436 ? -33.656 -32.75 20.234 1 68.94 436 LYS B C 1
ATOM 8619 O O . LYS B 1 436 ? -34.094 -31.656 20.594 1 68.94 436 LYS B O 1
ATOM 8624 N N . PHE B 1 437 ? -33.062 -33 19.047 1 74.94 437 PHE B N 1
ATOM 8625 C CA . PHE B 1 437 ? -33.062 -31.906 18.094 1 74.94 437 PHE B CA 1
ATOM 8626 C C . PHE B 1 437 ? -33.219 -32.406 16.656 1 74.94 437 PHE B C 1
ATOM 8628 O O . PHE B 1 437 ? -33.031 -33.625 16.406 1 74.94 437 PHE B O 1
ATOM 8635 N N . SER B 1 438 ? -33.719 -31.578 15.734 1 76.62 438 SER B N 1
ATOM 8636 C CA . SER B 1 438 ? -33.875 -31.938 14.336 1 76.62 438 SER B CA 1
ATOM 8637 C C . SER B 1 438 ? -33.344 -30.844 13.414 1 76.62 438 SER B C 1
ATOM 8639 O O . SER B 1 438 ? -33.312 -29.672 13.797 1 76.62 438 SER B O 1
ATOM 8641 N N . PHE B 1 439 ? -32.844 -31.328 12.289 1 76.12 439 PHE B N 1
ATOM 8642 C CA . PHE B 1 439 ? -32.438 -30.453 11.195 1 76.12 439 PHE B CA 1
ATOM 8643 C C . PHE B 1 439 ? -33.406 -30.531 10.031 1 76.12 439 PHE B C 1
ATOM 8645 O O . PHE B 1 439 ? -33.781 -31.625 9.602 1 76.12 439 PHE B O 1
ATOM 8652 N N . CYS B 1 440 ? -33.906 -29.297 9.703 1 79.62 440 CYS B N 1
ATOM 8653 C CA . CYS B 1 440 ? -34.812 -29.219 8.578 1 79.62 440 CYS B CA 1
ATOM 8654 C C . CYS B 1 440 ? -34.281 -28.312 7.484 1 79.62 440 CYS B C 1
ATOM 8656 O O . CYS B 1 440 ? -34.031 -27.125 7.73 1 79.62 440 CYS B O 1
ATOM 8658 N N . GLU B 1 441 ? -34.062 -28.891 6.398 1 74.75 441 GLU B N 1
ATOM 8659 C CA . GLU B 1 441 ? -33.625 -28.172 5.203 1 74.75 441 GLU B CA 1
ATOM 8660 C C . GLU B 1 441 ? -34.812 -27.844 4.301 1 74.75 441 GLU B C 1
ATOM 8662 O O . GLU B 1 441 ? -35.5 -28.766 3.803 1 74.75 441 GLU B O 1
ATOM 8667 N N . TYR B 1 442 ? -35.062 -26.578 4.129 1 79.31 442 TYR B N 1
ATOM 8668 C CA . TYR B 1 442 ? -36.156 -26.141 3.271 1 79.31 442 TYR B CA 1
ATOM 8669 C C . TYR B 1 442 ? -35.688 -25.953 1.834 1 79.31 442 TYR B C 1
ATOM 8671 O O . TYR B 1 442 ? -34.5 -25.797 1.584 1 79.31 442 TYR B O 1
ATOM 8679 N N . ALA B 1 443 ? -36.562 -26.078 0.864 1 75.44 443 ALA B N 1
ATOM 8680 C CA . ALA B 1 443 ? -36.281 -25.922 -0.559 1 75.44 443 ALA B CA 1
ATOM 8681 C C . ALA B 1 443 ? -35.906 -24.484 -0.9 1 75.44 443 ALA B C 1
ATOM 8683 O O . ALA B 1 443 ? -35.125 -24.234 -1.819 1 75.44 443 ALA B O 1
ATOM 8684 N N . LYS B 1 444 ? -36.406 -23.547 -0.146 1 74.44 444 LYS B N 1
ATOM 8685 C CA . LYS B 1 444 ? -36.188 -22.125 -0.397 1 74.44 444 LYS B CA 1
ATOM 8686 C C . LYS B 1 444 ? -35.719 -21.406 0.869 1 74.44 444 LYS B C 1
ATOM 8688 O O . LYS B 1 444 ? -36.156 -21.75 1.972 1 74.44 444 LYS B O 1
ATOM 8693 N N . ILE B 1 445 ? -34.875 -20.469 0.809 1 69 445 ILE B N 1
ATOM 8694 C CA . ILE B 1 445 ? -34.312 -19.688 1.908 1 69 445 ILE B CA 1
ATOM 8695 C C . ILE B 1 445 ? -35.438 -18.906 2.607 1 69 445 ILE B C 1
ATOM 8697 O O . ILE B 1 445 ? -35.438 -18.781 3.834 1 69 445 ILE B O 1
ATOM 8701 N N . GLU B 1 446 ? -36.344 -18.484 1.867 1 74.5 446 GLU B N 1
ATOM 8702 C CA . GLU B 1 446 ? -37.438 -17.719 2.412 1 74.5 446 GLU B CA 1
ATOM 8703 C C . GLU B 1 446 ? -38.281 -18.547 3.373 1 74.5 446 GLU B C 1
ATOM 8705 O O . GLU B 1 446 ? -38.781 -18.031 4.379 1 74.5 446 GLU B O 1
ATOM 8710 N N . ASP B 1 447 ? -38.375 -19.812 3.074 1 78.06 447 ASP B N 1
ATOM 8711 C CA . ASP B 1 447 ? -39.156 -20.719 3.908 1 78.06 447 ASP B CA 1
ATOM 8712 C C . ASP B 1 447 ? -38.5 -20.953 5.258 1 78.06 447 ASP B C 1
ATOM 8714 O O . ASP B 1 447 ? -39.156 -21.047 6.285 1 78.06 447 ASP B O 1
ATOM 8718 N N . ALA B 1 448 ? -37.156 -20.969 5.242 1 73 448 ALA B N 1
ATOM 8719 C CA . ALA B 1 448 ? -36.375 -21.141 6.48 1 73 448 ALA B CA 1
ATOM 8720 C C . ALA B 1 448 ? -36.5 -19.891 7.363 1 73 448 ALA B C 1
ATOM 8722 O O . ALA B 1 448 ? -36.719 -20 8.578 1 73 448 ALA B O 1
ATOM 8723 N N . ASP B 1 449 ? -36.406 -18.828 6.719 1 71.75 449 ASP B N 1
ATOM 8724 C CA . ASP B 1 449 ? -36.562 -17.578 7.457 1 71.75 449 ASP B CA 1
ATOM 8725 C C . ASP B 1 449 ? -37.969 -17.469 8.039 1 71.75 449 ASP B C 1
ATOM 8727 O O . ASP B 1 449 ? -38.156 -17.016 9.164 1 71.75 449 ASP B O 1
ATOM 8731 N N . ASN B 1 450 ? -38.875 -17.875 7.223 1 78 450 ASN B N 1
ATOM 8732 C CA . ASN B 1 450 ? -40.281 -17.875 7.668 1 78 450 ASN B CA 1
ATOM 8733 C C . ASN B 1 450 ? -40.469 -18.812 8.859 1 78 450 ASN B C 1
ATOM 8735 O O . ASN B 1 450 ? -41.219 -18.469 9.789 1 78 450 ASN B O 1
ATOM 8739 N N . ALA B 1 451 ? -39.844 -19.922 8.852 1 77.25 451 ALA B N 1
ATOM 8740 C CA . ALA B 1 451 ? -39.938 -20.875 9.945 1 77.25 451 ALA B CA 1
ATOM 8741 C C . ALA B 1 451 ? -39.312 -20.312 11.219 1 77.25 451 ALA B C 1
ATOM 8743 O O . ALA B 1 451 ? -39.875 -20.469 12.312 1 77.25 451 ALA B O 1
ATOM 8744 N N . ILE B 1 452 ? -38.219 -19.625 11.086 1 72.94 452 ILE B N 1
ATOM 8745 C CA . ILE B 1 452 ? -37.531 -19.062 12.219 1 72.94 452 ILE B CA 1
ATOM 8746 C C . ILE B 1 452 ? -38.344 -17.922 12.836 1 72.94 452 ILE B C 1
ATOM 8748 O O . ILE B 1 452 ? -38.469 -17.828 14.062 1 72.94 452 ILE B O 1
ATOM 8752 N N . LYS B 1 453 ? -38.906 -17.172 11.992 1 73.5 453 LYS B N 1
ATOM 8753 C CA . LYS B 1 453 ? -39.625 -15.992 12.469 1 73.5 453 LYS B CA 1
ATOM 8754 C C . LYS B 1 453 ? -40.969 -16.391 13.055 1 73.5 453 LYS B C 1
ATOM 8756 O O . LYS B 1 453 ? -41.406 -15.852 14.078 1 73.5 453 LYS B O 1
ATOM 8761 N N . ASN B 1 454 ? -41.656 -17.328 12.367 1 73.25 454 ASN B N 1
ATOM 8762 C CA . ASN B 1 454 ? -43.062 -17.547 12.727 1 73.25 454 ASN B CA 1
ATOM 8763 C C . ASN B 1 454 ? -43.219 -18.734 13.664 1 73.25 454 ASN B C 1
ATOM 8765 O O . ASN B 1 454 ? -44.281 -18.953 14.234 1 73.25 454 ASN B O 1
ATOM 8769 N N . CYS B 1 455 ? -42.188 -19.578 13.758 1 65.31 455 CYS B N 1
ATOM 8770 C CA . CYS B 1 455 ? -42.344 -20.75 14.617 1 65.31 455 CYS B CA 1
ATOM 8771 C C . CYS B 1 455 ? -41.812 -20.469 16.016 1 65.31 455 CYS B C 1
ATOM 8773 O O . CYS B 1 455 ? -41.969 -21.281 16.922 1 65.31 455 CYS B O 1
ATOM 8775 N N . GLN B 1 456 ? -41.344 -19.297 16.188 1 60.34 456 GLN B N 1
ATOM 8776 C CA . GLN B 1 456 ? -40.781 -19.016 17.5 1 60.34 456 GLN B CA 1
ATOM 8777 C C . GLN B 1 456 ? -41.844 -19.094 18.578 1 60.34 456 GLN B C 1
ATOM 8779 O O . GLN B 1 456 ? -42.875 -18.391 18.5 1 60.34 456 GLN B O 1
ATOM 8784 N N . ASN B 1 457 ? -41.719 -20.094 19.5 1 62.56 457 ASN B N 1
ATOM 8785 C CA . ASN B 1 457 ? -42.531 -20.312 20.703 1 62.56 457 ASN B CA 1
ATOM 8786 C C . ASN B 1 457 ? -43.875 -20.906 20.359 1 62.56 457 ASN B C 1
ATOM 8788 O O . ASN B 1 457 ? -44.812 -20.828 21.156 1 62.56 457 ASN B O 1
ATOM 8792 N N . LYS B 1 458 ? -44.094 -21.375 19.188 1 68.19 458 LYS B N 1
ATOM 8793 C CA . LYS B 1 458 ? -45.375 -22.062 18.953 1 68.19 458 LYS B CA 1
ATOM 8794 C C . LYS B 1 458 ? -45.406 -23.422 19.656 1 68.19 458 LYS B C 1
ATOM 8796 O O . LYS B 1 458 ? -44.344 -24.062 19.828 1 68.19 458 LYS B O 1
ATOM 8801 N N . LEU B 1 459 ? -46.5 -23.688 20.281 1 69.12 459 LEU B N 1
ATOM 8802 C CA . LEU B 1 459 ? -46.75 -24.922 21.016 1 69.12 459 LEU B CA 1
ATOM 8803 C C . LEU B 1 459 ? -46.938 -26.094 20.062 1 69.12 459 LEU B C 1
ATOM 8805 O O . LEU B 1 459 ? -47.688 -26.016 19.094 1 69.12 459 LEU B O 1
ATOM 8809 N N . PHE B 1 460 ? -45.969 -27.031 19.953 1 69.94 460 PHE B N 1
ATOM 8810 C CA . PHE B 1 460 ? -46.062 -28.297 19.25 1 69.94 460 PHE B CA 1
ATOM 8811 C C . PHE B 1 460 ? -46.156 -29.453 20.219 1 69.94 460 PHE B C 1
ATOM 8813 O O . PHE B 1 460 ? -45.219 -29.688 21.016 1 69.94 460 PHE B O 1
ATOM 8820 N N . ASN B 1 461 ? -47.156 -30.266 20.203 1 69.44 461 ASN B N 1
ATOM 8821 C CA . ASN B 1 461 ? -47.5 -31.344 21.109 1 69.44 461 ASN B CA 1
ATOM 8822 C C . ASN B 1 461 ? -47.25 -30.969 22.578 1 69.44 461 ASN B C 1
ATOM 8824 O O . ASN B 1 461 ? -46.562 -31.703 23.297 1 69.44 461 ASN B O 1
ATOM 8828 N N . ASP B 1 462 ? -47.594 -29.672 23.047 1 68.88 462 ASP B N 1
ATOM 8829 C CA . ASP B 1 462 ? -47.594 -29.141 24.406 1 68.88 462 ASP B CA 1
ATOM 8830 C C . ASP B 1 462 ? -46.188 -28.703 24.828 1 68.88 462 ASP B C 1
ATOM 8832 O O . ASP B 1 462 ? -45.938 -28.422 26 1 68.88 462 ASP B O 1
ATOM 8836 N N . ALA B 1 463 ? -45.219 -28.844 23.969 1 70.81 463 ALA B N 1
ATOM 8837 C CA . ALA B 1 463 ? -43.875 -28.359 24.25 1 70.81 463 ALA B CA 1
ATOM 8838 C C . ALA B 1 463 ? -43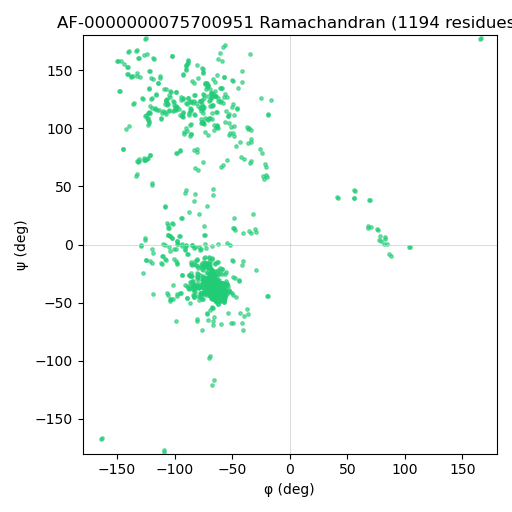.5 -27.203 23.328 1 70.81 463 ALA B C 1
ATOM 8840 O O . ALA B 1 463 ? -44.031 -27.094 22.219 1 70.81 463 ALA B O 1
ATOM 8841 N N . LYS B 1 464 ? -42.812 -26.297 23.844 1 72.69 464 LYS B N 1
ATOM 8842 C CA . LYS B 1 464 ? -42.375 -25.125 23.094 1 72.69 464 LYS B CA 1
ATOM 8843 C C . LYS B 1 464 ? -41.219 -25.469 22.156 1 72.69 464 LYS B C 1
ATOM 8845 O O . LYS B 1 464 ? -40.156 -25.922 22.594 1 72.69 464 LYS B O 1
ATOM 8850 N N . VAL B 1 465 ? -41.531 -25.375 20.812 1 71 465 VAL B N 1
ATOM 8851 C CA . VAL B 1 465 ? -40.531 -25.688 19.781 1 71 465 VAL B CA 1
ATOM 8852 C C . VAL B 1 465 ? -39.812 -24.422 19.391 1 71 465 VAL B C 1
ATOM 8854 O O . VAL B 1 465 ? -40.406 -23.359 19.203 1 71 465 VAL B O 1
ATOM 8857 N N . SER B 1 466 ? -38.5 -24.438 19.484 1 76.5 466 SER B N 1
ATOM 8858 C CA . SER B 1 466 ? -37.656 -23.328 19.078 1 76.5 466 SER B CA 1
ATOM 8859 C C . SER B 1 466 ? -36.938 -23.641 17.766 1 76.5 466 SER B C 1
ATOM 8861 O O . SER B 1 466 ? -36.375 -24.719 17.594 1 76.5 466 SER B O 1
ATOM 8863 N N . ILE B 1 467 ? -37.25 -22.75 16.844 1 72.38 467 ILE B N 1
ATOM 8864 C CA . ILE B 1 467 ? -36.594 -22.875 15.531 1 72.38 467 ILE B CA 1
ATOM 8865 C C . ILE B 1 467 ? -35.531 -21.812 15.391 1 72.38 467 ILE B C 1
ATOM 8867 O O . ILE B 1 467 ? -35.781 -20.625 15.602 1 72.38 467 ILE B O 1
ATOM 8871 N N . SER B 1 468 ? -34.312 -22.234 15.305 1 69.62 468 SER B N 1
ATOM 8872 C CA . SER B 1 468 ? -33.188 -21.344 15.094 1 69.62 468 SER B CA 1
ATOM 8873 C C . SER B 1 468 ? -32.469 -21.672 13.789 1 69.62 468 SER B C 1
ATOM 8875 O O . SER B 1 468 ? -32.594 -22.781 13.273 1 69.62 468 SER B O 1
ATOM 8877 N N . PRO B 1 469 ? -32 -20.734 13.078 1 63.59 469 PRO B N 1
ATOM 8878 C CA . PRO B 1 469 ? -31.219 -21.078 11.891 1 63.59 469 PRO B CA 1
ATOM 8879 C C . PRO B 1 469 ? -30.188 -22.172 12.156 1 63.59 469 PRO B C 1
ATOM 8881 O O . PRO B 1 469 ? -29.625 -22.234 13.25 1 63.59 469 PRO B O 1
ATOM 8884 N N . HIS B 1 470 ? -30.375 -23.328 11.461 1 55.44 470 HIS B N 1
ATOM 8885 C CA . HIS B 1 470 ? -29.328 -24.344 11.609 1 55.44 470 HIS B CA 1
ATOM 8886 C C . HIS B 1 470 ? -27.938 -23.719 11.414 1 55.44 470 HIS B C 1
ATOM 8888 O O . HIS B 1 470 ? -27.656 -23.141 10.367 1 55.44 470 HIS B O 1
ATOM 8894 N N . VAL B 1 471 ? -27.438 -23.375 12.477 1 45.62 471 VAL B N 1
ATOM 8895 C CA . VAL B 1 471 ? -26 -23.078 12.438 1 45.62 471 VAL B CA 1
ATOM 8896 C C . VAL B 1 471 ? -25.203 -24.375 12.508 1 45.62 471 VAL B C 1
ATOM 8898 O O . VAL B 1 471 ? -25.406 -25.188 13.406 1 45.62 471 VAL B O 1
ATOM 8901 N N . ASN B 1 472 ? -25.016 -25.109 11.578 1 39.97 472 ASN B N 1
ATOM 8902 C CA . ASN B 1 472 ? -24.141 -26.25 11.773 1 39.97 472 ASN B CA 1
ATOM 8903 C C . ASN B 1 472 ? -23.156 -26.016 12.914 1 39.97 472 ASN B C 1
ATOM 8905 O O . ASN B 1 472 ? -22.25 -25.172 12.805 1 39.97 472 ASN B O 1
ATOM 8909 N N . LYS B 1 473 ? -23.625 -26.172 14.172 1 40 473 LYS B N 1
ATOM 8910 C CA . LYS B 1 473 ? -22.75 -26.219 15.336 1 40 473 LYS B CA 1
ATOM 8911 C C . LYS B 1 473 ? -21.641 -27.25 15.156 1 40 473 LYS B C 1
ATOM 8913 O O . LYS B 1 473 ? -21.547 -28.203 15.93 1 40 473 LYS B O 1
ATOM 8918 N N . GLU B 1 474 ? -21.547 -27.922 14.164 1 40.88 474 GLU B N 1
ATOM 8919 C CA . GLU B 1 474 ? -20.344 -28.75 14.172 1 40.88 474 GLU B CA 1
ATOM 8920 C C . GLU B 1 474 ? -19.203 -28.031 14.875 1 40.88 474 GLU B C 1
ATOM 8922 O O . GLU B 1 474 ? -18.844 -26.906 14.508 1 40.88 474 GLU B O 1
ATOM 8927 N N . LYS B 1 475 ? -19.359 -28.375 16.172 1 47.28 475 LYS B N 1
ATOM 8928 C CA . LYS B 1 475 ? -18.125 -27.984 16.859 1 47.28 475 LYS B CA 1
ATOM 8929 C C . LYS B 1 475 ? -16.906 -28.141 15.945 1 47.28 475 LYS B C 1
ATOM 8931 O O . LYS B 1 475 ? -16.75 -29.188 15.305 1 47.28 475 LYS B O 1
ATOM 8936 N N . HIS B 1 476 ? -16.594 -27.109 15.461 1 57.03 476 HIS B N 1
ATOM 8937 C CA . HIS B 1 476 ? -15.32 -27.125 14.75 1 57.03 476 HIS B CA 1
ATOM 8938 C C . HIS B 1 476 ? -14.148 -27.234 15.711 1 57.03 476 HIS B C 1
ATOM 8940 O O . HIS B 1 476 ? -13.953 -26.359 16.562 1 57.03 476 HIS B O 1
ATOM 8946 N N . THR B 1 477 ? -13.836 -28.531 15.828 1 61.19 477 THR B N 1
ATOM 8947 C CA . THR B 1 477 ? -12.711 -28.828 16.703 1 61.19 477 THR B CA 1
ATOM 8948 C C . THR B 1 477 ? -11.391 -28.625 15.969 1 61.19 477 THR B C 1
ATOM 8950 O O . THR B 1 477 ? -11.203 -29.141 14.867 1 61.19 477 THR B O 1
ATOM 8953 N N . LEU B 1 478 ? -10.68 -27.781 16.562 1 70.56 478 LEU B N 1
ATOM 8954 C CA . LEU B 1 478 ? -9.344 -27.516 16.047 1 70.56 478 LEU B CA 1
ATOM 8955 C C . LEU B 1 478 ? -8.281 -28.109 16.969 1 70.56 478 LEU B C 1
ATOM 8957 O O . LEU B 1 478 ? -8.492 -28.219 18.172 1 70.56 478 LEU B O 1
ATOM 8961 N N . TYR B 1 479 ? -7.406 -28.734 16.297 1 71.69 479 TYR B N 1
ATOM 8962 C CA . TYR B 1 479 ? -6.184 -29.125 16.984 1 71.69 479 TYR B CA 1
ATOM 8963 C C . TYR B 1 479 ? -5.27 -27.922 17.203 1 71.69 479 TYR B C 1
ATOM 8965 O O . TYR B 1 479 ? -5.098 -27.109 16.297 1 71.69 479 TYR B O 1
ATOM 8973 N N . ILE B 1 480 ? -4.848 -27.766 18.469 1 74.5 480 ILE B N 1
ATOM 8974 C CA . ILE B 1 480 ? -3.908 -26.688 18.75 1 74.5 480 ILE B CA 1
ATOM 8975 C C . ILE B 1 480 ? -2.684 -27.234 19.484 1 74.5 480 ILE B C 1
ATOM 8977 O O . ILE B 1 480 ? -2.812 -28.062 20.391 1 74.5 480 ILE B O 1
ATOM 8981 N N . ARG B 1 481 ? -1.524 -26.969 18.922 1 74.44 481 ARG B N 1
ATOM 8982 C CA . ARG B 1 481 ? -0.252 -27.203 19.609 1 74.44 481 ARG B CA 1
ATOM 8983 C C . ARG B 1 481 ? 0.356 -25.891 20.094 1 74.44 481 ARG B C 1
ATOM 8985 O O . ARG B 1 481 ? 0.394 -24.906 19.344 1 74.44 481 ARG B O 1
ATOM 8992 N N . TYR B 1 482 ? 0.726 -25.812 21.328 1 71.75 482 TYR B N 1
ATOM 8993 C CA . TYR B 1 482 ? 1.277 -24.625 21.984 1 71.75 482 TYR B CA 1
ATOM 8994 C C . TYR B 1 482 ? 2.398 -25 22.938 1 71.75 482 TYR B C 1
ATOM 8996 O O . TYR B 1 482 ? 2.684 -26.188 23.141 1 71.75 482 TYR B O 1
ATOM 9004 N N . ASP B 1 483 ? 3.184 -24.031 23.391 1 73.12 483 ASP B N 1
ATOM 9005 C CA . ASP B 1 483 ? 4.223 -24.266 24.391 1 73.12 483 ASP B CA 1
ATOM 9006 C C . ASP B 1 483 ? 3.652 -24.953 25.625 1 73.12 483 ASP B C 1
ATOM 9008 O O . ASP B 1 483 ? 2.738 -24.438 26.266 1 73.12 483 ASP B O 1
ATOM 9012 N N . PRO B 1 484 ? 4.051 -26.297 25.844 1 67.56 484 PRO B N 1
ATOM 9013 C CA . PRO B 1 484 ? 3.525 -27.078 26.969 1 67.56 484 PRO B CA 1
ATOM 9014 C C . PRO B 1 484 ? 3.621 -26.344 28.297 1 67.56 484 PRO B C 1
ATOM 9016 O O . PRO B 1 484 ? 2.916 -26.688 29.25 1 67.56 484 PRO B O 1
ATOM 9019 N N . LYS B 1 485 ? 4.391 -25.281 28.312 1 71.88 485 LYS B N 1
ATOM 9020 C CA . LYS B 1 485 ? 4.555 -24.531 29.562 1 71.88 485 LYS B CA 1
ATOM 9021 C C . LYS B 1 485 ? 3.477 -23.469 29.703 1 71.88 485 LYS B C 1
ATOM 9023 O O . LYS B 1 485 ? 3.33 -22.859 30.781 1 71.88 485 LYS B O 1
ATOM 9028 N N . SER B 1 486 ? 2.738 -23.281 28.734 1 72.19 486 SER B N 1
ATOM 9029 C CA . SER B 1 486 ? 1.79 -22.172 28.734 1 72.19 486 SER B CA 1
ATOM 9030 C C . SER B 1 486 ? 0.495 -22.547 29.438 1 72.19 486 SER B C 1
ATOM 9032 O O . SER B 1 486 ? 0.085 -23.719 29.422 1 72.19 486 SER B O 1
ATOM 9034 N N . ASP B 1 487 ? -0.012 -21.531 30.188 1 76.31 487 ASP B N 1
ATOM 9035 C CA . ASP B 1 487 ? -1.297 -21.719 30.859 1 76.31 487 ASP B CA 1
ATOM 9036 C C . ASP B 1 487 ? -2.447 -21.703 29.859 1 76.31 487 ASP B C 1
ATOM 9038 O O . ASP B 1 487 ? -2.48 -20.875 28.953 1 76.31 487 ASP B O 1
ATOM 9042 N N . ILE B 1 488 ? -3.361 -22.703 30.016 1 72.88 488 ILE B N 1
ATOM 9043 C CA . ILE B 1 488 ? -4.449 -22.906 29.078 1 72.88 488 ILE B CA 1
ATOM 9044 C C . ILE B 1 488 ? -5.379 -21.703 29.094 1 72.88 488 ILE B C 1
ATOM 9046 O O . ILE B 1 488 ? -5.863 -21.266 28.047 1 72.88 488 ILE B O 1
ATOM 9050 N N . GLN B 1 489 ? -5.656 -21.188 30.234 1 76.38 489 GLN B N 1
ATOM 9051 C CA . GLN B 1 489 ? -6.543 -20.031 30.312 1 76.38 489 GLN B CA 1
ATOM 9052 C C . GLN B 1 489 ? -5.934 -18.828 29.609 1 76.38 489 GLN B C 1
ATOM 9054 O O . GLN B 1 489 ? -6.629 -18.078 28.922 1 76.38 489 GLN B O 1
ATOM 9059 N N . THR B 1 490 ? -4.629 -18.562 29.797 1 79.62 490 THR B N 1
ATOM 9060 C CA . THR B 1 490 ? -3.941 -17.484 29.094 1 79.62 490 THR B CA 1
ATOM 9061 C C . THR B 1 490 ? -3.965 -17.719 27.594 1 79.62 490 THR B C 1
ATOM 9063 O O . THR B 1 490 ? -4.109 -16.766 26.812 1 79.62 490 THR B O 1
ATOM 9066 N N . LEU B 1 491 ? -3.807 -18.938 27.156 1 78.62 491 LEU B N 1
ATOM 9067 C CA . LEU B 1 491 ? -3.883 -19.281 25.734 1 78.62 491 LEU B CA 1
ATOM 9068 C C . LEU B 1 491 ? -5.266 -18.969 25.172 1 78.62 491 LEU B C 1
ATOM 9070 O O . LEU B 1 491 ? -5.387 -18.328 24.125 1 78.62 491 LEU B O 1
ATOM 9074 N N . VAL B 1 492 ? -6.277 -19.422 25.891 1 78.06 492 VAL B N 1
ATOM 9075 C CA . VAL B 1 492 ? -7.648 -19.234 25.422 1 78.06 492 VAL B CA 1
ATOM 9076 C C . VAL B 1 492 ? -7.973 -17.734 25.406 1 78.06 492 VAL B C 1
ATOM 9078 O O . VAL B 1 492 ? -8.609 -17.25 24.469 1 78.06 492 VAL B O 1
ATOM 9081 N N . ASN B 1 493 ? -7.559 -17.016 26.391 1 78 493 ASN B N 1
ATOM 9082 C CA . ASN B 1 493 ? -7.754 -15.562 26.406 1 78 493 ASN B CA 1
ATOM 9083 C C . ASN B 1 493 ? -7.035 -14.891 25.234 1 78 493 ASN B C 1
ATOM 9085 O O . ASN B 1 493 ? -7.57 -13.961 24.625 1 78 493 ASN B O 1
ATOM 9089 N N . PHE B 1 494 ? -5.852 -15.297 24.938 1 78.75 494 PHE B N 1
ATOM 9090 C CA . PHE B 1 494 ? -5.098 -14.812 23.797 1 78.75 494 PHE B CA 1
ATOM 9091 C C . PHE B 1 494 ? -5.852 -15.078 22.5 1 78.75 494 PHE B C 1
ATOM 9093 O O . PHE B 1 494 ? -5.973 -14.195 21.656 1 78.75 494 PHE B O 1
ATOM 9100 N N . LEU B 1 495 ? -6.305 -16.219 22.391 1 78.38 495 LEU B N 1
ATOM 9101 C CA . LEU B 1 495 ? -7.039 -16.609 21.188 1 78.38 495 LEU B CA 1
ATOM 9102 C C . LEU B 1 495 ? -8.328 -15.805 21.047 1 78.38 495 LEU B C 1
ATOM 9104 O O . LEU B 1 495 ? -8.688 -15.383 19.953 1 78.38 495 LEU B O 1
ATOM 9108 N N . LYS B 1 496 ? -9 -15.672 22.125 1 77.31 496 LYS B N 1
ATOM 9109 C CA . LYS B 1 496 ? -10.211 -14.859 22.141 1 77.31 496 LYS B CA 1
ATOM 9110 C C . LYS B 1 496 ? -9.914 -13.422 21.703 1 77.31 496 LYS B C 1
ATOM 9112 O O . LYS B 1 496 ? -10.641 -12.852 20.891 1 77.31 496 LYS B O 1
ATOM 9117 N N . GLN B 1 497 ? -8.852 -12.867 22.25 1 74.81 497 GLN B N 1
ATOM 9118 C CA . GLN B 1 497 ? -8.484 -11.477 21.984 1 74.81 497 GLN B CA 1
ATOM 9119 C C . GLN B 1 497 ? -8.023 -11.305 20.547 1 74.81 497 GLN B C 1
ATOM 9121 O O . GLN B 1 497 ? -8.398 -10.336 19.875 1 74.81 497 GLN B O 1
ATOM 9126 N N . LYS B 1 498 ? -7.258 -12.258 20.078 1 73.31 498 LYS B N 1
ATOM 9127 C CA . LYS B 1 498 ? -6.617 -12.086 18.781 1 73.31 498 LYS B CA 1
ATOM 9128 C C . LYS B 1 498 ? -7.539 -12.523 17.656 1 73.31 498 LYS B C 1
ATOM 9130 O O . LYS B 1 498 ? -7.531 -11.938 16.578 1 73.31 498 LYS B O 1
ATOM 9135 N N . SER B 1 499 ? -8.352 -13.469 17.828 1 72.06 499 SER B N 1
ATOM 9136 C CA . SER B 1 499 ? -9.219 -14.016 16.781 1 72.06 499 SER B CA 1
ATOM 9137 C C . SER B 1 499 ? -10.586 -13.336 16.797 1 72.06 499 SER B C 1
ATOM 9139 O O . SER B 1 499 ? -11.305 -13.367 15.789 1 72.06 499 SER B O 1
ATOM 9141 N N . GLY B 1 500 ? -10.984 -12.828 17.969 1 71.19 500 GLY B N 1
ATOM 9142 C CA . GLY B 1 500 ? -12.305 -12.266 18.188 1 71.19 500 GLY B CA 1
ATOM 9143 C C . GLY B 1 500 ? -13.352 -13.312 18.5 1 71.19 500 GLY B C 1
ATOM 9144 O O . GLY B 1 500 ? -14.547 -13 18.562 1 71.19 500 GLY B O 1
ATOM 9145 N N . VAL B 1 501 ? -12.93 -14.477 18.625 1 74.88 501 VAL B N 1
ATOM 9146 C CA . VAL B 1 501 ? -13.867 -15.539 18.953 1 74.88 501 VAL B CA 1
ATOM 9147 C C . VAL B 1 501 ? -14.055 -15.625 20.453 1 74.88 501 VAL B C 1
ATOM 9149 O O . VAL B 1 501 ? -13.102 -15.906 21.188 1 74.88 501 VAL B O 1
ATOM 9152 N N . ASN B 1 502 ? -15.117 -15.406 20.875 1 74.31 502 ASN B N 1
ATOM 9153 C CA . ASN B 1 502 ? -15.336 -15.297 22.312 1 74.31 502 ASN B CA 1
ATOM 9154 C C . ASN B 1 502 ? -15.672 -16.656 22.922 1 74.31 502 ASN B C 1
ATOM 9156 O O . ASN B 1 502 ? -15.32 -16.922 24.078 1 74.31 502 ASN B O 1
ATOM 9160 N N . ASN B 1 503 ? -16.328 -17.422 22.266 1 71.38 503 ASN B N 1
ATOM 9161 C CA . ASN B 1 503 ? -16.75 -18.688 22.844 1 71.38 503 ASN B CA 1
ATOM 9162 C C . ASN B 1 503 ? -15.828 -19.828 22.406 1 71.38 503 ASN B C 1
ATOM 9164 O O . ASN B 1 503 ? -16.125 -20.531 21.438 1 71.38 503 ASN B O 1
ATOM 9168 N N . ILE B 1 504 ? -14.648 -20 22.984 1 76.31 504 ILE B N 1
ATOM 9169 C CA . ILE B 1 504 ? -13.664 -21.047 22.75 1 76.31 504 ILE B CA 1
ATOM 9170 C C . ILE B 1 504 ? -13.641 -22 23.938 1 76.31 504 ILE B C 1
ATOM 9172 O O . ILE B 1 504 ? -13.484 -21.578 25.094 1 76.31 504 ILE B O 1
ATOM 9176 N N . THR B 1 505 ? -13.836 -23.266 23.656 1 74.38 505 THR B N 1
ATOM 9177 C CA . THR B 1 505 ? -13.68 -24.281 24.688 1 74.38 505 THR B CA 1
ATOM 9178 C C . THR B 1 505 ? -12.453 -25.141 24.422 1 74.38 505 THR B C 1
ATOM 9180 O O . THR B 1 505 ? -12.336 -25.75 23.359 1 74.38 505 THR B O 1
ATOM 9183 N N . TYR B 1 506 ? -11.438 -25.062 25.281 1 76.38 506 TYR B N 1
ATOM 9184 C CA . TYR B 1 506 ? -10.25 -25.906 25.188 1 76.38 506 TYR B CA 1
ATOM 9185 C C . TYR B 1 506 ? -10.5 -27.266 25.828 1 76.38 506 TYR B C 1
ATOM 9187 O O . TYR B 1 506 ? -11.008 -27.359 26.938 1 76.38 506 TYR B O 1
ATOM 9195 N N . ARG B 1 507 ? -10.172 -28.406 25.016 1 68.12 507 ARG B N 1
ATOM 9196 C CA . ARG B 1 507 ? -10.266 -29.781 25.5 1 68.12 507 ARG B CA 1
ATOM 9197 C C . ARG B 1 507 ? -8.898 -30.453 25.531 1 68.12 507 ARG B C 1
ATOM 9199 O O . ARG B 1 507 ? -8.141 -30.375 24.562 1 68.12 507 ARG B O 1
ATOM 9206 N N . PHE B 1 508 ? -8.453 -31.062 26.578 1 62.44 508 PHE B N 1
ATOM 9207 C CA . PHE B 1 508 ? -7.184 -31.766 26.766 1 62.44 508 PHE B CA 1
ATOM 9208 C C . PHE B 1 508 ? -7.176 -33.062 25.984 1 62.44 508 PHE B C 1
ATOM 9210 O O . PHE B 1 508 ? -8.219 -33.719 25.812 1 62.44 508 PHE B O 1
ATOM 9217 N N . ALA B 1 509 ? -6.016 -33.438 25.266 1 51.44 509 ALA B N 1
ATOM 9218 C CA . ALA B 1 509 ? -5.855 -34.75 24.609 1 51.44 509 ALA B CA 1
ATOM 9219 C C . ALA B 1 509 ? -5.902 -35.875 25.625 1 51.44 509 ALA B C 1
ATOM 9221 O O . ALA B 1 509 ? -5.188 -35.875 26.625 1 51.44 509 ALA B O 1
ATOM 9222 N N . LYS B 1 510 ? -6.965 -36.531 25.766 1 45.88 510 LYS B N 1
ATOM 9223 C CA . LYS B 1 510 ? -7.039 -37.656 26.672 1 45.88 510 LYS B CA 1
ATOM 9224 C C . LYS B 1 510 ? -6.148 -38.812 26.203 1 45.88 510 LYS B C 1
ATOM 9226 O O . LYS B 1 510 ? -6.18 -39.188 25.031 1 45.88 510 LYS B O 1
ATOM 9231 N N . ASN B 1 511 ? -4.879 -39.031 26.734 1 39.22 511 ASN B N 1
ATOM 9232 C CA . ASN B 1 511 ? -4.238 -40.344 26.594 1 39.22 511 ASN B CA 1
ATOM 9233 C C . ASN B 1 511 ? -5.18 -41.469 26.984 1 39.22 511 ASN B C 1
ATOM 9235 O O . ASN B 1 511 ? -5.871 -41.375 28 1 39.22 511 ASN B O 1
ATOM 9239 N N . ASN B 1 512 ? -5.625 -42.281 26.094 1 35.34 512 ASN B N 1
ATOM 9240 C CA . ASN B 1 512 ? -6.41 -43.438 26.5 1 35.34 512 ASN B CA 1
ATOM 9241 C C . ASN B 1 512 ? -5.91 -44.031 27.828 1 35.34 512 ASN B C 1
ATOM 9243 O O . ASN B 1 512 ? -6.66 -44.688 28.547 1 35.34 512 ASN B O 1
ATOM 9247 N N . LYS B 1 513 ? -4.59 -44.5 27.906 1 34.81 513 LYS B N 1
ATOM 9248 C CA . LYS B 1 513 ? -4.316 -45.438 28.984 1 34.81 513 LYS B CA 1
ATOM 9249 C C . LYS B 1 513 ? -4.418 -44.781 30.359 1 34.81 513 LYS B C 1
ATOM 9251 O O . LYS B 1 513 ? -4.469 -45.438 31.375 1 34.81 513 LYS B O 1
ATOM 9256 N N . ASP B 1 514 ? -3.645 -43.594 30.609 1 33.19 514 ASP B N 1
ATOM 9257 C CA . ASP B 1 514 ? -3.441 -43.312 32.031 1 33.19 514 ASP B CA 1
ATOM 9258 C C . ASP B 1 514 ? -4.715 -42.781 32.656 1 33.19 514 ASP B C 1
ATOM 9260 O O . ASP B 1 514 ? -5.512 -42.125 32 1 33.19 514 ASP B O 1
ATOM 9264 N N . GLU B 1 515 ? -5.168 -43.406 33.719 1 32.09 515 GLU B N 1
ATOM 9265 C CA . GLU B 1 515 ? -6.09 -43.062 34.781 1 32.09 515 GLU B CA 1
ATOM 9266 C C . GLU B 1 515 ? -6.199 -41.562 35 1 32.09 515 GLU B C 1
ATOM 9268 O O . GLU B 1 515 ? -5.211 -40.844 34.844 1 32.09 515 GLU B O 1
ATOM 9273 N N . ILE B 1 516 ? -7.379 -41 34.969 1 34.19 516 ILE B N 1
ATOM 9274 C CA . ILE B 1 516 ? -7.934 -39.688 35.344 1 34.19 516 ILE B CA 1
ATOM 9275 C C . ILE B 1 516 ? -7.234 -39.156 36.594 1 34.19 516 ILE B C 1
ATOM 9277 O O . ILE B 1 516 ? -7.867 -38.531 37.438 1 34.19 516 ILE B O 1
ATOM 9281 N N . ASN B 1 517 ? -6.066 -39.781 37.062 1 31.95 517 ASN B N 1
ATOM 9282 C CA . ASN B 1 517 ? -5.805 -39.094 38.312 1 31.95 517 ASN B CA 1
ATOM 9283 C C . ASN B 1 517 ? -5.836 -37.594 38.156 1 31.95 517 ASN B C 1
ATOM 9285 O O . ASN B 1 517 ? -5.465 -37.062 37.094 1 31.95 517 ASN B O 1
ATOM 9289 N N . ASP B 1 518 ? -6.797 -36.812 38.875 1 33.62 518 ASP B N 1
ATOM 9290 C CA . ASP B 1 518 ? -7.176 -35.438 39.094 1 33.62 518 ASP B CA 1
ATOM 9291 C C . ASP B 1 518 ? -6.035 -34.5 38.719 1 33.62 518 ASP B C 1
ATOM 9293 O O . ASP B 1 518 ? -6.25 -33.281 38.531 1 33.62 518 ASP B O 1
ATOM 9297 N N . SER B 1 519 ? -4.809 -34.938 39.188 1 35.06 519 SER B N 1
ATOM 9298 C CA . SER B 1 519 ? -3.758 -33.969 39.406 1 35.06 519 SER B CA 1
ATOM 9299 C C . SER B 1 519 ? -3.262 -33.406 38.094 1 35.06 519 SER B C 1
ATOM 9301 O O . SER B 1 519 ? -3.191 -32.188 37.906 1 35.06 519 SER B O 1
ATOM 9303 N N . GLY B 1 520 ? -2.117 -33.969 37.5 1 34.62 520 GLY B N 1
ATOM 9304 C CA . GLY B 1 520 ? -1.22 -33.219 36.656 1 34.62 520 GLY B CA 1
ATOM 9305 C C . GLY B 1 520 ? -1.612 -33.281 35.188 1 34.62 520 GLY B C 1
ATOM 9306 O O . GLY B 1 520 ? -1.373 -34.281 34.5 1 34.62 520 GLY B O 1
ATOM 9307 N N . LEU B 1 521 ? -2.83 -33.094 34.75 1 39.34 521 LEU B N 1
ATOM 9308 C CA . LEU B 1 521 ? -3.203 -32.781 33.375 1 39.34 521 LEU B CA 1
ATOM 9309 C C . LEU B 1 521 ? -2.021 -32.188 32.625 1 39.34 521 LEU B C 1
ATOM 9311 O O . LEU B 1 521 ? -1.569 -31.078 32.938 1 39.34 521 LEU B O 1
ATOM 9315 N N . GLU B 1 522 ? -1.059 -33.094 32.406 1 41.81 522 GLU B N 1
ATOM 9316 C CA . GLU B 1 522 ? 0.221 -32.625 31.891 1 41.81 522 GLU B CA 1
ATOM 9317 C C . GLU B 1 522 ? 0.032 -31.859 30.578 1 41.81 522 GLU B C 1
ATOM 9319 O O . GLU B 1 522 ? -0.673 -32.312 29.688 1 41.81 522 GLU B O 1
ATOM 9324 N N . LYS B 1 523 ? 0.123 -30.562 30.516 1 51.34 523 LYS B N 1
ATOM 9325 C CA . LYS B 1 523 ? 0.344 -29.562 29.469 1 51.34 523 LYS B CA 1
ATOM 9326 C C . LYS B 1 523 ? 1.281 -30.109 28.391 1 51.34 523 LYS B C 1
ATOM 9328 O O . LYS B 1 523 ? 2.49 -30.203 28.609 1 51.34 523 LYS B O 1
ATOM 9333 N N . ARG B 1 524 ? 0.784 -31.031 27.594 1 57.12 524 ARG B N 1
ATOM 9334 C CA . ARG B 1 524 ? 1.643 -31.641 26.578 1 57.12 524 ARG B CA 1
ATOM 9335 C C . ARG B 1 524 ? 1.869 -30.672 25.422 1 57.12 524 ARG B C 1
ATOM 9337 O O . ARG B 1 524 ? 2.367 -31.078 24.359 1 57.12 524 ARG B O 1
ATOM 9344 N N . GLY B 1 525 ? 1.484 -29.5 25.516 1 65.31 525 GLY B N 1
ATOM 9345 C CA . GLY B 1 525 ? 1.711 -28.484 24.5 1 65.31 525 GLY B CA 1
ATOM 9346 C C . GLY B 1 525 ? 0.768 -28.609 23.312 1 65.31 525 GLY B C 1
ATOM 9347 O O . GLY B 1 525 ? 1.016 -28.031 22.25 1 65.31 525 GLY B O 1
ATOM 9348 N N . TRP B 1 526 ? -0.255 -29.688 23.469 1 71.38 526 TRP B N 1
ATOM 9349 C CA . TRP B 1 526 ? -1.237 -29.719 22.391 1 71.38 526 TRP B CA 1
ATOM 9350 C C . TRP B 1 526 ? -2.627 -30.031 22.938 1 71.38 526 TRP B C 1
ATOM 9352 O O . TRP B 1 526 ? -2.764 -30.547 24.047 1 71.38 526 TRP B O 1
ATOM 9362 N N . GLY B 1 527 ? -3.76 -29.641 22.359 1 72.44 527 GLY B N 1
ATOM 9363 C CA . GLY B 1 527 ? -5.148 -29.875 22.734 1 72.44 527 GLY B CA 1
ATOM 9364 C C . GLY B 1 527 ? -6.121 -29.578 21.609 1 72.44 527 GLY B C 1
ATOM 9365 O O . GLY B 1 527 ? -5.719 -29.469 20.438 1 72.44 527 GLY B O 1
ATOM 9366 N N . PHE B 1 528 ? -7.395 -29.531 22.062 1 71.12 528 PHE B N 1
ATOM 9367 C CA . PHE B 1 528 ? -8.445 -29.297 21.078 1 71.12 528 PHE B CA 1
ATOM 9368 C C . PHE B 1 528 ? -9.25 -28.047 21.438 1 71.12 528 PHE B C 1
ATOM 9370 O O . PHE B 1 528 ? -9.477 -27.766 22.609 1 71.12 528 PHE B O 1
ATOM 9377 N N . LEU B 1 529 ? -9.492 -27.203 20.469 1 76.25 529 LEU B N 1
ATOM 9378 C CA . LEU B 1 529 ? -10.344 -26.031 20.594 1 76.25 529 LEU B CA 1
ATOM 9379 C C . LEU B 1 529 ? -11.719 -26.281 20 1 76.25 529 LEU B C 1
ATOM 9381 O O . LEU B 1 529 ? -11.828 -26.625 18.812 1 76.25 529 LEU B O 1
ATOM 9385 N N . ASP B 1 530 ? -12.672 -26.266 20.75 1 71.31 530 ASP B N 1
ATOM 9386 C CA . ASP B 1 530 ? -14.039 -26.438 20.281 1 71.31 530 ASP B CA 1
ATOM 9387 C C . ASP B 1 530 ? -14.742 -25.078 20.141 1 71.31 530 ASP B C 1
ATOM 9389 O O . ASP B 1 530 ? -14.711 -24.266 21.047 1 71.31 530 ASP B O 1
ATOM 9393 N N . VAL B 1 531 ? -15.133 -24.812 18.922 1 70.12 531 VAL B N 1
ATOM 9394 C CA . VAL B 1 531 ? -15.867 -23.562 18.672 1 70.12 531 VAL B CA 1
ATOM 9395 C C . VAL B 1 531 ? -17.234 -23.891 18.062 1 70.12 531 VAL B C 1
ATOM 9397 O O . VAL B 1 531 ? -17.406 -24.953 17.469 1 70.12 531 VAL B O 1
ATOM 9400 N N . ASN B 1 532 ? -18.188 -23.125 18.297 1 61.38 532 ASN B N 1
ATOM 9401 C CA . ASN B 1 532 ? -19.594 -23.422 18.016 1 61.38 532 ASN B CA 1
ATOM 9402 C C . ASN B 1 532 ? -19.984 -22.938 16.609 1 61.38 532 ASN B C 1
ATOM 9404 O O . ASN B 1 532 ? -21.141 -23.078 16.219 1 61.38 532 ASN B O 1
ATOM 9408 N N . SER B 1 533 ? -19.094 -22.312 15.984 1 62.75 533 SER B N 1
ATOM 9409 C CA . SER B 1 533 ? -19.422 -21.844 14.641 1 62.75 533 SER B CA 1
ATOM 9410 C C . SER B 1 533 ? -18.266 -22.062 13.68 1 62.75 533 SER B C 1
ATOM 9412 O O . SER B 1 533 ? -17.094 -22.047 14.086 1 62.75 533 SER B O 1
ATOM 9414 N N . GLU B 1 534 ? -18.516 -22.359 12.492 1 60.06 534 GLU B N 1
ATOM 9415 C CA . GLU B 1 534 ? -17.484 -22.516 11.469 1 60.06 534 GLU B CA 1
ATOM 9416 C C . GLU B 1 534 ? -16.719 -21.203 11.266 1 60.06 534 GLU B C 1
ATOM 9418 O O . GLU B 1 534 ? -15.508 -21.219 11.039 1 60.06 534 GLU B O 1
ATOM 9423 N N . THR B 1 535 ? -17.391 -20.188 11.391 1 64.38 535 THR B N 1
ATOM 9424 C CA . THR B 1 535 ? -16.75 -18.891 11.305 1 64.38 535 THR B CA 1
ATOM 9425 C C . THR B 1 535 ? -15.742 -18.703 12.438 1 64.38 535 THR B C 1
ATOM 9427 O O . THR B 1 535 ? -14.625 -18.219 12.211 1 64.38 535 THR B O 1
ATOM 9430 N N . ASP B 1 536 ? -16.172 -19.031 13.555 1 70 536 ASP B N 1
ATOM 9431 C CA . ASP B 1 536 ? -15.273 -18.938 14.695 1 70 536 ASP B CA 1
ATOM 9432 C C . ASP B 1 536 ? -14.102 -19.922 14.562 1 70 536 ASP B C 1
ATOM 9434 O O . ASP B 1 536 ? -12.969 -19.594 14.906 1 70 536 ASP B O 1
ATOM 9438 N N . ALA B 1 537 ? -14.359 -21.078 14 1 67.69 537 ALA B N 1
ATOM 9439 C CA . ALA B 1 537 ? -13.289 -22.047 13.758 1 67.69 537 ALA B CA 1
ATOM 9440 C C . ALA B 1 537 ? -12.281 -21.5 12.75 1 67.69 537 ALA B C 1
ATOM 9442 O O . ALA B 1 537 ? -11.07 -21.641 12.945 1 67.69 537 ALA B O 1
ATOM 9443 N N . ASN B 1 538 ? -12.828 -20.938 11.836 1 66.88 538 ASN B N 1
ATOM 9444 C CA . ASN B 1 538 ? -11.961 -20.344 10.812 1 66.88 538 ASN B CA 1
ATOM 9445 C C . ASN B 1 538 ? -11.141 -19.188 11.375 1 66.88 538 ASN B C 1
ATOM 9447 O O . ASN B 1 538 ? -9.961 -19.047 11.047 1 66.88 538 ASN B O 1
ATOM 9451 N N . LYS B 1 539 ? -11.719 -18.391 12.195 1 73.12 539 LYS B N 1
ATOM 9452 C CA . LYS B 1 539 ? -10.977 -17.312 12.859 1 73.12 539 LYS B CA 1
ATOM 9453 C C . LYS B 1 539 ? -9.852 -17.891 13.711 1 73.12 539 LYS B C 1
ATOM 9455 O O . LYS B 1 539 ? -8.75 -17.328 13.75 1 73.12 539 LYS B O 1
ATOM 9460 N N . LEU B 1 540 ? -10.086 -19 14.258 1 75.44 540 LEU B N 1
ATOM 9461 C CA . LEU B 1 540 ? -9.086 -19.609 15.117 1 75.44 540 LEU B CA 1
ATOM 9462 C C . LEU B 1 540 ? -8.016 -20.312 14.289 1 75.44 540 LEU B C 1
ATOM 9464 O O . LEU B 1 540 ? -6.863 -20.406 14.703 1 75.44 540 LEU B O 1
ATOM 9468 N N . LEU B 1 541 ? -8.461 -20.844 13.195 1 72.19 541 LEU B N 1
ATOM 9469 C CA . LEU B 1 541 ? -7.492 -21.484 12.312 1 72.19 541 LEU B CA 1
ATOM 9470 C C . LEU B 1 541 ? -6.477 -20.469 11.797 1 72.19 541 LEU B C 1
ATOM 9472 O O . LEU B 1 541 ? -5.316 -20.812 11.555 1 72.19 541 LEU B O 1
ATOM 9476 N N . LEU B 1 542 ? -6.859 -19.203 11.82 1 69.19 542 LEU B N 1
ATOM 9477 C CA . LEU B 1 542 ? -5.973 -18.109 11.43 1 69.19 542 LEU B CA 1
ATOM 9478 C C . LEU B 1 542 ? -4.922 -17.844 12.5 1 69.19 542 LEU B C 1
ATOM 9480 O O . LEU B 1 542 ? -3.932 -17.156 12.25 1 69.19 542 LEU B O 1
ATOM 9484 N N . MET B 1 543 ? -5.098 -18.406 13.594 1 73.06 543 MET B N 1
ATOM 9485 C CA . MET B 1 543 ? -4.141 -18.266 14.688 1 73.06 543 MET B CA 1
ATOM 9486 C C . MET B 1 543 ? -2.971 -19.234 14.516 1 73.06 543 MET B C 1
ATOM 9488 O O . MET B 1 543 ? -2.014 -19.188 15.289 1 73.06 543 MET B O 1
ATOM 9492 N N . ASN B 1 544 ? -3.111 -20.016 13.445 1 72 544 ASN B N 1
ATOM 9493 C CA . ASN B 1 544 ? -2.018 -20.953 13.18 1 72 544 ASN B CA 1
ATOM 9494 C C . ASN B 1 544 ? -0.743 -20.219 12.773 1 72 544 ASN B C 1
ATOM 9496 O O . ASN B 1 544 ? -0.774 -19.344 11.906 1 72 544 ASN B O 1
ATOM 9500 N N . GLY B 1 545 ? 0.329 -20.562 13.445 1 68.06 545 GLY B N 1
ATOM 9501 C CA . GLY B 1 545 ? 1.62 -19.938 13.203 1 68.06 545 GLY B CA 1
ATOM 9502 C C . GLY B 1 545 ? 1.836 -18.688 14.031 1 68.06 545 GLY B C 1
ATOM 9503 O O . GLY B 1 545 ? 2.943 -18.156 14.07 1 68.06 545 GLY B O 1
ATOM 9504 N N . LYS B 1 546 ? 0.857 -18.156 14.703 1 70.44 546 LYS B N 1
ATOM 9505 C CA . LYS B 1 546 ? 1.021 -16.984 15.555 1 70.44 546 LYS B CA 1
ATOM 9506 C C . LYS B 1 546 ? 1.791 -17.328 16.828 1 70.44 546 LYS B C 1
ATOM 9508 O O . LYS B 1 546 ? 1.645 -18.422 17.375 1 70.44 546 LYS B O 1
ATOM 9513 N N . LEU B 1 547 ? 2.645 -16.391 17.078 1 69 547 LEU B N 1
ATOM 9514 C CA . LEU B 1 547 ? 3.48 -16.625 18.25 1 69 547 LEU B CA 1
ATOM 9515 C C . LEU B 1 547 ? 2.703 -16.359 19.531 1 69 547 LEU B C 1
ATOM 9517 O O . LEU B 1 547 ? 2.043 -15.32 19.672 1 69 547 LEU B O 1
ATOM 9521 N N . PHE B 1 548 ? 2.68 -17.375 20.391 1 75 548 PHE B N 1
ATOM 9522 C CA . PHE B 1 548 ? 2.193 -17.312 21.75 1 75 548 PHE B CA 1
ATOM 9523 C C . PHE B 1 548 ? 3.25 -17.812 22.734 1 75 548 PHE B C 1
ATOM 9525 O O . PHE B 1 548 ? 3.627 -18.984 22.688 1 75 548 PHE B O 1
ATOM 9532 N N . ASN B 1 549 ? 3.793 -16.844 23.547 1 66.31 549 ASN B N 1
ATOM 9533 C CA . ASN B 1 549 ? 4.879 -17.125 24.484 1 66.31 549 ASN B CA 1
ATOM 9534 C C . ASN B 1 549 ? 6.086 -17.734 23.766 1 66.31 549 ASN B C 1
ATOM 9536 O O . ASN B 1 549 ? 6.621 -18.766 24.188 1 66.31 549 ASN B O 1
ATOM 9540 N N . ASN B 1 550 ? 6.516 -17.125 22.594 1 61.56 550 ASN B N 1
ATOM 9541 C CA . ASN B 1 550 ? 7.688 -17.438 21.797 1 61.56 550 ASN B CA 1
ATOM 9542 C C . ASN B 1 550 ? 7.566 -18.797 21.125 1 61.56 550 ASN B C 1
ATOM 9544 O O . ASN B 1 550 ? 8.57 -19.406 20.734 1 61.56 550 ASN B O 1
ATOM 9548 N N . PHE B 1 551 ? 6.328 -19.328 21.125 1 69.12 551 PHE B N 1
ATOM 9549 C CA . PHE B 1 551 ? 6.031 -20.594 20.469 1 69.12 551 PHE B CA 1
ATOM 9550 C C . PHE B 1 551 ? 4.984 -20.391 19.375 1 69.12 551 PHE B C 1
ATOM 9552 O O . PHE B 1 551 ? 3.959 -19.75 19.594 1 69.12 551 PHE B O 1
ATOM 9559 N N . ALA B 1 552 ? 5.32 -20.812 18.266 1 72.06 552 ALA B N 1
ATOM 9560 C CA . ALA B 1 552 ? 4.367 -20.719 17.156 1 72.06 552 ALA B CA 1
ATOM 9561 C C . ALA B 1 552 ? 3.201 -21.688 17.359 1 72.06 552 ALA B C 1
ATOM 9563 O O . ALA B 1 552 ? 3.398 -22.906 17.453 1 72.06 552 ALA B O 1
ATOM 9564 N N . LEU B 1 553 ? 2.053 -21.125 17.344 1 75.62 553 LEU B N 1
ATOM 9565 C CA . LEU B 1 553 ? 0.864 -21.953 17.516 1 75.62 553 LEU B CA 1
ATOM 9566 C C . LEU B 1 553 ? 0.6 -22.781 16.266 1 75.62 553 LEU B C 1
ATOM 9568 O O . LEU B 1 553 ? 0.837 -22.328 15.141 1 75.62 553 LEU B O 1
ATOM 9572 N N . ARG B 1 554 ? 0.227 -24 16.578 1 75.06 554 ARG B N 1
ATOM 9573 C CA . ARG B 1 554 ? -0.289 -24.844 15.5 1 75.06 554 ARG B CA 1
ATOM 9574 C C . ARG B 1 554 ? -1.778 -25.109 15.68 1 75.06 554 ARG B C 1
ATOM 9576 O O . ARG B 1 554 ? -2.189 -25.719 16.672 1 75.06 554 ARG B O 1
ATOM 9583 N N . VAL B 1 555 ? -2.533 -24.5 14.852 1 74.75 555 VAL B N 1
ATOM 9584 C CA . VAL B 1 555 ? -3.977 -24.703 14.922 1 74.75 555 VAL B CA 1
ATOM 9585 C C . VAL B 1 555 ? -4.477 -25.344 13.633 1 74.75 555 VAL B C 1
ATOM 9587 O O . VAL B 1 555 ? -4.258 -24.812 12.539 1 74.75 555 VAL B O 1
ATOM 9590 N N . GLU B 1 556 ? -5.035 -26.578 13.852 1 71.75 556 GLU B N 1
ATOM 9591 C CA . GLU B 1 556 ? -5.523 -27.375 12.734 1 71.75 556 GLU B CA 1
ATOM 9592 C C . GLU B 1 556 ? -6.926 -27.906 13 1 71.75 556 GLU B C 1
ATOM 9594 O O . GLU B 1 556 ? -7.387 -27.906 14.148 1 71.75 556 GLU B O 1
ATOM 9599 N N . ILE B 1 557 ? -7.617 -28.281 11.984 1 67.88 557 ILE B N 1
ATOM 9600 C CA . ILE B 1 557 ? -8.898 -28.953 12.188 1 67.88 557 ILE B CA 1
ATOM 9601 C C . ILE B 1 557 ? -8.664 -30.328 12.82 1 67.88 557 ILE B C 1
ATOM 9603 O O . ILE B 1 557 ? -7.844 -31.109 12.336 1 67.88 557 ILE B O 1
ATOM 9607 N N . ALA B 1 558 ? -9.211 -30.562 13.969 1 61.91 558 ALA B N 1
ATOM 9608 C CA . ALA B 1 558 ? -9.062 -31.812 14.688 1 61.91 558 ALA B CA 1
ATOM 9609 C C . ALA B 1 558 ? -9.656 -32.969 13.891 1 61.91 558 ALA B C 1
ATOM 9611 O O . ALA B 1 558 ? -10.773 -32.875 13.391 1 61.91 558 ALA B O 1
ATOM 9612 N N . LYS B 1 559 ? -8.953 -34.062 13.547 1 46.53 559 LYS B N 1
ATOM 9613 C CA . LYS B 1 559 ? -9.461 -35.312 12.977 1 46.53 559 LYS B CA 1
ATOM 9614 C C . LYS B 1 559 ? -10.312 -36.062 13.984 1 46.53 559 LYS B C 1
ATOM 9616 O O . LYS B 1 559 ? -9.953 -36.188 15.156 1 46.53 559 LYS B O 1
ATOM 9621 N N . HIS B 1 560 ? -11.445 -36.094 13.805 1 40.62 560 HIS B N 1
ATOM 9622 C CA . HIS B 1 560 ? -12.352 -36.875 14.633 1 40.62 560 HIS B CA 1
ATOM 9623 C C . HIS B 1 560 ? -11.766 -38.25 14.953 1 40.62 560 HIS B C 1
ATOM 9625 O O . HIS B 1 560 ? -11.539 -39.062 14.047 1 40.62 560 HIS B O 1
ATOM 9631 N N . ASN B 1 561 ? -10.898 -38.5 15.742 1 33.53 561 ASN B N 1
ATOM 9632 C CA . ASN B 1 561 ? -10.875 -39.875 16.203 1 33.53 561 ASN B CA 1
ATOM 9633 C C . ASN B 1 561 ? -12.281 -40.375 16.562 1 33.53 561 ASN B C 1
ATOM 9635 O O . ASN B 1 561 ? -13.094 -39.625 17.094 1 33.53 561 ASN B O 1
ATOM 9639 N N . LYS B 1 562 ? -12.656 -41.688 16.078 1 30.06 562 LYS B N 1
ATOM 9640 C CA . LYS B 1 562 ? -13.594 -42.688 16.594 1 30.06 562 LYS B CA 1
ATOM 9641 C C . LYS B 1 562 ? -13.578 -42.719 18.109 1 30.06 562 LYS B C 1
ATOM 9643 O O . LYS B 1 562 ? -12.594 -43.188 18.719 1 30.06 562 LYS B O 1
ATOM 9648 N N . LYS B 1 563 ? -14.219 -42.062 18.797 1 30.83 563 LYS B N 1
ATOM 9649 C CA . LYS B 1 563 ? -14.539 -42.375 20.188 1 30.83 563 LYS B CA 1
ATOM 9650 C C . LYS B 1 563 ? -14.867 -43.844 20.344 1 30.83 563 LYS B C 1
ATOM 9652 O O . LYS B 1 563 ? -14.445 -44.469 21.312 1 30.83 563 LYS B O 1
ATOM 9657 N N . GLU B 1 564 ? -15.891 -44.406 19.859 1 27.23 564 GLU B N 1
ATOM 9658 C CA . GLU B 1 564 ? -16.703 -45.344 20.641 1 27.23 564 GLU B CA 1
ATOM 9659 C C . GLU B 1 564 ? -16.062 -46.75 20.672 1 27.23 564 GLU B C 1
ATOM 9661 O O . GLU B 1 564 ? -16.5 -47.625 21.422 1 27.23 564 GLU B O 1
ATOM 9666 N N . ALA B 1 565 ? -15.25 -47.281 19.828 1 24.61 565 ALA B N 1
ATOM 9667 C CA . ALA B 1 565 ? -15.312 -48.75 19.922 1 24.61 565 ALA B CA 1
ATOM 9668 C C . ALA B 1 565 ? -14.594 -49.25 21.172 1 24.61 565 ALA B C 1
ATOM 9670 O O . ALA B 1 565 ? -14.805 -50.375 21.609 1 24.61 565 ALA B O 1
ATOM 9671 N N . PHE B 1 566 ? -13.469 -48.781 21.641 1 23.84 566 PHE B N 1
ATOM 9672 C CA . PHE B 1 566 ? -12.82 -49.75 22.531 1 23.84 566 PHE B CA 1
ATOM 9673 C C . PHE B 1 566 ? -13.453 -49.688 23.922 1 23.84 566 PHE B C 1
ATOM 9675 O O . PHE B 1 566 ? -13.352 -48.688 24.625 1 23.84 566 PHE B O 1
ATOM 9682 N N . ASP B 1 567 ? -14.609 -50.375 24.094 1 24.05 567 ASP B N 1
ATOM 9683 C CA . ASP B 1 567 ? -15.008 -50.938 25.375 1 24.05 567 ASP B CA 1
ATOM 9684 C C . ASP B 1 567 ? -13.852 -51.719 26.016 1 24.05 567 ASP B C 1
ATOM 9686 O O . ASP B 1 567 ? -13.852 -52.969 26 1 24.05 567 ASP B O 1
ATOM 9690 N N . ILE B 1 568 ? -12.539 -51.469 25.688 1 22.64 568 ILE B N 1
ATOM 9691 C CA . ILE B 1 568 ? -11.68 -52.344 26.469 1 22.64 568 ILE B CA 1
ATOM 9692 C C . ILE B 1 568 ? -12.008 -52.219 27.953 1 22.64 568 ILE B C 1
ATOM 9694 O O . ILE B 1 568 ? -12 -51.094 28.5 1 22.64 568 ILE B O 1
ATOM 9698 N N . LYS B 1 569 ? -12.547 -53.312 28.438 1 24.75 569 LYS B N 1
ATOM 9699 C CA . LYS B 1 569 ? -12.547 -53.812 29.812 1 24.75 569 LYS B CA 1
ATOM 9700 C C . LYS B 1 569 ? -11.227 -53.469 30.516 1 24.75 569 LYS B C 1
ATOM 9702 O O . LYS B 1 569 ? -10.188 -53.375 29.859 1 24.75 569 LYS B O 1
ATOM 9707 N N . LYS B 1 570 ? -11.172 -53.562 31.891 1 25.75 570 LYS B N 1
ATOM 9708 C CA . LYS B 1 570 ? -10.445 -53.25 33.125 1 25.75 570 LYS B CA 1
ATOM 9709 C C . LYS B 1 570 ? -9.07 -53.906 33.156 1 25.75 570 LYS B C 1
ATOM 9711 O O . LYS B 1 570 ? -8.414 -53.969 34.188 1 25.75 570 LYS B O 1
ATOM 9716 N N . SER B 1 571 ? -8.484 -54.688 32.219 1 20.67 571 SER B N 1
ATOM 9717 C CA . SER B 1 571 ? -7.562 -55.562 32.906 1 20.67 571 SER B CA 1
ATOM 9718 C C . SER B 1 571 ? -6.422 -54.781 33.562 1 20.67 571 SER B C 1
ATOM 9720 O O . SER B 1 571 ? -5.965 -53.781 33.031 1 20.67 571 SER B O 1
ATOM 9722 N N . LYS B 1 572 ? -6.105 -55.062 34.844 1 24.14 572 LYS B N 1
ATOM 9723 C CA . LYS B 1 572 ? -5.277 -54.625 35.969 1 24.14 572 LYS B CA 1
ATOM 9724 C C . LYS B 1 572 ? -3.809 -54.531 35.562 1 24.14 572 LYS B C 1
ATOM 9726 O O . LYS B 1 572 ? -3.191 -55.562 35.25 1 24.14 572 LYS B O 1
ATOM 9731 N N . PRO B 1 573 ? -3.316 -53.594 34.781 1 22.5 573 PRO B N 1
ATOM 9732 C CA . PRO B 1 573 ? -1.895 -53.812 34.531 1 22.5 573 PRO B CA 1
ATOM 9733 C C . PRO B 1 573 ? -1.062 -53.906 35.781 1 22.5 573 PRO B C 1
ATOM 9735 O O . PRO B 1 573 ? -1.429 -53.312 36.812 1 22.5 573 PRO B O 1
ATOM 9738 N N . PRO B 1 574 ? -0.211 -54.844 36.062 1 21.33 574 PRO B N 1
ATOM 9739 C CA . PRO B 1 574 ? 0.507 -55.156 37.312 1 21.33 574 PRO B CA 1
ATOM 9740 C C . PRO B 1 574 ? 1.323 -54 37.844 1 21.33 574 PRO B C 1
ATOM 9742 O O . PRO B 1 574 ? 1.622 -53.062 37.094 1 21.33 574 PRO B O 1
ATOM 9745 N N . LYS B 1 575 ? 1.882 -53.969 38.938 1 22.39 575 LYS B N 1
ATOM 9746 C CA . LYS B 1 575 ? 2.453 -53.25 40.062 1 22.39 575 LYS B CA 1
ATOM 9747 C C . LYS B 1 575 ? 3.777 -52.594 39.688 1 22.39 575 LYS B C 1
ATOM 9749 O O . LYS B 1 575 ? 4.414 -51.938 40.531 1 22.39 575 LYS B O 1
ATOM 9754 N N . ILE B 1 576 ? 4.074 -52.094 38.438 1 23.03 576 ILE B N 1
ATOM 9755 C CA . ILE B 1 576 ? 5.531 -52.031 38.406 1 23.03 576 ILE B CA 1
ATOM 9756 C C . ILE B 1 576 ? 6.035 -51.062 39.469 1 23.03 576 ILE B C 1
ATOM 9758 O O . ILE B 1 576 ? 5.527 -49.938 39.562 1 23.03 576 ILE B O 1
ATOM 9762 N N . PRO B 1 577 ? 6.938 -51.344 40.406 1 20.7 577 PRO B N 1
ATOM 9763 C CA . PRO B 1 577 ? 7.477 -50.719 41.594 1 20.7 577 PRO B CA 1
ATOM 9764 C C . PRO B 1 577 ? 8.203 -49.406 41.281 1 20.7 577 PRO B C 1
ATOM 9766 O O . PRO B 1 577 ? 8.914 -49.312 40.281 1 20.7 577 PRO B O 1
ATOM 9769 N N . GLN B 1 578 ? 7.539 -48.219 41.562 1 20.94 578 GLN B N 1
ATOM 9770 C CA . GLN B 1 578 ? 7.902 -46.812 41.469 1 20.94 578 GLN B CA 1
ATOM 9771 C C . GLN B 1 578 ? 9.281 -46.562 42.062 1 20.94 578 GLN B C 1
ATOM 9773 O O . GLN B 1 578 ? 9.492 -46.75 43.25 1 20.94 578 GLN B O 1
ATOM 9778 N N . PRO B 1 579 ? 10.438 -46.75 41.281 1 20.75 579 PRO B N 1
ATOM 9779 C CA . PRO B 1 579 ? 11.633 -46.594 42.125 1 20.75 579 PRO B CA 1
ATOM 9780 C C . PRO B 1 579 ? 11.742 -45.188 42.719 1 20.75 579 PRO B C 1
ATOM 9782 O O . PRO B 1 579 ? 11.148 -44.25 42.219 1 20.75 579 PRO B O 1
ATOM 9785 N N . ALA B 1 580 ? 12.492 -44.844 43.844 1 21.97 580 ALA B N 1
ATOM 9786 C CA . ALA B 1 580 ? 12.664 -43.906 44.938 1 21.97 580 ALA B CA 1
ATOM 9787 C C . ALA B 1 580 ? 13.43 -42.656 44.469 1 21.97 580 ALA B C 1
ATOM 9789 O O . ALA B 1 580 ? 13.695 -41.75 45.25 1 21.97 580 ALA B O 1
ATOM 9790 N N . PRO B 1 581 ? 13.133 -42.031 43.25 1 19.67 581 PRO B N 1
ATOM 9791 C CA . PRO B 1 581 ? 14.312 -41.25 42.812 1 19.67 581 PRO B CA 1
ATOM 9792 C C . PRO B 1 581 ? 14.711 -40.188 43.844 1 19.67 581 PRO B C 1
ATOM 9794 O O . PRO B 1 581 ? 13.875 -39.75 44.625 1 19.67 581 PRO B O 1
ATOM 9797 N N . LYS B 1 582 ? 16.109 -39.656 43.844 1 20.59 582 LYS B N 1
ATOM 9798 C CA . LYS B 1 582 ? 17.062 -39 44.75 1 20.59 582 LYS B CA 1
ATOM 9799 C C . LYS B 1 582 ? 16.781 -37.531 44.844 1 20.59 582 LYS B C 1
ATOM 9801 O O . LYS B 1 582 ? 16.266 -36.906 43.906 1 20.59 582 LYS B O 1
ATOM 9806 N N . VAL B 1 583 ? 17.094 -36.688 45.906 1 19.5 583 VAL B N 1
ATOM 9807 C CA . VAL B 1 583 ? 16.906 -35.5 46.75 1 19.5 583 VAL B CA 1
ATOM 9808 C C . VAL B 1 583 ? 17.672 -34.312 46.188 1 19.5 583 VAL B C 1
ATOM 9810 O O . VAL B 1 583 ? 18.812 -34.062 46.594 1 19.5 583 VAL B O 1
ATOM 9813 N N . TYR B 1 584 ? 17.984 -34.094 44.844 1 19.72 584 TYR B N 1
ATOM 9814 C CA . TYR B 1 584 ? 19.094 -33.156 44.688 1 19.72 584 TYR B CA 1
ATOM 9815 C C . TYR B 1 584 ? 18.719 -31.781 45.188 1 19.72 584 TYR B C 1
ATOM 9817 O O . TYR B 1 584 ? 17.562 -31.359 45.062 1 19.72 584 TYR B O 1
ATOM 9825 N N . ASN B 1 585 ? 19.656 -30.969 45.938 1 18.39 585 ASN B N 1
ATOM 9826 C CA . ASN B 1 585 ? 19.844 -29.828 46.844 1 18.39 585 ASN B CA 1
ATOM 9827 C C . ASN B 1 585 ? 19.719 -28.5 46.094 1 18.39 585 ASN B C 1
ATOM 9829 O O . ASN B 1 585 ? 20.281 -28.344 45 1 18.39 585 ASN B O 1
ATOM 9833 N N . LYS B 1 586 ? 18.766 -27.438 46.375 1 19.98 586 LYS B N 1
ATOM 9834 C CA . LYS B 1 586 ? 18.094 -26.172 46.031 1 19.98 586 LYS B CA 1
ATOM 9835 C C . LYS B 1 586 ? 19.078 -25 46.094 1 19.98 586 LYS B C 1
ATOM 9837 O O . LYS B 1 586 ? 18.656 -23.844 45.969 1 19.98 586 LYS B O 1
ATOM 9842 N N . GLU B 1 587 ? 20.375 -25.062 46.438 1 17.64 587 GLU B N 1
ATOM 9843 C CA . GLU B 1 587 ? 20.812 -23.891 47.219 1 17.64 587 GLU B CA 1
ATOM 9844 C C . GLU B 1 587 ? 20.75 -22.625 46.344 1 17.64 587 GLU B C 1
ATOM 9846 O O . GLU B 1 587 ? 20.141 -21.641 46.75 1 17.64 587 GLU B O 1
ATOM 9851 N N . LYS B 1 588 ? 22.031 -21.844 46 1 19.3 588 LYS B N 1
ATOM 9852 C CA . LYS B 1 588 ? 22.656 -20.609 46.469 1 19.3 588 LYS B CA 1
ATOM 9853 C C . LYS B 1 588 ? 22.391 -19.469 45.469 1 19.3 588 LYS B C 1
ATOM 9855 O O . LYS B 1 588 ? 22.469 -18.297 45.844 1 19.3 588 LYS B O 1
ATOM 9860 N N . ASN B 1 589 ? 22.312 -19.609 44.062 1 17.88 589 ASN B N 1
ATOM 9861 C CA . ASN B 1 589 ? 23.062 -18.594 43.312 1 17.88 589 ASN B CA 1
ATOM 9862 C C . ASN B 1 589 ? 22.25 -17.312 43.188 1 17.88 589 ASN B C 1
ATOM 9864 O O . ASN B 1 589 ? 21.375 -17.219 42.312 1 17.88 589 ASN B O 1
ATOM 9868 N N . ASP B 1 590 ? 21.891 -16.5 44.188 1 18.02 590 ASP B N 1
ATOM 9869 C CA . ASP B 1 590 ? 20.969 -15.383 44.375 1 18.02 590 ASP B CA 1
ATOM 9870 C C . ASP B 1 590 ? 21.422 -14.188 43.531 1 18.02 590 ASP B C 1
ATOM 9872 O O . ASP B 1 590 ? 20.594 -13.516 42.906 1 18.02 590 ASP B O 1
ATOM 9876 N N . GLU B 1 591 ? 22.672 -13.523 43.719 1 18.67 591 GLU B N 1
ATOM 9877 C CA . GLU B 1 591 ? 22.859 -12.109 44.031 1 18.67 591 GLU B CA 1
ATOM 9878 C C . GLU B 1 591 ? 22.891 -11.25 42.781 1 18.67 591 GLU B C 1
ATOM 9880 O O . GLU B 1 591 ? 22.406 -10.109 42.781 1 18.67 591 GLU B O 1
ATOM 9885 N N . GLU B 1 592 ? 23.672 -11.516 41.719 1 18.52 592 GLU B N 1
ATOM 9886 C CA . GLU B 1 592 ? 24.453 -10.492 41.031 1 18.52 592 GLU B CA 1
ATOM 9887 C C . GLU B 1 592 ? 23.578 -9.664 40.094 1 18.52 592 GLU B C 1
ATOM 9889 O O . GLU B 1 592 ? 23.719 -9.734 38.875 1 18.52 592 GLU B O 1
ATOM 9894 N N . ALA B 1 593 ? 22.312 -9.516 40.312 1 17.83 593 ALA B N 1
ATOM 9895 C CA . ALA B 1 593 ? 21.453 -8.875 39.312 1 17.83 593 ALA B CA 1
ATOM 9896 C C . ALA B 1 593 ? 21.766 -7.387 39.188 1 17.83 593 ALA B C 1
ATOM 9898 O O . ALA B 1 593 ? 21.172 -6.688 38.375 1 17.83 593 ALA B O 1
ATOM 9899 N N . LYS B 1 594 ? 22.516 -6.75 40.125 1 19.08 594 LYS B N 1
ATOM 9900 C CA . LYS B 1 594 ? 22.25 -5.328 40.344 1 19.08 594 LYS B CA 1
ATOM 9901 C C . LYS B 1 594 ? 22.734 -4.504 39.156 1 19.08 594 LYS B C 1
ATOM 9903 O O . LYS B 1 594 ? 22.062 -3.57 38.719 1 19.08 594 LYS B O 1
ATOM 9908 N N . LYS B 1 595 ? 24.031 -4.441 38.875 1 18.77 595 LYS B N 1
ATOM 9909 C CA . LYS B 1 595 ? 24.844 -3.256 38.625 1 18.77 595 LYS B CA 1
ATOM 9910 C C . LYS B 1 595 ? 24.594 -2.668 37.25 1 18.77 595 LYS B C 1
ATOM 9912 O O . LYS B 1 595 ? 25.188 -1.656 36.875 1 18.77 595 LYS B O 1
ATOM 9917 N N . LEU B 1 596 ? 24.031 -3.418 36.375 1 17.08 596 LEU B N 1
ATOM 9918 C CA . LEU B 1 596 ? 24.531 -2.865 35.125 1 17.08 596 LEU B CA 1
ATOM 9919 C C . LEU B 1 596 ? 23.969 -1.472 34.875 1 17.08 596 LEU B C 1
ATOM 9921 O O . LEU B 1 596 ? 24.516 -0.697 34.094 1 17.08 596 LEU B O 1
ATOM 9925 N N . PHE B 1 597 ? 22.672 -1.261 35.25 1 18.39 597 PHE B N 1
ATOM 9926 C CA . PHE B 1 597 ? 22.281 0.064 34.781 1 18.39 597 PHE B CA 1
ATOM 9927 C C . PHE B 1 597 ? 22.906 1.151 35.656 1 18.39 597 PHE B C 1
ATOM 9929 O O . PHE B 1 597 ? 22.688 1.18 36.844 1 18.39 597 PHE B O 1
ATOM 9936 N N . GLY B 1 598 ? 24.172 1.45 35.656 1 17.86 598 GLY B N 1
ATOM 9937 C CA . GLY B 1 598 ? 24.875 2.615 36.188 1 17.86 598 GLY B CA 1
ATOM 9938 C C . GLY B 1 598 ? 24.047 3.885 36.125 1 17.86 598 GLY B C 1
ATOM 9939 O O . GLY B 1 598 ? 24.562 4.98 36.344 1 17.86 598 GLY B O 1
ATOM 9940 N N . PHE B 1 599 ? 22.672 3.91 36.125 1 16.83 599 PHE B N 1
ATOM 9941 C CA . PHE B 1 599 ? 22.328 5.121 36.875 1 16.83 599 PHE B CA 1
ATOM 9942 C C . PHE B 1 599 ? 22.516 4.91 38.375 1 16.83 599 PHE B C 1
ATOM 9944 O O . PHE B 1 599 ? 22.422 3.781 38.875 1 16.83 599 PHE B O 1
#

InterPro domains:
  IPR000504 RNA recognition motif domain [PF00076] (404-465)
  IPR000504 RNA recognition motif domain [PS50102] (401-485)
  IPR000504 RNA recognition motif domain [SM00360] (402-468)
  IPR000504 RNA recognition motif domain [SM00360] (477-556)
  IPR011990 Tetratricopeptide-like helical domain superfamily [G3DSA:1.25.40.10] (274-395)
  IPR011990 Tetratricopeptide-like helical domain superfamily [SSF48452] (62-376)
  IPR012677 Nucleotide-binding alpha-beta plait domain superfamily [G3DSA:3.30.70.330] (396-474)
  IPR012677 Nucleotide-binding alpha-beta plait domain superfamily [G3DSA:3.30.70.330] (475-566)
  IPR035979 RNA-binding domain superfamily [SSF54928] (394-475)
  IPR035979 RNA-binding domain superfamily [SSF54928] (483-563)

pLDDT: mean 73.37, std 20.91, range [16.83, 96.69]

Sequence (1198 aa):
MNINDLLSHFKDPDELGKIIDDVKSSQDKNDLFNLIFQASEKIALPERIYIQTLQDNFNEKLLQRALLDYPSSLNLILMKLEHSEDKLKVIKDAITQIGTFSPEIWDKYREISPDNSDEIFKQELSCLIIDRDVIEMENMDLDVELNEDSQKIIDLLQIHHFDFTKISTAIAFVRDFPSITNFEWCLNYHPYNQTIWQSYLTIYPNDKNISDRSIRFCFKSGRIWAMRLLFDQNIDFNNYKYIDNALDGRILIGKLCSLDPENTEFYVNNILKLKVFQETDCFVTACIILDEYYIANNKKSERRNILFNLTEKFPQRSDLWLRRIEFERNFEPNIENVRKIYENAFRILQNDKSRLIDSWMAFEAERGNDFDRILLCLTELEAEKELNSKKNEISEDHDNKTVFVTGYDSNTTTRDDLFNFLSEFGEIKRLTMKNKFSFCEYAKIEDADNAIKNCQNKLFNDAKVSISPHVNKEKHTLYIRYDPKSDIQTLVNFLKQKSGVNNITYRFAKNNKDEINDSGLEKRGWGFLDVNSETDANKLLLMNGKLFNNFALRVEIAKHNKKEAFDIKKSKPPKIPQPAPKVYNKEKNDEEAKKLFGFMNINDLLSHFKDPDELGKIIDDVKSSQDKNDLFNLIFQASEKIALPERIYIQTLQDNFNEKLLQRALLDYPSSLNLILMKLEHSEDKLKVIKDAITQIGTFSPEIWDKYREISPDNSDEIFKQELSCLIIDRDVIEMENMDLDVELNEDSQKIIDLLQIHHFDFTKISTAIAFVRDFPSITNFEWCLNYHPYNQTIWQSYLTIYPNDKNISDRSIRFCFKSGRIWAMRLLFDQNIDFNNYKYIDNALDGRILIGKLCSLDPENTEFYVNNILKLKVFQETDCFVTACIILDEYYIANNKKSERRNILFNLTEKFPQRSDLWLRRIEFERNFEPNIENVRKIYENAFRILQNDKSRLIDSWMAFEAERGNDFDRILLCLTELEAEKELNSKKNEISEDHDNKTVFVTGYDSNTTTRDDLFNFLSEFGEIKRLTMKNKFSFCEYAKIEDADNAIKNCQNKLFNDAKVSISPHVNKEKHTLYIRYDPKSDIQTLVNFLKQKSGVNNITYRFAKNNKDEINDSGLEKRGWGFLDVNSETDANKLLLMNGKLFNNFALRVEIAKHNKKEAFDIKKSKPPKIPQPAPKVYNKEKNDEEAKKLFGF

Nearest PDB structures (foldseek):
  8b8s-assembly1_A  TM=4.467E-01  e=5.243E-06  Saccharomyces cerevisiae
  2xnr-assembly1_A  TM=9.122E-01  e=6.146E-03  Saccharomyces cerevisiae
  1wf2-assembly1_A  TM=9.305E-01  e=1.718E-02  Homo sapiens
  2mz1-assembly1_A  TM=8.860E-01  e=1.168E-02  Homo sapiens
  6kor-assembly1_A  TM=3.964E-01  e=1.853E-03  Homo sapiens

Radius of gyration: 42.08 Å; Cα contacts (8 Å, |Δi|>4): 1467; chains: 2; bounding box: 83×142×96 Å